Protein AF-0000000086137933 (afdb_homodimer)

Structure (mmCIF, N/CA/C/O backbone):
data_AF-0000000086137933-model_v1
#
loop_
_entity.id
_entity.type
_entity.pdbx_description
1 polymer 'Zn(2)-C6 fungal-type domain-containing protein'
#
loop_
_atom_site.group_PDB
_atom_site.id
_atom_site.type_symbol
_atom_site.label_atom_id
_atom_site.label_alt_id
_atom_site.label_comp_id
_atom_site.label_asym_id
_atom_site.label_entity_id
_atom_site.label_seq_id
_atom_site.pdbx_PDB_ins_code
_atom_site.Cartn_x
_atom_site.Cartn_y
_atom_site.Cartn_z
_atom_site.occupancy
_atom_site.B_iso_or_equiv
_atom_site.auth_seq_id
_atom_site.auth_comp_id
_atom_site.auth_asym_id
_atom_site.auth_atom_id
_atom_site.pdbx_PDB_model_num
ATOM 1 N N . MET A 1 1 ? -16.141 -21.406 51.156 1 29.33 1 MET A N 1
ATOM 2 C CA . MET A 1 1 ? -17.031 -21.109 50.062 1 29.33 1 MET A CA 1
ATOM 3 C C . MET A 1 1 ? -17.25 -19.609 49.906 1 29.33 1 MET A C 1
ATOM 5 O O . MET A 1 1 ? -18.031 -19.016 50.656 1 29.33 1 MET A O 1
ATOM 9 N N . GLU A 1 2 ? -16.203 -18.781 49.625 1 38.06 2 GLU A N 1
ATOM 10 C CA . GLU A 1 2 ? -16.25 -17.328 49.688 1 38.06 2 GLU A CA 1
ATOM 11 C C . GLU A 1 2 ? -17.422 -16.781 48.875 1 38.06 2 GLU A C 1
ATOM 13 O O . GLU A 1 2 ? -17.625 -17.188 47.719 1 38.06 2 GLU A O 1
ATOM 18 N N . LYS A 1 3 ? -18.484 -16.312 49.531 1 38.53 3 LYS A N 1
ATOM 19 C CA . LYS A 1 3 ? -19.766 -15.836 49.031 1 38.53 3 LYS A CA 1
ATOM 20 C C . LYS A 1 3 ? -19.594 -14.867 47.875 1 38.53 3 LYS A C 1
ATOM 22 O O . LYS A 1 3 ? -18.781 -13.945 47.938 1 38.53 3 LYS A O 1
ATOM 27 N N . ARG A 1 4 ? -19.969 -15.305 46.656 1 49.56 4 ARG A N 1
ATOM 28 C CA . ARG A 1 4 ? -20.094 -14.492 45.469 1 49.56 4 ARG A CA 1
ATOM 29 C C . ARG A 1 4 ? -20.859 -13.203 45.75 1 49.56 4 ARG A C 1
ATOM 31 O O . ARG A 1 4 ? -21.938 -13.242 46.312 1 49.56 4 ARG A O 1
ATOM 38 N N . ALA A 1 5 ? -20.156 -12.086 45.812 1 53.81 5 ALA A N 1
ATOM 39 C CA . ALA A 1 5 ? -20.875 -10.836 46.031 1 53.81 5 ALA A CA 1
ATOM 40 C C . ALA A 1 5 ? -22.078 -10.703 45.094 1 53.81 5 ALA A C 1
ATOM 42 O O . ALA A 1 5 ? -22 -11.102 43.938 1 53.81 5 ALA A O 1
ATOM 43 N N . SER A 1 6 ? -23.344 -10.555 45.438 1 64.81 6 SER A N 1
ATOM 44 C CA . SER A 1 6 ? -24.594 -10.477 44.719 1 64.81 6 SER A CA 1
ATOM 45 C C . SER A 1 6 ? -24.547 -9.398 43.625 1 64.81 6 SER A C 1
ATOM 47 O O . SER A 1 6 ? -25.25 -9.477 42.625 1 64.81 6 SER A O 1
ATOM 49 N N . ARG A 1 7 ? -23.703 -8.266 43.812 1 65.31 7 ARG A N 1
ATOM 50 C CA . ARG A 1 7 ? -23.594 -7.16 42.844 1 65.31 7 ARG A CA 1
ATOM 51 C C . ARG A 1 7 ? -22.141 -6.742 42.656 1 65.31 7 ARG A C 1
ATOM 53 O O . ARG A 1 7 ? -21.406 -6.527 43.625 1 65.31 7 ARG A O 1
ATOM 60 N N . ALA A 1 8 ? -21.641 -6.824 41.438 1 72.31 8 ALA A N 1
ATOM 61 C CA . ALA A 1 8 ? -20.266 -6.414 41.156 1 72.31 8 ALA A CA 1
ATOM 62 C C . ALA A 1 8 ? -20.141 -4.895 41.094 1 72.31 8 ALA A C 1
ATOM 64 O O . ALA A 1 8 ? -21.109 -4.199 40.781 1 72.31 8 ALA A O 1
ATOM 65 N N . CYS A 1 9 ? -19.062 -4.277 41.594 1 71.12 9 CYS A N 1
ATOM 66 C CA . CYS A 1 9 ? -18.828 -2.84 41.531 1 71.12 9 CYS A CA 1
ATOM 67 C C . CYS A 1 9 ? -18.75 -2.385 40.062 1 71.12 9 CYS A C 1
ATOM 69 O O . CYS A 1 9 ? -18.547 -3.203 39.156 1 71.12 9 CYS A O 1
ATOM 71 N N . THR A 1 10 ? -18.984 -1.227 39.75 1 69.12 10 THR A N 1
ATOM 72 C CA . THR A 1 10 ? -19.016 -0.668 38.406 1 69.12 10 THR A CA 1
ATOM 73 C C . THR A 1 10 ? -17.719 -0.991 37.656 1 69.12 10 THR A C 1
ATOM 75 O O . THR A 1 10 ? -17.75 -1.358 36.469 1 69.12 10 THR A O 1
ATOM 78 N N . ALA A 1 11 ? -16.562 -0.985 38.281 1 66.69 11 ALA A N 1
ATOM 79 C CA . ALA A 1 11 ? -15.266 -1.251 37.656 1 66.69 11 ALA A CA 1
ATOM 80 C C . ALA A 1 11 ? -15.117 -2.729 37.312 1 66.69 11 ALA A C 1
ATOM 82 O O . ALA A 1 11 ? -14.641 -3.074 36.25 1 66.69 11 ALA A O 1
ATOM 83 N N . CYS A 1 12 ? -15.438 -3.551 38.188 1 70.38 12 CYS A N 1
ATOM 84 C CA . CYS A 1 12 ? -15.359 -4.988 37.969 1 70.38 12 CYS A CA 1
ATOM 85 C C . CYS A 1 12 ? -16.359 -5.434 36.906 1 70.38 12 CYS A C 1
ATOM 87 O O . CYS A 1 12 ? -16.062 -6.297 36.062 1 70.38 12 CYS A O 1
ATOM 89 N N . ARG A 1 13 ? -17.484 -4.785 36.812 1 68.94 13 ARG A N 1
ATOM 90 C CA . ARG A 1 13 ? -18.516 -5.055 35.812 1 68.94 13 ARG A CA 1
ATOM 91 C C . ARG A 1 13 ? -18.047 -4.68 34.406 1 68.94 13 ARG A C 1
ATOM 93 O O . ARG A 1 13 ? -18.234 -5.434 33.469 1 68.94 13 ARG A O 1
ATOM 100 N N . LEU A 1 14 ? -17.453 -3.615 34.406 1 63.81 14 LEU A N 1
ATOM 101 C CA . LEU A 1 14 ? -16.969 -3.104 33.125 1 63.81 14 LEU A CA 1
ATOM 102 C C . LEU A 1 14 ? -15.812 -3.953 32.625 1 63.81 14 LEU A C 1
ATOM 104 O O . LEU A 1 14 ? -15.68 -4.164 31.406 1 63.81 14 LEU A O 1
ATOM 108 N N . ARG A 1 15 ? -15.086 -4.492 33.469 1 64.12 15 ARG A N 1
ATOM 109 C CA . ARG A 1 15 ? -13.914 -5.297 33.156 1 64.12 15 ARG A CA 1
ATOM 110 C C . ARG A 1 15 ? -14.266 -6.777 33.094 1 64.12 15 ARG A C 1
ATOM 112 O O . ARG A 1 15 ? -13.414 -7.617 32.781 1 64.12 15 ARG A O 1
ATOM 119 N N . LYS A 1 16 ? -15.523 -7.066 33.281 1 64.69 16 LYS A N 1
ATOM 120 C CA . LYS A 1 16 ? -16.094 -8.414 33.344 1 64.69 16 LYS A CA 1
ATOM 121 C C . LYS A 1 16 ? -15.219 -9.344 34.188 1 64.69 16 LYS A C 1
ATOM 123 O O . LYS A 1 16 ? -14.984 -10.492 33.812 1 64.69 16 LYS A O 1
ATOM 128 N N . VAL A 1 17 ? -14.75 -8.781 35.281 1 72.38 17 VAL A N 1
ATOM 129 C CA . VAL A 1 17 ? -14.016 -9.617 36.219 1 72.38 17 VAL A CA 1
ATOM 130 C C . VAL A 1 17 ? -14.875 -9.891 37.438 1 72.38 17 VAL A C 1
ATOM 132 O O . VAL A 1 17 ? -15.82 -9.156 37.719 1 72.38 17 VAL A O 1
ATOM 135 N N . LYS A 1 18 ? -14.492 -10.977 38.125 1 74.56 18 LYS A N 1
ATOM 136 C CA . LYS A 1 18 ? -15.234 -11.391 39.312 1 74.56 18 LYS A CA 1
ATOM 137 C C . LYS A 1 18 ? -14.992 -10.43 40.469 1 74.56 18 LYS A C 1
ATOM 139 O O . LYS A 1 18 ? -13.852 -10.219 40.875 1 74.56 18 LYS A O 1
ATOM 144 N N . CYS A 1 19 ? -15.984 -9.711 40.844 1 72.31 19 CYS A N 1
ATOM 145 C CA . CYS A 1 19 ? -15.961 -8.781 41.969 1 72.31 19 CYS A CA 1
ATOM 146 C C . CYS A 1 19 ? -16.312 -9.484 43.25 1 72.31 19 CYS A C 1
ATOM 148 O O . CYS A 1 19 ? -17.234 -10.305 43.312 1 72.31 19 CYS A O 1
ATOM 150 N N . ASN A 1 20 ? -15.586 -9.438 44.25 1 75.88 20 ASN A N 1
ATOM 151 C CA . ASN A 1 20 ? -15.883 -10.148 45.5 1 75.88 20 ASN A CA 1
ATOM 152 C C . ASN A 1 20 ? -16.859 -9.375 46.375 1 75.88 20 ASN A C 1
ATOM 154 O O . ASN A 1 20 ? -17.125 -9.758 47.5 1 75.88 20 ASN A O 1
ATOM 158 N N . GLY A 1 21 ? -17.375 -8.117 45.938 1 71.5 21 GLY A N 1
ATOM 159 C CA . GLY A 1 21 ? -18.453 -7.395 46.594 1 71.5 21 GLY A CA 1
ATOM 160 C C . GLY A 1 21 ? -17.984 -6.516 47.75 1 71.5 21 GLY A C 1
ATOM 161 O O . GLY A 1 21 ? -18.797 -5.809 48.344 1 71.5 21 GLY A O 1
ATOM 162 N N . GLN A 1 22 ? -16.703 -6.555 48.156 1 75.88 22 GLN A N 1
ATOM 163 C CA . GLN A 1 22 ? -16.172 -5.672 49.219 1 75.88 22 GLN A CA 1
ATOM 164 C C . GLN A 1 22 ? -15.898 -4.277 48.656 1 75.88 22 GLN A C 1
ATOM 166 O O . GLN A 1 22 ? -15.742 -4.105 47.438 1 75.88 22 GLN A O 1
ATOM 171 N N . GLN A 1 23 ? -16.156 -3.148 49.344 1 70.69 23 GLN A N 1
ATOM 172 C CA . GLN A 1 23 ? -15.812 -1.774 48.969 1 70.69 23 GLN A CA 1
ATOM 173 C C . GLN A 1 23 ? -14.648 -1.257 49.812 1 70.69 23 GLN A C 1
ATOM 175 O O . GLN A 1 23 ? -14.805 -0.985 51 1 70.69 23 GLN A O 1
ATOM 180 N N . PRO A 1 24 ? -13.344 -1.248 49.094 1 73.5 24 PRO A N 1
ATOM 181 C CA . PRO A 1 24 ? -13.125 -1.58 47.688 1 73.5 24 PRO A CA 1
ATOM 182 C C . PRO A 1 24 ? -13.016 -3.084 47.438 1 73.5 24 PRO A C 1
ATOM 184 O O . PRO A 1 24 ? -12.594 -3.828 48.344 1 73.5 24 PRO A O 1
ATOM 187 N N . CYS A 1 25 ? -13.508 -3.439 46.25 1 74.31 25 CYS A N 1
ATOM 188 C CA . CYS A 1 25 ? -13.414 -4.871 46 1 74.31 25 CYS A CA 1
ATOM 189 C C . CYS A 1 25 ? -11.969 -5.289 45.75 1 74.31 25 CYS A C 1
ATOM 191 O O . CYS A 1 25 ? -11.125 -4.453 45.438 1 74.31 25 CYS A O 1
ATOM 193 N N . ALA A 1 26 ? -11.648 -6.586 45.969 1 75.19 26 ALA A N 1
ATOM 194 C CA . ALA A 1 26 ? -10.281 -7.094 45.875 1 75.19 26 ALA A CA 1
ATOM 195 C C . ALA A 1 26 ? -9.664 -6.77 44.5 1 75.19 26 ALA A C 1
ATOM 197 O O . ALA A 1 26 ? -8.477 -6.465 44.406 1 75.19 26 ALA A O 1
ATOM 198 N N . GLN A 1 27 ? -10.422 -6.812 43.438 1 71.69 27 GLN A N 1
ATOM 199 C CA . GLN A 1 27 ? -9.969 -6.543 42.094 1 71.69 27 GLN A CA 1
ATOM 200 C C . GLN A 1 27 ? -9.648 -5.062 41.906 1 71.69 27 GLN A C 1
ATOM 202 O O . GLN A 1 27 ? -8.641 -4.715 41.281 1 71.69 27 GLN A O 1
ATOM 207 N N . CYS A 1 28 ? -10.5 -4.301 42.344 1 67.38 28 CYS A N 1
ATOM 208 C CA . CYS A 1 28 ? -10.312 -2.857 42.25 1 67.38 28 CYS A CA 1
ATOM 209 C C . CYS A 1 28 ? -9.188 -2.4 43.156 1 67.38 28 CYS A C 1
ATOM 211 O O . CYS A 1 28 ? -8.398 -1.526 42.812 1 67.38 28 CYS A O 1
ATOM 213 N N . ASP A 1 29 ? -9.055 -2.943 44.25 1 73.56 29 ASP A N 1
ATOM 214 C CA . ASP A 1 29 ? -7.988 -2.639 45.219 1 73.56 29 ASP A CA 1
ATOM 215 C C . ASP A 1 29 ? -6.621 -3.012 44.625 1 73.56 29 ASP A C 1
ATOM 217 O O . ASP A 1 29 ? -5.664 -2.244 44.75 1 73.56 29 ASP A O 1
ATOM 221 N N . HIS A 1 30 ? -6.594 -4.133 44.094 1 69.5 30 HIS A N 1
ATOM 222 C CA . HIS A 1 30 ? -5.344 -4.605 43.5 1 69.5 30 HIS A CA 1
ATOM 223 C C . HIS A 1 30 ? -4.922 -3.736 42.312 1 69.5 30 HIS A C 1
ATOM 225 O O . HIS A 1 30 ? -3.73 -3.498 42.125 1 69.5 30 HIS A O 1
ATOM 231 N N . LEU A 1 31 ? -5.914 -3.275 41.656 1 65.31 31 LEU A N 1
ATOM 232 C CA . LEU A 1 31 ? -5.641 -2.498 40.469 1 65.31 31 LEU A CA 1
ATOM 233 C C . LEU A 1 31 ? -5.734 -1.003 40.75 1 65.31 31 LEU A C 1
ATOM 235 O O . LEU A 1 31 ? -5.559 -0.18 39.844 1 65.31 31 LEU A O 1
ATOM 239 N N . ASN A 1 32 ? -5.879 -0.631 42 1 59.56 32 ASN A N 1
ATOM 240 C CA . ASN A 1 32 ? -6.012 0.722 42.531 1 59.56 32 ASN A CA 1
ATOM 241 C C . ASN A 1 32 ? -6.992 1.551 41.688 1 59.56 32 ASN A C 1
ATOM 243 O O . ASN A 1 32 ? -6.691 2.686 41.312 1 59.56 32 ASN A O 1
ATOM 247 N N . VAL A 1 33 ? -8.078 0.841 41.375 1 63.97 33 VAL A N 1
ATOM 248 C CA . VAL A 1 33 ? -9.172 1.533 40.719 1 63.97 33 VAL A CA 1
ATOM 249 C C . VAL A 1 33 ? -10.32 1.768 41.719 1 63.97 33 VAL A C 1
ATOM 251 O O . VAL A 1 33 ? -10.461 1.031 42.688 1 63.97 33 VAL A O 1
ATOM 254 N N . ALA A 1 34 ? -11.023 2.867 41.5 1 64.75 34 ALA A N 1
ATOM 255 C CA . ALA A 1 34 ? -12.156 3.193 42.375 1 64.75 34 ALA A CA 1
ATOM 256 C C . ALA A 1 34 ? -13.227 2.115 42.281 1 64.75 34 ALA A C 1
ATOM 258 O O . ALA A 1 34 ? -13.625 1.694 41.219 1 64.75 34 ALA A O 1
ATOM 259 N N . CYS A 1 35 ? -13.531 1.583 43.438 1 66 35 CYS A N 1
ATOM 260 C CA . CYS A 1 35 ? -14.578 0.582 43.625 1 66 35 CYS A CA 1
ATOM 261 C C . CYS A 1 35 ? -15.914 1.239 43.969 1 66 35 CYS A C 1
ATOM 263 O O . CYS A 1 35 ? -16.109 1.704 45.094 1 66 35 CYS A O 1
ATOM 265 N N . ALA A 1 36 ? -16.703 1.79 43.031 1 68.19 36 ALA A N 1
ATOM 266 C CA . ALA A 1 36 ? -17.969 2.471 43.25 1 68.19 36 ALA A CA 1
ATOM 267 C C . ALA A 1 36 ? -19.156 1.561 42.938 1 68.19 36 ALA A C 1
ATOM 269 O O . ALA A 1 36 ? -19.062 0.695 42.062 1 68.19 36 ALA A O 1
ATOM 270 N N . TYR A 1 37 ? -20.141 1.524 43.906 1 60.25 37 TYR A N 1
ATOM 271 C CA . TYR A 1 37 ? -21.391 0.808 43.688 1 60.25 37 TYR A CA 1
ATOM 272 C C . TYR A 1 37 ? -22.516 1.771 43.344 1 60.25 37 TYR A C 1
ATOM 274 O O . TYR A 1 37 ? -22.734 2.752 44.062 1 60.25 37 TYR A O 1
ATOM 282 N N . SER A 1 38 ? -22.922 2.004 42.125 1 49.28 38 SER A N 1
ATOM 283 C CA . SER A 1 38 ? -24.031 2.875 41.75 1 49.28 38 SER A CA 1
ATOM 284 C C . SER A 1 38 ? -25.328 2.414 42.406 1 49.28 38 SER A C 1
ATOM 286 O O . SER A 1 38 ? -25.562 1.213 42.562 1 49.28 38 SER A O 1
ATOM 288 N N . THR A 1 39 ? -26.047 3.297 43.156 1 46.22 39 THR A N 1
ATOM 289 C CA . THR A 1 39 ? -27.406 3.09 43.656 1 46.22 39 THR A CA 1
ATOM 290 C C . THR A 1 39 ? -28.328 2.652 42.5 1 46.22 39 THR A C 1
ATOM 292 O O . THR A 1 39 ? -28.094 3.012 41.344 1 46.22 39 THR A O 1
ATOM 295 N N . PRO A 1 40 ? -29.25 1.713 42.812 1 38.97 40 PRO A N 1
ATOM 296 C CA . PRO A 1 40 ? -30.25 1.262 41.844 1 38.97 40 PRO A CA 1
ATOM 297 C C . PRO A 1 40 ? -31.078 2.412 41.281 1 38.97 40 PRO A C 1
ATOM 299 O O . PRO A 1 40 ? -31.891 3.016 42 1 38.97 40 PRO A O 1
ATOM 302 N N . THR A 1 41 ? -30.656 3.57 40.906 1 33.97 41 THR A N 1
ATOM 303 C CA . THR A 1 41 ? -31.719 4.457 40.438 1 33.97 41 THR A CA 1
ATOM 304 C C . THR A 1 41 ? -32.562 3.766 39.375 1 33.97 41 THR A C 1
ATOM 306 O O . THR A 1 41 ? -32.094 2.83 38.688 1 33.97 41 THR A O 1
ATOM 309 N N . GLU A 1 42 ? -34 4.117 39.312 1 31.12 42 GLU A N 1
ATOM 310 C CA . GLU A 1 42 ? -34.969 3.699 38.312 1 31.12 42 GLU A CA 1
ATOM 311 C C . GLU A 1 42 ? -34.312 3.592 36.906 1 31.12 42 GLU A C 1
ATOM 313 O O . GLU A 1 42 ? -33.312 4.238 36.656 1 31.12 42 GLU A O 1
ATOM 318 N N . ARG A 1 43 ? -35 2.732 36.031 1 30.89 43 ARG A N 1
ATOM 319 C CA . ARG A 1 43 ? -34.594 2.268 34.719 1 30.89 43 ARG A CA 1
ATOM 320 C C . ARG A 1 43 ? -34.156 3.436 33.844 1 30.89 43 ARG A C 1
ATOM 322 O O . ARG A 1 43 ? -35 3.994 33.094 1 30.89 43 ARG A O 1
ATOM 329 N N . HIS A 1 44 ? -33.625 4.531 34.406 1 24.25 44 HIS A N 1
ATOM 330 C CA . HIS A 1 44 ? -33.438 5.57 33.375 1 24.25 44 HIS A CA 1
ATOM 331 C C . HIS A 1 44 ? -32.562 5.078 32.25 1 24.25 44 HIS A C 1
ATOM 333 O O . HIS A 1 44 ? -31.672 4.25 32.469 1 24.25 44 HIS A O 1
ATOM 339 N N . GLY A 1 45 ? -33.062 5.285 30.969 1 25.75 45 GLY A N 1
ATOM 340 C CA . GLY A 1 45 ? -32.469 4.875 29.688 1 25.75 45 GLY A CA 1
ATOM 341 C C . GLY A 1 45 ? -30.969 5.039 29.625 1 25.75 45 GLY A C 1
ATOM 342 O O . GLY A 1 45 ? -30.422 5.938 30.266 1 25.75 45 GLY A O 1
ATOM 343 N N . ARG A 1 46 ? -30.328 3.963 29.469 1 27.52 46 ARG A N 1
ATOM 344 C CA . ARG A 1 46 ? -28.906 3.689 29.312 1 27.52 46 ARG A CA 1
ATOM 345 C C . ARG A 1 46 ? -28.203 4.812 28.562 1 27.52 46 ARG A C 1
ATOM 347 O O . ARG A 1 46 ? -28.422 4.98 27.359 1 27.52 46 ARG A O 1
ATOM 354 N N . ARG A 1 47 ? -28.016 5.949 29.266 1 26.33 47 ARG A N 1
ATOM 355 C CA . ARG A 1 47 ? -27.219 7.016 28.672 1 26.33 47 ARG A CA 1
ATOM 356 C C . ARG A 1 47 ? -25.859 6.492 28.234 1 26.33 47 ARG A C 1
ATOM 358 O O . ARG A 1 47 ? -25.062 6.039 29.047 1 26.33 47 ARG A O 1
ATOM 365 N N . VAL A 1 48 ? -25.891 5.777 27.141 1 25.61 48 VAL A N 1
ATOM 366 C CA . VAL A 1 48 ? -24.703 5.211 26.5 1 25.61 48 VAL A CA 1
ATOM 367 C C . VAL A 1 48 ? -23.609 6.27 26.438 1 25.61 48 VAL A C 1
ATOM 369 O O . VAL A 1 48 ? -23.781 7.312 25.797 1 25.61 48 VAL A O 1
ATOM 372 N N . ARG A 1 49 ? -22.828 6.449 27.406 1 25.98 49 ARG A N 1
ATOM 373 C CA . ARG A 1 49 ? -21.594 7.211 27.547 1 25.98 49 ARG A CA 1
ATOM 374 C C . ARG A 1 49 ? -20.766 7.16 26.266 1 25.98 49 ARG A C 1
ATOM 376 O O . ARG A 1 49 ? -19.75 7.848 26.156 1 25.98 49 ARG A O 1
ATOM 383 N N . GLY A 1 50 ? -20.891 6.121 25.438 1 28.94 50 GLY A N 1
ATOM 384 C CA . GLY A 1 50 ? -20.266 6.012 24.141 1 28.94 50 GLY A CA 1
ATOM 385 C C . GLY A 1 50 ? -20.656 7.141 23.188 1 28.94 50 GLY A C 1
ATOM 386 O O . GLY A 1 50 ? -20.281 7.121 22.016 1 28.94 50 GLY A O 1
ATOM 387 N N . ARG A 1 51 ? -21.469 8.109 23.656 1 28.92 51 ARG A N 1
ATOM 388 C CA . ARG A 1 51 ? -22.078 9.156 22.828 1 28.92 51 ARG A CA 1
ATOM 389 C C . ARG A 1 51 ? -21.078 10.242 22.5 1 28.92 51 ARG A C 1
ATOM 391 O O . ARG A 1 51 ? -21.125 10.844 21.422 1 28.92 51 ARG A O 1
ATOM 398 N N . LEU A 1 52 ? -20.203 10.578 23.484 1 28.06 52 LEU A N 1
ATOM 399 C CA . LEU A 1 52 ? -19.359 11.719 23.172 1 28.06 52 LEU A CA 1
ATOM 400 C C . LEU A 1 52 ? -18.375 11.375 22.047 1 28.06 52 LEU A C 1
ATOM 402 O O . LEU A 1 52 ? -18.172 12.164 21.125 1 28.06 52 LEU A O 1
ATOM 406 N N . ILE A 1 53 ? -17.609 10.305 22.203 1 28.19 53 ILE A N 1
ATOM 407 C CA . ILE A 1 53 ? -16.688 9.961 21.141 1 28.19 53 ILE A CA 1
ATOM 408 C C . ILE A 1 53 ? -17.469 9.594 19.875 1 28.19 53 ILE A C 1
ATOM 410 O O . ILE A 1 53 ? -17.078 9.969 18.766 1 28.19 53 ILE A O 1
ATOM 414 N N . SER A 1 54 ? -18.609 8.93 19.969 1 32.25 54 SER A N 1
ATOM 415 C CA . SER A 1 54 ? -19.516 8.656 18.859 1 32.25 54 SER A CA 1
ATOM 416 C C . SER A 1 54 ? -20.109 9.938 18.297 1 32.25 54 SER A C 1
ATOM 418 O O . SER A 1 54 ? -20.297 10.062 17.078 1 32.25 54 SER A O 1
ATOM 420 N N . GLN A 1 55 ? -20.484 10.914 19.141 1 30.91 55 GLN A N 1
ATOM 421 C CA . GLN A 1 55 ? -20.969 12.211 18.672 1 30.91 55 GLN A CA 1
ATOM 422 C C . GLN A 1 55 ? -19.875 12.961 17.922 1 30.91 55 GLN A C 1
ATOM 424 O O . GLN A 1 55 ? -20.156 13.711 16.984 1 30.91 55 GLN A O 1
ATOM 429 N N . LEU A 1 56 ? -18.672 12.945 18.375 1 30.77 56 LEU A N 1
ATOM 430 C CA . LEU A 1 56 ? -17.594 13.617 17.656 1 30.77 56 LEU A CA 1
ATOM 431 C C . LEU A 1 56 ? -17.328 12.93 16.328 1 30.77 56 LEU A C 1
ATOM 433 O O . LEU A 1 56 ? -17 13.594 15.336 1 30.77 56 LEU A O 1
ATOM 437 N N . ARG A 1 57 ? -17.219 11.641 16.297 1 31.8 57 ARG A N 1
ATOM 438 C CA . ARG A 1 57 ? -17.109 10.938 15.023 1 31.8 57 ARG A CA 1
ATOM 439 C C . ARG A 1 57 ? -18.422 10.953 14.266 1 31.8 57 ARG A C 1
ATOM 441 O O . ARG A 1 57 ? -18.453 10.82 13.039 1 31.8 57 ARG A O 1
ATOM 448 N N . VAL A 1 58 ? -19.594 10.789 14.922 1 31.27 58 VAL A N 1
ATOM 449 C CA . VAL A 1 58 ? -20.891 10.828 14.242 1 31.27 58 VAL A CA 1
ATOM 450 C C . VAL A 1 58 ? -21.078 12.188 13.57 1 31.27 58 VAL A C 1
ATOM 452 O O . VAL A 1 58 ? -21.875 12.32 12.633 1 31.27 58 VAL A O 1
ATOM 455 N N . GLY A 1 59 ? -20.688 13.266 14.25 1 29.89 59 GLY A N 1
ATOM 456 C CA . GLY A 1 59 ? -20.938 14.539 13.594 1 29.89 59 GLY A CA 1
ATOM 457 C C . GLY A 1 59 ? -20.234 14.664 12.25 1 29.89 59 GLY A C 1
ATOM 458 O O . GLY A 1 59 ? -20.328 15.703 11.594 1 29.89 59 GLY A O 1
ATOM 459 N N . VAL A 1 60 ? -19.109 14.062 12.195 1 30.69 60 VAL A N 1
ATOM 460 C CA . VAL A 1 60 ? -18.625 14.148 10.812 1 30.69 60 VAL A CA 1
ATOM 461 C C . VAL A 1 60 ? -19.547 13.344 9.898 1 30.69 60 VAL A C 1
ATOM 463 O O . VAL A 1 60 ? -19.328 12.156 9.672 1 30.69 60 VAL A O 1
ATOM 466 N N . SER A 1 61 ? -20.797 13.109 10.375 1 27.98 61 SER A N 1
ATOM 467 C CA . SER A 1 61 ? -21.75 12.555 9.422 1 27.98 61 SER A CA 1
ATOM 468 C C . SER A 1 61 ? -21.484 13.086 8.008 1 27.98 61 SER A C 1
ATOM 470 O O . SER A 1 61 ? -20.875 14.141 7.84 1 27.98 61 SER A O 1
ATOM 472 N N . ALA A 1 62 ? -22.078 12.336 7.133 1 30.05 62 ALA A N 1
ATOM 473 C CA . ALA A 1 62 ? -22.156 12.531 5.688 1 30.05 62 ALA A CA 1
ATOM 474 C C . ALA A 1 62 ? -22.688 13.922 5.352 1 30.05 62 ALA A C 1
ATOM 476 O O . ALA A 1 62 ? -23.844 14.242 5.648 1 30.05 62 ALA A O 1
ATOM 477 N N . THR A 1 63 ? -21.984 14.938 5.496 1 27.83 63 THR A N 1
ATOM 478 C CA . THR A 1 63 ? -22.5 16.031 4.691 1 27.83 63 THR A CA 1
ATOM 479 C C . THR A 1 63 ? -23.25 15.508 3.465 1 27.83 63 THR A C 1
ATOM 481 O O . THR A 1 63 ? -22.766 14.594 2.795 1 27.83 63 THR A O 1
ATOM 484 N N . PRO A 1 64 ? -24.547 15.617 3.412 1 29.42 64 PRO A N 1
ATOM 485 C CA . PRO A 1 64 ? -25.219 15.266 2.158 1 29.42 64 PRO A CA 1
ATOM 486 C C . PRO A 1 64 ? -24.344 15.492 0.934 1 29.42 64 PRO A C 1
ATOM 488 O O . PRO A 1 64 ? -23.422 16.312 0.969 1 29.42 64 PRO A O 1
ATOM 491 N N . PRO A 1 65 ? -24.281 14.469 0.116 1 28.56 65 PRO A N 1
ATOM 492 C CA . PRO A 1 65 ? -23.594 14.797 -1.136 1 28.56 65 PRO A CA 1
ATOM 493 C C . PRO A 1 65 ? -23.859 16.234 -1.597 1 28.56 65 PRO A C 1
ATOM 495 O O . PRO A 1 65 ? -25.016 16.656 -1.646 1 28.56 65 PRO A O 1
ATOM 498 N N . ALA A 1 66 ? -23.078 17.188 -1.224 1 29.11 66 ALA A N 1
ATOM 499 C CA . ALA A 1 66 ? -23.312 18.453 -1.903 1 29.11 66 ALA A CA 1
ATOM 500 C C . ALA A 1 66 ? -23.969 18.25 -3.26 1 29.11 66 ALA A C 1
ATOM 502 O O . ALA A 1 66 ? -23.656 17.281 -3.971 1 29.11 66 ALA A O 1
ATOM 503 N N . ALA A 1 67 ? -25.234 18.594 -3.496 1 28.94 67 ALA A N 1
ATOM 504 C CA . ALA A 1 67 ? -25.891 18.734 -4.793 1 28.94 67 ALA A CA 1
ATOM 505 C C . ALA A 1 67 ? -24.875 18.953 -5.906 1 28.94 67 ALA A C 1
ATOM 507 O O . ALA A 1 67 ? -23.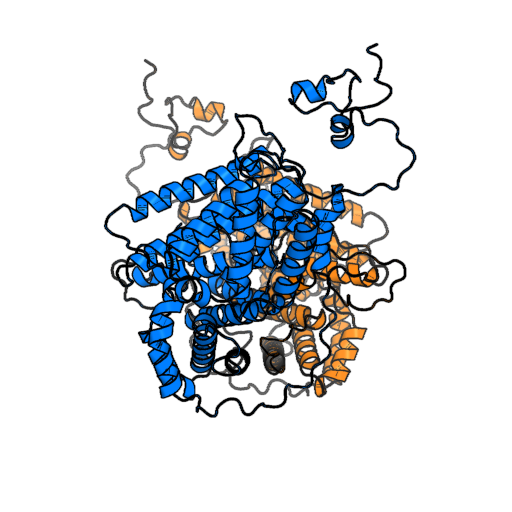797 19.516 -5.668 1 28.94 67 ALA A O 1
ATOM 508 N N . SER A 1 68 ? -24.969 18.25 -6.969 1 29.17 68 SER A N 1
ATOM 509 C CA . SER A 1 68 ? -24.281 18.453 -8.234 1 29.17 68 SER A CA 1
ATOM 510 C C . SER A 1 68 ? -24.078 19.938 -8.523 1 29.17 68 SER A C 1
ATOM 512 O O . SER A 1 68 ? -25 20.609 -9 1 29.17 68 SER A O 1
ATOM 514 N N . ALA A 1 69 ? -23.578 20.688 -7.559 1 29.56 69 ALA A N 1
ATOM 515 C CA . ALA A 1 69 ? -23.438 22.031 -8.078 1 29.56 69 ALA A CA 1
ATOM 516 C C . ALA A 1 69 ? -23.016 22.031 -9.539 1 29.56 69 ALA A C 1
ATOM 518 O O . ALA A 1 69 ? -22.297 21.125 -9.977 1 29.56 69 ALA A O 1
ATOM 519 N N . ALA A 1 70 ? -23.797 22.609 -10.398 1 31.03 70 ALA A N 1
ATOM 520 C CA . ALA A 1 70 ? -23.531 22.922 -11.797 1 31.03 70 ALA A CA 1
ATOM 521 C C . ALA A 1 70 ? -22.031 23.141 -12.031 1 31.03 70 ALA A C 1
ATOM 523 O O . ALA A 1 70 ? -21.312 23.531 -11.117 1 31.03 70 ALA A O 1
ATOM 524 N N . PRO A 1 71 ? -21.5 22.484 -13.047 1 32.56 71 PRO A N 1
ATOM 525 C CA . PRO A 1 71 ? -20.141 22.844 -13.406 1 32.56 71 PRO A CA 1
ATOM 526 C C . PRO A 1 71 ? -19.812 24.312 -13.07 1 32.56 71 PRO A C 1
ATOM 528 O O . PRO A 1 71 ? -20.594 25.203 -13.406 1 32.56 71 PRO A O 1
ATOM 531 N N . PRO A 1 72 ? -19.453 24.594 -11.781 1 30.5 72 PRO A N 1
ATOM 532 C CA . PRO A 1 72 ? -19.266 26.047 -11.703 1 30.5 72 PRO A CA 1
ATOM 533 C C . PRO A 1 72 ? -18.984 26.672 -13.062 1 30.5 72 PRO A C 1
ATOM 535 O O . PRO A 1 72 ? -18.391 26.047 -13.938 1 30.5 72 PRO A O 1
ATOM 538 N N . LEU A 1 73 ? -19.875 27.469 -13.562 1 30.09 73 LEU A N 1
ATOM 539 C CA . LEU A 1 73 ? -19.609 28.422 -14.641 1 30.09 73 LEU A CA 1
ATOM 540 C C . LEU A 1 73 ? -18.172 28.891 -14.617 1 30.09 73 LEU A C 1
ATOM 542 O O . LEU A 1 73 ? -17.562 29.016 -13.547 1 30.09 73 LEU A O 1
ATOM 546 N N . ALA A 1 74 ? -17.344 28.562 -15.609 1 34.22 74 ALA A N 1
ATOM 547 C CA . ALA A 1 74 ? -16.078 29.234 -15.922 1 34.22 74 ALA A CA 1
ATOM 548 C C . ALA A 1 74 ? -16.031 30.625 -15.281 1 34.22 74 ALA A C 1
ATOM 550 O O . ALA A 1 74 ? -16.656 31.562 -15.758 1 34.22 74 ALA A O 1
ATOM 551 N N . LEU A 1 75 ? -16.328 30.719 -14.008 1 34.16 75 LEU A N 1
ATOM 552 C CA . LEU A 1 75 ? -16.078 32.094 -13.625 1 34.16 75 LEU A CA 1
ATOM 553 C C . LEU A 1 75 ? -14.844 32.625 -14.336 1 34.16 75 LEU A C 1
ATOM 555 O O . LEU A 1 75 ? -13.891 31.891 -14.594 1 34.16 75 LEU A O 1
ATOM 559 N N . PRO A 1 76 ? -14.906 33.656 -15.016 1 36.44 76 PRO A N 1
ATOM 560 C CA . PRO A 1 76 ? -13.773 34.344 -15.656 1 36.44 76 PRO A CA 1
ATOM 561 C C . PRO A 1 76 ? -12.57 34.469 -14.727 1 36.44 76 PRO A C 1
ATOM 563 O O . PRO A 1 76 ? -12.539 35.375 -13.875 1 36.44 76 PRO A O 1
ATOM 566 N N . PHE A 1 77 ? -12.188 33.5 -13.922 1 38.53 77 PHE A N 1
ATOM 567 C CA . PHE A 1 77 ? -11 33.719 -13.109 1 38.53 77 PHE A CA 1
ATOM 568 C C . PHE A 1 77 ? -10.055 34.719 -13.773 1 38.53 77 PHE A C 1
ATOM 570 O O . PHE A 1 77 ? -10.055 34.844 -15 1 38.53 77 PHE A O 1
ATOM 577 N N . SER A 1 78 ? -9.445 35.594 -13.039 1 42.31 78 SER A N 1
ATOM 578 C CA . SER A 1 78 ? -8.453 36.562 -13.461 1 42.31 78 SER A CA 1
ATOM 579 C C . SER A 1 78 ? -7.48 35.969 -14.477 1 42.31 78 SER A C 1
ATOM 581 O O . SER A 1 78 ? -7.07 34.812 -14.344 1 42.31 78 SER A O 1
ATOM 583 N N . SER A 1 79 ? -7.488 36.344 -15.711 1 50.53 79 SER A N 1
ATOM 584 C CA . SER A 1 79 ? -6.945 36.375 -17.062 1 50.53 79 SER A CA 1
ATOM 585 C C . SER A 1 79 ? -5.43 36.188 -17.047 1 50.53 79 SER A C 1
ATOM 587 O O . SER A 1 79 ? -4.746 36.625 -17.984 1 50.53 79 SER A O 1
ATOM 589 N N . LEU A 1 80 ? -4.828 36 -15.844 1 58.03 80 LEU A N 1
ATOM 590 C CA . LEU A 1 80 ? -3.402 36 -16.156 1 58.03 80 LEU A CA 1
ATOM 591 C C . LEU A 1 80 ? -3.031 34.781 -16.984 1 58.03 80 LEU A C 1
ATOM 593 O O . LEU A 1 80 ? -3.426 33.656 -16.656 1 58.03 80 LEU A O 1
ATOM 597 N N . PRO A 1 81 ? -2.518 35.031 -17.938 1 76.38 81 PRO A N 1
ATOM 598 C CA . PRO A 1 81 ? -2.062 33.969 -18.812 1 76.38 81 PRO A CA 1
ATOM 599 C C . PRO A 1 81 ? -1.097 33 -18.125 1 76.38 81 PRO A C 1
ATOM 601 O O . PRO A 1 81 ? -0.212 33.438 -17.391 1 76.38 81 PRO A O 1
ATOM 604 N N . LEU A 1 82 ? -1.421 31.703 -17.922 1 86.19 82 LEU A N 1
ATOM 605 C CA . LEU A 1 82 ? -0.542 30.672 -17.406 1 86.19 82 LEU A CA 1
ATOM 606 C C . LEU A 1 82 ? 0.652 30.453 -18.328 1 86.19 82 LEU A C 1
ATOM 608 O O . LEU A 1 82 ? 0.795 29.375 -18.922 1 86.19 82 LEU A O 1
ATOM 612 N N . ASP A 1 83 ? 1.461 31.578 -18.312 1 89 83 ASP A N 1
ATOM 613 C CA . ASP A 1 83 ? 2.648 31.5 -19.172 1 89 83 ASP A CA 1
ATOM 614 C C . ASP A 1 83 ? 3.908 31.297 -18.328 1 89 83 ASP A C 1
ATOM 616 O O . ASP A 1 83 ? 3.828 31.125 -17.109 1 89 83 ASP A O 1
ATOM 620 N N . GLU A 1 84 ? 4.98 31.312 -18.922 1 92.56 84 GLU A N 1
ATOM 621 C CA . GLU A 1 84 ? 6.246 31.031 -18.25 1 92.56 84 GLU A CA 1
ATOM 622 C C . GLU A 1 84 ? 6.543 32.062 -17.172 1 92.56 84 GLU A C 1
ATOM 624 O O . GLU A 1 84 ? 7.129 31.75 -16.141 1 92.56 84 GLU A O 1
ATOM 629 N N . VAL A 1 85 ? 6.172 33.281 -17.438 1 92.88 85 VAL A N 1
ATOM 630 C CA . VAL A 1 85 ? 6.418 34.344 -16.484 1 92.88 85 VAL A CA 1
ATOM 631 C C . VAL A 1 85 ? 5.625 34.125 -15.211 1 92.88 85 VAL A C 1
ATOM 633 O O . VAL A 1 85 ? 6.137 34.312 -14.109 1 92.88 85 VAL A O 1
ATOM 636 N N . TYR A 1 86 ? 4.395 33.656 -15.438 1 94.12 86 TYR A N 1
ATOM 637 C CA . TYR A 1 86 ? 3.557 33.344 -14.281 1 94.12 86 TYR A CA 1
ATOM 638 C C . TYR A 1 86 ? 4.199 32.281 -13.414 1 94.12 86 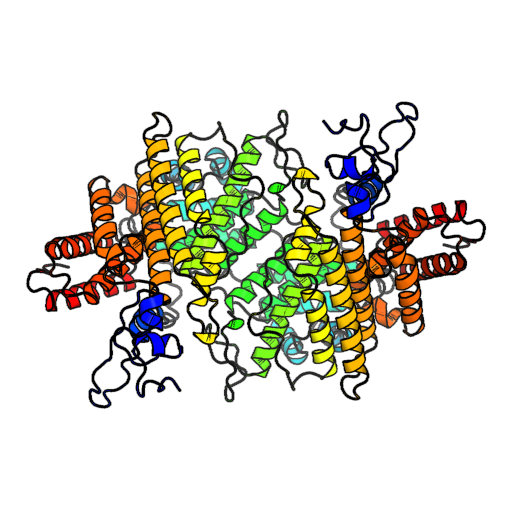TYR A C 1
ATOM 640 O O . TYR A 1 86 ? 4.328 32.469 -12.195 1 94.12 86 TYR A O 1
ATOM 648 N N . PHE A 1 87 ? 4.59 31.234 -13.992 1 97.44 87 PHE A N 1
ATOM 649 C CA . PHE A 1 87 ? 5.129 30.094 -13.25 1 97.44 87 PHE A CA 1
ATOM 650 C C . PHE A 1 87 ? 6.465 30.453 -12.609 1 97.44 87 PHE A C 1
ATOM 652 O O . PHE A 1 87 ? 6.723 30.094 -11.461 1 97.44 87 PHE A O 1
ATOM 659 N N . THR A 1 88 ? 7.297 31.141 -13.359 1 96.88 88 THR A N 1
ATOM 660 C CA . THR A 1 88 ? 8.586 31.562 -12.812 1 96.88 88 THR A CA 1
ATOM 661 C C . THR A 1 88 ? 8.391 32.5 -11.617 1 96.88 88 THR A C 1
ATOM 663 O O . THR A 1 88 ? 9.172 32.469 -10.664 1 96.88 88 THR A O 1
ATOM 666 N N . GLY A 1 89 ? 7.344 33.219 -11.656 1 95 89 GLY A N 1
ATOM 667 C CA . GLY A 1 89 ? 7.047 34.188 -10.586 1 95 89 GLY A CA 1
ATOM 668 C C . GLY A 1 89 ? 6.66 33.5 -9.281 1 95 89 GLY A C 1
ATOM 669 O O . GLY A 1 89 ? 6.707 34.125 -8.219 1 95 89 GLY A O 1
ATOM 670 N N . LEU A 1 90 ? 6.324 32.188 -9.328 1 95.31 90 LEU A N 1
ATOM 671 C CA . LEU A 1 90 ? 5.895 31.453 -8.141 1 95.31 90 LEU A CA 1
ATOM 672 C C . LEU A 1 90 ? 7.086 30.844 -7.422 1 95.31 90 LEU A C 1
ATOM 674 O O . LEU A 1 90 ? 6.965 30.406 -6.273 1 95.31 90 LEU A O 1
ATOM 678 N N . ILE A 1 91 ? 8.281 30.828 -8.031 1 96.94 91 ILE A N 1
ATOM 679 C CA . ILE A 1 91 ? 9.422 30.062 -7.543 1 96.94 91 ILE A CA 1
ATOM 680 C C . ILE A 1 91 ? 9.891 30.641 -6.207 1 96.94 91 ILE A C 1
ATOM 682 O O . ILE A 1 91 ? 10.156 29.891 -5.266 1 96.94 91 ILE A O 1
ATOM 686 N N . PRO A 1 92 ? 9.953 31.953 -6.035 1 95 92 PRO A N 1
ATOM 687 C CA . PRO A 1 92 ? 10.383 32.469 -4.734 1 95 92 PRO A CA 1
ATOM 688 C C . PRO A 1 92 ? 9.461 32.062 -3.596 1 95 92 PRO A C 1
ATOM 690 O O . PRO A 1 92 ? 9.93 31.703 -2.512 1 95 92 PRO A O 1
ATOM 693 N N . SER A 1 93 ? 8.188 32.125 -3.887 1 91.88 93 SER A N 1
ATOM 694 C CA . SER A 1 93 ? 7.23 31.688 -2.875 1 91.88 93 SER A CA 1
ATOM 695 C C . SER A 1 93 ? 7.367 30.203 -2.574 1 91.88 93 SER A C 1
ATOM 697 O O . SER A 1 93 ? 7.25 29.781 -1.421 1 91.88 93 SER A O 1
ATOM 699 N N . TYR A 1 94 ? 7.535 29.453 -3.572 1 94.88 94 TYR A N 1
ATOM 700 C CA . TYR A 1 94 ? 7.766 28.016 -3.396 1 94.88 94 TYR A CA 1
ATOM 701 C C . TYR A 1 94 ? 8.977 27.766 -2.508 1 94.88 94 TYR A C 1
ATOM 703 O O . TYR A 1 94 ? 8.914 26.969 -1.573 1 94.88 94 TYR A O 1
ATOM 711 N N . GLU A 1 95 ? 10.07 28.406 -2.748 1 94.06 95 GLU A N 1
ATOM 712 C CA . GLU A 1 95 ? 11.32 28.219 -2.021 1 94.06 95 GLU A CA 1
ATOM 713 C C . GLU A 1 95 ? 11.164 28.578 -0.547 1 94.06 95 GLU A C 1
ATOM 715 O O . GLU A 1 95 ? 11.773 27.938 0.319 1 94.06 95 GLU A O 1
ATOM 720 N N . ARG A 1 96 ? 10.344 29.484 -0.367 1 88.88 96 ARG A N 1
ATOM 721 C CA . ARG A 1 96 ? 10.227 30.016 0.992 1 88.88 96 ARG A CA 1
ATOM 722 C C . ARG A 1 96 ? 9.234 29.188 1.809 1 88.88 96 ARG A C 1
ATOM 724 O O . ARG A 1 96 ? 9.445 28.953 2.998 1 88.88 96 ARG A O 1
ATOM 731 N N . PHE A 1 97 ? 8.164 28.719 1.114 1 88 97 PHE A N 1
ATOM 732 C CA . PHE A 1 97 ? 7.055 28.219 1.921 1 88 97 PHE A CA 1
ATOM 733 C C . PHE A 1 97 ? 6.797 26.75 1.646 1 88 97 PHE A C 1
ATOM 735 O O . PHE A 1 97 ? 6.266 26.031 2.5 1 88 97 PHE A O 1
ATOM 742 N N . ALA A 1 98 ? 7.176 26.281 0.515 1 92.06 98 ALA A N 1
ATOM 743 C CA . ALA A 1 98 ? 6.875 24.906 0.156 1 92.06 98 ALA A CA 1
ATOM 744 C C . ALA A 1 98 ? 8.109 24.016 0.305 1 92.06 98 ALA A C 1
ATOM 746 O O . ALA A 1 98 ? 8.031 22.938 0.895 1 92.06 98 ALA A O 1
ATOM 747 N N . TYR A 1 99 ? 9.227 24.5 -0.123 1 95.12 99 TYR A N 1
ATOM 748 C CA . TYR A 1 99 ? 10.438 23.688 -0.208 1 95.12 99 TYR A CA 1
ATOM 749 C C . TYR A 1 99 ? 10.898 23.25 1.176 1 95.12 99 TYR A C 1
ATOM 751 O O . TYR A 1 99 ? 11.32 22.109 1.36 1 95.12 99 TYR A O 1
ATOM 759 N N . PRO A 1 100 ? 10.797 24.062 2.184 1 91.62 100 PRO A N 1
ATOM 760 C CA . PRO A 1 100 ? 11.32 23.641 3.488 1 91.62 100 PRO A CA 1
ATOM 761 C C . PRO A 1 100 ? 10.578 22.438 4.062 1 91.62 100 PRO A C 1
ATOM 763 O O . PRO A 1 100 ? 11.148 21.672 4.848 1 91.62 100 PRO A O 1
ATOM 766 N N . VAL A 1 101 ? 9.344 22.25 3.604 1 90.56 101 VAL A N 1
ATOM 767 C CA . VAL A 1 101 ? 8.562 21.141 4.16 1 90.56 101 VAL A CA 1
ATOM 768 C C . VAL A 1 101 ? 8.398 20.047 3.109 1 90.56 101 VAL A C 1
ATOM 770 O O . VAL A 1 101 ? 7.875 18.969 3.404 1 90.56 101 VAL A O 1
ATOM 773 N N . ASN A 1 102 ? 8.766 20.297 1.908 1 94.38 102 ASN A N 1
ATOM 774 C CA . ASN A 1 102 ? 8.828 19.344 0.8 1 94.38 102 ASN A CA 1
ATOM 775 C C . ASN A 1 102 ? 10.148 19.453 0.047 1 94.38 102 ASN A C 1
ATOM 777 O O . ASN A 1 102 ? 10.172 19.781 -1.141 1 94.38 102 ASN A O 1
ATOM 781 N N . PRO A 1 103 ? 11.227 19.109 0.697 1 97.5 103 PRO A N 1
ATOM 782 C CA . PRO A 1 103 ? 12.539 19.453 0.142 1 97.5 103 PRO A CA 1
ATOM 783 C C . PRO A 1 103 ? 13.031 18.438 -0.881 1 97.5 103 PRO A C 1
ATOM 785 O O . PRO A 1 103 ? 14.086 17.828 -0.695 1 97.5 103 PRO A O 1
ATOM 788 N N . ILE A 1 104 ? 12.32 18.344 -2.037 1 98.31 104 ILE A N 1
ATOM 789 C CA . ILE A 1 104 ? 12.672 17.344 -3.037 1 98.31 104 ILE A CA 1
ATOM 790 C C . ILE A 1 104 ? 13.023 18.031 -4.355 1 98.31 104 ILE A C 1
ATOM 792 O O . ILE A 1 104 ? 14.125 17.859 -4.883 1 98.31 104 ILE A O 1
ATOM 796 N N . MET A 1 105 ? 12.102 18.891 -4.875 1 97.94 105 MET A N 1
ATOM 797 C CA . MET A 1 105 ? 12.328 19.531 -6.172 1 97.94 105 MET A CA 1
ATOM 798 C C . MET A 1 105 ? 12.984 20.891 -6.004 1 97.94 105 MET A C 1
ATOM 800 O O . MET A 1 105 ? 12.414 21.781 -5.363 1 97.94 105 MET A O 1
ATOM 804 N N . THR A 1 106 ? 14.086 21.016 -6.559 1 96.25 106 THR A N 1
ATOM 805 C CA . THR A 1 106 ? 14.812 22.281 -6.445 1 96.25 106 THR A CA 1
ATOM 806 C C . THR A 1 106 ? 14.25 23.312 -7.41 1 96.25 106 THR A C 1
ATOM 808 O O . THR A 1 106 ? 13.562 22.969 -8.367 1 96.25 106 THR A O 1
ATOM 811 N N . SER A 1 107 ? 14.602 24.594 -7.141 1 96.25 107 SER A N 1
ATOM 812 C CA . SER A 1 107 ? 14.18 25.672 -8.023 1 96.25 107 SER A CA 1
ATOM 813 C C . SER A 1 107 ? 14.734 25.484 -9.43 1 96.25 107 SER A C 1
ATOM 815 O O . SER A 1 107 ? 14.078 25.828 -10.414 1 96.25 107 SER A O 1
ATOM 817 N N . ALA A 1 108 ? 15.93 24.938 -9.508 1 95.44 108 ALA A N 1
ATOM 818 C CA . ALA A 1 108 ? 16.547 24.703 -10.805 1 95.44 108 ALA A CA 1
ATOM 819 C C . ALA A 1 108 ? 15.758 23.688 -11.617 1 95.44 108 ALA A C 1
ATOM 821 O O . ALA A 1 108 ? 15.562 23.859 -12.82 1 95.44 108 ALA A O 1
ATOM 822 N N . GLU A 1 109 ? 15.305 22.672 -10.977 1 95.94 109 GLU A N 1
ATOM 823 C CA . GLU A 1 109 ? 14.523 21.625 -11.641 1 95.94 109 GLU A CA 1
ATOM 824 C C . GLU A 1 109 ? 13.156 22.156 -12.055 1 95.94 109 GLU A C 1
ATOM 826 O O . GLU A 1 109 ? 12.633 21.781 -13.109 1 95.94 109 GLU A O 1
ATOM 831 N N . ILE A 1 110 ? 12.617 23 -11.219 1 98.12 110 ILE A N 1
ATOM 832 C CA . ILE A 1 110 ? 11.328 23.609 -11.539 1 98.12 110 ILE A CA 1
ATOM 833 C C . ILE A 1 110 ? 11.477 24.5 -12.773 1 98.12 110 ILE A C 1
ATOM 835 O O . ILE A 1 110 ? 10.648 24.438 -13.695 1 98.12 110 ILE A O 1
ATOM 839 N N . LEU A 1 111 ? 12.523 25.266 -12.797 1 97.62 111 LEU A N 1
ATOM 840 C CA . LEU A 1 111 ? 12.781 26.141 -13.93 1 97.62 111 LEU A CA 1
ATOM 841 C C . LEU A 1 111 ? 12.969 25.328 -15.211 1 97.62 111 LEU A C 1
ATOM 843 O O . LEU A 1 111 ? 12.469 25.719 -16.266 1 97.62 111 LEU A O 1
ATOM 847 N N . GLU A 1 112 ? 13.656 24.266 -15.109 1 97.19 112 GLU A N 1
ATOM 848 C CA . GLU A 1 112 ? 13.836 23.375 -16.25 1 97.19 112 GLU A CA 1
ATOM 849 C C . GLU A 1 112 ? 12.492 22.859 -16.766 1 97.19 112 GLU A C 1
ATOM 851 O O . GLU A 1 112 ? 12.25 22.859 -17.984 1 97.19 112 GLU A O 1
ATOM 856 N N . SER A 1 113 ? 11.641 22.453 -15.859 1 97.88 113 SER A N 1
ATOM 857 C CA . SER A 1 113 ? 10.336 21.922 -16.25 1 97.88 113 SER A CA 1
ATOM 858 C C . SER A 1 113 ? 9.469 23.016 -16.891 1 97.88 113 SER A C 1
ATOM 860 O O . SER A 1 113 ? 8.688 22.734 -17.797 1 97.88 113 SER A O 1
ATOM 862 N N . ILE A 1 114 ? 9.602 24.219 -16.359 1 98.06 114 ILE A N 1
ATOM 863 C CA . ILE A 1 114 ? 8.852 25.328 -16.938 1 98.06 114 ILE A CA 1
ATOM 864 C C . ILE A 1 114 ? 9.273 25.547 -18.391 1 98.06 114 ILE A C 1
ATOM 866 O O . ILE A 1 114 ? 8.43 25.781 -19.266 1 98.06 114 ILE A O 1
ATOM 870 N N . HIS A 1 115 ? 10.531 25.375 -18.656 1 97.12 115 HIS A N 1
ATOM 871 C CA . HIS A 1 115 ? 11.047 25.578 -20 1 97.12 115 HIS A CA 1
ATOM 872 C C . HIS A 1 115 ? 10.586 24.469 -20.938 1 97.12 115 HIS A C 1
ATOM 874 O O . HIS A 1 115 ? 10.398 24.703 -22.141 1 97.12 115 HIS A O 1
ATOM 880 N N . LEU A 1 116 ? 10.336 23.328 -20.406 1 96.62 116 LEU A N 1
ATOM 881 C CA . LEU A 1 116 ? 10.07 22.156 -21.25 1 96.62 116 LEU A CA 1
ATOM 882 C C . LEU A 1 116 ? 8.578 21.844 -21.281 1 96.62 116 LEU A C 1
ATOM 884 O O . LEU A 1 116 ? 8.148 20.938 -22 1 96.62 116 LEU A O 1
ATOM 888 N N . MET A 1 117 ? 7.711 22.547 -20.547 1 95.5 117 MET A N 1
ATOM 889 C CA . MET A 1 117 ? 6.328 22.141 -20.312 1 95.5 117 MET A CA 1
ATOM 890 C C . MET A 1 117 ? 5.508 22.203 -21.594 1 95.5 117 MET A C 1
ATOM 892 O O . MET A 1 117 ? 4.496 21.516 -21.734 1 95.5 117 MET A O 1
ATOM 896 N N . ARG A 1 118 ? 5.938 22.984 -22.609 1 93.06 118 ARG A N 1
ATOM 897 C CA . ARG A 1 118 ? 5.191 23.109 -23.844 1 93.06 118 ARG A CA 1
ATOM 898 C C . ARG A 1 118 ? 5.418 21.891 -24.75 1 93.06 118 ARG A C 1
ATOM 900 O O . ARG A 1 118 ? 4.523 21.5 -25.5 1 93.06 118 ARG A O 1
ATOM 907 N N . GLU A 1 119 ? 6.555 21.25 -24.578 1 92.31 119 GLU A N 1
ATOM 908 C CA . GLU A 1 119 ? 6.938 20.156 -25.469 1 92.31 119 GLU A CA 1
ATOM 909 C C . GLU A 1 119 ? 6.676 18.797 -24.812 1 92.31 119 GLU A C 1
ATOM 911 O O . GLU A 1 119 ? 6.523 17.781 -25.5 1 92.31 119 GLU A O 1
ATOM 916 N N . ASP A 1 120 ? 6.633 18.844 -23.578 1 92.31 120 ASP A N 1
ATOM 917 C CA . ASP A 1 120 ? 6.551 17.594 -22.844 1 92.31 120 ASP A CA 1
ATOM 918 C C . ASP A 1 120 ? 5.449 17.641 -21.781 1 92.31 120 ASP A C 1
ATOM 920 O O . ASP A 1 120 ? 5.516 18.453 -20.859 1 92.31 120 ASP A O 1
ATOM 924 N N . ARG A 1 121 ? 4.555 16.703 -21.875 1 90.81 121 ARG A N 1
ATOM 925 C CA . ARG A 1 121 ? 3.375 16.703 -21.016 1 90.81 121 ARG A CA 1
ATOM 926 C C . ARG A 1 121 ? 3.744 16.344 -19.578 1 90.81 121 ARG A C 1
ATOM 928 O O . ARG A 1 121 ? 3.076 16.766 -18.625 1 90.81 121 ARG A O 1
ATOM 935 N N . THR A 1 122 ? 4.773 15.586 -19.422 1 91.25 122 THR A N 1
ATOM 936 C CA . THR A 1 122 ? 5.227 15.25 -18.078 1 91.25 122 THR A CA 1
ATOM 937 C C . THR A 1 122 ? 5.707 16.5 -17.344 1 91.25 122 THR A C 1
ATOM 939 O O . THR A 1 122 ? 5.414 16.672 -16.156 1 91.25 122 THR A O 1
ATOM 942 N N . HIS A 1 123 ? 6.395 17.344 -18.078 1 95.75 123 HIS A N 1
ATOM 943 C CA . HIS A 1 123 ? 6.844 18.609 -17.516 1 95.75 123 HIS A CA 1
ATOM 944 C C . HIS A 1 123 ? 5.668 19.547 -17.25 1 95.75 123 HIS A C 1
ATOM 946 O O . HIS A 1 123 ? 5.637 20.234 -16.234 1 95.75 123 HIS A O 1
ATOM 952 N N . ALA A 1 124 ? 4.754 19.484 -18.156 1 96.38 124 ALA A N 1
ATOM 953 C CA . ALA A 1 124 ? 3.566 20.328 -17.969 1 96.38 124 ALA A CA 1
ATOM 954 C C . ALA A 1 124 ? 2.793 19.922 -16.719 1 96.38 124 ALA A C 1
ATOM 956 O O . ALA A 1 124 ? 2.381 20.766 -15.93 1 96.38 124 ALA A O 1
ATOM 957 N N . ALA A 1 125 ? 2.572 18.594 -16.578 1 95.25 125 ALA A N 1
ATOM 958 C CA . ALA A 1 125 ? 1.863 18.094 -15.414 1 95.25 125 ALA A CA 1
ATOM 959 C C . ALA A 1 125 ? 2.545 18.531 -14.117 1 95.25 125 ALA A C 1
ATOM 961 O O . ALA A 1 125 ? 1.878 18.969 -13.18 1 95.25 125 ALA A O 1
ATOM 962 N N . PHE A 1 126 ? 3.805 18.5 -14.141 1 97.69 126 PHE A N 1
ATOM 963 C CA . PHE A 1 126 ? 4.559 18.859 -12.945 1 97.69 126 PHE A CA 1
ATOM 964 C C . PHE A 1 126 ? 4.445 20.359 -12.672 1 97.69 126 PHE A C 1
ATOM 966 O O . PHE A 1 126 ? 4.234 20.766 -11.523 1 97.69 126 PHE A O 1
ATOM 973 N N . VAL A 1 127 ? 4.598 21.125 -13.68 1 98.56 127 VAL A N 1
ATOM 974 C CA . VAL A 1 127 ? 4.574 22.578 -13.516 1 98.56 127 VAL A CA 1
ATOM 975 C C . VAL A 1 127 ? 3.209 23.016 -12.992 1 98.56 127 VAL A C 1
ATOM 977 O O . VAL A 1 127 ? 3.121 23.859 -12.094 1 98.56 127 VAL A O 1
ATOM 980 N N . TYR A 1 128 ? 2.148 22.469 -13.508 1 97.25 128 TYR A N 1
ATOM 981 C CA . TYR A 1 128 ? 0.814 22.797 -13.016 1 97.25 128 TYR A CA 1
ATOM 982 C C . TYR A 1 128 ? 0.651 22.375 -11.562 1 97.25 128 TYR A C 1
ATOM 984 O O . TYR A 1 128 ? 0.052 23.094 -10.766 1 97.25 128 TYR A O 1
ATOM 992 N N . ALA A 1 129 ? 1.162 21.219 -11.219 1 97.62 129 ALA A N 1
ATOM 993 C CA . ALA A 1 129 ? 1.079 20.734 -9.844 1 97.62 129 ALA A CA 1
ATOM 994 C C . ALA A 1 129 ? 1.886 21.641 -8.906 1 97.62 129 ALA A C 1
ATOM 996 O O . ALA A 1 129 ? 1.43 21.969 -7.809 1 97.62 129 ALA A O 1
ATOM 997 N N . PHE A 1 130 ? 3.088 22 -9.383 1 97.94 130 PHE A N 1
ATOM 998 C CA . PHE A 1 130 ? 3.943 22.922 -8.648 1 97.94 130 PHE A CA 1
ATOM 999 C C . PHE A 1 130 ? 3.221 24.234 -8.391 1 97.94 130 PHE A C 1
ATOM 1001 O O . PHE A 1 130 ? 3.223 24.734 -7.262 1 97.94 130 PHE A O 1
ATOM 1008 N N . ALA A 1 131 ? 2.672 24.688 -9.391 1 97.19 131 ALA A N 1
ATOM 1009 C CA . ALA A 1 131 ? 1.963 25.953 -9.258 1 97.19 131 ALA A CA 1
ATOM 1010 C C . ALA A 1 131 ? 0.764 25.828 -8.328 1 97.19 131 ALA A C 1
ATOM 1012 O O . ALA A 1 131 ? 0.528 26.703 -7.484 1 97.19 131 ALA A O 1
ATOM 1013 N N . ALA A 1 132 ? 0.018 24.75 -8.461 1 94.62 132 ALA A N 1
ATOM 1014 C CA . ALA A 1 132 ? -1.168 24.531 -7.641 1 94.62 132 ALA A CA 1
ATOM 1015 C C . ALA A 1 132 ? -0.803 24.469 -6.16 1 94.62 132 ALA A C 1
ATOM 1017 O O . ALA A 1 132 ? -1.45 25.094 -5.324 1 94.62 132 ALA A O 1
ATOM 1018 N N . VAL A 1 133 ? 0.249 23.766 -5.828 1 94.75 133 VAL A N 1
ATOM 1019 C CA . VAL A 1 133 ? 0.604 23.578 -4.426 1 94.75 133 VAL A CA 1
ATOM 1020 C C . VAL A 1 133 ? 1.163 24.875 -3.857 1 94.75 133 VAL A C 1
ATOM 1022 O O . VAL A 1 133 ? 0.959 25.188 -2.682 1 94.75 133 VAL A O 1
ATOM 1025 N N . THR A 1 134 ? 1.895 25.578 -4.688 1 94.06 134 THR A N 1
ATOM 1026 C CA . THR A 1 134 ? 2.451 26.859 -4.238 1 94.06 134 THR A CA 1
ATOM 1027 C C . THR A 1 134 ? 1.338 27.859 -3.934 1 94.06 134 THR A C 1
ATOM 1029 O O . THR A 1 134 ? 1.368 28.531 -2.902 1 94.06 134 THR A O 1
ATOM 1032 N N . VAL A 1 135 ? 0.395 27.859 -4.812 1 90 135 VAL A N 1
ATOM 1033 C CA . VAL A 1 135 ? -0.757 28.734 -4.582 1 90 135 VAL A CA 1
ATOM 1034 C C . VAL A 1 135 ? -1.489 28.297 -3.316 1 90 135 VAL A C 1
ATOM 1036 O O . VAL A 1 135 ? -1.883 29.141 -2.502 1 90 135 VAL A O 1
ATOM 1039 N N . ASN A 1 136 ? -1.66 27.078 -3.121 1 87.38 136 ASN A N 1
ATOM 1040 C CA . ASN A 1 136 ? -2.344 26.516 -1.96 1 87.38 136 ASN A CA 1
ATOM 1041 C C . ASN A 1 136 ? -1.65 26.906 -0.658 1 87.38 136 ASN A C 1
ATOM 1043 O O . ASN A 1 136 ? -2.312 27.266 0.319 1 87.38 136 ASN A O 1
ATOM 1047 N N . LEU A 1 137 ? -0.342 26.906 -0.641 1 86.06 137 LEU A N 1
ATOM 1048 C CA . LEU A 1 137 ? 0.402 27.078 0.603 1 86.06 137 LEU A CA 1
ATOM 1049 C C . LEU A 1 137 ? 0.66 28.547 0.889 1 86.06 137 LEU A C 1
ATOM 1051 O O . LEU A 1 137 ? 0.927 28.922 2.031 1 86.06 137 LEU A O 1
ATOM 1055 N N . THR A 1 138 ? 0.648 29.375 -0.11 1 81.88 138 THR A N 1
ATOM 1056 C CA . THR A 1 138 ? 1.095 30.75 0.097 1 81.88 138 THR A CA 1
ATOM 1057 C C . THR A 1 138 ? -0.096 31.703 0.164 1 81.88 138 THR A C 1
ATOM 1059 O O . THR A 1 138 ? 0.014 32.812 0.704 1 81.88 138 THR A O 1
ATOM 1062 N N . GLU A 1 139 ? -1.148 31.281 -0.326 1 72.75 139 GLU A N 1
ATOM 1063 C CA . GLU A 1 139 ? -2.27 32.219 -0.298 1 72.75 139 GLU A CA 1
ATOM 1064 C C . GLU A 1 139 ? -3.123 32 0.951 1 72.75 139 GLU A C 1
ATOM 1066 O O . GLU A 1 139 ? -3.594 30.906 1.216 1 72.75 139 GLU A O 1
ATOM 1071 N N . VAL A 1 140 ? -3.092 33 1.786 1 60.5 140 VAL A N 1
ATOM 1072 C CA . VAL A 1 140 ? -3.66 32.938 3.129 1 60.5 140 VAL A CA 1
ATOM 1073 C C . VAL A 1 140 ? -5.176 33.094 3.055 1 60.5 140 VAL A C 1
ATOM 1075 O O . VAL A 1 140 ? -5.895 32.75 3.99 1 60.5 140 VAL A O 1
ATOM 1078 N N . SER A 1 141 ? -5.672 33.656 2.004 1 59.06 141 SER A N 1
ATOM 1079 C CA . SER A 1 141 ? -7.117 33.844 1.908 1 59.06 141 SER A CA 1
ATOM 1080 C C . SER A 1 141 ? -7.676 33.188 0.646 1 59.06 141 SER A C 1
ATOM 1082 O O . SER A 1 141 ? -7.051 33.25 -0.416 1 59.06 141 SER A O 1
ATOM 1084 N N . TRP A 1 142 ? -8.695 32.438 0.827 1 53 142 TRP A N 1
ATOM 1085 C CA . TRP A 1 142 ? -9.359 31.891 -0.353 1 53 142 TRP A CA 1
ATOM 1086 C C . TRP A 1 142 ? -10.031 33 -1.161 1 53 142 TRP A C 1
ATOM 1088 O O . TRP A 1 142 ? -10.211 32.875 -2.375 1 53 142 TRP A O 1
ATOM 1098 N N . THR A 1 143 ? -10.414 34.031 -0.461 1 49.22 143 THR A N 1
ATOM 1099 C CA . THR A 1 143 ? -11.266 35.031 -1.091 1 49.22 143 THR A CA 1
ATOM 1100 C C . THR A 1 143 ? -10.469 36.281 -1.438 1 49.22 143 THR A C 1
ATOM 1102 O O . THR A 1 143 ? -10.906 37.094 -2.248 1 49.22 143 THR A O 1
ATOM 1105 N N . LEU A 1 144 ? -9.523 36.688 -0.611 1 44.03 144 LEU A N 1
ATOM 1106 C CA . LEU A 1 144 ? -8.961 38.031 -0.746 1 44.03 144 LEU A CA 1
ATOM 1107 C C . LEU A 1 144 ? -8.453 38.281 -2.164 1 44.03 144 LEU A C 1
ATOM 1109 O O . LEU A 1 144 ? -8.648 39.344 -2.725 1 44.03 144 LEU A O 1
ATOM 1113 N N . HIS A 1 145 ? -7.492 37.5 -2.525 1 44.12 145 HIS A N 1
ATOM 1114 C CA . HIS A 1 145 ? -6.926 37.781 -3.836 1 44.12 145 HIS A CA 1
ATOM 1115 C C . HIS A 1 145 ? -7.637 37 -4.938 1 44.12 145 HIS A C 1
ATOM 1117 O O . HIS A 1 145 ? -7.008 36.594 -5.914 1 44.12 145 HIS A O 1
ATOM 1123 N N . GLY A 1 146 ? -9.031 36.906 -4.785 1 52.91 146 GLY A N 1
ATOM 1124 C CA . GLY A 1 146 ? -9.766 36.156 -5.785 1 52.91 146 GLY A CA 1
ATOM 1125 C C . GLY A 1 146 ? -9.844 34.656 -5.465 1 52.91 146 GLY A C 1
ATOM 1126 O O . GLY A 1 146 ? -9.562 34.25 -4.336 1 52.91 146 GLY A O 1
ATOM 1127 N N . ASP A 1 147 ? -10.422 33.812 -6.41 1 67 147 ASP A N 1
ATOM 1128 C CA . ASP A 1 147 ? -10.844 32.438 -6.188 1 67 147 ASP A CA 1
ATOM 1129 C C . ASP A 1 147 ? -9.641 31.484 -6.145 1 67 147 ASP A C 1
ATOM 1131 O O . ASP A 1 147 ? -9.367 30.781 -7.117 1 67 147 ASP A O 1
ATOM 1135 N N . VAL A 1 148 ? -8.609 31.828 -5.148 1 73.75 148 VAL A N 1
ATOM 1136 C CA . VAL A 1 148 ? -7.441 30.984 -4.93 1 73.75 148 VAL A CA 1
ATOM 1137 C C . VAL A 1 148 ? -7.836 29.516 -5.023 1 73.75 148 VAL A C 1
ATOM 1139 O O . VAL A 1 148 ? -7.125 28.719 -5.625 1 73.75 148 VAL A O 1
ATOM 1142 N N . SER A 1 149 ? -8.852 29.281 -4.434 1 77.88 149 SER A N 1
ATOM 1143 C CA . SER A 1 149 ? -9.336 27.906 -4.488 1 77.88 149 SER A CA 1
ATOM 1144 C C . SER A 1 149 ? -9.648 27.5 -5.922 1 77.88 149 SER A C 1
ATOM 1146 O O . SER A 1 149 ? -9.312 26.391 -6.34 1 77.88 149 SER A O 1
ATOM 1148 N N . ALA A 1 150 ? -10.18 28.438 -6.57 1 82.69 150 ALA A N 1
ATOM 1149 C CA . ALA A 1 150 ? -10.516 28.156 -7.965 1 82.69 150 ALA A CA 1
ATOM 1150 C C . ALA A 1 150 ? -9.258 28 -8.812 1 82.69 150 ALA A C 1
ATOM 1152 O O . ALA A 1 150 ? -9.203 27.141 -9.695 1 82.69 150 ALA A O 1
ATOM 1153 N N . ARG A 1 151 ? -8.273 28.875 -8.523 1 85.75 151 ARG A N 1
ATOM 1154 C CA . ARG A 1 151 ? -7.012 28.797 -9.258 1 85.75 151 ARG A CA 1
ATOM 1155 C C . ARG A 1 151 ? -6.293 27.484 -8.977 1 85.75 151 ARG A C 1
ATOM 1157 O O . ARG A 1 151 ? -5.781 26.828 -9.898 1 85.75 151 ARG A O 1
ATOM 1164 N N . MET A 1 152 ? -6.199 27.109 -7.75 1 88.81 152 MET A N 1
ATOM 1165 C CA . MET A 1 152 ? -5.57 25.844 -7.363 1 88.81 152 MET A CA 1
ATOM 1166 C C . MET A 1 152 ? -6.27 24.672 -8.031 1 88.81 152 MET A C 1
ATOM 1168 O O . MET A 1 152 ? -5.609 23.766 -8.539 1 88.81 152 MET A O 1
ATOM 1172 N N . GLN A 1 153 ? -7.57 24.719 -8.055 1 87.5 153 GLN A N 1
ATOM 1173 C CA . GLN A 1 153 ? -8.352 23.641 -8.648 1 87.5 153 GLN A CA 1
ATOM 1174 C C . GLN A 1 153 ? -8.141 23.578 -10.156 1 87.5 153 GLN A C 1
ATOM 1176 O O . GLN A 1 153 ? -8.039 22.484 -10.727 1 87.5 153 GLN A O 1
ATOM 1181 N N . ASP A 1 154 ? -8.086 24.75 -10.711 1 89.69 154 ASP A N 1
ATOM 1182 C CA . ASP A 1 154 ? -7.832 24.797 -12.148 1 89.69 154 ASP A CA 1
ATOM 1183 C C . ASP A 1 154 ? -6.465 24.219 -12.492 1 89.69 154 ASP A C 1
ATOM 1185 O O . ASP A 1 154 ? -6.344 23.406 -13.406 1 89.69 154 ASP A O 1
ATOM 1189 N N . LEU A 1 155 ? -5.484 24.672 -11.789 1 93.44 155 LEU A N 1
ATOM 1190 C CA . LEU A 1 155 ? -4.129 24.172 -12 1 93.44 155 LEU A CA 1
ATOM 1191 C C . LEU A 1 155 ? -4.055 22.672 -11.75 1 93.44 155 LEU A C 1
ATOM 1193 O O . LEU A 1 155 ? -3.414 21.938 -12.516 1 93.44 155 LEU A O 1
ATOM 1197 N N . GLY A 1 156 ? -4.711 22.266 -10.664 1 92.44 156 GLY A N 1
ATOM 1198 C CA . GLY A 1 156 ? -4.762 20.844 -10.383 1 92.44 156 GLY A CA 1
ATOM 1199 C C . GLY A 1 156 ? -5.406 20.031 -11.492 1 92.44 156 GLY A C 1
ATOM 1200 O O . GLY A 1 156 ? -4.914 18.969 -11.852 1 92.44 156 GLY A O 1
ATOM 1201 N N . ALA A 1 157 ? -6.461 20.547 -12 1 90.06 157 ALA A N 1
ATOM 1202 C CA . ALA A 1 157 ? -7.168 19.875 -13.086 1 90.06 157 ALA A CA 1
ATOM 1203 C C . ALA A 1 157 ? -6.297 19.781 -14.336 1 90.06 157 ALA A C 1
ATOM 1205 O O . ALA A 1 157 ? -6.297 18.766 -15.023 1 90.06 157 ALA A O 1
ATOM 1206 N N . ARG A 1 158 ? -5.582 20.828 -14.625 1 91.62 158 ARG A N 1
ATOM 1207 C CA . ARG A 1 158 ? -4.684 20.844 -15.773 1 91.62 158 ARG A CA 1
ATOM 1208 C C . ARG A 1 158 ? -3.545 19.844 -15.586 1 91.62 158 ARG A C 1
ATOM 1210 O O . ARG A 1 158 ? -3.119 19.203 -16.547 1 91.62 158 ARG A O 1
ATOM 1217 N N . SER A 1 159 ? -3.078 19.797 -14.375 1 94.31 159 SER A N 1
ATOM 1218 C CA . SER A 1 159 ? -2.029 18.828 -14.086 1 94.31 159 SER A CA 1
ATOM 1219 C C . SER A 1 159 ? -2.51 17.406 -14.32 1 94.31 159 SER A C 1
ATOM 1221 O O . SER A 1 159 ? -1.823 16.609 -14.969 1 94.31 159 SER A O 1
ATOM 1223 N N . LEU A 1 160 ? -3.672 17.094 -13.844 1 90 160 LEU A N 1
ATOM 1224 C CA . LEU A 1 160 ? -4.246 15.766 -14.008 1 90 160 LEU A CA 1
ATOM 1225 C C . LEU A 1 160 ? -4.473 15.445 -15.484 1 90 160 LEU A C 1
ATOM 1227 O O . LEU A 1 160 ? -4.215 14.328 -15.93 1 90 160 LEU A O 1
ATOM 1231 N N . ALA A 1 161 ? -4.957 16.438 -16.156 1 87.81 161 ALA A N 1
ATOM 1232 C CA . ALA A 1 161 ? -5.176 16.266 -17.594 1 87.81 161 ALA A CA 1
ATOM 1233 C C . ALA A 1 161 ? -3.863 15.977 -18.312 1 87.81 161 ALA A C 1
ATOM 1235 O O . ALA A 1 161 ? -3.811 15.125 -19.203 1 87.81 161 ALA A O 1
ATOM 1236 N N . ALA A 1 162 ? -2.85 16.688 -17.938 1 89.44 162 ALA A N 1
ATOM 1237 C CA . ALA A 1 162 ? -1.54 16.484 -18.562 1 89.44 162 ALA A CA 1
ATOM 1238 C C . ALA A 1 162 ? -0.981 15.109 -18.234 1 89.44 162 ALA A C 1
ATOM 1240 O O . ALA A 1 162 ? -0.346 14.469 -19.078 1 89.44 162 ALA A O 1
ATOM 1241 N N . MET A 1 163 ? -1.177 14.625 -17.078 1 86.31 163 MET A N 1
ATOM 1242 C CA . MET A 1 163 ? -0.718 13.305 -16.656 1 86.31 163 MET A CA 1
ATOM 1243 C C . MET A 1 163 ? -1.398 12.211 -17.484 1 86.31 163 MET A C 1
ATOM 1245 O O . MET A 1 163 ? -0.79 11.188 -17.781 1 86.31 163 MET A O 1
ATOM 1249 N N . HIS A 1 164 ? -2.611 12.43 -17.797 1 77.12 164 HIS A N 1
ATOM 1250 C CA . HIS A 1 164 ? -3.4 11.445 -18.531 1 77.12 164 HIS A CA 1
ATOM 1251 C C . HIS A 1 164 ? -3.02 11.422 -20.016 1 77.12 164 HIS A C 1
ATOM 1253 O O . HIS A 1 164 ? -3.285 10.445 -20.703 1 77.12 164 HIS A O 1
ATOM 1259 N N . GLU A 1 165 ? -2.521 12.469 -20.516 1 73.12 165 GLU A N 1
ATOM 1260 C CA . GLU A 1 165 ? -2.176 12.57 -21.922 1 73.12 165 GLU A CA 1
ATOM 1261 C C . GLU A 1 165 ? -0.812 11.953 -22.203 1 73.12 165 GLU A C 1
ATOM 1263 O O . GLU A 1 165 ? -0.42 11.797 -23.359 1 73.12 165 GLU A O 1
ATOM 1268 N N . GLU A 1 166 ? -0.196 11.547 -21.188 1 66.44 166 GLU A N 1
ATOM 1269 C CA . GLU A 1 166 ? 1.061 10.844 -21.422 1 66.44 166 GLU A CA 1
ATOM 1270 C C . GLU A 1 166 ? 0.834 9.555 -22.203 1 66.44 166 GLU A C 1
ATOM 1272 O O . GLU A 1 166 ? -0.082 8.789 -21.906 1 66.44 166 GLU A O 1
ATOM 1277 N N . PRO A 1 167 ? 1.505 9.453 -23.266 1 59.19 167 PRO A N 1
ATOM 1278 C CA . PRO A 1 167 ? 1.278 8.242 -24.047 1 59.19 167 PRO A CA 1
ATOM 1279 C C . PRO A 1 167 ? 1.423 6.965 -23.219 1 59.19 167 PRO A C 1
ATOM 1281 O O . PRO A 1 167 ? 2.332 6.863 -22.391 1 59.19 167 PRO A O 1
ATOM 1284 N N . PRO A 1 168 ? 0.315 6.266 -23.422 1 58.47 168 PRO A N 1
ATOM 1285 C CA . PRO A 1 168 ? 0.364 5.023 -22.656 1 58.47 168 PRO A CA 1
ATOM 1286 C C . PRO A 1 168 ? 1.537 4.129 -23.047 1 58.47 168 PRO A C 1
ATOM 1288 O O . PRO A 1 168 ? 1.862 4.02 -24.234 1 58.47 168 PRO A O 1
ATOM 1291 N N . ILE A 1 169 ? 2.328 3.887 -22.062 1 62.47 169 ILE A N 1
ATOM 1292 C CA . ILE A 1 169 ? 3.371 2.896 -22.312 1 62.47 169 ILE A CA 1
ATOM 1293 C C . ILE A 1 169 ? 2.75 1.504 -22.406 1 62.47 169 ILE A C 1
ATOM 1295 O O . ILE A 1 169 ? 1.776 1.207 -21.703 1 62.47 169 ILE A O 1
ATOM 1299 N N . GLY A 1 170 ? 2.947 0.868 -23.484 1 66.94 170 GLY A N 1
ATOM 1300 C CA . GLY A 1 170 ? 2.459 -0.485 -23.703 1 66.94 170 GLY A CA 1
ATOM 1301 C C . GLY A 1 170 ? 2.611 -1.378 -22.5 1 66.94 170 GLY A C 1
ATOM 1302 O O . GLY A 1 170 ? 3.377 -1.067 -21.578 1 66.94 170 GLY A O 1
ATOM 1303 N N . ILE A 1 171 ? 1.754 -2.316 -22.375 1 72.81 171 ILE A N 1
ATOM 1304 C CA . ILE A 1 171 ? 1.747 -3.258 -21.25 1 72.81 171 ILE A CA 1
ATOM 1305 C C . ILE A 1 171 ? 3.102 -3.957 -21.156 1 72.81 171 ILE A C 1
ATOM 1307 O O . ILE A 1 171 ? 3.518 -4.379 -20.078 1 72.81 171 ILE A O 1
ATOM 1311 N N . SER A 1 172 ? 3.77 -3.914 -22.281 1 70.5 172 SER A N 1
ATOM 1312 C CA . SER A 1 172 ? 5.035 -4.637 -22.344 1 70.5 172 SER A CA 1
ATOM 1313 C C . SER A 1 172 ? 6.215 -3.713 -22.062 1 70.5 172 SER A C 1
ATOM 1315 O O . SER A 1 172 ? 7.371 -4.125 -22.156 1 70.5 172 SER A O 1
ATOM 1317 N N . SER A 1 173 ? 5.863 -2.477 -21.703 1 70.06 173 SER A N 1
ATOM 1318 C CA . SER A 1 173 ? 6.949 -1.534 -21.469 1 70.06 173 SER A CA 1
ATOM 1319 C C . SER A 1 173 ? 7.012 -1.137 -19.984 1 70.06 173 SER A C 1
ATOM 1321 O O . SER A 1 173 ? 5.973 -0.992 -19.344 1 70.06 173 SER A O 1
ATOM 1323 N N . ALA A 1 174 ? 8.258 -1.053 -19.594 1 68.94 174 ALA A N 1
ATOM 1324 C CA . ALA A 1 174 ? 8.453 -0.634 -18.219 1 68.94 174 ALA A CA 1
ATOM 1325 C C . ALA A 1 174 ? 7.988 0.805 -18 1 68.94 174 ALA A C 1
ATOM 1327 O O . ALA A 1 174 ? 8.211 1.665 -18.859 1 68.94 174 ALA A O 1
ATOM 1328 N N . PRO A 1 175 ? 7.305 0.93 -16.906 1 71.44 175 PRO A N 1
ATOM 1329 C CA . PRO A 1 175 ? 6.887 2.307 -16.641 1 71.44 175 PRO A CA 1
ATOM 1330 C C . PRO A 1 175 ? 8.055 3.225 -16.297 1 71.44 175 PRO A C 1
ATOM 1332 O O . PRO A 1 175 ? 9.078 2.766 -15.773 1 71.44 175 PRO A O 1
ATOM 1335 N N . THR A 1 176 ? 7.902 4.336 -16.781 1 68.75 176 THR A N 1
ATOM 1336 C CA . THR A 1 176 ? 8.922 5.324 -16.453 1 68.75 176 THR A CA 1
ATOM 1337 C C . THR A 1 176 ? 8.617 5.996 -15.125 1 68.75 176 THR A C 1
ATOM 1339 O O . THR A 1 176 ? 7.578 6.645 -14.969 1 68.75 176 THR A O 1
ATOM 1342 N N . THR A 1 177 ? 9.352 5.57 -14.086 1 83.62 177 THR A N 1
ATOM 1343 C CA . THR A 1 177 ? 9.227 6.234 -12.789 1 83.62 177 THR A CA 1
ATOM 1344 C C . THR A 1 177 ? 10.305 7.297 -12.625 1 83.62 177 THR A C 1
ATOM 1346 O O . THR A 1 177 ? 11.469 7.07 -12.977 1 83.62 177 THR A O 1
ATOM 1349 N N . SER A 1 178 ? 9.883 8.531 -12.32 1 89.75 178 SER A N 1
ATOM 1350 C CA . SER A 1 178 ? 10.812 9.625 -12.07 1 89.75 178 SER A CA 1
ATOM 1351 C C . SER A 1 178 ? 10.438 10.398 -10.812 1 89.75 178 SER A C 1
ATOM 1353 O O . SER A 1 178 ? 9.289 10.352 -10.367 1 89.75 178 SER A O 1
ATOM 1355 N N . VAL A 1 179 ? 11.445 11.055 -10.289 1 95.5 179 VAL A N 1
ATOM 1356 C CA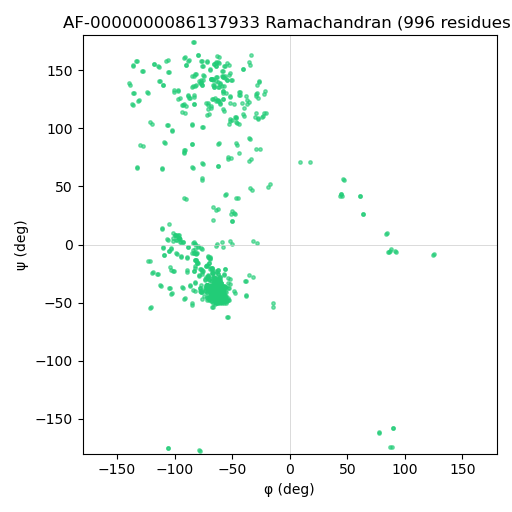 . VAL A 1 179 ? 11.211 11.906 -9.133 1 95.5 179 VAL A CA 1
ATOM 1357 C C . VAL A 1 179 ? 10.148 12.961 -9.461 1 95.5 179 VAL A C 1
ATOM 1359 O O . VAL A 1 179 ? 9.281 13.258 -8.633 1 95.5 179 VAL A O 1
ATOM 1362 N N . ARG A 1 180 ? 10.188 13.438 -10.641 1 95.56 180 ARG A N 1
ATOM 1363 C CA . ARG A 1 180 ? 9.25 14.461 -11.102 1 95.56 180 ARG A CA 1
ATOM 1364 C C . ARG A 1 180 ? 7.82 13.938 -11.086 1 95.56 180 ARG A C 1
ATOM 1366 O O . ARG A 1 180 ? 6.906 14.625 -10.617 1 95.56 180 ARG A O 1
ATOM 1373 N N . ARG A 1 181 ? 7.617 12.781 -11.562 1 93.5 181 ARG A N 1
ATOM 1374 C CA . ARG A 1 181 ? 6.285 12.18 -11.578 1 93.5 181 ARG A CA 1
ATOM 1375 C C . ARG A 1 181 ? 5.777 11.938 -10.164 1 93.5 181 ARG A C 1
ATOM 1377 O O . ARG A 1 181 ? 4.613 12.203 -9.859 1 93.5 181 ARG A O 1
ATOM 1384 N N . ILE A 1 182 ? 6.602 11.414 -9.359 1 97.44 182 ILE A N 1
ATOM 1385 C CA . ILE A 1 182 ? 6.25 11.133 -7.973 1 97.44 182 ILE A CA 1
ATOM 1386 C C . ILE A 1 182 ? 5.828 12.422 -7.273 1 97.44 182 ILE A C 1
ATOM 1388 O O . ILE A 1 182 ? 4.793 12.469 -6.609 1 97.44 182 ILE A O 1
ATOM 1392 N N . MET A 1 183 ? 6.566 13.461 -7.484 1 98.19 183 MET A N 1
ATOM 1393 C CA . MET A 1 183 ? 6.281 14.719 -6.805 1 98.19 183 MET A CA 1
ATOM 1394 C C . MET A 1 183 ? 5.047 15.391 -7.398 1 98.19 183 MET A C 1
ATOM 1396 O O . MET A 1 183 ? 4.328 16.109 -6.695 1 98.19 183 MET A O 1
ATOM 1400 N N . THR A 1 184 ? 4.801 15.172 -8.68 1 97.44 184 THR A N 1
ATOM 1401 C CA . THR A 1 184 ? 3.529 15.617 -9.234 1 97.44 184 THR A CA 1
ATOM 1402 C C . THR A 1 184 ? 2.355 15.031 -8.461 1 97.44 184 THR A C 1
ATOM 1404 O O . THR A 1 184 ? 1.436 15.758 -8.07 1 97.44 184 THR A O 1
ATOM 1407 N N . CYS A 1 185 ? 2.439 13.742 -8.188 1 96.88 185 CYS A N 1
ATOM 1408 C CA . CYS A 1 185 ? 1.389 13.07 -7.438 1 96.88 185 CYS A CA 1
ATOM 1409 C C . CYS A 1 185 ? 1.3 13.609 -6.016 1 96.88 185 CYS A C 1
ATOM 1411 O O . CYS A 1 185 ? 0.204 13.852 -5.504 1 96.88 185 CYS A O 1
ATOM 1413 N N . VAL A 1 186 ? 2.393 13.867 -5.391 1 98.25 186 VAL A N 1
ATOM 1414 C CA . VAL A 1 186 ? 2.428 14.328 -4.012 1 98.25 186 VAL A CA 1
ATOM 1415 C C . VAL A 1 186 ? 1.84 15.734 -3.924 1 98.25 186 VAL A C 1
ATOM 1417 O O . VAL A 1 186 ? 1.046 16.031 -3.027 1 98.25 186 VAL A O 1
ATOM 1420 N N . PHE A 1 187 ? 2.264 16.594 -4.879 1 97.81 187 PHE A N 1
ATOM 1421 C CA . PHE A 1 187 ? 1.742 17.969 -4.887 1 97.81 187 PHE A CA 1
ATOM 1422 C C . PHE A 1 187 ? 0.236 17.969 -5.117 1 97.81 187 PHE A C 1
ATOM 1424 O O . PHE A 1 187 ? -0.497 18.719 -4.469 1 97.81 187 PHE A O 1
ATOM 1431 N N . LEU A 1 188 ? -0.195 17.141 -6.008 1 96.12 188 LEU A N 1
ATOM 1432 C CA . LEU A 1 188 ? -1.629 17.047 -6.262 1 96.12 188 LEU A CA 1
ATOM 1433 C C . LEU A 1 188 ? -2.361 16.484 -5.051 1 96.12 188 LEU A C 1
ATOM 1435 O O . LEU A 1 188 ? -3.49 16.875 -4.758 1 96.12 188 LEU A O 1
ATOM 1439 N N . GLU A 1 189 ? -1.771 15.516 -4.438 1 96.56 189 GLU A N 1
ATOM 1440 C CA . GLU A 1 189 ? -2.332 14.984 -3.201 1 96.56 189 GLU A CA 1
ATOM 1441 C C . GLU A 1 189 ? -2.525 16.078 -2.162 1 96.56 189 GLU A C 1
ATOM 1443 O O . GLU A 1 189 ? -3.562 16.141 -1.499 1 96.56 189 GLU A O 1
ATOM 1448 N N . MET A 1 190 ? -1.562 16.938 -2.004 1 94.69 190 MET A N 1
ATOM 1449 C CA . MET A 1 190 ? -1.654 18.047 -1.062 1 94.69 190 MET A CA 1
ATOM 1450 C C . MET A 1 190 ? -2.82 18.969 -1.416 1 94.69 190 MET A C 1
ATOM 1452 O O . MET A 1 190 ? -3.541 19.422 -0.531 1 94.69 190 MET A O 1
ATOM 1456 N N . CYS A 1 191 ? -2.957 19.188 -2.68 1 92.75 191 CYS A N 1
ATOM 1457 C CA . CYS A 1 191 ? -4.062 20.031 -3.127 1 92.75 191 CYS A CA 1
ATOM 1458 C C . CYS A 1 191 ? -5.402 19.344 -2.863 1 92.75 191 CYS A C 1
ATOM 1460 O O . CYS A 1 191 ? -6.363 20 -2.455 1 92.75 191 CYS A O 1
ATOM 1462 N N . ALA A 1 192 ? -5.461 18.062 -3.133 1 92.5 192 ALA A N 1
ATOM 1463 C CA . ALA A 1 192 ? -6.688 17.312 -2.85 1 92.5 192 ALA A CA 1
ATOM 1464 C C . ALA A 1 192 ? -7.027 17.359 -1.362 1 92.5 192 ALA A C 1
ATOM 1466 O O . ALA A 1 192 ? -8.195 17.484 -0.989 1 92.5 192 ALA A O 1
ATOM 1467 N N . MET A 1 193 ? -6.059 17.281 -0.51 1 91 193 MET A N 1
ATOM 1468 C CA . MET A 1 193 ? -6.258 17.375 0.933 1 91 193 MET A CA 1
ATOM 1469 C C . MET A 1 193 ? -6.832 18.734 1.316 1 91 193 MET A C 1
ATOM 1471 O O . MET A 1 193 ? -7.691 18.828 2.193 1 91 193 MET A O 1
ATOM 1475 N N . ALA A 1 194 ? -6.281 19.734 0.66 1 86.56 194 ALA A N 1
ATOM 1476 C CA . ALA A 1 194 ? -6.766 21.094 0.933 1 86.56 194 ALA A CA 1
ATOM 1477 C C . ALA A 1 194 ? -8.25 21.219 0.594 1 86.56 194 ALA A C 1
ATOM 1479 O O . ALA A 1 194 ? -8.969 22 1.22 1 86.56 194 ALA A O 1
ATOM 1480 N N . CYS A 1 195 ? -8.711 20.422 -0.351 1 84.56 195 CYS A N 1
ATOM 1481 C CA . CYS A 1 195 ? -10.109 20.422 -0.767 1 84.56 195 CYS A CA 1
ATOM 1482 C C . CYS A 1 195 ? -10.914 19.391 0.006 1 84.56 195 CYS A C 1
ATOM 1484 O O . CYS A 1 195 ? -12.086 19.156 -0.298 1 84.56 195 CYS A O 1
ATOM 1486 N N . LYS A 1 196 ? -10.312 18.719 0.901 1 85.31 196 LYS A N 1
ATOM 1487 C CA . LYS A 1 196 ? -10.93 17.688 1.738 1 85.31 196 LYS A CA 1
ATOM 1488 C C . LYS A 1 196 ? -11.406 16.516 0.897 1 85.31 196 LYS A C 1
ATOM 1490 O O . LYS A 1 196 ? -12.438 15.898 1.198 1 85.31 196 LYS A O 1
ATOM 1495 N N . GLN A 1 197 ? -10.75 16.391 -0.199 1 90.38 197 GLN A N 1
ATOM 1496 C CA . GLN A 1 197 ? -10.992 15.211 -1.025 1 90.38 197 GLN A CA 1
ATOM 1497 C C . GLN A 1 197 ? -10.023 14.086 -0.667 1 90.38 197 GLN A C 1
ATOM 1499 O O . GLN A 1 197 ? -9.07 13.828 -1.397 1 90.38 197 GLN A O 1
ATOM 1504 N N . HIS A 1 198 ? -10.359 13.406 0.361 1 91.56 198 HIS A N 1
ATOM 1505 C CA . HIS A 1 198 ? -9.445 12.445 0.96 1 91.56 198 HIS A CA 1
ATOM 1506 C C . HIS A 1 198 ? -9.289 11.211 0.078 1 91.56 198 HIS A C 1
ATOM 1508 O O . HIS A 1 198 ? -8.219 10.602 0.044 1 91.56 198 HIS A O 1
ATOM 1514 N N . GLU A 1 199 ? -10.336 10.805 -0.604 1 92.06 199 GLU A N 1
ATOM 1515 C CA . GLU A 1 199 ? -10.234 9.664 -1.512 1 92.06 199 GLU A CA 1
ATOM 1516 C C . GLU A 1 199 ? -9.242 9.945 -2.635 1 92.06 199 GLU A C 1
ATOM 1518 O O . GLU A 1 199 ? -8.367 9.125 -2.92 1 92.06 199 GLU A O 1
ATOM 1523 N N . ARG A 1 200 ? -9.422 11.102 -3.24 1 92.25 200 ARG A N 1
ATOM 1524 C CA . ARG A 1 200 ? -8.508 11.5 -4.305 1 92.25 200 ARG A CA 1
ATOM 1525 C C . ARG A 1 200 ? -7.078 11.633 -3.783 1 92.25 200 ARG A C 1
ATOM 1527 O O . ARG A 1 200 ? -6.129 11.211 -4.441 1 92.25 200 ARG A O 1
ATOM 1534 N N . ALA A 1 201 ? -6.977 12.25 -2.664 1 94.56 201 ALA A N 1
ATOM 1535 C CA . ALA A 1 201 ? -5.66 12.391 -2.043 1 94.56 201 ALA A CA 1
ATOM 1536 C C . ALA A 1 201 ? -5.016 11.031 -1.818 1 94.56 201 ALA A C 1
ATOM 1538 O O . ALA A 1 201 ? -3.83 10.844 -2.111 1 94.56 201 ALA A O 1
ATOM 1539 N N . SER A 1 202 ? -5.805 10.078 -1.348 1 95.5 202 SER A N 1
ATOM 1540 C CA . SER A 1 202 ? -5.301 8.734 -1.073 1 95.5 202 SER A CA 1
ATOM 1541 C C . SER A 1 202 ? -4.82 8.055 -2.352 1 95.5 202 SER A C 1
ATOM 1543 O O . SER A 1 202 ? -3.746 7.445 -2.371 1 95.5 202 SER A O 1
ATOM 1545 N N . LEU A 1 203 ? -5.59 8.125 -3.414 1 94.25 203 LEU A N 1
ATOM 1546 C CA . LEU A 1 203 ? -5.223 7.492 -4.676 1 94.25 203 LEU A CA 1
ATOM 1547 C C . LEU A 1 203 ? -3.945 8.102 -5.238 1 94.25 203 LEU A C 1
ATOM 1549 O O . LEU A 1 203 ? -3.062 7.379 -5.711 1 94.25 203 LEU A O 1
ATOM 1553 N N . LEU A 1 204 ? -3.826 9.422 -5.199 1 94.94 204 LEU A N 1
ATOM 1554 C CA . LEU A 1 204 ? -2.645 10.109 -5.711 1 94.94 204 LEU A CA 1
ATOM 1555 C C . LEU A 1 204 ? -1.409 9.742 -4.895 1 94.94 204 LEU A C 1
ATOM 1557 O O . LEU A 1 204 ? -0.342 9.492 -5.457 1 94.94 204 LEU A O 1
ATOM 1561 N N . LEU A 1 205 ? -1.597 9.742 -3.635 1 97.62 205 LEU A N 1
ATOM 1562 C CA . LEU A 1 205 ? -0.473 9.414 -2.766 1 97.62 205 LEU A CA 1
ATOM 1563 C C . LEU A 1 205 ? -0.039 7.961 -2.963 1 97.62 205 LEU A C 1
ATOM 1565 O O . LEU A 1 205 ? 1.157 7.664 -2.967 1 97.62 205 LEU A O 1
ATOM 1569 N N . GLN A 1 206 ? -0.973 7.078 -3.088 1 96.62 206 GLN A N 1
ATOM 1570 C CA . GLN A 1 206 ? -0.64 5.672 -3.295 1 96.62 206 GLN A CA 1
ATOM 1571 C C . GLN A 1 206 ? 0.067 5.465 -4.633 1 96.62 206 GLN A C 1
ATOM 1573 O O . GLN A 1 206 ? 0.937 4.602 -4.754 1 96.62 206 GLN A O 1
ATOM 1578 N N . GLU A 1 207 ? -0.343 6.195 -5.59 1 94.19 207 GLU A N 1
ATOM 1579 C CA . GLU A 1 207 ? 0.398 6.148 -6.848 1 94.19 207 GLU A CA 1
ATOM 1580 C C . GLU A 1 207 ? 1.85 6.57 -6.648 1 94.19 207 GLU A C 1
ATOM 1582 O O . GLU A 1 207 ? 2.766 5.93 -7.168 1 94.19 207 GLU A O 1
ATOM 1587 N N . ALA A 1 208 ? 2.027 7.641 -5.957 1 97.38 208 ALA A N 1
ATOM 1588 C CA . ALA A 1 208 ? 3.383 8.094 -5.652 1 97.38 208 ALA A CA 1
ATOM 1589 C C . ALA A 1 208 ? 4.16 7.016 -4.895 1 97.38 208 ALA A C 1
ATOM 1591 O O . ALA A 1 208 ? 5.305 6.715 -5.234 1 97.38 208 ALA A O 1
ATOM 1592 N N . ILE A 1 209 ? 3.549 6.461 -3.914 1 97.56 209 ILE A N 1
ATOM 1593 C CA . ILE A 1 209 ? 4.184 5.461 -3.062 1 97.56 209 ILE A CA 1
ATOM 1594 C C . ILE A 1 209 ? 4.555 4.234 -3.893 1 97.56 209 ILE A C 1
ATOM 1596 O O . ILE A 1 209 ? 5.645 3.678 -3.736 1 97.56 209 ILE A O 1
ATOM 1600 N N . SER A 1 210 ? 3.639 3.812 -4.773 1 95.25 210 SER A N 1
ATOM 1601 C CA . SER A 1 210 ? 3.932 2.682 -5.645 1 95.25 210 SER A CA 1
ATOM 1602 C C . SER A 1 210 ? 5.168 2.949 -6.5 1 95.25 210 SER A C 1
ATOM 1604 O O . SER A 1 210 ? 6.004 2.062 -6.684 1 95.25 210 SER A O 1
ATOM 1606 N N . CYS A 1 211 ? 5.285 4.129 -7.004 1 94.81 211 CYS A N 1
ATOM 1607 C CA . CYS A 1 211 ? 6.449 4.512 -7.797 1 94.81 211 CYS A CA 1
ATOM 1608 C C . CYS A 1 211 ? 7.711 4.52 -6.941 1 94.81 211 CYS A C 1
ATOM 1610 O O . CYS A 1 211 ? 8.781 4.117 -7.402 1 94.81 211 CYS A O 1
ATOM 1612 N N . ILE A 1 212 ? 7.574 4.965 -5.738 1 96.56 212 ILE A N 1
ATOM 1613 C CA . ILE A 1 212 ? 8.719 5.012 -4.836 1 96.56 212 ILE A CA 1
ATOM 1614 C C . ILE A 1 212 ? 9.234 3.596 -4.59 1 96.56 212 ILE A C 1
ATOM 1616 O O . ILE A 1 212 ? 10.445 3.365 -4.582 1 96.56 212 ILE A O 1
ATOM 1620 N N . HIS A 1 213 ? 8.367 2.637 -4.449 1 93.62 213 HIS A N 1
ATOM 1621 C CA . HIS A 1 213 ? 8.766 1.257 -4.188 1 93.62 213 HIS A CA 1
ATOM 1622 C C . HIS A 1 213 ? 9.539 0.676 -5.367 1 93.62 213 HIS A C 1
ATOM 1624 O O . HIS A 1 213 ? 10.43 -0.154 -5.18 1 93.62 213 HIS A O 1
ATOM 1630 N N . LEU A 1 214 ? 9.25 1.138 -6.543 1 91.38 214 LEU A N 1
ATOM 1631 C CA . LEU A 1 214 ? 9.953 0.654 -7.723 1 91.38 214 LEU A CA 1
ATOM 1632 C C . LEU A 1 214 ? 11.414 1.081 -7.699 1 91.38 214 LEU A C 1
ATOM 1634 O O . LEU A 1 214 ? 12.266 0.42 -8.289 1 91.38 214 LEU A O 1
ATOM 1638 N N . LEU A 1 215 ? 11.719 2.145 -6.996 1 91.38 215 LEU A N 1
ATOM 1639 C CA . LEU A 1 215 ? 13.078 2.686 -6.977 1 91.38 215 LEU A CA 1
ATOM 1640 C C . LEU A 1 215 ? 13.961 1.898 -6.012 1 91.38 215 LEU A C 1
ATOM 1642 O O . LEU A 1 215 ? 15.188 2.021 -6.047 1 91.38 215 LEU A O 1
ATOM 1646 N N . ARG A 1 216 ? 13.391 1.123 -5.133 1 90.38 216 ARG A N 1
ATOM 1647 C CA . ARG A 1 216 ? 14.125 0.314 -4.164 1 90.38 216 ARG A CA 1
ATOM 1648 C C . ARG A 1 216 ? 15.211 1.132 -3.482 1 90.38 216 ARG A C 1
ATOM 1650 O O . ARG A 1 216 ? 16.375 0.728 -3.463 1 90.38 216 ARG A O 1
ATOM 1657 N N . ILE A 1 217 ? 14.734 2.219 -2.91 1 92.56 217 ILE A N 1
ATOM 1658 C CA . ILE A 1 217 ? 15.633 3.215 -2.34 1 92.56 217 ILE A CA 1
ATOM 1659 C C . ILE A 1 217 ? 16.484 2.572 -1.246 1 92.56 217 ILE A C 1
ATOM 1661 O O . ILE A 1 217 ? 17.656 2.939 -1.062 1 92.56 217 ILE A O 1
ATOM 1665 N N . ASP A 1 218 ? 16.016 1.633 -0.523 1 88.88 218 ASP A N 1
ATOM 1666 C CA . ASP A 1 218 ? 16.703 0.994 0.591 1 88.88 218 ASP A CA 1
ATOM 1667 C C . ASP A 1 218 ? 17.875 0.142 0.095 1 88.88 218 ASP A C 1
ATOM 1669 O O . ASP A 1 218 ? 18.734 -0.262 0.882 1 88.88 218 ASP A O 1
ATOM 1673 N N . ARG A 1 219 ? 17.922 -0.082 -1.215 1 86.88 219 ARG A N 1
ATOM 1674 C CA . ARG A 1 219 ? 18.969 -0.927 -1.771 1 86.88 219 ARG A CA 1
ATOM 1675 C C . ARG A 1 219 ? 20.031 -0.088 -2.469 1 86.88 219 ARG A C 1
ATOM 1677 O O . ARG A 1 219 ? 21.047 -0.621 -2.941 1 86.88 219 ARG A O 1
ATOM 1684 N N . LEU A 1 220 ? 19.781 1.178 -2.543 1 86.5 220 LEU A N 1
ATOM 1685 C CA . LEU A 1 220 ? 20.734 2.061 -3.201 1 86.5 220 LEU A CA 1
ATOM 1686 C C . LEU A 1 220 ? 21.938 2.324 -2.303 1 86.5 220 LEU A C 1
ATOM 1688 O O . LEU A 1 220 ? 21.797 2.465 -1.087 1 86.5 220 LEU A O 1
ATOM 1692 N N . LYS A 1 221 ? 23.109 2.273 -2.977 1 82.19 221 LYS A N 1
ATOM 1693 C CA . LYS A 1 221 ? 24.344 2.535 -2.252 1 82.19 221 LYS A CA 1
ATOM 1694 C C . LYS A 1 221 ? 24.953 3.869 -2.674 1 82.19 221 LYS A C 1
ATOM 1696 O O . LYS A 1 221 ? 24.906 4.238 -3.85 1 82.19 221 LYS A O 1
ATOM 1701 N N . PRO A 1 222 ? 25.391 4.531 -1.58 1 80.5 222 PRO A N 1
ATOM 1702 C CA . PRO A 1 222 ? 26.047 5.797 -1.933 1 80.5 222 PRO A CA 1
ATOM 1703 C C . PRO A 1 222 ? 27.359 5.594 -2.662 1 80.5 222 PRO A C 1
ATOM 1705 O O . PRO A 1 222 ? 28.125 4.68 -2.328 1 80.5 222 PRO A O 1
ATOM 1708 N N . GLU A 1 223 ? 27.391 6.082 -3.824 1 74.25 223 GLU A N 1
ATOM 1709 C CA . GLU A 1 223 ? 28.672 6.043 -4.539 1 74.25 223 GLU A CA 1
ATOM 1710 C C . GLU A 1 223 ? 29.469 7.316 -4.309 1 74.25 223 GLU A C 1
ATOM 1712 O O . GLU A 1 223 ? 28.953 8.422 -4.473 1 74.25 223 GLU A O 1
ATOM 1717 N N . LEU A 1 224 ? 30.625 7.156 -3.771 1 59.72 224 LEU A N 1
ATOM 1718 C CA . LEU A 1 224 ? 31.469 8.305 -3.486 1 59.72 224 LEU A CA 1
ATOM 1719 C C . LEU A 1 224 ? 31.797 9.078 -4.762 1 59.72 224 LEU A C 1
ATOM 1721 O O . LEU A 1 224 ? 31.875 10.305 -4.746 1 59.72 224 LEU A O 1
ATOM 1725 N N . ASN A 1 225 ? 32.031 8.367 -5.879 1 58.56 225 ASN A N 1
ATOM 1726 C CA . ASN A 1 225 ? 32.5 9.078 -7.059 1 58.56 225 ASN A CA 1
ATOM 1727 C C . ASN A 1 225 ? 31.453 9.117 -8.164 1 58.56 225 ASN A C 1
ATOM 1729 O O . ASN A 1 225 ? 31.766 9.398 -9.32 1 58.56 225 ASN A O 1
ATOM 1733 N N . ALA A 1 226 ? 30.359 8.812 -7.785 1 56.53 226 ALA A N 1
ATOM 1734 C CA . ALA A 1 226 ? 29.391 8.633 -8.867 1 56.53 226 ALA A CA 1
ATOM 1735 C C . ALA A 1 226 ? 28.781 9.969 -9.281 1 56.53 226 ALA A C 1
ATOM 1737 O O . ALA A 1 226 ? 28.641 10.875 -8.461 1 56.53 226 ALA A O 1
ATOM 1738 N N . ALA A 1 227 ? 28.688 10.125 -10.578 1 51.38 227 ALA A N 1
ATOM 1739 C CA . ALA A 1 227 ? 27.984 11.281 -11.117 1 51.38 227 ALA A CA 1
ATOM 1740 C C . ALA A 1 227 ? 26.531 11.305 -10.641 1 51.38 227 ALA A C 1
ATOM 1742 O O . ALA A 1 227 ? 25.922 10.25 -10.422 1 51.38 227 ALA A O 1
ATOM 1743 N N . PRO A 1 228 ? 25.922 12.516 -10.195 1 48.5 228 PRO A N 1
ATOM 1744 C CA . PRO A 1 228 ? 24.562 12.703 -9.664 1 48.5 228 PRO A CA 1
ATOM 1745 C C . PRO A 1 228 ? 23.5 12.078 -10.562 1 48.5 228 PRO A C 1
ATOM 1747 O O . PRO A 1 228 ? 22.359 12.539 -10.578 1 48.5 228 PRO A O 1
ATOM 1750 N N . THR A 1 229 ? 23.844 11.164 -11.391 1 48.88 229 THR A N 1
ATOM 1751 C CA . THR A 1 229 ? 22.828 10.734 -12.344 1 48.88 229 THR A CA 1
ATOM 1752 C C . THR A 1 229 ? 21.828 9.797 -11.672 1 48.88 229 THR A C 1
ATOM 1754 O O . THR A 1 229 ? 22.141 9.156 -10.664 1 48.88 229 THR A O 1
ATOM 1757 N N . SER A 1 230 ? 20.562 9.961 -11.977 1 52.03 230 SER A N 1
ATOM 1758 C CA . SER A 1 230 ? 19.438 9.133 -11.539 1 52.03 230 SER A CA 1
ATOM 1759 C C . SER A 1 230 ? 19.797 7.648 -11.625 1 52.03 230 SER A C 1
ATOM 1761 O O . SER A 1 230 ? 20.531 7.234 -12.516 1 52.03 230 SER A O 1
ATOM 1763 N N . PRO A 1 231 ? 19.531 6.926 -10.562 1 49.44 231 PRO A N 1
ATOM 1764 C CA . PRO A 1 231 ? 19.922 5.512 -10.594 1 49.44 231 PRO A CA 1
ATOM 1765 C C . PRO A 1 231 ? 19.406 4.793 -11.836 1 49.44 231 PRO A C 1
ATOM 1767 O O . PRO A 1 231 ? 18.234 4.922 -12.188 1 49.44 231 PRO A O 1
ATOM 1770 N N . SER A 1 232 ? 20.188 4.426 -12.805 1 47.19 232 SER A N 1
ATOM 1771 C CA . SER A 1 232 ? 19.812 3.721 -14.023 1 47.19 232 SER A CA 1
ATOM 1772 C C . SER A 1 232 ? 19.203 2.357 -13.711 1 47.19 232 SER A C 1
ATOM 1774 O O . SER A 1 232 ? 18.422 1.825 -14.5 1 47.19 232 SER A O 1
ATOM 1776 N N . SER A 1 233 ? 19.672 1.724 -12.531 1 51.53 233 SER A N 1
ATOM 1777 C CA . SER A 1 233 ? 19.156 0.388 -12.25 1 51.53 233 SER A CA 1
ATOM 1778 C C . SER A 1 233 ? 18.859 0.218 -10.766 1 51.53 233 SER A C 1
ATOM 1780 O O . SER A 1 233 ? 19.5 0.846 -9.922 1 51.53 233 SER A O 1
ATOM 1782 N N . PRO A 1 234 ? 17.781 -0.404 -10.492 1 53.41 234 PRO A N 1
ATOM 1783 C CA . PRO A 1 234 ? 17.578 -0.778 -9.094 1 53.41 234 PRO A CA 1
ATOM 1784 C C . PRO A 1 234 ? 18.828 -1.363 -8.445 1 53.41 234 PRO A C 1
ATOM 1786 O O . PRO A 1 234 ? 19.5 -2.197 -9.055 1 53.41 234 PRO A O 1
ATOM 1789 N N . GLY A 1 235 ? 19.203 -0.811 -7.266 1 57.81 235 GLY A N 1
ATOM 1790 C CA . GLY A 1 235 ? 20.359 -1.288 -6.539 1 57.81 235 GLY A CA 1
ATOM 1791 C C . GLY A 1 235 ? 21.672 -0.68 -7.023 1 57.81 235 GLY A C 1
ATOM 1792 O O . GLY A 1 235 ? 22.75 -1.089 -6.598 1 57.81 235 GLY A O 1
ATOM 1793 N N . GLY A 1 236 ? 21.469 0.302 -7.883 1 65.94 236 GLY A N 1
ATOM 1794 C CA . GLY A 1 236 ? 22.672 0.886 -8.461 1 65.94 236 GLY A CA 1
ATOM 1795 C C . GLY A 1 236 ? 23.312 1.948 -7.582 1 65.94 236 GLY A C 1
ATOM 1796 O O . GLY A 1 236 ? 22.844 2.191 -6.465 1 65.94 236 GLY A O 1
ATOM 1797 N N . GLU A 1 237 ? 24.438 2.422 -7.969 1 74.25 237 GLU A N 1
ATOM 1798 C CA . GLU A 1 237 ? 25.172 3.471 -7.277 1 74.25 237 GLU A CA 1
ATOM 1799 C C . GLU A 1 237 ? 24.656 4.855 -7.66 1 74.25 237 GLU A C 1
ATOM 1801 O O . GLU A 1 237 ? 24.328 5.102 -8.82 1 74.25 237 GLU A O 1
ATOM 1806 N N . VAL A 1 238 ? 24.391 5.574 -6.602 1 82.5 238 VAL A N 1
ATOM 1807 C CA . VAL A 1 238 ? 23.875 6.93 -6.805 1 82.5 238 VAL A CA 1
ATOM 1808 C C . VAL A 1 238 ? 24.719 7.918 -5.988 1 82.5 238 VAL A C 1
ATOM 1810 O O . VAL A 1 238 ? 25.25 7.566 -4.934 1 82.5 238 VAL A O 1
ATOM 1813 N N . ALA A 1 239 ? 24.828 9.102 -6.5 1 86.06 239 ALA A N 1
ATOM 1814 C CA . ALA A 1 239 ? 25.516 10.156 -5.75 1 86.06 239 ALA A CA 1
ATOM 1815 C C . ALA A 1 239 ? 24.844 10.391 -4.402 1 86.06 239 ALA A C 1
ATOM 1817 O O . ALA A 1 239 ? 23.625 10.312 -4.285 1 86.06 239 ALA A O 1
ATOM 1818 N N . ARG A 1 240 ? 25.625 10.789 -3.451 1 87.88 240 ARG A N 1
ATOM 1819 C CA . ARG A 1 240 ? 25.156 10.906 -2.072 1 87.88 240 ARG A CA 1
ATOM 1820 C C . ARG A 1 240 ? 24.047 11.938 -1.961 1 87.88 240 ARG A C 1
ATOM 1822 O O . ARG A 1 240 ? 23.031 11.695 -1.312 1 87.88 240 ARG A O 1
ATOM 1829 N N . PRO A 1 241 ? 24.219 13.094 -2.578 1 90.31 241 PRO A N 1
ATOM 1830 C CA . PRO A 1 241 ? 23.125 14.07 -2.482 1 90.31 241 PRO A CA 1
ATOM 1831 C C . PRO A 1 241 ? 21.828 13.562 -3.109 1 90.31 241 PRO A C 1
ATOM 1833 O O . PRO A 1 241 ? 20.734 13.844 -2.598 1 90.31 241 PRO A O 1
ATOM 1836 N N . GLU A 1 242 ? 21.984 12.852 -4.176 1 92.38 242 GLU A N 1
ATOM 1837 C CA . GLU A 1 242 ? 20.797 12.297 -4.82 1 92.38 242 GLU A CA 1
ATOM 1838 C C . GLU A 1 242 ? 20.156 11.211 -3.953 1 92.38 242 GLU A C 1
ATOM 1840 O O . GLU A 1 242 ? 18.922 11.125 -3.873 1 92.38 242 GLU A O 1
ATOM 1845 N N . LEU A 1 243 ? 20.953 10.391 -3.377 1 93.94 243 LEU A N 1
ATOM 1846 C CA . LEU A 1 243 ? 20.406 9.391 -2.463 1 93.94 243 LEU A CA 1
ATOM 1847 C C . LEU A 1 243 ? 19.672 10.055 -1.301 1 93.94 243 LEU A C 1
ATOM 1849 O O . LEU A 1 243 ? 18.594 9.609 -0.908 1 93.94 243 LEU A O 1
ATOM 1853 N N . ALA A 1 244 ? 20.281 11.094 -0.732 1 95.44 244 ALA A N 1
ATOM 1854 C CA . ALA A 1 244 ? 19.641 11.836 0.348 1 95.44 244 ALA A CA 1
ATOM 1855 C C . ALA A 1 244 ? 18.297 12.391 -0.094 1 95.44 244 ALA A C 1
ATOM 1857 O O . ALA A 1 244 ? 17.312 12.352 0.664 1 95.44 244 ALA A O 1
ATOM 1858 N N . ARG A 1 245 ? 18.219 12.898 -1.258 1 96.25 245 ARG A N 1
ATOM 1859 C CA . ARG A 1 245 ? 16.984 13.438 -1.808 1 96.25 245 ARG A CA 1
ATOM 1860 C C . ARG A 1 245 ? 15.93 12.344 -1.942 1 96.25 245 ARG A C 1
ATOM 1862 O O . ARG A 1 245 ? 14.766 12.555 -1.597 1 96.25 245 ARG A O 1
ATOM 1869 N N . LEU A 1 246 ? 16.344 11.195 -2.488 1 96.44 246 LEU A N 1
ATOM 1870 C CA . LEU A 1 246 ? 15.414 10.07 -2.641 1 96.44 246 LEU A CA 1
ATOM 1871 C C . LEU A 1 246 ? 14.906 9.602 -1.282 1 96.44 246 LEU A C 1
ATOM 1873 O O . LEU A 1 246 ? 13.734 9.266 -1.137 1 96.44 246 LEU A O 1
ATOM 1877 N N . GLN A 1 247 ? 15.781 9.602 -0.349 1 97.69 247 GLN A N 1
ATOM 1878 C CA . GLN A 1 247 ? 15.367 9.242 1.005 1 97.69 247 GLN A CA 1
ATOM 1879 C C . GLN A 1 247 ? 14.352 10.234 1.556 1 97.69 247 GLN A C 1
ATOM 1881 O O . GLN A 1 247 ? 13.367 9.844 2.18 1 97.69 247 GLN A O 1
ATOM 1886 N N . ARG A 1 248 ? 14.594 11.523 1.362 1 98.38 248 ARG A N 1
ATOM 1887 C CA . ARG A 1 248 ? 13.633 12.531 1.795 1 98.38 248 ARG A CA 1
ATOM 1888 C C . ARG A 1 248 ? 12.281 12.32 1.125 1 98.38 248 ARG A C 1
ATOM 1890 O O . ARG A 1 248 ? 11.234 12.469 1.762 1 98.38 248 ARG A O 1
ATOM 1897 N N . MET A 1 249 ? 12.32 12 -0.145 1 98.38 249 MET A N 1
ATOM 1898 C CA . MET A 1 249 ? 11.086 11.742 -0.887 1 98.38 249 MET A CA 1
ATOM 1899 C C . MET A 1 249 ? 10.32 10.578 -0.275 1 98.38 249 MET A C 1
ATOM 1901 O O . MET A 1 249 ? 9.094 10.648 -0.13 1 98.38 249 MET A O 1
ATOM 1905 N N . TYR A 1 250 ? 11.016 9.508 0.085 1 98.31 250 TYR A N 1
ATOM 1906 C CA . TYR A 1 250 ? 10.391 8.375 0.761 1 98.31 250 TYR A CA 1
ATOM 1907 C C . TYR A 1 250 ? 9.719 8.812 2.055 1 98.31 250 TYR A C 1
ATOM 1909 O O . TYR A 1 250 ? 8.547 8.516 2.281 1 98.31 250 TYR A O 1
ATOM 1917 N N . TRP A 1 251 ? 10.406 9.547 2.799 1 98.69 251 TRP A N 1
ATOM 1918 C CA . TRP A 1 251 ? 9.914 9.945 4.117 1 98.69 251 TRP A CA 1
ATOM 1919 C C . TRP A 1 251 ? 8.781 10.953 3.996 1 98.69 251 TRP A C 1
ATOM 1921 O O . TRP A 1 251 ? 7.863 10.969 4.82 1 98.69 251 TRP A O 1
ATOM 1931 N N . GLU A 1 252 ? 8.852 11.82 3.012 1 98.56 252 GLU A N 1
ATOM 1932 C CA . GLU A 1 252 ? 7.738 12.734 2.779 1 98.56 252 GLU A CA 1
ATOM 1933 C C . GLU A 1 252 ? 6.438 11.977 2.535 1 98.56 252 GLU A C 1
ATOM 1935 O O . GLU A 1 252 ? 5.402 12.305 3.111 1 98.56 252 GLU A O 1
ATOM 1940 N N . ALA A 1 253 ? 6.52 11.008 1.658 1 98.5 253 ALA A N 1
ATOM 1941 C CA . ALA A 1 253 ? 5.34 10.188 1.398 1 98.5 253 ALA A CA 1
ATOM 1942 C C . ALA A 1 253 ? 4.891 9.461 2.662 1 98.5 253 ALA A C 1
ATOM 1944 O O . ALA A 1 253 ? 3.689 9.328 2.918 1 98.5 253 ALA A O 1
ATOM 1945 N N . PHE A 1 254 ? 5.867 8.945 3.451 1 98.31 254 PHE A N 1
ATOM 1946 C CA . PHE A 1 254 ? 5.605 8.281 4.727 1 98.31 254 PHE A CA 1
ATOM 1947 C C . PHE A 1 254 ? 4.812 9.195 5.652 1 98.31 254 PHE A C 1
ATOM 1949 O O . PHE A 1 254 ? 3.807 8.773 6.23 1 98.31 254 PHE A O 1
ATOM 1956 N N . VAL A 1 255 ? 5.184 10.391 5.75 1 98 255 VAL A N 1
ATOM 1957 C CA . VAL A 1 255 ? 4.555 11.375 6.625 1 98 255 VAL A CA 1
ATOM 1958 C C . VAL A 1 255 ? 3.146 11.688 6.121 1 98 255 VAL A C 1
ATOM 1960 O O . VAL A 1 255 ? 2.188 11.688 6.898 1 98 255 VAL A O 1
ATOM 1963 N N . HIS A 1 256 ? 3.012 11.961 4.867 1 97.62 256 HIS A N 1
ATOM 1964 C CA . HIS A 1 256 ? 1.715 12.281 4.281 1 97.62 256 HIS A CA 1
ATOM 1965 C C . HIS A 1 256 ? 0.727 11.133 4.473 1 97.62 256 HIS A C 1
ATOM 1967 O O . HIS A 1 256 ? -0.452 11.359 4.75 1 97.62 256 HIS A O 1
ATOM 1973 N N . GLU A 1 257 ? 1.231 9.945 4.258 1 97.81 257 GLU A N 1
ATOM 1974 C CA . GLU A 1 257 ? 0.341 8.797 4.363 1 97.81 257 GLU A CA 1
ATOM 1975 C C . GLU A 1 257 ? -0.199 8.641 5.781 1 97.81 257 GLU A C 1
ATOM 1977 O O . GLU A 1 257 ? -1.389 8.375 5.973 1 97.81 257 GLU A O 1
ATOM 1982 N N . ARG A 1 258 ? 0.642 8.781 6.742 1 97.06 258 ARG A N 1
ATOM 1983 C CA . ARG A 1 258 ? 0.223 8.641 8.133 1 97.06 258 ARG A CA 1
ATOM 1984 C C . ARG A 1 258 ? -0.776 9.727 8.516 1 97.06 258 ARG A C 1
ATOM 1986 O O . ARG A 1 258 ? -1.759 9.453 9.211 1 97.06 258 ARG A O 1
ATOM 1993 N N . PHE A 1 259 ? -0.458 10.945 8.094 1 96.06 259 PHE A N 1
ATOM 1994 C CA . PHE A 1 259 ? -1.413 12.023 8.336 1 96.06 259 PHE A CA 1
ATOM 1995 C C . PHE A 1 259 ? -2.762 11.703 7.707 1 96.06 259 PHE A C 1
ATOM 1997 O O . PHE A 1 259 ? -3.805 11.859 8.344 1 96.06 259 PHE A O 1
ATOM 2004 N N . LEU A 1 260 ? -2.727 11.266 6.484 1 96.12 260 LEU A N 1
ATOM 2005 C CA . LEU A 1 260 ? -3.949 10.93 5.762 1 96.12 260 LEU A CA 1
ATOM 2006 C C . LEU A 1 260 ? -4.699 9.797 6.461 1 96.12 260 LEU A C 1
ATOM 2008 O O . LEU A 1 260 ? -5.934 9.82 6.527 1 96.12 260 LEU A O 1
ATOM 2012 N N . THR A 1 261 ? -3.998 8.805 6.93 1 96.62 261 THR A N 1
ATOM 2013 C CA . THR A 1 261 ? -4.621 7.699 7.648 1 96.62 261 THR A CA 1
ATOM 2014 C C . THR A 1 261 ? -5.34 8.203 8.898 1 96.62 261 THR A C 1
ATOM 2016 O O . THR A 1 261 ? -6.461 7.777 9.188 1 96.62 261 THR A O 1
ATOM 2019 N N . VAL A 1 262 ? -4.777 9.109 9.578 1 95.31 262 VAL A N 1
ATOM 2020 C CA . VAL A 1 262 ? -5.367 9.648 10.797 1 95.31 262 VAL A CA 1
ATOM 2021 C C . VAL A 1 262 ? -6.652 10.398 10.461 1 95.31 262 VAL A C 1
ATOM 2023 O O . VAL A 1 262 ? -7.652 10.281 11.18 1 95.31 262 VAL A O 1
ATOM 2026 N N . VAL A 1 263 ? -6.594 11.125 9.367 1 91.56 263 VAL A N 1
ATOM 2027 C CA . VAL A 1 263 ? -7.695 12.023 9.039 1 91.56 263 VAL A CA 1
ATOM 2028 C C . VAL A 1 263 ? -8.812 11.242 8.352 1 91.56 263 VAL A C 1
ATOM 2030 O O . VAL A 1 263 ? -10 11.523 8.57 1 91.56 263 VAL A O 1
ATOM 2033 N N . SER A 1 264 ? -8.484 10.234 7.586 1 91.25 264 SER A N 1
ATOM 2034 C CA . SER A 1 264 ? -9.492 9.617 6.727 1 91.25 264 SER A CA 1
ATOM 2035 C C . SER A 1 264 ? -9.773 8.172 7.148 1 91.25 264 SER A C 1
ATOM 2037 O O . SER A 1 264 ? -10.805 7.605 6.781 1 91.25 264 SER A O 1
ATOM 2039 N N . GLY A 1 265 ? -8.789 7.57 7.793 1 91.94 265 GLY A N 1
ATOM 2040 C CA . GLY A 1 265 ? -8.953 6.184 8.195 1 91.94 265 GLY A CA 1
ATOM 2041 C C . GLY A 1 265 ? -8.453 5.199 7.152 1 91.94 265 GLY A C 1
ATOM 2042 O O . GLY A 1 265 ? -8.438 3.99 7.391 1 91.94 265 GLY A O 1
ATOM 2043 N N . TYR A 1 266 ? -8.039 5.703 5.961 1 92.5 266 TYR A N 1
ATOM 2044 C CA . TYR A 1 266 ? -7.469 4.801 4.969 1 92.5 266 TYR A CA 1
ATOM 2045 C C . TYR A 1 266 ? -6.148 4.215 5.457 1 92.5 266 TYR A C 1
ATOM 2047 O O . TYR A 1 266 ? -5.422 4.859 6.215 1 92.5 266 TYR A O 1
ATOM 2055 N N . PRO A 1 267 ? -5.762 3.094 4.965 1 91.06 267 PRO A N 1
ATOM 2056 C CA . PRO A 1 267 ? -4.609 2.398 5.543 1 91.06 267 PRO A CA 1
ATOM 2057 C C . PRO A 1 267 ? -3.281 3.047 5.164 1 91.06 267 PRO A C 1
ATOM 2059 O O . PRO A 1 267 ? -3.15 3.605 4.07 1 91.06 267 PRO A O 1
ATOM 2062 N N . SER A 1 268 ? -2.441 2.963 6.102 1 93.56 268 SER A N 1
ATOM 2063 C CA . SER A 1 268 ? -1.039 3.291 5.867 1 93.56 268 SER A CA 1
ATOM 2064 C C . SER A 1 268 ? -0.214 2.035 5.605 1 93.56 268 SER A C 1
ATOM 2066 O O . SER A 1 268 ? -0.285 1.069 6.367 1 93.56 268 SER A O 1
ATOM 2068 N N . THR A 1 269 ? 0.61 2.084 4.562 1 90.75 269 THR A N 1
ATOM 2069 C CA . THR A 1 269 ? 1.257 0.85 4.133 1 90.75 269 THR A CA 1
ATOM 2070 C C . THR A 1 269 ? 2.775 1.001 4.145 1 90.75 269 THR A C 1
ATOM 2072 O O . THR A 1 269 ? 3.504 0.008 4.094 1 90.75 269 THR A O 1
ATOM 2075 N N . MET A 1 270 ? 3.283 2.191 4.238 1 94.81 270 MET A N 1
ATOM 2076 C CA . MET A 1 270 ? 4.723 2.404 4.098 1 94.81 270 MET A CA 1
ATOM 2077 C C . MET A 1 270 ? 5.441 2.139 5.414 1 94.81 270 MET A C 1
ATOM 2079 O O . MET A 1 270 ? 5.133 2.76 6.434 1 94.81 270 MET A O 1
ATOM 2083 N N . PRO A 1 271 ? 6.367 1.213 5.422 1 93.12 271 PRO A N 1
ATOM 2084 C CA . PRO A 1 271 ? 7.215 1.093 6.609 1 93.12 271 PRO A CA 1
ATOM 2085 C C . PRO A 1 271 ? 8.289 2.176 6.676 1 93.12 271 PRO A C 1
ATOM 2087 O O . PRO A 1 271 ? 8.578 2.832 5.672 1 93.12 271 PRO A O 1
ATOM 2090 N N . PRO A 1 272 ? 8.781 2.404 7.949 1 95.75 272 PRO A N 1
ATOM 2091 C CA . PRO A 1 272 ? 9.961 3.266 7.973 1 95.75 272 PRO A CA 1
ATOM 2092 C C . PRO A 1 272 ? 11.086 2.752 7.074 1 95.75 272 PRO A C 1
ATOM 2094 O O . PRO A 1 272 ? 11.273 1.539 6.941 1 95.75 272 PRO A O 1
ATOM 2097 N N . LEU A 1 273 ? 11.766 3.686 6.414 1 96.12 273 LEU A N 1
ATOM 2098 C CA . LEU A 1 273 ? 12.875 3.297 5.543 1 96.12 273 LEU A CA 1
ATOM 2099 C C . LEU A 1 273 ? 13.938 2.533 6.324 1 96.12 273 LEU A C 1
ATOM 2101 O O . LEU A 1 273 ? 14.383 2.982 7.383 1 96.12 273 LEU A O 1
ATOM 2105 N N . ARG A 1 274 ? 14.406 1.438 5.852 1 90.56 274 ARG A N 1
ATOM 2106 C CA . ARG A 1 274 ? 15.312 0.54 6.555 1 90.56 274 ARG A CA 1
ATOM 2107 C C . ARG A 1 274 ? 16.656 1.217 6.824 1 90.56 274 ARG A C 1
ATOM 2109 O O . ARG A 1 274 ? 17.281 0.964 7.848 1 90.56 274 ARG A O 1
ATOM 2116 N N . THR A 1 275 ? 17.047 2.068 5.938 1 91.56 275 THR A N 1
ATOM 2117 C CA . THR A 1 275 ? 18.344 2.721 6.047 1 91.56 275 THR A CA 1
ATOM 2118 C C . THR A 1 275 ? 18.281 3.869 7.051 1 91.56 275 THR A C 1
ATOM 2120 O O . THR A 1 275 ? 19.297 4.535 7.297 1 91.56 275 THR A O 1
ATOM 2123 N N . GLY A 1 276 ? 17.109 4.113 7.605 1 94.56 276 GLY A N 1
ATOM 2124 C CA . GLY A 1 276 ? 16.984 5.148 8.617 1 94.56 276 GLY A CA 1
ATOM 2125 C C . GLY A 1 276 ? 16.672 6.516 8.039 1 94.56 276 GLY A C 1
ATOM 2126 O O . GLY A 1 276 ? 16.078 6.617 6.965 1 94.56 276 GLY A O 1
ATOM 2127 N N . LEU A 1 277 ? 16.984 7.574 8.805 1 96.69 277 LEU A N 1
ATOM 2128 C CA . LEU A 1 277 ? 16.734 8.961 8.414 1 96.69 277 LEU A CA 1
ATOM 2129 C C . LEU A 1 277 ? 17.547 9.336 7.188 1 96.69 277 LEU A C 1
ATOM 2131 O O . LEU A 1 277 ? 18.562 8.695 6.887 1 96.69 277 LEU A O 1
ATOM 2135 N N . PRO A 1 278 ? 17.078 10.359 6.438 1 96.75 278 PRO A N 1
ATOM 2136 C CA . PRO A 1 278 ? 17.859 10.797 5.277 1 96.75 278 PRO A CA 1
ATOM 2137 C C . PRO A 1 278 ? 19.281 11.219 5.648 1 96.75 278 PRO A C 1
ATOM 2139 O O . PRO A 1 278 ? 19.5 11.844 6.691 1 96.75 278 PRO A O 1
ATOM 2142 N N . TYR A 1 279 ? 20.172 10.914 4.738 1 94 279 TYR A N 1
ATOM 2143 C CA . TYR A 1 279 ? 21.547 11.383 4.914 1 94 279 TYR A CA 1
ATOM 2144 C C . TYR A 1 279 ? 21.609 12.906 4.871 1 94 279 TYR A C 1
ATOM 2146 O O . TYR A 1 279 ? 20.781 13.555 4.242 1 94 279 TYR A O 1
ATOM 2154 N N . ALA A 1 280 ? 22.625 13.352 5.543 1 91.94 280 ALA A N 1
ATOM 2155 C CA . ALA A 1 280 ? 22.875 14.789 5.434 1 91.94 280 ALA A CA 1
ATOM 2156 C C . ALA A 1 280 ? 23.172 15.188 3.99 1 91.94 280 ALA A C 1
ATOM 2158 O O . ALA A 1 280 ? 23.891 14.469 3.279 1 91.94 280 ALA A O 1
ATOM 2159 N N . ASP A 1 281 ? 22.594 16.234 3.58 1 91.5 281 ASP A N 1
ATOM 2160 C CA . ASP A 1 281 ? 22.766 16.75 2.229 1 91.5 281 ASP A CA 1
ATOM 2161 C C . ASP A 1 281 ? 23.312 18.172 2.256 1 91.5 281 ASP A C 1
ATOM 2163 O O . ASP A 1 281 ? 22.578 19.125 2.551 1 91.5 281 ASP A O 1
ATOM 2167 N N . PRO A 1 282 ? 24.547 18.328 1.941 1 90.25 282 PRO A N 1
ATOM 2168 C CA . PRO A 1 282 ? 25.156 19.656 2.01 1 90.25 282 PRO A CA 1
ATOM 2169 C C . PRO A 1 282 ? 24.609 20.609 0.944 1 90.25 282 PRO A C 1
ATOM 2171 O O . PRO A 1 282 ? 24.844 21.828 1.018 1 90.25 282 PRO A O 1
ATOM 2174 N N . THR A 1 283 ? 23.906 20.078 0.019 1 91.31 283 THR A N 1
ATOM 2175 C CA . THR A 1 283 ? 23.422 20.906 -1.072 1 91.31 283 THR A CA 1
ATOM 2176 C C . THR A 1 283 ? 22.156 21.656 -0.657 1 91.31 283 THR A C 1
ATOM 2178 O O . THR A 1 283 ? 21.688 22.547 -1.377 1 91.31 283 THR A O 1
ATOM 2181 N N . ILE A 1 284 ? 21.594 21.344 0.517 1 93.69 284 ILE A N 1
ATOM 2182 C CA . ILE A 1 284 ? 20.406 22.062 0.981 1 93.69 284 ILE A CA 1
ATOM 2183 C C . ILE A 1 284 ? 20.734 22.781 2.291 1 93.69 284 ILE A C 1
ATOM 2185 O O . ILE A 1 284 ? 21.641 22.375 3.023 1 93.69 284 ILE A O 1
ATOM 2189 N N . PRO A 1 285 ? 19.969 23.875 2.584 1 91.06 285 PRO A N 1
ATOM 2190 C CA . PRO A 1 285 ? 20.219 24.562 3.854 1 91.06 285 PRO A CA 1
ATOM 2191 C C . PRO A 1 285 ? 20.047 23.641 5.062 1 91.06 285 PRO A C 1
ATOM 2193 O O . PRO A 1 285 ? 19.156 22.797 5.078 1 91.06 285 PRO A O 1
ATOM 2196 N N . ALA A 1 286 ? 20.844 23.859 6.031 1 90 286 ALA A N 1
ATOM 2197 C CA . ALA A 1 286 ? 20.891 23 7.215 1 90 286 ALA A CA 1
ATOM 2198 C C . ALA A 1 286 ? 19.547 23 7.938 1 90 286 ALA A C 1
ATOM 2200 O O . ALA A 1 286 ? 19.109 21.969 8.461 1 90 286 ALA A O 1
ATOM 2201 N N . HIS A 1 287 ? 18.906 24.188 7.992 1 91.06 287 HIS A N 1
ATOM 2202 C CA . HIS A 1 287 ? 17.656 24.281 8.734 1 91.06 287 HIS A CA 1
ATOM 2203 C C . HIS A 1 287 ? 16.562 23.422 8.094 1 91.06 287 HIS A C 1
ATOM 2205 O O . HIS A 1 287 ? 15.672 22.938 8.789 1 91.06 287 HIS A O 1
ATOM 2211 N N . ILE A 1 288 ? 16.656 23.25 6.805 1 94.12 288 ILE A N 1
ATOM 2212 C CA . ILE A 1 288 ? 15.688 22.406 6.109 1 94.12 288 ILE A CA 1
ATOM 2213 C C . ILE A 1 288 ? 15.891 20.953 6.5 1 94.12 288 ILE A C 1
ATOM 2215 O O . ILE A 1 288 ? 14.922 20.234 6.805 1 94.12 288 ILE A O 1
ATOM 2219 N N . HIS A 1 289 ? 17.125 20.531 6.504 1 93.5 289 HIS A N 1
ATOM 2220 C CA . HIS A 1 289 ? 17.438 19.156 6.898 1 93.5 289 HIS A CA 1
ATOM 2221 C C . HIS A 1 289 ? 16.984 18.875 8.328 1 93.5 289 HIS A C 1
ATOM 2223 O O . HIS A 1 289 ? 16.344 17.859 8.586 1 93.5 289 HIS A O 1
ATOM 2229 N N . VAL A 1 290 ? 17.281 19.75 9.203 1 92.38 290 VAL A N 1
ATOM 2230 C CA . VAL A 1 290 ? 16.969 19.562 10.617 1 92.38 290 VAL A CA 1
ATOM 2231 C C . VAL A 1 290 ? 15.445 19.562 10.805 1 92.38 290 VAL A C 1
ATOM 2233 O O . VAL A 1 290 ? 14.898 18.688 11.469 1 92.38 290 VAL A O 1
ATOM 2236 N N . GLY A 1 291 ? 14.805 20.594 10.234 1 93.5 291 GLY A N 1
ATOM 2237 C CA . GLY A 1 291 ? 13.359 20.688 10.359 1 93.5 291 GLY A CA 1
ATOM 2238 C C . GLY A 1 291 ? 12.633 19.484 9.805 1 93.5 291 GLY A C 1
ATOM 2239 O O . GLY A 1 291 ? 11.719 18.953 10.438 1 93.5 291 GLY A O 1
ATOM 2240 N N . PHE A 1 292 ? 13.062 19.094 8.641 1 95.88 292 PHE A N 1
ATOM 2241 C CA . PHE A 1 292 ? 12.414 17.953 7.98 1 95.88 292 PHE A CA 1
ATOM 2242 C C . PHE A 1 292 ? 12.648 16.672 8.766 1 95.88 292 PHE A C 1
ATOM 2244 O O . PHE A 1 292 ? 11.734 15.852 8.906 1 95.88 292 PHE A O 1
ATOM 2251 N N . THR A 1 293 ? 13.797 16.469 9.273 1 95.5 293 THR A N 1
ATOM 2252 C CA . THR A 1 293 ? 14.133 15.281 10.062 1 95.5 293 THR A CA 1
ATOM 2253 C C . THR A 1 293 ? 13.281 15.227 11.328 1 95.5 293 THR A C 1
ATOM 2255 O O . THR A 1 293 ? 12.867 14.141 11.758 1 95.5 293 THR A O 1
ATOM 2258 N N . ARG A 1 294 ? 13.023 16.344 11.898 1 95 294 ARG A N 1
ATOM 2259 C CA . ARG A 1 294 ? 12.195 16.391 13.094 1 95 294 ARG A CA 1
ATOM 2260 C C . ARG A 1 294 ? 10.766 15.969 12.789 1 95 294 ARG A C 1
ATOM 2262 O O . ARG A 1 294 ? 10.125 15.289 13.602 1 95 294 ARG A O 1
ATOM 2269 N N . ILE A 1 295 ? 10.281 16.391 11.664 1 96.31 295 ILE A N 1
ATOM 2270 C CA . ILE A 1 295 ? 8.938 16 11.258 1 96.31 295 ILE A CA 1
ATOM 2271 C C . ILE A 1 295 ? 8.883 14.484 11.086 1 96.31 295 ILE A C 1
ATOM 2273 O O . ILE A 1 295 ? 7.906 13.844 11.484 1 96.31 295 ILE A O 1
ATOM 2277 N N . ILE A 1 296 ? 9.906 13.945 10.453 1 97.75 296 ILE A N 1
ATOM 2278 C CA . ILE A 1 296 ? 9.984 12.5 10.281 1 97.75 296 ILE A CA 1
ATOM 2279 C C . ILE A 1 296 ? 9.906 11.805 11.641 1 97.75 296 ILE A C 1
ATOM 2281 O O . ILE A 1 296 ? 9.125 10.867 11.82 1 97.75 296 ILE A O 1
ATOM 2285 N N . ARG A 1 297 ? 10.656 12.266 12.57 1 96.94 297 ARG A N 1
ATOM 2286 C CA . ARG A 1 297 ? 10.703 11.656 13.891 1 96.94 297 ARG A CA 1
ATOM 2287 C C . ARG A 1 297 ? 9.336 11.703 14.562 1 96.94 297 ARG A C 1
ATOM 2289 O O . ARG A 1 297 ? 8.906 10.719 15.18 1 96.94 297 ARG A O 1
ATOM 2296 N N . LEU A 1 298 ? 8.703 12.789 14.445 1 97.56 298 LEU A N 1
ATOM 2297 C CA . LEU A 1 298 ? 7.367 12.93 15.016 1 97.56 298 LEU A CA 1
ATOM 2298 C C . LEU A 1 298 ? 6.414 11.883 14.438 1 97.56 298 LEU A C 1
ATOM 2300 O O . LEU A 1 298 ? 5.699 11.211 15.188 1 97.56 298 LEU A O 1
ATOM 2304 N N . PHE A 1 299 ? 6.473 11.695 13.18 1 98 299 PHE A N 1
ATOM 2305 C CA . PHE A 1 299 ? 5.5 10.812 12.547 1 98 299 PHE A CA 1
ATOM 2306 C C . PHE A 1 299 ? 5.922 9.359 12.68 1 98 299 PHE A C 1
ATOM 2308 O O . PHE A 1 299 ? 5.141 8.445 12.398 1 98 299 PHE A O 1
ATOM 2315 N N . THR A 1 300 ? 7.141 9.094 13.07 1 97.75 300 THR A N 1
ATOM 2316 C CA . THR A 1 300 ? 7.547 7.73 13.398 1 97.75 300 THR A CA 1
ATOM 2317 C C . THR A 1 300 ? 7.004 7.32 14.766 1 97.75 300 THR A C 1
ATOM 2319 O O . THR A 1 300 ? 6.895 6.129 15.07 1 97.75 300 THR A O 1
ATOM 2322 N N . ILE A 1 301 ? 6.691 8.312 15.602 1 97.69 301 ILE A N 1
ATOM 2323 C CA . ILE A 1 301 ? 6.078 8.023 16.891 1 97.69 301 ILE A CA 1
ATOM 2324 C C . ILE A 1 301 ? 4.684 7.438 16.672 1 97.69 301 ILE A C 1
ATOM 2326 O O . ILE A 1 301 ? 4.27 6.523 17.391 1 97.69 301 ILE A O 1
ATOM 2330 N N . LEU A 1 302 ? 3.965 8.008 15.672 1 96.75 302 LEU A N 1
ATOM 2331 C CA . LEU A 1 302 ? 2.703 7.406 15.258 1 96.75 302 LEU A CA 1
ATOM 2332 C C . LEU A 1 302 ? 2.947 6.16 14.414 1 96.75 302 LEU A C 1
ATOM 2334 O O . LEU A 1 302 ? 2.615 6.133 13.227 1 96.75 302 LEU A O 1
ATOM 2338 N N . ASP A 1 303 ? 3.412 5.152 15.016 1 95.56 303 ASP A N 1
ATOM 2339 C CA . ASP A 1 303 ? 3.861 3.959 14.305 1 95.56 303 ASP A CA 1
ATOM 2340 C C . ASP A 1 303 ? 2.678 3.096 13.883 1 95.56 303 ASP A C 1
ATOM 2342 O O . ASP A 1 303 ? 1.521 3.494 14.039 1 95.56 303 ASP A O 1
ATOM 2346 N N . ASP A 1 304 ? 2.979 1.992 13.297 1 93.19 304 ASP A N 1
ATOM 2347 C CA . ASP A 1 304 ? 1.949 1.121 12.734 1 93.19 304 ASP A CA 1
ATOM 2348 C C . ASP A 1 304 ? 0.998 0.627 13.82 1 93.19 304 ASP A C 1
ATOM 2350 O O . ASP A 1 304 ? -0.199 0.462 13.578 1 93.19 304 ASP A O 1
ATOM 2354 N N . GLU A 1 305 ? 1.538 0.345 14.93 1 94.69 305 GLU A N 1
ATOM 2355 C CA . GLU A 1 305 ? 0.709 -0.102 16.047 1 94.69 305 GLU A CA 1
ATOM 2356 C C . GLU A 1 305 ? -0.295 0.973 16.453 1 94.69 305 GLU A C 1
ATOM 2358 O O . GLU A 1 305 ? -1.472 0.678 16.672 1 94.69 305 GLU A O 1
ATOM 2363 N N . PHE A 1 306 ? 0.165 2.172 16.594 1 97.25 306 PHE A N 1
ATOM 2364 C CA . PHE A 1 306 ? -0.732 3.275 16.906 1 97.25 306 PHE A CA 1
ATOM 2365 C C . PHE A 1 306 ? -1.847 3.387 15.883 1 97.25 306 PHE A C 1
ATOM 2367 O O . PHE A 1 306 ? -3.021 3.51 16.234 1 97.25 306 PHE A O 1
ATOM 2374 N N . LEU A 1 307 ? -1.493 3.402 14.625 1 96.06 307 LEU A N 1
ATOM 2375 C CA . LEU A 1 307 ? -2.471 3.568 13.555 1 96.06 307 LEU A CA 1
ATOM 2376 C C . LEU A 1 3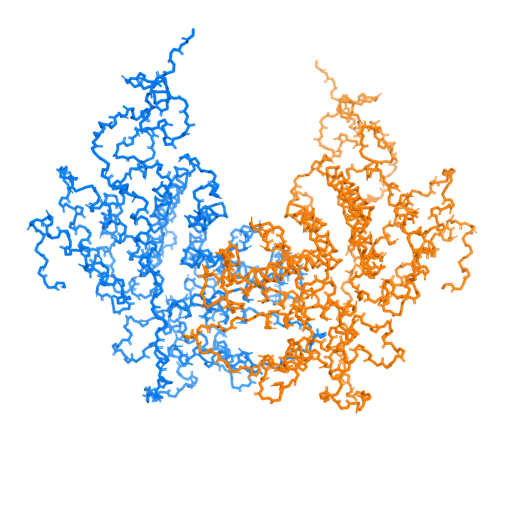07 ? -3.482 2.426 13.562 1 96.06 307 LEU A C 1
ATOM 2378 O O . LEU A 1 307 ? -4.652 2.627 13.227 1 96.06 307 LEU A O 1
ATOM 2382 N N . SER A 1 308 ? -2.973 1.239 13.891 1 93.44 308 SER A N 1
ATOM 2383 C CA . SER A 1 308 ? -3.889 0.11 14 1 93.44 308 SER A CA 1
ATOM 2384 C C . SER A 1 308 ? -4.93 0.348 15.086 1 93.44 308 SER A C 1
ATOM 2386 O O . SER A 1 308 ? -6.117 0.093 14.883 1 93.44 308 SER A O 1
ATOM 2388 N N . TYR A 1 309 ? -4.52 0.857 16.203 1 95.44 309 TYR A N 1
ATOM 2389 C CA . TYR A 1 309 ? -5.445 1.212 17.281 1 95.44 309 TYR A CA 1
ATOM 2390 C C . TYR A 1 309 ? -6.387 2.326 16.828 1 95.44 309 TYR A C 1
ATOM 2392 O O . TYR A 1 309 ? -7.594 2.256 17.062 1 95.44 309 TYR A O 1
ATOM 2400 N N . TRP A 1 310 ? -5.797 3.273 16.203 1 95.88 310 TRP A N 1
ATOM 2401 C CA . TRP A 1 310 ? -6.543 4.469 15.805 1 95.88 310 TRP A CA 1
ATOM 2402 C C . TRP A 1 310 ? -7.648 4.121 14.82 1 95.88 310 TRP A C 1
ATOM 2404 O O . TRP A 1 310 ? -8.781 4.578 14.961 1 95.88 310 TRP A O 1
ATOM 2414 N N . THR A 1 311 ? -7.387 3.314 13.844 1 92.44 311 THR A N 1
ATOM 2415 C CA . THR A 1 311 ? -8.344 3.006 12.789 1 92.44 311 THR A CA 1
ATOM 2416 C C . THR A 1 311 ? -9.344 1.95 13.258 1 92.44 311 THR A C 1
ATOM 2418 O O . THR A 1 311 ? -10.328 1.67 12.562 1 92.44 311 THR A O 1
ATOM 2421 N N . SER A 1 312 ? -9.156 1.371 14.422 1 90.94 312 SER A N 1
ATOM 2422 C CA . SER A 1 312 ? -10.062 0.346 14.93 1 90.94 312 SER A CA 1
ATOM 2423 C C . SER A 1 312 ? -11.062 0.936 15.922 1 90.94 312 SER A C 1
ATOM 2425 O O . SER A 1 312 ? -11.875 0.21 16.5 1 90.94 312 SER A O 1
ATOM 2427 N N . GLN A 1 313 ? -11.016 2.156 16.094 1 89 313 GLN A N 1
ATOM 2428 C CA . GLN A 1 313 ? -11.844 2.793 17.125 1 89 313 GLN A CA 1
ATOM 2429 C C . GLN A 1 313 ? -13.32 2.668 16.781 1 89 313 GLN A C 1
ATOM 2431 O O . GLN A 1 313 ? -14.172 2.635 17.672 1 89 313 GLN A O 1
ATOM 2436 N N . ASP A 1 314 ? -13.609 2.59 15.508 1 81.38 314 ASP A N 1
ATOM 2437 C CA . ASP A 1 314 ? -15.008 2.566 15.102 1 81.38 314 ASP A CA 1
ATOM 2438 C C . ASP A 1 314 ? -15.547 1.137 15.07 1 81.38 314 ASP A C 1
ATOM 2440 O O . ASP A 1 314 ? -16.734 0.921 14.812 1 81.38 314 ASP A O 1
ATOM 2444 N N . LEU A 1 315 ? -14.688 0.262 15.352 1 84.88 315 LEU A N 1
ATOM 2445 C CA . LEU A 1 315 ? -15.133 -1.125 15.406 1 84.88 315 LEU A CA 1
ATOM 2446 C C . LEU A 1 315 ? -15.922 -1.392 16.688 1 84.88 315 LEU A C 1
ATOM 2448 O O . LEU A 1 315 ? -15.75 -0.69 17.688 1 84.88 315 LEU A O 1
ATOM 2452 N N . PRO A 1 316 ? -16.812 -2.426 16.516 1 81.94 316 PRO A N 1
ATOM 2453 C CA . PRO A 1 316 ? -17.5 -2.83 17.75 1 81.94 316 PRO A CA 1
ATOM 2454 C C . PRO A 1 316 ? -16.531 -3.213 18.875 1 81.94 316 PRO A C 1
ATOM 2456 O O . PRO A 1 316 ? -15.438 -3.73 18.594 1 81.94 316 PRO A O 1
ATOM 2459 N N . GLU A 1 317 ? -16.859 -2.896 20.094 1 81.12 317 GLU A N 1
ATOM 2460 C CA . GLU A 1 317 ? -16 -3.055 21.266 1 81.12 317 GLU A CA 1
ATOM 2461 C C . GLU A 1 317 ? -15.367 -4.441 21.297 1 81.12 317 GLU A C 1
ATOM 2463 O O . GLU A 1 317 ? -14.188 -4.582 21.625 1 81.12 317 GLU A O 1
ATOM 2468 N N . GLY A 1 318 ? -16.078 -5.43 20.984 1 80.38 318 GLY A N 1
ATOM 2469 C CA . GLY A 1 318 ? -15.57 -6.793 21.031 1 80.38 318 GLY A CA 1
ATOM 2470 C C . GLY A 1 318 ? -14.547 -7.09 19.938 1 80.38 318 GLY A C 1
ATOM 2471 O O . GLY A 1 318 ? -13.781 -8.055 20.047 1 80.38 318 GLY A O 1
ATOM 2472 N N . GLU A 1 319 ? -14.383 -6.238 19 1 83.81 319 GLU A N 1
ATOM 2473 C CA . GLU A 1 319 ? -13.508 -6.477 17.859 1 83.81 319 GLU A CA 1
ATOM 2474 C C . GLU A 1 319 ? -12.266 -5.594 17.922 1 83.81 319 GLU A C 1
ATOM 2476 O O . GLU A 1 319 ? -11.328 -5.766 17.141 1 83.81 319 GLU A O 1
ATOM 2481 N N . ARG A 1 320 ? -12.219 -4.75 18.906 1 88.62 320 ARG A N 1
ATOM 2482 C CA . ARG A 1 320 ? -11.07 -3.859 19.047 1 88.62 320 ARG A CA 1
ATOM 2483 C C . ARG A 1 320 ? -9.906 -4.57 19.719 1 88.62 320 ARG A C 1
ATOM 2485 O O . ARG A 1 320 ? -10.102 -5.34 20.656 1 88.62 320 ARG A O 1
ATOM 2492 N N . PRO A 1 321 ? -8.766 -4.348 19.203 1 89.31 321 PRO A N 1
ATOM 2493 C CA . PRO A 1 321 ? -7.605 -4.957 19.844 1 89.31 321 PRO A CA 1
ATOM 2494 C C . PRO A 1 321 ? -7.379 -4.43 21.266 1 89.31 321 PRO A C 1
ATOM 2496 O O . PRO A 1 321 ? -7.582 -3.24 21.531 1 89.31 321 PRO A O 1
ATOM 2499 N N . PRO A 1 322 ? -6.945 -5.32 22.094 1 91.62 322 PRO A N 1
ATOM 2500 C CA . PRO A 1 322 ? -6.68 -4.863 23.469 1 91.62 322 PRO A CA 1
ATOM 2501 C C . PRO A 1 322 ? -5.516 -3.875 23.547 1 91.62 322 PRO A C 1
ATOM 2503 O O . PRO A 1 322 ? -4.535 -4.008 22.797 1 91.62 322 PRO A O 1
ATOM 2506 N N . MET A 1 323 ? -5.66 -2.881 24.406 1 93.56 323 MET A N 1
ATOM 2507 C CA . MET A 1 323 ? -4.637 -1.855 24.594 1 93.56 323 MET A CA 1
ATOM 2508 C C . MET A 1 323 ? -4.414 -1.572 26.078 1 93.56 323 MET A C 1
ATOM 2510 O O . MET A 1 323 ? -5.371 -1.319 26.812 1 93.56 323 MET A O 1
ATOM 2514 N N . ALA A 1 324 ? -3.188 -1.584 26.469 1 93.31 324 ALA A N 1
ATOM 2515 C CA . ALA A 1 324 ? -2.854 -1.304 27.859 1 93.31 324 ALA A CA 1
ATOM 2516 C C . ALA A 1 324 ? -2.621 0.189 28.078 1 93.31 324 ALA A C 1
ATOM 2518 O O . ALA A 1 324 ? -2.193 0.897 27.172 1 93.31 324 ALA A O 1
ATOM 2519 N N . ALA A 1 325 ? -2.826 0.683 29.328 1 92.94 325 ALA A N 1
ATOM 2520 C CA . ALA A 1 325 ? -2.588 2.078 29.688 1 92.94 325 ALA A CA 1
ATOM 2521 C C . ALA A 1 325 ? -1.122 2.453 29.484 1 92.94 325 ALA A C 1
ATOM 2523 O O . ALA A 1 325 ? -0.809 3.59 29.125 1 92.94 325 ALA A O 1
ATOM 2524 N N . GLN A 1 326 ? -0.352 1.441 29.672 1 95 326 GLN A N 1
ATOM 2525 C CA . GLN A 1 326 ? 1.085 1.667 29.562 1 95 326 GLN A CA 1
ATOM 2526 C C . GLN A 1 326 ? 1.465 2.074 28.141 1 95 326 GLN A C 1
ATOM 2528 O O . GLN A 1 326 ? 2.432 2.814 27.938 1 95 326 GLN A O 1
ATOM 2533 N N . TYR A 1 327 ? 0.728 1.555 27.234 1 96.81 327 TYR A N 1
ATOM 2534 C CA . TYR A 1 327 ? 0.985 1.922 25.859 1 96.81 327 TYR A CA 1
ATOM 2535 C C . TYR A 1 327 ? 0.783 3.416 25.641 1 96.81 327 TYR A C 1
ATOM 2537 O O . TYR A 1 327 ? 1.61 4.078 25 1 96.81 327 TYR A O 1
ATOM 2545 N N . ILE A 1 328 ? -0.29 3.986 26.141 1 97 328 ILE A N 1
ATOM 2546 C CA . ILE A 1 328 ? -0.61 5.402 26.031 1 97 328 ILE A CA 1
ATOM 2547 C C . ILE A 1 328 ? 0.46 6.234 26.734 1 97 328 ILE A C 1
ATOM 2549 O O . ILE A 1 328 ? 0.924 7.242 26.188 1 97 328 ILE A O 1
ATOM 2553 N N . GLU A 1 329 ? 0.849 5.777 27.844 1 97.06 329 GLU A N 1
ATOM 2554 C CA . GLU A 1 329 ? 1.87 6.484 28.609 1 97.06 329 GLU A CA 1
ATOM 2555 C C . GLU A 1 329 ? 3.199 6.512 27.859 1 97.06 329 GLU A C 1
ATOM 2557 O O . GLU A 1 329 ? 3.898 7.527 27.859 1 97.06 329 GLU A O 1
ATOM 2562 N N . ARG A 1 330 ? 3.484 5.418 27.312 1 97.31 330 ARG A N 1
ATOM 2563 C CA . ARG A 1 330 ? 4.73 5.324 26.547 1 97.31 330 ARG A CA 1
ATOM 2564 C C . ARG A 1 330 ? 4.73 6.289 25.375 1 97.31 330 ARG A C 1
ATOM 2566 O O . ARG A 1 330 ? 5.754 6.898 25.062 1 97.31 330 ARG A O 1
ATOM 2573 N N . LYS A 1 331 ? 3.646 6.371 24.688 1 98.12 331 LYS A N 1
ATOM 2574 C CA . LYS A 1 331 ? 3.553 7.289 23.547 1 98.12 331 LYS A CA 1
ATOM 2575 C C . LYS A 1 331 ? 3.74 8.734 24 1 98.12 331 LYS A C 1
ATOM 2577 O O . LYS A 1 331 ? 4.406 9.516 23.328 1 98.12 331 LYS A O 1
ATOM 2582 N N . HIS A 1 332 ? 3.156 9.117 25.141 1 96.94 332 HIS A N 1
ATOM 2583 C CA . HIS A 1 332 ? 3.342 10.461 25.656 1 96.94 332 HIS A CA 1
ATOM 2584 C C . HIS A 1 332 ? 4.793 10.703 26.078 1 96.94 332 HIS A C 1
ATOM 2586 O O . HIS A 1 332 ? 5.324 11.797 25.875 1 96.94 332 HIS A O 1
ATOM 2592 N N . THR A 1 333 ? 5.332 9.695 26.594 1 97.88 333 THR A N 1
ATOM 2593 C CA . THR A 1 333 ? 6.734 9.812 26.969 1 97.88 333 THR A CA 1
ATOM 2594 C C . THR A 1 333 ? 7.613 10.023 25.734 1 97.88 333 THR A C 1
ATOM 2596 O O . THR A 1 333 ? 8.562 10.805 25.781 1 97.88 333 THR A O 1
ATOM 2599 N N . GLN A 1 334 ? 7.332 9.305 24.703 1 97.88 334 GLN A N 1
ATOM 2600 C CA . GLN A 1 334 ? 8.07 9.477 23.453 1 97.88 334 GLN A CA 1
ATOM 2601 C C . GLN A 1 334 ? 7.953 10.914 22.953 1 97.88 334 GLN A C 1
ATOM 2603 O O . GLN A 1 334 ? 8.914 11.477 22.422 1 97.88 334 GLN A O 1
ATOM 2608 N N . LEU A 1 335 ? 6.809 11.477 23.062 1 97.44 335 LEU A N 1
ATOM 2609 C CA . LEU A 1 335 ? 6.59 12.852 22.625 1 97.44 335 LEU A CA 1
ATOM 2610 C C . LEU A 1 335 ? 7.34 13.828 23.516 1 97.44 335 LEU A C 1
ATOM 2612 O O . LEU A 1 335 ? 7.848 14.844 23.047 1 97.44 335 LEU A O 1
ATOM 2616 N N . ASP A 1 336 ? 7.418 13.523 24.797 1 96.38 336 ASP A N 1
ATOM 2617 C CA . ASP A 1 336 ? 8.227 14.328 25.703 1 96.38 336 ASP A CA 1
ATOM 2618 C C . ASP A 1 336 ? 9.703 14.289 25.312 1 96.38 336 ASP A C 1
ATOM 2620 O O . ASP A 1 336 ? 10.375 15.32 25.312 1 96.38 336 ASP A O 1
ATOM 2624 N N . ASP A 1 337 ? 10.109 13.109 25.078 1 96.19 337 ASP A N 1
ATOM 2625 C CA . ASP A 1 337 ? 11.5 12.945 24.672 1 96.19 337 ASP A CA 1
ATOM 2626 C C . ASP A 1 337 ? 11.805 13.711 23.391 1 96.19 337 ASP A C 1
ATOM 2628 O O . ASP A 1 337 ? 12.867 14.328 23.266 1 96.19 337 ASP A O 1
ATOM 2632 N N . ASP A 1 338 ? 10.93 13.625 22.484 1 94.62 338 ASP A N 1
ATOM 2633 C CA . ASP A 1 338 ? 11.102 14.359 21.234 1 94.62 338 ASP A CA 1
ATOM 2634 C C . ASP A 1 338 ? 11.172 15.867 21.5 1 94.62 338 ASP A C 1
ATOM 2636 O O . ASP A 1 338 ? 11.961 16.578 20.859 1 94.62 338 ASP A O 1
ATOM 2640 N N . GLU A 1 339 ? 10.336 16.359 22.344 1 92.38 339 GLU A N 1
ATOM 2641 C CA . GLU A 1 339 ? 10.328 17.781 22.703 1 92.38 339 GLU A CA 1
ATOM 2642 C C . GLU A 1 339 ? 11.656 18.203 23.312 1 92.38 339 GLU A C 1
ATOM 2644 O O . GLU A 1 339 ? 12.195 19.266 22.969 1 92.38 339 GLU A O 1
ATOM 2649 N N . THR A 1 340 ? 12.141 17.406 24.125 1 92.81 340 THR A N 1
ATOM 2650 C CA . THR A 1 340 ? 13.414 17.672 24.781 1 92.81 340 THR A CA 1
ATOM 2651 C C . THR A 1 340 ? 14.555 17.656 23.766 1 92.81 340 THR A C 1
ATOM 2653 O O . THR A 1 340 ? 15.422 18.531 23.781 1 92.81 340 THR A O 1
ATOM 2656 N N . ASP A 1 341 ? 14.5 16.672 22.938 1 88.94 341 ASP A N 1
ATOM 2657 C CA . ASP A 1 341 ? 15.523 16.562 21.891 1 88.94 341 ASP A CA 1
ATOM 2658 C C . ASP A 1 341 ? 15.484 17.766 20.953 1 88.94 341 ASP A C 1
ATOM 2660 O O . ASP A 1 341 ? 16.531 18.266 20.531 1 88.94 341 ASP A O 1
ATOM 2664 N N . ALA A 1 342 ? 14.289 18.156 20.625 1 86.06 342 ALA A N 1
ATOM 2665 C CA . ALA A 1 342 ? 14.133 19.312 19.734 1 86.06 342 ALA A CA 1
ATOM 2666 C C . ALA A 1 342 ? 14.695 20.578 20.359 1 86.06 342 ALA A C 1
ATOM 2668 O O . ALA A 1 342 ? 15.281 21.406 19.672 1 86.06 342 ALA A O 1
ATOM 2669 N N . ALA A 1 343 ? 14.5 20.734 21.609 1 82.5 343 ALA A N 1
ATOM 2670 C CA . ALA A 1 343 ? 15.016 21.906 22.328 1 82.5 343 ALA A CA 1
ATOM 2671 C C . ALA A 1 343 ? 16.547 21.906 22.344 1 82.5 343 ALA A C 1
ATOM 2673 O O . ALA A 1 343 ? 17.172 22.953 22.25 1 82.5 343 ALA A O 1
ATOM 2674 N N . THR A 1 344 ? 17.078 20.781 22.422 1 78.31 344 THR A N 1
ATOM 2675 C CA . THR A 1 344 ? 18.531 20.641 22.453 1 78.31 344 THR A CA 1
ATOM 2676 C C . THR A 1 344 ? 19.125 20.953 21.078 1 78.31 344 THR A C 1
ATOM 2678 O O . THR A 1 344 ? 20.188 21.578 20.984 1 78.31 344 THR A O 1
ATOM 2681 N N . ASP A 1 345 ? 18.469 20.469 20.078 1 73.06 345 ASP A N 1
ATOM 2682 C CA . ASP A 1 345 ? 18.906 20.75 18.719 1 73.06 345 ASP A CA 1
ATOM 2683 C C . ASP A 1 345 ? 18.875 22.25 18.422 1 73.06 345 ASP A C 1
ATOM 2685 O O . ASP A 1 345 ? 19.75 22.781 17.734 1 73.06 345 ASP A O 1
ATOM 2689 N N . HIS A 1 346 ? 17.828 22.938 18.922 1 65.88 346 HIS A N 1
ATOM 2690 C CA . HIS A 1 346 ? 17.656 24.375 18.719 1 65.88 346 HIS A CA 1
ATOM 2691 C C . HIS A 1 346 ? 18.703 25.156 19.5 1 65.88 346 HIS A C 1
ATOM 2693 O O . HIS A 1 346 ? 19.188 26.203 19.031 1 65.88 346 HIS A O 1
ATOM 2699 N N . ALA A 1 347 ? 18.891 24.812 20.781 1 56.56 347 ALA A N 1
ATOM 2700 C CA . ALA A 1 347 ? 19.875 25.5 21.609 1 56.56 347 ALA A CA 1
ATOM 2701 C C . ALA A 1 347 ? 21.266 25.422 20.984 1 56.56 347 ALA A C 1
ATOM 2703 O O . ALA A 1 347 ? 22.094 26.312 21.188 1 56.56 347 ALA A O 1
ATOM 2704 N N . GLY A 1 348 ? 21.453 24.406 20.438 1 47.78 348 GLY A N 1
ATOM 2705 C CA . GLY A 1 348 ? 22.734 24.375 19.75 1 47.78 348 GLY A CA 1
ATOM 2706 C C . GLY A 1 348 ? 22.781 25.266 18.516 1 47.78 348 GLY A C 1
ATOM 2707 O O . GLY A 1 348 ? 21.734 25.578 17.938 1 47.78 348 GLY A O 1
ATOM 2708 N N . GLU A 1 349 ? 23.688 26.312 18.547 1 46.34 349 GLU A N 1
ATOM 2709 C CA . GLU A 1 349 ? 23.953 27.406 17.609 1 46.34 349 GLU A CA 1
ATOM 2710 C C . GLU A 1 349 ? 23.297 27.141 16.25 1 46.34 349 GLU A C 1
ATOM 2712 O O . GLU A 1 349 ? 22.906 28.078 15.555 1 46.34 349 GLU A O 1
ATOM 2717 N N . ALA A 1 350 ? 23.484 25.938 15.594 1 45.59 350 ALA A N 1
ATOM 2718 C CA . ALA A 1 350 ? 23.484 25.703 14.148 1 45.59 350 ALA A CA 1
ATOM 2719 C C . ALA A 1 350 ? 22.062 25.75 13.586 1 45.59 350 ALA A C 1
ATOM 2721 O O . ALA A 1 350 ? 21.875 26 12.391 1 45.59 350 ALA A O 1
ATOM 2722 N N . CYS A 1 351 ? 21.031 25.203 14.102 1 53.75 351 CYS A N 1
ATOM 2723 C CA . CYS A 1 351 ? 20.156 24.812 13 1 53.75 351 CYS A CA 1
ATOM 2724 C C . CYS A 1 351 ? 18.969 25.75 12.898 1 53.75 351 CYS A C 1
ATOM 2726 O O . CYS A 1 351 ? 18.328 25.844 11.844 1 53.75 351 CYS A O 1
ATOM 2728 N N . GLY A 1 352 ? 18.984 26.969 13.5 1 76.75 352 GLY A N 1
ATOM 2729 C CA . GLY A 1 352 ? 18.094 28.109 13.328 1 76.75 352 GLY A CA 1
ATOM 2730 C C . GLY A 1 352 ? 16.875 27.797 12.492 1 76.75 352 GLY A C 1
ATOM 2731 O O . GLY A 1 352 ? 16.766 28.234 11.344 1 76.75 352 GLY A O 1
ATOM 2732 N N . LEU A 1 353 ? 15.898 27.031 12.922 1 87 353 LEU A N 1
ATOM 2733 C CA . LEU A 1 353 ? 14.648 26.781 12.211 1 87 353 LEU A CA 1
ATOM 2734 C C . LEU A 1 353 ? 13.891 28.094 12 1 87 353 LEU A C 1
ATOM 2736 O O . LEU A 1 353 ? 13.953 29 12.836 1 87 353 LEU A O 1
ATOM 2740 N N . THR A 1 354 ? 13.312 28.234 10.812 1 86.06 354 THR A N 1
ATOM 2741 C CA . THR A 1 354 ? 12.445 29.391 10.578 1 86.06 354 THR A CA 1
ATOM 2742 C C . THR A 1 354 ? 11.227 29.344 11.5 1 86.06 354 THR A C 1
ATOM 2744 O O . THR A 1 354 ? 10.93 28.312 12.094 1 86.06 354 THR A O 1
ATOM 2747 N N . GLU A 1 355 ? 10.602 30.438 11.641 1 83.94 355 GLU A N 1
ATOM 2748 C CA . GLU A 1 355 ? 9.391 30.5 12.453 1 83.94 355 GLU A CA 1
ATOM 2749 C C . GLU A 1 355 ? 8.328 29.531 11.93 1 83.94 355 GLU A C 1
ATOM 2751 O O . GLU A 1 355 ? 7.594 28.922 12.711 1 83.94 355 GLU A O 1
ATOM 2756 N N . LEU A 1 356 ? 8.25 29.469 10.633 1 84.19 356 LEU A N 1
ATOM 2757 C CA . LEU A 1 356 ? 7.293 28.562 10.008 1 84.19 356 LEU A CA 1
ATOM 2758 C C . LEU A 1 356 ? 7.582 27.109 10.406 1 84.19 356 LEU A C 1
ATOM 2760 O O . LEU A 1 356 ? 6.66 26.375 10.742 1 84.19 356 LEU A O 1
ATOM 2764 N N . GLN A 1 357 ? 8.781 26.734 10.398 1 89.12 357 GLN A N 1
ATOM 2765 C CA . GLN A 1 357 ? 9.172 25.375 10.75 1 89.12 357 GLN A CA 1
ATOM 2766 C C . GLN A 1 357 ? 8.922 25.109 12.227 1 89.12 357 GLN A C 1
ATOM 2768 O O . GLN A 1 357 ? 8.453 24.031 12.594 1 89.12 357 GLN A O 1
ATOM 2773 N N . ARG A 1 358 ? 9.203 26.047 13.047 1 87.12 358 ARG A N 1
ATOM 2774 C CA . ARG A 1 358 ? 8.992 25.891 14.484 1 87.12 358 ARG A CA 1
ATOM 2775 C C . ARG A 1 358 ? 7.512 25.734 14.812 1 87.12 358 ARG A C 1
ATOM 2777 O O . ARG A 1 358 ? 7.137 24.906 15.633 1 87.12 358 ARG A O 1
ATOM 2784 N N . ALA A 1 359 ? 6.766 26.594 14.18 1 87.25 359 ALA A N 1
ATOM 2785 C CA . ALA A 1 359 ? 5.324 26.531 14.391 1 87.25 359 ALA A CA 1
ATOM 2786 C C . ALA A 1 359 ? 4.77 25.172 13.961 1 87.25 359 ALA A C 1
ATOM 2788 O O . ALA A 1 359 ? 3.936 24.578 14.656 1 87.25 359 ALA A O 1
ATOM 2789 N N . ASP A 1 360 ? 5.18 24.734 12.844 1 90.19 360 ASP A N 1
ATOM 2790 C CA . ASP A 1 360 ? 4.707 23.453 12.32 1 90.19 360 ASP A CA 1
ATOM 2791 C C . ASP A 1 360 ? 5.074 22.312 13.25 1 90.19 360 ASP A C 1
ATOM 2793 O O . ASP A 1 360 ? 4.25 21.438 13.531 1 90.19 360 ASP A O 1
ATOM 2797 N N . LEU A 1 361 ? 6.297 22.297 13.703 1 91.62 361 LEU A N 1
ATOM 2798 C CA . LEU A 1 361 ? 6.766 21.25 14.602 1 91.62 361 LEU A CA 1
ATOM 2799 C C . LEU A 1 361 ? 5.996 21.266 15.922 1 91.62 361 LEU A C 1
ATOM 2801 O O . LEU A 1 361 ? 5.602 20.219 16.438 1 91.62 361 LEU A O 1
ATOM 2805 N N . PHE A 1 362 ? 5.836 22.438 16.406 1 91.38 362 PHE A N 1
ATOM 2806 C CA . PHE A 1 362 ? 5.16 22.609 17.688 1 91.38 362 PHE A CA 1
ATOM 2807 C C . PHE A 1 362 ? 3.703 22.172 17.594 1 91.38 362 PHE A C 1
ATOM 2809 O O . PHE A 1 362 ? 3.229 21.391 18.422 1 91.38 362 PHE A O 1
ATOM 2816 N N . VAL A 1 363 ? 3.02 22.656 16.578 1 91.88 363 VAL A N 1
ATOM 2817 C CA . VAL A 1 363 ? 1.604 22.344 16.406 1 91.88 363 VAL A CA 1
ATOM 2818 C C . VAL A 1 363 ? 1.433 20.844 16.141 1 91.88 363 VAL A C 1
ATOM 2820 O O . VAL A 1 363 ? 0.509 20.219 16.656 1 91.88 363 VAL A O 1
ATOM 2823 N N . THR A 1 364 ? 2.285 20.297 15.32 1 94.75 364 THR A N 1
ATOM 2824 C CA . THR A 1 364 ? 2.211 18.875 14.992 1 94.75 364 THR A CA 1
ATOM 2825 C C . THR A 1 364 ? 2.408 18.031 16.25 1 94.75 364 THR A C 1
ATOM 2827 O O . THR A 1 364 ? 1.688 17.047 16.453 1 94.75 364 THR A O 1
ATOM 2830 N N . ARG A 1 365 ? 3.371 18.359 17.062 1 95.5 365 ARG A N 1
ATOM 2831 C CA . ARG A 1 365 ? 3.602 17.625 18.297 1 95.5 365 ARG A CA 1
ATOM 2832 C C . ARG A 1 365 ? 2.389 17.703 19.219 1 95.5 365 ARG A C 1
ATOM 2834 O O . ARG A 1 365 ? 1.978 16.703 19.797 1 95.5 365 ARG A O 1
ATOM 2841 N N . MET A 1 366 ? 1.818 18.875 19.344 1 94.69 366 MET A N 1
ATOM 2842 C CA . MET A 1 366 ? 0.634 19.062 20.188 1 94.69 366 MET A CA 1
ATOM 2843 C C . MET A 1 366 ? -0.539 18.25 19.656 1 94.69 366 MET A C 1
ATOM 2845 O O . MET A 1 366 ? -1.284 17.641 20.422 1 94.69 366 MET A O 1
ATOM 2849 N N . TRP A 1 367 ? -0.647 18.344 18.359 1 96.38 367 TRP A N 1
ATOM 2850 C CA . TRP A 1 367 ? -1.693 17.562 17.703 1 96.38 367 TRP A CA 1
ATOM 2851 C C . TRP A 1 367 ? -1.538 16.078 18 1 96.38 367 TRP A C 1
ATOM 2853 O O . TRP A 1 367 ? -2.52 15.391 18.297 1 96.38 367 TRP A O 1
ATOM 2863 N N . GLN A 1 368 ? -0.357 15.586 17.938 1 97.62 368 GLN A N 1
ATOM 2864 C CA . GLN A 1 368 ? -0.104 14.172 18.203 1 97.62 368 GLN A CA 1
ATOM 2865 C C . GLN A 1 368 ? -0.4 13.828 19.672 1 97.62 368 GLN A C 1
ATOM 2867 O O . GLN A 1 368 ? -0.868 12.727 19.969 1 97.62 368 GLN A O 1
ATOM 2872 N N . ARG A 1 369 ? -0.132 14.742 20.578 1 96.75 369 ARG A N 1
ATOM 2873 C CA . ARG A 1 369 ? -0.494 14.539 21.984 1 96.75 369 ARG A CA 1
ATOM 2874 C C . ARG A 1 369 ? -2.004 14.383 22.141 1 96.75 369 ARG A C 1
ATOM 2876 O O . ARG A 1 369 ? -2.469 13.562 22.922 1 96.75 369 ARG A O 1
ATOM 2883 N N . VAL A 1 370 ? -2.668 15.203 21.406 1 96.44 370 VAL A N 1
ATOM 2884 C CA . VAL A 1 370 ? -4.125 15.141 21.438 1 96.44 370 VAL A CA 1
ATOM 2885 C C . VAL A 1 370 ? -4.598 13.789 20.906 1 96.44 370 VAL A C 1
ATOM 2887 O O . VAL A 1 370 ? -5.504 13.172 21.453 1 96.44 370 VAL A O 1
ATOM 2890 N N . LEU A 1 371 ? -4.035 13.375 19.812 1 97 371 LEU A N 1
ATOM 2891 C CA . LEU A 1 371 ? -4.406 12.094 19.219 1 97 371 LEU A CA 1
ATOM 2892 C C . LEU A 1 371 ? -4.207 10.953 20.219 1 97 371 LEU A C 1
ATOM 2894 O O . LEU A 1 371 ? -5.09 10.109 20.391 1 97 371 LEU A O 1
ATOM 2898 N N . VAL A 1 372 ? -3.029 10.938 20.844 1 97.69 372 VAL A N 1
ATOM 2899 C CA . VAL A 1 372 ? -2.711 9.891 21.812 1 97.69 372 VAL A CA 1
ATOM 2900 C C . VAL A 1 372 ? -3.689 9.961 22.969 1 97.69 372 VAL A C 1
ATOM 2902 O O . VAL A 1 372 ? -4.176 8.93 23.438 1 97.69 372 VAL A O 1
ATOM 2905 N N . TRP A 1 373 ? -3.938 11.117 23.422 1 96.38 373 TRP A N 1
ATOM 2906 C CA . TRP A 1 373 ? -4.879 11.328 24.516 1 96.38 373 TRP A CA 1
ATOM 2907 C C . TRP A 1 373 ? -6.273 10.836 24.141 1 96.38 373 TRP A C 1
ATOM 2909 O O . TRP A 1 373 ? -6.934 10.156 24.922 1 96.38 373 TRP A O 1
ATOM 2919 N N . GLN A 1 374 ? -6.719 11.211 22.984 1 94.69 374 GLN A N 1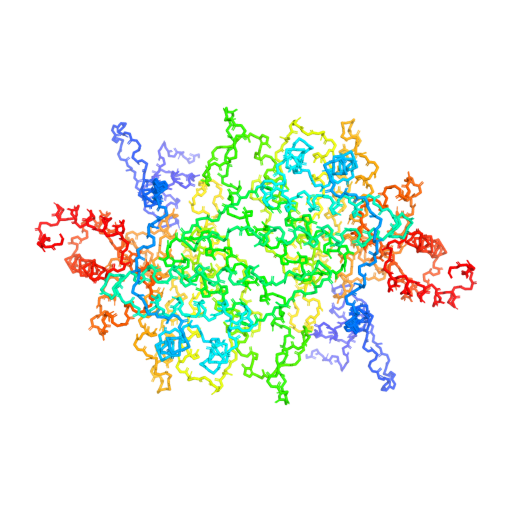
ATOM 2920 C CA . GLN A 1 374 ? -8.031 10.789 22.5 1 94.69 374 GLN A CA 1
ATOM 2921 C C . GLN A 1 374 ? -8.125 9.273 22.422 1 94.69 374 GLN A C 1
ATOM 2923 O O . GLN A 1 374 ? -9.18 8.695 22.703 1 94.69 374 GLN A O 1
ATOM 2928 N N . LEU A 1 375 ? -7.07 8.703 21.953 1 95.31 375 LEU A N 1
ATOM 2929 C CA . LEU A 1 375 ? -7.047 7.246 21.906 1 95.31 375 LEU A CA 1
ATOM 2930 C C . LEU A 1 375 ? -7.207 6.652 23.297 1 95.31 375 LEU A C 1
ATOM 2932 O O . LEU A 1 375 ? -7.965 5.699 23.5 1 95.31 375 LEU A O 1
ATOM 2936 N N . GLY A 1 376 ? -6.488 7.184 24.281 1 94.31 376 GLY A N 1
ATOM 2937 C CA . GLY A 1 376 ? -6.656 6.75 25.656 1 94.31 376 GLY A CA 1
ATOM 2938 C C . GLY A 1 376 ? -8.062 6.957 26.188 1 94.31 376 GLY A C 1
ATOM 2939 O O . GLY A 1 376 ? -8.602 6.102 26.891 1 94.31 376 GLY A O 1
ATOM 2940 N N . MET A 1 377 ? -8.664 8.016 25.844 1 91.38 377 MET A N 1
ATOM 2941 C CA . MET A 1 377 ? -10.023 8.352 26.25 1 91.38 377 MET A CA 1
ATOM 2942 C C . MET A 1 377 ? -11.023 7.363 25.656 1 91.38 377 MET A C 1
ATOM 2944 O O . MET A 1 377 ? -11.945 6.914 26.344 1 91.38 377 MET A O 1
ATOM 2948 N N . SER A 1 378 ? -10.859 7.055 24.375 1 88.75 378 SER A N 1
ATOM 2949 C CA . SER A 1 378 ? -11.781 6.168 23.672 1 88.75 378 SER A CA 1
ATOM 2950 C C . SER A 1 378 ? -11.781 4.773 24.297 1 88.75 378 SER A C 1
ATOM 2952 O O . SER A 1 378 ? -12.758 4.027 24.156 1 88.75 378 SER A O 1
ATOM 2954 N N . ARG A 1 379 ? -10.695 4.461 25 1 90.56 379 ARG A N 1
ATOM 2955 C CA . ARG A 1 379 ? -10.562 3.146 25.625 1 90.56 379 ARG A CA 1
ATOM 2956 C C . ARG A 1 379 ? -10.773 3.229 27.141 1 90.56 379 ARG A C 1
ATOM 2958 O O . ARG A 1 379 ? -10.508 2.264 27.859 1 90.56 379 ARG A O 1
ATOM 2965 N N . CYS A 1 380 ? -11.117 4.41 27.625 1 88.81 380 CYS A N 1
ATOM 2966 C CA . CYS A 1 380 ? -11.422 4.656 29.031 1 88.81 380 CYS A CA 1
ATOM 2967 C C . CYS A 1 380 ? -10.211 4.348 29.906 1 88.81 380 CYS A C 1
ATOM 2969 O O . CYS A 1 380 ? -10.352 3.711 30.953 1 88.81 380 CYS A O 1
ATOM 2971 N N . LEU A 1 381 ? -9.156 4.762 29.391 1 90.62 381 LEU A N 1
ATOM 2972 C CA . LEU A 1 381 ? -7.922 4.469 30.125 1 90.62 381 LEU A CA 1
ATOM 2973 C C . LEU A 1 381 ? -7.48 5.668 30.953 1 90.62 381 LEU A C 1
ATOM 2975 O O . LEU A 1 381 ? -6.52 5.582 31.719 1 90.62 381 LEU A O 1
ATOM 2979 N N . LEU A 1 382 ? -8.109 6.801 30.812 1 90.38 382 LEU A N 1
ATOM 2980 C CA . LEU A 1 382 ? -7.73 8.039 31.484 1 90.38 382 LEU A CA 1
ATOM 2981 C C . LEU A 1 382 ? -8.469 8.18 32.812 1 90.38 382 LEU A C 1
ATOM 2983 O O . LEU A 1 382 ? -9.445 7.469 33.062 1 90.38 382 LEU A O 1
ATOM 2987 N N . SER A 1 383 ? -7.852 9.062 33.656 1 87 383 SER A N 1
ATOM 2988 C CA . SER A 1 383 ? -8.484 9.305 34.938 1 87 383 SER A CA 1
ATOM 2989 C C . SER A 1 383 ? -8.492 10.789 35.281 1 87 383 SER A C 1
ATOM 2991 O O . SER A 1 383 ? -7.68 11.555 34.75 1 87 383 SER A O 1
ATOM 2993 N N . SER A 1 384 ? -9.453 11.25 36.125 1 80.62 384 SER A N 1
ATOM 2994 C CA . SER A 1 384 ? -9.516 12.641 36.562 1 80.62 384 SER A CA 1
ATOM 2995 C C . SER A 1 384 ? -8.336 12.977 37.469 1 80.62 384 SER A C 1
ATOM 2997 O O . SER A 1 384 ? -7.801 14.086 37.438 1 80.62 384 SER A O 1
ATOM 2999 N N . VAL A 1 385 ? -8.023 12.023 38.281 1 82.06 385 VAL A N 1
ATOM 3000 C CA . VAL A 1 385 ? -6.891 12.188 39.188 1 82.06 385 VAL A CA 1
ATOM 3001 C C . VAL A 1 385 ? -5.941 11 39.031 1 82.06 385 VAL A C 1
ATOM 3003 O O . VAL A 1 385 ? -5.973 10.07 39.844 1 82.06 385 VAL A O 1
ATOM 3006 N N . PRO A 1 386 ? -5.09 11.125 38.062 1 81.44 386 PRO A N 1
ATOM 3007 C CA . PRO A 1 386 ? -4.18 9.992 37.875 1 81.44 386 PRO A CA 1
ATOM 3008 C C . PRO A 1 386 ? -3.166 9.844 39 1 81.44 386 PRO A C 1
ATOM 3010 O O . PRO A 1 386 ? -2.807 10.836 39.625 1 81.44 386 PRO A O 1
ATOM 3013 N N . PRO A 1 387 ? -2.756 8.625 39.219 1 83.56 387 PRO A N 1
ATOM 3014 C CA . PRO A 1 387 ? -1.705 8.422 40.219 1 83.56 387 PRO A CA 1
ATOM 3015 C C . PRO A 1 387 ? -0.438 9.219 39.906 1 83.56 387 PRO A C 1
ATOM 3017 O O . PRO A 1 387 ? -0.164 9.516 38.75 1 83.56 387 PRO A O 1
ATOM 3020 N N . ALA A 1 388 ? 0.262 9.508 40.875 1 83.94 388 ALA A N 1
ATOM 3021 C CA . ALA A 1 388 ? 1.472 10.312 40.75 1 83.94 388 ALA A CA 1
ATOM 3022 C C . ALA A 1 388 ? 2.498 9.617 39.875 1 83.94 388 ALA A C 1
ATOM 3024 O O . ALA A 1 388 ? 3.322 10.281 39.219 1 83.94 388 ALA A O 1
ATOM 3025 N N . SER A 1 389 ? 2.416 8.375 39.812 1 86.5 389 SER A N 1
ATOM 3026 C CA . SER A 1 389 ? 3.391 7.598 39.031 1 86.5 389 SER A CA 1
ATOM 3027 C C . SER A 1 389 ? 3.059 7.594 37.562 1 86.5 389 SER A C 1
ATOM 3029 O O . SER A 1 389 ? 3.916 7.289 36.719 1 86.5 389 SER A O 1
ATOM 3031 N N . SER A 1 390 ? 1.904 8.008 37.281 1 88.12 390 SER A N 1
ATOM 3032 C CA . SER A 1 390 ? 1.47 7.969 35.875 1 88.12 390 SER A CA 1
ATOM 3033 C C . SER A 1 390 ? 1.858 9.25 35.156 1 88.12 390 SER A C 1
ATOM 3035 O O . SER A 1 390 ? 2.127 10.273 35.781 1 88.12 390 SER A O 1
ATOM 3037 N N . HIS A 1 391 ? 1.934 9.188 33.906 1 93.19 391 HIS A N 1
ATOM 3038 C CA . HIS A 1 391 ? 2.189 10.352 33.062 1 93.19 391 HIS A CA 1
ATOM 3039 C C . HIS A 1 391 ? 1.067 11.383 33.188 1 93.19 391 HIS A C 1
ATOM 3041 O O . HIS A 1 391 ? -0.109 11.016 33.25 1 93.19 391 HIS A O 1
ATOM 3047 N N . GLU A 1 392 ? 1.425 12.578 33.219 1 92.06 392 GLU A N 1
ATOM 3048 C CA . GLU A 1 392 ? 0.458 13.656 33.406 1 92.06 392 GLU A CA 1
ATOM 3049 C C . GLU A 1 392 ? -0.629 13.617 32.312 1 92.06 392 GLU A C 1
ATOM 3051 O O . GLU A 1 392 ? -1.771 14 32.594 1 92.06 392 GLU A O 1
ATOM 3056 N N . ALA A 1 393 ? -0.3 13.086 31.219 1 93.19 393 ALA A N 1
ATOM 3057 C CA . ALA A 1 393 ? -1.207 13.094 30.078 1 93.19 393 ALA A CA 1
ATOM 3058 C C . ALA A 1 393 ? -2.314 12.055 30.25 1 93.19 393 ALA A C 1
ATOM 3060 O O . ALA A 1 393 ? -3.26 12.016 29.453 1 93.19 393 ALA A O 1
ATOM 3061 N N . MET A 1 394 ? -2.225 11.305 31.312 1 94 394 MET A N 1
ATOM 3062 C CA . MET A 1 394 ? -3.273 10.32 31.594 1 94 394 MET A CA 1
ATOM 3063 C C . MET A 1 394 ? -4.461 10.977 32.281 1 94 394 MET A C 1
ATOM 3065 O O . MET A 1 394 ? -5.477 10.328 32.531 1 94 394 MET A O 1
ATOM 3069 N N . SER A 1 395 ? -4.328 12.227 32.469 1 90.94 395 SER A N 1
ATOM 3070 C CA . SER A 1 395 ? -5.398 12.992 33.094 1 90.94 395 SER A CA 1
ATOM 3071 C C . SER A 1 395 ? -6.457 13.398 32.062 1 90.94 395 SER A C 1
ATOM 3073 O O . SER A 1 395 ? -6.133 13.766 30.938 1 90.94 395 SER A O 1
ATOM 3075 N N . LEU A 1 396 ? -7.684 13.422 32.5 1 88.62 396 LEU A N 1
ATOM 3076 C CA . LEU A 1 396 ? -8.797 13.836 31.672 1 88.62 396 LEU A CA 1
ATOM 3077 C C . LEU A 1 396 ? -8.703 15.312 31.312 1 88.62 396 LEU A C 1
ATOM 3079 O O . LEU A 1 396 ? -9.203 15.742 30.266 1 88.62 396 LEU A O 1
ATOM 3083 N N . VAL A 1 397 ? -8.031 16.094 32.094 1 88.56 397 VAL A N 1
ATOM 3084 C CA . VAL A 1 397 ? -8.023 17.531 31.922 1 88.56 397 VAL A CA 1
ATOM 3085 C C . VAL A 1 397 ? -6.73 17.969 31.234 1 88.56 397 VAL A C 1
ATOM 3087 O O . VAL A 1 397 ? -6.543 19.141 30.922 1 88.56 397 VAL A O 1
ATOM 3090 N N . PHE A 1 398 ? -5.934 17.062 30.875 1 91.44 398 PHE A N 1
ATOM 3091 C CA . PHE A 1 398 ? -4.59 17.297 30.344 1 91.44 398 PHE A CA 1
ATOM 3092 C C . PHE A 1 398 ? -4.633 18.25 29.156 1 91.44 398 PHE A C 1
ATOM 3094 O O . PHE A 1 398 ? -3.883 19.219 29.109 1 91.44 398 PHE A O 1
ATOM 3101 N N . PRO A 1 399 ? -5.492 18.047 28.172 1 91.44 399 PRO A N 1
ATOM 3102 C CA . PRO A 1 399 ? -5.477 18.953 27.016 1 91.44 399 PRO A CA 1
ATOM 3103 C C . PRO A 1 399 ? -5.82 20.391 27.375 1 91.44 399 PRO A C 1
ATOM 3105 O O . PRO A 1 399 ? -5.199 21.328 26.859 1 91.44 399 PRO A O 1
ATOM 3108 N N . ALA A 1 400 ? -6.73 20.531 28.234 1 88.12 400 ALA A N 1
ATOM 3109 C CA . ALA A 1 400 ? -7.172 21.875 28.609 1 88.12 400 ALA A CA 1
ATOM 3110 C C . ALA A 1 400 ? -6.121 22.578 29.469 1 88.12 400 ALA A C 1
ATOM 3112 O O . ALA A 1 400 ? -5.918 23.797 29.328 1 88.12 400 ALA A O 1
ATOM 3113 N N . ARG A 1 401 ? -5.477 21.891 30.25 1 85.25 401 ARG A N 1
ATOM 3114 C CA . ARG A 1 401 ? -4.543 22.5 31.188 1 85.25 401 ARG A CA 1
ATOM 3115 C C . ARG A 1 401 ? -3.186 22.734 30.531 1 85.25 401 ARG A C 1
ATOM 3117 O O . ARG A 1 401 ? -2.666 23.844 30.547 1 85.25 401 ARG A O 1
ATOM 3124 N N . ARG A 1 402 ? -2.676 21.766 29.969 1 87 402 ARG A N 1
ATOM 3125 C CA . ARG A 1 402 ? -1.313 21.875 29.453 1 87 402 ARG A CA 1
ATOM 3126 C C . ARG A 1 402 ? -1.306 22.344 28.016 1 87 402 ARG A C 1
ATOM 3128 O O . ARG A 1 402 ? -0.555 23.266 27.656 1 87 402 ARG A O 1
ATOM 3135 N N . LEU A 1 403 ? -2.107 21.828 27.156 1 89.75 403 LEU A N 1
ATOM 3136 C CA . LEU A 1 403 ? -1.983 22.094 25.719 1 89.75 403 LEU A CA 1
ATOM 3137 C C . LEU A 1 403 ? -2.541 23.469 25.375 1 89.75 403 LEU A C 1
ATOM 3139 O O . LEU A 1 403 ? -1.979 24.172 24.531 1 89.75 403 LEU A O 1
ATOM 3143 N N . GLY A 1 404 ? -3.605 23.828 26.047 1 87.5 404 GLY A N 1
ATOM 3144 C CA . GLY A 1 404 ? -4.16 25.156 25.797 1 87.5 404 GLY A CA 1
ATOM 3145 C C . GLY A 1 404 ? -3.193 26.281 26.141 1 87.5 404 GLY A C 1
ATOM 3146 O O . GLY A 1 404 ? -2.998 27.188 25.344 1 87.5 404 GLY A O 1
ATOM 3147 N N . ALA A 1 405 ? -2.611 26.125 27.219 1 88.06 405 ALA A N 1
ATOM 3148 C CA . ALA A 1 405 ? -1.664 27.141 27.672 1 88.06 405 ALA A CA 1
ATOM 3149 C C . ALA A 1 405 ? -0.429 27.172 26.781 1 88.06 405 ALA A C 1
ATOM 3151 O O . ALA A 1 405 ? 0.068 28.25 26.438 1 88.06 405 ALA A O 1
ATOM 3152 N N . GLN A 1 406 ? 0.033 26.078 26.438 1 89.62 406 GLN A N 1
ATOM 3153 C CA . GLN A 1 406 ? 1.228 25.984 25.594 1 89.62 406 GLN A CA 1
ATOM 3154 C C . GLN A 1 406 ? 0.978 26.562 24.219 1 89.62 406 GLN A C 1
ATOM 3156 O O . GLN A 1 406 ? 1.837 27.266 23.656 1 89.62 406 GLN A O 1
ATOM 3161 N N . LEU A 1 407 ? -0.097 26.281 23.688 1 88.81 407 LEU A N 1
ATOM 3162 C CA . LEU A 1 407 ? -0.41 26.766 22.344 1 88.81 407 LEU A CA 1
ATOM 3163 C C . LEU A 1 407 ? -0.574 28.281 22.344 1 88.81 407 LEU A C 1
ATOM 3165 O O . LEU A 1 407 ? -0.142 28.953 21.406 1 88.81 407 LEU A O 1
ATOM 3169 N N . ARG A 1 408 ? -1.215 28.781 23.344 1 86.81 408 ARG A N 1
ATOM 3170 C CA . ARG A 1 408 ? -1.336 30.234 23.484 1 86.81 408 ARG A CA 1
ATOM 3171 C C . ARG A 1 408 ? 0.037 30.891 23.562 1 86.81 408 ARG A C 1
ATOM 3173 O O . ARG A 1 408 ? 0.282 31.922 22.922 1 86.81 408 ARG A O 1
ATOM 3180 N N . SER A 1 409 ? 0.816 30.297 24.359 1 86.88 409 SER A N 1
ATOM 3181 C CA . SER A 1 409 ? 2.166 30.828 24.531 1 86.88 409 SER A CA 1
ATOM 3182 C C . SER A 1 409 ? 2.912 30.844 23.188 1 86.88 409 SER A C 1
ATOM 3184 O O . SER A 1 409 ? 3.617 31.797 22.891 1 86.88 409 SER A O 1
ATOM 3186 N N . LEU A 1 410 ? 2.807 29.844 22.422 1 83.12 410 LEU A N 1
ATOM 3187 C CA . LEU A 1 410 ? 3.461 29.766 21.125 1 83.12 410 LEU A CA 1
ATOM 3188 C C . LEU A 1 410 ? 2.924 30.844 20.172 1 83.12 410 LEU A C 1
ATOM 3190 O O . LEU A 1 410 ? 3.699 31.531 19.516 1 83.12 410 LEU A O 1
ATOM 3194 N N . VAL A 1 411 ? 1.689 30.922 20.094 1 82.25 411 VAL A N 1
ATOM 3195 C CA . VAL A 1 411 ? 1.035 31.828 19.156 1 82.25 411 VAL A CA 1
ATOM 3196 C C . VAL A 1 411 ? 1.431 33.25 19.469 1 82.25 411 VAL A C 1
ATOM 3198 O O . VAL A 1 411 ? 1.592 34.094 18.562 1 82.25 411 VAL A O 1
ATOM 3201 N N . THR A 1 412 ? 1.561 33.5 20.703 1 82.88 412 THR A N 1
ATOM 3202 C CA . THR A 1 412 ? 1.887 34.844 21.125 1 82.88 412 THR A CA 1
ATOM 3203 C C . THR A 1 412 ? 3.328 35.188 20.75 1 82.88 412 THR A C 1
ATOM 3205 O O . THR A 1 412 ? 3.68 36.375 20.641 1 82.88 412 THR A O 1
ATOM 3208 N N . GLN A 1 413 ? 4.09 34.219 20.5 1 80.69 413 GLN A N 1
ATOM 3209 C CA . GLN A 1 413 ? 5.496 34.438 20.172 1 80.69 413 GLN A CA 1
ATOM 3210 C C . GLN A 1 413 ? 5.703 34.5 18.672 1 80.69 413 GLN A C 1
ATOM 3212 O O . GLN A 1 413 ? 6.766 34.906 18.203 1 80.69 413 GLN A O 1
ATOM 3217 N N . LEU A 1 414 ? 4.699 34.156 17.938 1 79.75 414 LEU A N 1
ATOM 3218 C CA . LEU A 1 414 ? 4.828 34.062 16.484 1 79.75 414 LEU A CA 1
ATOM 3219 C C . LEU A 1 414 ? 3.957 35.125 15.805 1 79.75 414 LEU A C 1
ATOM 3221 O O . LEU A 1 414 ? 3.086 35.719 16.438 1 79.75 414 LEU A O 1
ATOM 3225 N N . ASP A 1 415 ? 4.473 35.438 14.586 1 76.62 415 ASP A N 1
ATOM 3226 C CA . ASP A 1 415 ? 3.506 36.062 13.703 1 76.62 415 ASP A CA 1
ATOM 3227 C C . ASP A 1 415 ? 2.531 35.062 13.117 1 76.62 415 ASP A C 1
ATOM 3229 O O . ASP A 1 415 ? 2.84 34.375 12.125 1 76.62 415 ASP A O 1
ATOM 3233 N N . PRO A 1 416 ? 1.427 35.031 13.656 1 67.31 416 PRO A N 1
ATOM 3234 C CA . PRO A 1 416 ? 0.547 33.875 13.391 1 67.31 416 PRO A CA 1
ATOM 3235 C C . PRO A 1 416 ? 0.088 33.812 11.938 1 67.31 416 PRO A C 1
ATOM 3237 O O . PRO A 1 416 ? -0.075 32.719 11.391 1 67.31 416 PRO A O 1
ATOM 3240 N N . ILE A 1 417 ? -0.144 34.938 11.375 1 66.62 417 ILE A N 1
ATOM 3241 C CA . ILE A 1 417 ? -0.674 34.906 10.016 1 66.62 417 ILE A CA 1
ATOM 3242 C C . ILE A 1 417 ? 0.355 34.312 9.062 1 66.62 417 ILE A C 1
ATOM 3244 O O . ILE A 1 417 ? 0.011 33.5 8.203 1 66.62 417 ILE A O 1
ATOM 3248 N N . THR A 1 418 ? 1.499 34.656 9.305 1 68.69 418 THR A N 1
ATOM 3249 C CA . THR A 1 418 ? 2.531 34.188 8.391 1 68.69 418 THR A CA 1
ATOM 3250 C C . THR A 1 418 ? 2.975 32.781 8.773 1 68.69 418 THR A C 1
ATOM 3252 O O . THR A 1 418 ? 3.088 31.906 7.914 1 68.69 418 THR A O 1
ATOM 3255 N N . SER A 1 419 ? 3.064 32.594 10.047 1 74.31 419 SER A N 1
ATOM 3256 C CA . SER A 1 419 ? 3.695 31.359 10.516 1 74.31 419 SER A CA 1
ATOM 3257 C C . SER A 1 419 ? 2.705 30.203 10.523 1 74.31 419 SER A C 1
ATOM 3259 O O . SER A 1 419 ? 3.098 29.047 10.391 1 74.31 419 SER A O 1
ATOM 3261 N N . ILE A 1 420 ? 1.441 30.516 10.586 1 75.81 420 ILE A N 1
ATOM 3262 C CA . ILE A 1 420 ? 0.443 29.453 10.664 1 75.81 420 ILE A CA 1
ATOM 3263 C C . ILE A 1 420 ? -0.392 29.438 9.383 1 75.81 420 ILE A C 1
ATOM 3265 O O . ILE A 1 420 ? -0.673 28.375 8.828 1 75.81 420 ILE A O 1
ATOM 3269 N N . GLY A 1 421 ? -0.607 30.562 8.891 1 70.44 421 GLY A N 1
ATOM 3270 C CA . GLY A 1 421 ? -1.495 30.688 7.746 1 70.44 421 GLY A CA 1
ATOM 3271 C C . GLY A 1 421 ? -0.881 30.172 6.457 1 70.44 421 GLY A C 1
ATOM 3272 O O . GLY A 1 421 ? -1.599 29.781 5.531 1 70.44 421 GLY A O 1
ATOM 3273 N N . MET A 1 422 ? 0.405 30.047 6.465 1 70.12 422 MET A N 1
ATOM 3274 C CA . MET A 1 422 ? 1.09 29.688 5.227 1 70.12 422 MET A CA 1
ATOM 3275 C C . MET A 1 422 ? 1.396 28.188 5.188 1 70.12 422 MET A C 1
ATOM 3277 O O . MET A 1 422 ? 2.152 27.719 4.332 1 70.12 422 MET A O 1
ATOM 3281 N N . HIS A 1 423 ? 0.942 27.375 6.059 1 68.25 423 HIS A N 1
ATOM 3282 C CA . HIS A 1 423 ? 1.155 25.922 6.07 1 68.25 423 HIS A CA 1
ATOM 3283 C C . HIS A 1 423 ? -0.027 25.188 5.449 1 68.25 423 HIS A C 1
ATOM 3285 O O . HIS A 1 423 ? -0.034 23.953 5.391 1 68.25 423 HIS A O 1
ATOM 3291 N N . GLY A 1 424 ? -0.853 25.906 4.91 1 70.5 424 GLY A N 1
ATOM 3292 C CA . GLY A 1 424 ? -1.983 25.266 4.254 1 70.5 424 GLY A CA 1
ATOM 3293 C C . GLY A 1 424 ? -3.041 24.797 5.23 1 70.5 424 GLY A C 1
ATOM 3294 O O . GLY A 1 424 ? -3.059 25.203 6.391 1 70.5 424 GLY A O 1
ATOM 3295 N N . THR A 1 425 ? -3.828 23.938 4.766 1 73.81 425 THR A N 1
ATOM 3296 C CA . THR A 1 425 ? -5.008 23.5 5.512 1 73.81 425 THR A CA 1
ATOM 3297 C C . THR A 1 425 ? -4.637 22.438 6.535 1 73.81 425 THR A C 1
ATOM 3299 O O . THR A 1 425 ? -5.363 22.234 7.508 1 73.81 425 THR A O 1
ATOM 3302 N N . GLY A 1 426 ? -3.545 21.828 6.34 1 81.12 426 GLY A N 1
ATOM 3303 C CA . GLY A 1 426 ? -3.145 20.797 7.27 1 81.12 426 GLY A CA 1
ATOM 3304 C C . GLY A 1 426 ? -2.938 21.297 8.68 1 81.12 426 GLY A C 1
ATOM 3305 O O . GLY A 1 426 ? -3.393 20.672 9.641 1 81.12 426 GLY A O 1
ATOM 3306 N N . ILE A 1 427 ? -2.283 22.406 8.859 1 84.44 427 ILE A N 1
ATOM 3307 C CA . ILE A 1 427 ? -2.01 22.953 10.18 1 84.44 427 ILE A CA 1
ATOM 3308 C C . ILE A 1 427 ? -3.309 23.438 10.812 1 84.44 427 ILE A C 1
ATOM 3310 O O . ILE A 1 427 ? -3.486 23.344 12.031 1 84.44 427 ILE A O 1
ATOM 3314 N N . LEU A 1 428 ? -4.156 23.953 9.992 1 84.75 428 LEU A N 1
ATOM 3315 C CA . LEU A 1 428 ? -5.441 24.422 10.5 1 84.75 428 LEU A CA 1
ATOM 3316 C C . LEU A 1 428 ? -6.285 23.266 11 1 84.75 428 LEU A C 1
ATOM 3318 O O . LEU A 1 428 ? -6.98 23.375 12.016 1 84.75 428 LEU A O 1
ATOM 3322 N N . GLN A 1 429 ? -6.16 22.219 10.258 1 87.38 429 GLN A N 1
ATOM 3323 C CA . GLN A 1 429 ? -6.859 21.016 10.695 1 87.38 429 GLN A CA 1
ATOM 3324 C C . GLN A 1 429 ? -6.34 20.531 12.055 1 87.38 429 GLN A C 1
ATOM 3326 O O . GLN A 1 429 ? -7.125 20.156 12.922 1 87.38 429 GLN A O 1
ATOM 3331 N N . LYS A 1 430 ? -5.117 20.547 12.234 1 90.44 430 LYS A N 1
ATOM 3332 C CA . LYS A 1 430 ? -4.512 20.172 13.508 1 90.44 430 LYS A CA 1
ATOM 3333 C C . LYS A 1 430 ? -4.945 21.109 14.633 1 90.44 430 LYS A C 1
ATOM 3335 O O . LYS A 1 430 ? -5.324 20.656 15.711 1 90.44 430 LYS A O 1
ATOM 3340 N N . LEU A 1 431 ? -4.906 22.391 14.336 1 89.81 431 LEU A N 1
ATOM 3341 C CA . LEU A 1 431 ? -5.289 23.391 15.32 1 89.81 431 LEU A CA 1
ATOM 3342 C C . LEU A 1 431 ? -6.758 23.234 15.703 1 89.81 431 LEU A C 1
ATOM 3344 O O . LEU A 1 431 ? -7.117 23.391 16.875 1 89.81 431 LEU A O 1
ATOM 3348 N N . PHE A 1 432 ? -7.516 23 14.781 1 91.5 432 PHE A N 1
ATOM 3349 C CA . PHE A 1 432 ? -8.93 22.781 15.062 1 91.5 432 PHE A CA 1
ATOM 3350 C C . PHE A 1 432 ? -9.117 21.594 16 1 91.5 432 PHE A C 1
ATOM 3352 O O . PHE A 1 432 ? -9.875 21.672 16.969 1 91.5 432 PHE A O 1
ATOM 3359 N N . GLU A 1 433 ? -8.469 20.5 15.656 1 91.69 433 GLU A N 1
ATOM 3360 C CA . GLU A 1 433 ? -8.609 19.281 16.469 1 91.69 433 GLU A CA 1
ATOM 3361 C C . GLU A 1 433 ? -8.156 19.531 17.906 1 91.69 433 GLU A C 1
ATOM 3363 O O . GLU A 1 433 ? -8.789 19.047 18.844 1 91.69 433 GLU A O 1
ATOM 3368 N N . ILE A 1 434 ? -7.129 20.219 18.062 1 93.75 434 ILE A N 1
ATOM 3369 C CA . ILE A 1 434 ? -6.625 20.547 19.391 1 93.75 434 ILE A CA 1
ATOM 3370 C C . ILE A 1 434 ? -7.656 21.391 20.141 1 93.75 434 ILE A C 1
ATOM 3372 O O . ILE A 1 434 ? -8.039 21.078 21.25 1 93.75 434 ILE A O 1
ATOM 3376 N N . THR A 1 435 ? -8.094 22.422 19.469 1 93.31 435 THR A N 1
ATOM 3377 C CA . THR A 1 435 ? -9.031 23.359 20.078 1 93.31 435 THR A CA 1
ATOM 3378 C C . THR A 1 435 ? -10.352 22.656 20.391 1 93.31 435 THR A C 1
ATOM 3380 O O . THR A 1 435 ? -10.938 22.891 21.453 1 93.31 435 THR A O 1
ATOM 3383 N N . ASN A 1 436 ? -10.758 21.922 19.453 1 92.44 436 ASN A N 1
ATOM 3384 C CA . ASN A 1 436 ? -11.992 21.172 19.641 1 92.44 436 ASN A CA 1
ATOM 3385 C C . ASN A 1 436 ? -11.891 20.219 20.828 1 92.44 436 ASN A C 1
ATOM 3387 O O . ASN A 1 436 ? -12.852 20.062 21.578 1 92.44 436 ASN A O 1
ATOM 3391 N N . THR A 1 437 ? -10.82 19.578 20.953 1 92.5 437 THR A N 1
ATOM 3392 C CA . THR A 1 437 ? -10.602 18.656 22.062 1 92.5 437 THR A CA 1
ATOM 3393 C C . THR A 1 437 ? -10.594 19.406 23.391 1 92.5 437 THR A C 1
ATOM 3395 O O . THR A 1 437 ? -11.164 18.922 24.375 1 92.5 437 THR A O 1
ATOM 3398 N N . ILE A 1 438 ? -9.961 20.5 23.453 1 91.38 438 ILE A N 1
ATOM 3399 C CA . ILE A 1 438 ? -9.945 21.312 24.656 1 91.38 438 ILE A CA 1
ATOM 3400 C C . ILE A 1 438 ? -11.375 21.688 25.031 1 91.38 438 ILE A C 1
ATOM 3402 O O . ILE A 1 438 ? -11.75 21.609 26.203 1 91.38 438 ILE A O 1
ATOM 3406 N N . ALA A 1 439 ? -12.156 22.047 24.047 1 90.62 439 ALA A N 1
ATOM 3407 C CA . ALA A 1 439 ? -13.555 22.375 24.281 1 90.62 439 ALA A CA 1
ATOM 3408 C C . ALA A 1 439 ? -14.305 21.203 24.906 1 90.62 439 ALA A C 1
ATOM 3410 O O . ALA A 1 439 ? -15.094 21.391 25.828 1 90.62 439 ALA A O 1
ATOM 3411 N N . ASP A 1 440 ? -14.055 20.078 24.422 1 87.19 440 ASP A N 1
ATOM 3412 C CA . ASP A 1 440 ? -14.719 18.875 24.922 1 87.19 440 ASP A CA 1
ATOM 3413 C C . ASP A 1 440 ? -14.344 18.609 26.375 1 87.19 440 ASP A C 1
ATOM 3415 O O . ASP A 1 440 ? -15.188 18.188 27.188 1 87.19 440 ASP A O 1
ATOM 3419 N N . VAL A 1 441 ? -13.141 18.797 26.672 1 87.81 441 VAL A N 1
ATOM 3420 C CA . VAL A 1 441 ? -12.656 18.562 28.031 1 87.81 441 VAL A CA 1
ATOM 3421 C C . VAL A 1 441 ? -13.305 19.578 28.984 1 87.81 441 VAL A C 1
ATOM 3423 O O . VAL A 1 441 ? -13.742 19.219 30.078 1 87.81 441 VAL A O 1
ATOM 3426 N N . LEU A 1 442 ? -13.406 20.766 28.547 1 85.75 442 LEU A N 1
ATOM 3427 C CA . LEU A 1 442 ? -13.984 21.812 29.375 1 85.75 442 LEU A CA 1
ATOM 3428 C C . LEU A 1 442 ? -15.477 21.578 29.609 1 85.75 442 LEU A C 1
ATOM 3430 O O . LEU A 1 442 ? -16.016 21.922 30.656 1 85.75 442 LEU A O 1
ATOM 3434 N N . ALA A 1 443 ? -16.094 20.984 28.656 1 81.62 443 ALA A N 1
ATOM 3435 C CA . ALA A 1 443 ? -17.516 20.672 28.781 1 81.62 443 ALA A CA 1
ATOM 3436 C C . ALA A 1 443 ? -17.75 19.516 29.75 1 81.62 443 ALA A C 1
ATOM 3438 O O . ALA A 1 443 ? -18.766 19.453 30.438 1 81.62 443 ALA A O 1
ATOM 3439 N N . LEU A 1 444 ? -16.953 18.578 29.734 1 75.5 444 LEU A N 1
ATOM 3440 C CA . LEU A 1 444 ? -17.109 17.359 30.516 1 75.5 444 LEU A CA 1
ATOM 3441 C C . LEU A 1 444 ? -16.734 17.609 31.969 1 75.5 444 LEU A C 1
ATOM 3443 O O . LEU A 1 444 ? -17.297 16.984 32.875 1 75.5 444 LEU A O 1
ATOM 3447 N N . VAL A 1 445 ? -15.727 18.328 32.281 1 71.5 445 VAL A N 1
ATOM 3448 C CA . VAL A 1 445 ? -15.273 18.562 33.656 1 71.5 445 VAL A CA 1
ATOM 3449 C C . VAL A 1 445 ? -15.516 20.016 34.062 1 71.5 445 VAL A C 1
ATOM 3451 O O . VAL A 1 445 ? -14.578 20.797 34.125 1 71.5 445 VAL A O 1
ATOM 3454 N N . PRO A 1 446 ? -16.922 20.359 34.125 1 58.62 446 PRO A N 1
ATOM 3455 C CA . PRO A 1 446 ? -17.234 21.766 34.344 1 58.62 446 PRO A CA 1
ATOM 3456 C C . PRO A 1 446 ? -16.531 22.328 35.594 1 58.62 446 PRO A C 1
ATOM 3458 O O . PRO A 1 446 ? -16.219 23.531 35.625 1 58.62 446 PRO A O 1
ATOM 3461 N N . ASP A 1 447 ? -16.688 21.5 36.688 1 53.28 447 ASP A N 1
ATOM 3462 C CA . ASP A 1 447 ? -16.203 22.062 37.938 1 53.28 447 ASP A CA 1
ATOM 3463 C C . ASP A 1 447 ? -14.703 22.312 37.906 1 53.28 447 ASP A C 1
ATOM 3465 O O . ASP A 1 447 ? -14.055 22.406 38.938 1 53.28 447 ASP A O 1
ATOM 3469 N N . ALA A 1 448 ? -14.18 22 36.812 1 49.47 448 ALA A N 1
ATOM 3470 C CA . ALA A 1 448 ? -12.781 22.375 37 1 49.47 448 ALA A CA 1
ATOM 3471 C C . ALA A 1 448 ? -12.672 23.797 37.562 1 49.47 448 ALA A C 1
ATOM 3473 O O . ALA A 1 448 ? -12.227 24.703 36.875 1 49.47 448 ALA A O 1
ATOM 3474 N N . THR A 1 449 ? -13.633 24.156 38.219 1 47.78 449 THR A N 1
ATOM 3475 C CA . THR A 1 449 ? -13.641 25.359 39.062 1 47.78 449 THR A CA 1
ATOM 3476 C C . THR A 1 449 ? -12.438 25.391 39.969 1 47.78 449 THR A C 1
ATOM 3478 O O . THR A 1 449 ? -12.539 25.859 41.125 1 47.78 449 THR A O 1
ATOM 3481 N N . HIS A 1 450 ? -11.625 24.359 39.812 1 49.06 450 HIS A N 1
ATOM 3482 C CA . HIS A 1 450 ? -10.43 24.578 40.594 1 49.06 450 HIS A CA 1
ATOM 3483 C C . HIS A 1 450 ? -9.789 25.922 40.281 1 49.06 450 HIS A C 1
ATOM 3485 O O . HIS A 1 450 ? -10.031 26.5 39.219 1 49.06 450 HIS A O 1
ATOM 3491 N N . PRO A 1 451 ? -9.094 26.406 41.188 1 46.97 451 PRO A N 1
ATOM 3492 C CA . PRO A 1 451 ? -8.242 27.562 40.969 1 46.97 451 PRO A CA 1
ATOM 3493 C C . PRO A 1 451 ? -7.461 27.469 39.656 1 46.97 451 PRO A C 1
ATOM 3495 O O . PRO A 1 451 ? -6.797 26.469 39.406 1 46.97 451 PRO A O 1
ATOM 3498 N N . GLY A 1 452 ? -7.871 28.25 38.5 1 57.81 452 GLY A N 1
ATOM 3499 C CA . GLY A 1 452 ? -7.18 28.281 37.219 1 57.81 452 GLY A CA 1
ATOM 3500 C C . GLY A 1 452 ? -8.07 27.938 36.062 1 57.81 452 GLY A C 1
ATOM 3501 O O . GLY A 1 452 ? -7.645 27.984 34.906 1 57.81 452 GLY A O 1
ATOM 3502 N N . SER A 1 453 ? -9.328 27.484 36.312 1 64.38 453 SER A N 1
ATOM 3503 C CA . SER A 1 453 ? -10.32 27.156 35.312 1 64.38 453 SER A CA 1
ATOM 3504 C C . SER A 1 453 ? -10.594 28.344 34.375 1 64.38 453 SER A C 1
ATOM 3506 O O . SER A 1 453 ? -10.75 28.172 33.156 1 64.38 453 SER A O 1
ATOM 3508 N N . GLY A 1 454 ? -10.547 29.453 35.031 1 73.69 454 GLY A N 1
ATOM 3509 C CA . GLY A 1 454 ? -10.773 30.641 34.219 1 73.69 454 GLY A CA 1
ATOM 3510 C C . GLY A 1 454 ? -9.742 30.812 33.125 1 73.69 454 GLY A C 1
ATOM 3511 O O . GLY A 1 454 ? -10.086 31.141 31.984 1 73.69 454 GLY A O 1
ATOM 3512 N N . GLN A 1 455 ? -8.562 30.469 33.531 1 82.69 455 GLN A N 1
ATOM 3513 C CA . GLN A 1 455 ? -7.477 30.594 32.562 1 82.69 455 GLN A CA 1
ATOM 3514 C C . GLN A 1 455 ? -7.621 29.594 31.422 1 82.69 455 GLN A C 1
ATOM 3516 O O . GLN A 1 455 ? -7.328 29.922 30.266 1 82.69 455 GLN A O 1
ATOM 3521 N N . THR A 1 456 ? -8.109 28.438 31.719 1 85.25 456 THR A N 1
ATOM 3522 C CA . THR A 1 456 ? -8.266 27.391 30.703 1 85.25 456 THR A CA 1
ATOM 3523 C C . THR A 1 456 ? -9.352 27.781 29.703 1 85.25 456 THR A C 1
ATOM 3525 O O . THR A 1 456 ? -9.211 27.531 28.5 1 85.25 456 THR A O 1
ATOM 3528 N N . VAL A 1 457 ? -10.344 28.359 30.188 1 84.88 457 VAL A N 1
ATOM 3529 C CA . VAL A 1 457 ? -11.43 28.797 29.312 1 84.88 457 VAL A CA 1
ATOM 3530 C C . VAL A 1 457 ? -10.945 29.953 28.438 1 84.88 457 VAL A C 1
ATOM 3532 O O . VAL A 1 457 ? -11.266 30 27.25 1 84.88 457 VAL A O 1
ATOM 3535 N N . ASP A 1 458 ? -10.156 30.844 29.078 1 87.19 458 ASP A N 1
ATOM 3536 C CA . ASP A 1 458 ? -9.609 31.969 28.328 1 87.19 458 ASP A CA 1
ATOM 3537 C C . ASP A 1 458 ? -8.695 31.484 27.203 1 87.19 458 ASP A C 1
ATOM 3539 O O . ASP A 1 458 ? -8.688 32.062 26.109 1 87.19 458 ASP A O 1
ATOM 3543 N N . ASP A 1 459 ? -7.949 30.516 27.562 1 89.38 459 ASP A N 1
ATOM 3544 C CA . ASP A 1 459 ? -7.066 29.938 26.547 1 89.38 459 ASP A CA 1
ATOM 3545 C C . ASP A 1 459 ? -7.867 29.344 25.391 1 89.38 459 ASP A C 1
ATOM 3547 O O . ASP A 1 459 ? -7.516 29.516 24.234 1 89.38 459 ASP A O 1
ATOM 3551 N N . PHE A 1 460 ? -8.883 28.609 25.688 1 90.81 460 PHE A N 1
ATOM 3552 C CA . PHE A 1 460 ? -9.75 28.016 24.672 1 90.81 460 PHE A CA 1
ATOM 3553 C C . PHE A 1 460 ? -10.344 29.094 23.766 1 90.81 460 PHE A C 1
ATOM 3555 O O . PHE A 1 460 ? -10.297 28.969 22.547 1 90.81 460 PHE A O 1
ATOM 3562 N N . ILE A 1 461 ? -10.844 30.125 24.375 1 88.62 461 ILE A N 1
ATOM 3563 C CA . ILE A 1 461 ? -11.477 31.203 23.625 1 88.62 461 ILE A CA 1
ATOM 3564 C C . ILE A 1 461 ? -10.445 31.875 22.719 1 88.62 461 ILE A C 1
ATOM 3566 O O . ILE A 1 461 ? -10.734 32.219 21.562 1 88.62 461 ILE A O 1
ATOM 3570 N N . PHE A 1 462 ? -9.344 32.125 23.297 1 89.44 462 PHE A N 1
ATOM 3571 C CA . PHE A 1 462 ? -8.258 32.688 22.531 1 89.44 462 PHE A CA 1
ATOM 3572 C C . PHE A 1 462 ? -7.961 31.859 21.297 1 89.44 462 PHE A C 1
ATOM 3574 O O . PHE A 1 462 ? -7.836 32.406 20.188 1 89.44 462 PHE A O 1
ATOM 3581 N N . LEU A 1 463 ? -7.848 30.594 21.438 1 90.38 463 LEU A N 1
ATOM 3582 C CA . LEU A 1 463 ? -7.52 29.688 20.344 1 90.38 463 LEU A CA 1
ATOM 3583 C C . LEU A 1 463 ? -8.648 29.641 19.312 1 90.38 463 LEU A C 1
ATOM 3585 O O . LEU A 1 463 ? -8.391 29.594 18.109 1 90.38 463 LEU A O 1
ATOM 3589 N N . ALA A 1 464 ? -9.828 29.609 19.781 1 91.12 464 ALA A N 1
ATOM 3590 C CA . ALA A 1 464 ? -10.984 29.641 18.875 1 91.12 464 ALA A CA 1
ATOM 3591 C C . ALA A 1 464 ? -10.984 30.906 18.031 1 91.12 464 ALA A C 1
ATOM 3593 O O . ALA A 1 464 ? -11.219 30.844 16.812 1 91.12 464 ALA A O 1
ATOM 3594 N N . ARG A 1 465 ? -10.688 32 18.625 1 88.31 465 ARG A N 1
ATOM 3595 C CA . ARG A 1 465 ? -10.633 33.25 17.906 1 88.31 465 ARG A CA 1
ATOM 3596 C C . ARG A 1 465 ? -9.516 33.25 16.875 1 88.31 465 ARG A C 1
ATOM 3598 O O . ARG A 1 465 ? -9.656 33.812 15.781 1 88.31 465 ARG A O 1
ATOM 3605 N N . LEU A 1 466 ? -8.461 32.719 17.312 1 87.5 466 LEU A N 1
ATOM 3606 C CA . LEU A 1 466 ? -7.355 32.594 16.375 1 87.5 466 LEU A CA 1
ATOM 3607 C C . LEU A 1 466 ? -7.789 31.797 15.133 1 87.5 466 LEU A C 1
ATOM 3609 O O . LEU A 1 466 ? -7.535 32.219 14.008 1 87.5 466 LEU A O 1
ATOM 3613 N N . LEU A 1 467 ? -8.422 30.703 15.297 1 88.12 467 LEU A N 1
ATOM 3614 C CA . LEU A 1 467 ? -8.867 29.859 14.195 1 88.12 467 LEU A CA 1
ATOM 3615 C C . LEU A 1 467 ? -9.852 30.609 13.305 1 88.12 467 LEU A C 1
ATOM 3617 O O . LEU A 1 467 ? -9.805 30.484 12.078 1 88.12 467 LEU A O 1
ATOM 3621 N N . PHE A 1 468 ? -10.688 31.391 13.953 1 87.38 468 PHE A N 1
ATOM 3622 C CA . PHE A 1 468 ? -11.695 32.156 13.219 1 87.38 468 PHE A CA 1
ATOM 3623 C C . PHE A 1 468 ? -11.055 33.219 12.359 1 87.38 468 PHE A C 1
ATOM 3625 O O . PHE A 1 468 ? -11.648 33.688 11.391 1 87.38 468 PHE A O 1
ATOM 3632 N N . SER A 1 469 ? -9.875 33.531 12.719 1 82.69 469 SER A N 1
ATOM 3633 C CA . SER A 1 469 ? -9.195 34.625 12 1 82.69 469 SER A CA 1
ATOM 3634 C C . SER A 1 469 ? -8.617 34.125 10.68 1 82.69 469 SER A C 1
ATOM 3636 O O . SER A 1 469 ? -8.266 34.906 9.812 1 82.69 469 SER A O 1
ATOM 3638 N N . PHE A 1 470 ? -8.555 32.875 10.586 1 81.56 470 PHE A N 1
ATOM 3639 C CA . PHE A 1 470 ? -8.062 32.344 9.328 1 81.56 470 PHE A CA 1
ATOM 3640 C C . PHE A 1 470 ? -9.195 32.156 8.328 1 81.56 470 PHE A C 1
ATOM 3642 O O . PHE A 1 470 ? -10.172 31.469 8.609 1 81.56 470 PHE A O 1
ATOM 3649 N N . ASP A 1 471 ? -9.039 32.688 7.164 1 75.19 471 ASP A N 1
ATOM 3650 C CA . ASP A 1 471 ? -10.078 32.625 6.141 1 75.19 471 ASP A CA 1
ATOM 3651 C C . ASP A 1 471 ? -10.289 31.203 5.633 1 75.19 471 ASP A C 1
ATOM 3653 O O . ASP A 1 471 ? -11.375 30.859 5.16 1 75.19 471 ASP A O 1
ATOM 3657 N N . ARG A 1 472 ? -9.367 30.406 5.793 1 75.5 472 ARG A N 1
ATOM 3658 C CA . ARG A 1 472 ? -9.398 29.094 5.152 1 75.5 472 ARG A CA 1
ATOM 3659 C C . ARG A 1 472 ? -9.953 28.047 6.102 1 75.5 472 ARG A C 1
ATOM 3661 O O . ARG A 1 472 ? -9.977 26.859 5.77 1 75.5 472 ARG A O 1
ATOM 3668 N N . ILE A 1 473 ? -10.391 28.422 7.23 1 79.88 473 ILE A N 1
ATOM 3669 C CA . ILE A 1 473 ? -10.984 27.438 8.133 1 79.88 473 ILE A CA 1
ATOM 3670 C C . ILE A 1 473 ? -12.305 26.938 7.562 1 79.88 473 ILE A C 1
ATOM 3672 O O . ILE A 1 473 ? -13.047 27.703 6.945 1 79.88 473 ILE A O 1
ATOM 3676 N N . ASP A 1 474 ? -12.555 25.766 7.715 1 79.25 474 ASP A N 1
ATOM 3677 C CA . ASP A 1 474 ? -13.773 25.109 7.238 1 79.25 474 ASP A CA 1
ATOM 3678 C C . ASP A 1 474 ? -15 25.641 7.973 1 79.25 474 ASP A C 1
ATOM 3680 O O . ASP A 1 474 ? -14.977 25.828 9.188 1 79.25 474 ASP A O 1
ATOM 3684 N N . LYS A 1 475 ? -16.016 25.859 7.207 1 82.56 475 LYS A N 1
ATOM 3685 C CA . LYS A 1 475 ? -17.234 26.438 7.785 1 82.56 475 LYS A CA 1
ATOM 3686 C C . LYS A 1 475 ? -17.828 25.5 8.836 1 82.56 475 LYS A C 1
ATOM 3688 O O . LYS A 1 475 ? -18.328 25.953 9.875 1 82.56 475 LYS A O 1
ATOM 3693 N N . VAL A 1 476 ? -17.797 24.266 8.539 1 84.94 476 VAL A N 1
ATOM 3694 C CA . VAL A 1 476 ? -18.344 23.297 9.469 1 84.94 476 VAL A CA 1
ATOM 3695 C C . VAL A 1 476 ? -17.562 23.312 10.773 1 84.94 476 VAL A C 1
ATOM 3697 O O . VAL A 1 476 ? -18.141 23.25 11.859 1 84.94 476 VAL A O 1
ATOM 3700 N N . GLN A 1 477 ? -16.312 23.469 10.672 1 86.81 477 GLN A N 1
ATOM 3701 C CA . GLN A 1 477 ? -15.438 23.516 11.844 1 86.81 477 GLN A CA 1
ATOM 3702 C C . GLN A 1 477 ? -15.695 24.781 12.664 1 86.81 477 GLN A C 1
ATOM 3704 O O . GLN A 1 477 ? -15.727 24.719 13.898 1 86.81 477 GLN A O 1
ATOM 3709 N N . LYS A 1 478 ? -15.844 25.797 11.977 1 88.12 478 LYS A N 1
ATOM 3710 C CA . LYS A 1 478 ? -16.156 27.062 12.641 1 88.12 478 LYS A CA 1
ATOM 3711 C C . LYS A 1 478 ? -17.469 26.969 13.406 1 88.12 478 LYS A C 1
ATOM 3713 O O . LYS A 1 478 ? -17.562 27.422 14.547 1 88.12 478 LYS A O 1
ATOM 3718 N N . ASP A 1 479 ? -18.422 26.391 12.773 1 89.75 479 ASP A N 1
ATOM 3719 C CA . ASP A 1 479 ? -19.75 26.266 13.383 1 89.75 479 ASP A CA 1
ATOM 3720 C C . ASP A 1 479 ? -19.703 25.359 14.617 1 89.75 479 ASP A C 1
ATOM 3722 O O . ASP A 1 479 ? -20.375 25.641 15.617 1 89.75 479 ASP A O 1
ATOM 3726 N N . ILE A 1 480 ? -18.938 24.375 14.508 1 90.12 480 ILE A N 1
ATOM 3727 C CA . ILE A 1 480 ? -18.797 23.453 15.633 1 90.12 480 ILE A CA 1
ATOM 3728 C C . ILE A 1 480 ? -18.219 24.203 16.828 1 90.12 480 ILE A C 1
ATOM 3730 O O . ILE A 1 480 ? -18.719 24.094 17.953 1 90.12 480 ILE A O 1
ATOM 3734 N N . LEU A 1 481 ? -17.219 24.969 16.672 1 91.38 481 LEU A N 1
ATOM 3735 C CA . LEU A 1 481 ? -16.562 25.703 17.75 1 91.38 481 LEU A CA 1
ATOM 3736 C C . LEU A 1 481 ? -17.469 26.797 18.297 1 91.38 481 LEU A C 1
ATOM 3738 O O . LEU A 1 481 ? -17.484 27.031 19.516 1 91.38 481 LEU A O 1
ATOM 3742 N N . ARG A 1 482 ? -18.203 27.359 17.391 1 90.62 482 ARG A N 1
ATOM 3743 C CA . ARG A 1 482 ? -19.156 28.375 17.828 1 90.62 482 ARG A CA 1
ATOM 3744 C C . ARG A 1 482 ? -20.219 27.781 18.734 1 90.62 482 ARG A C 1
ATOM 3746 O O . ARG A 1 482 ? -20.594 28.375 19.75 1 90.62 482 ARG A O 1
ATOM 3753 N N . MET A 1 483 ? -20.656 26.656 18.328 1 89.88 483 MET A N 1
ATOM 3754 C CA . MET A 1 483 ? -21.656 25.969 19.125 1 89.88 483 MET A CA 1
ATOM 3755 C C . MET A 1 483 ? -21.109 25.609 20.5 1 89.88 483 MET A C 1
ATOM 3757 O O . MET A 1 483 ? -21.812 25.719 21.516 1 89.88 483 MET A O 1
ATOM 3761 N N . LYS A 1 484 ? -19.922 25.266 20.531 1 88.25 484 LYS A N 1
ATOM 3762 C CA . LYS A 1 484 ? -19.312 24.891 21.797 1 88.25 484 LYS A CA 1
ATOM 3763 C C . LYS A 1 484 ? -19.094 26.109 22.688 1 88.25 484 LYS A C 1
ATOM 3765 O O . LYS A 1 484 ? -19.25 26.016 23.906 1 88.25 484 LYS A O 1
ATOM 3770 N N . ILE A 1 485 ? -18.734 27.188 22.109 1 87.81 485 ILE A N 1
ATOM 3771 C CA . ILE A 1 485 ? -18.547 28.422 22.859 1 87.81 485 ILE A CA 1
ATOM 3772 C C . ILE A 1 485 ? -19.891 28.875 23.438 1 87.81 485 ILE A C 1
ATOM 3774 O O . ILE A 1 485 ? -19.969 29.297 24.594 1 87.81 485 ILE A O 1
ATOM 3778 N N . GLN A 1 486 ? -20.875 28.719 22.609 1 85.12 486 GLN A N 1
ATOM 3779 C CA . GLN A 1 486 ? -22.203 29.109 23.047 1 85.12 486 GLN A CA 1
ATOM 3780 C C . GLN A 1 486 ? -22.672 28.234 24.219 1 85.12 486 GLN A C 1
ATOM 3782 O O . GLN A 1 486 ? -23.25 28.75 25.188 1 85.12 486 GLN A O 1
ATOM 3787 N N . SER A 1 487 ? -22.406 27.016 24.062 1 82.56 487 SER A N 1
ATOM 3788 C CA . SER A 1 487 ? -22.812 26.094 25.109 1 82.56 487 SER A CA 1
ATOM 3789 C C . SER A 1 487 ? -22.062 26.359 26.422 1 82.56 487 SER A C 1
ATOM 3791 O O . SER A 1 487 ? -22.625 26.219 27.5 1 82.56 487 SER A O 1
ATOM 3793 N N . MET A 1 488 ? -20.859 26.797 26.375 1 78.56 488 MET A N 1
ATOM 3794 C CA . MET A 1 488 ? -20.031 27.109 27.547 1 78.56 488 MET A CA 1
ATOM 3795 C C . MET A 1 488 ? -20.453 28.438 28.172 1 78.56 488 MET A C 1
ATOM 3797 O O . MET A 1 488 ? -20.344 28.609 29.391 1 78.56 488 MET A O 1
ATOM 3801 N N . GLY A 1 489 ? -20.75 29.438 27.297 1 72.69 489 GLY A N 1
ATOM 3802 C CA . GLY A 1 489 ? -21.25 30.703 27.797 1 72.69 489 GLY A CA 1
ATOM 3803 C C . GLY A 1 489 ? -22.469 30.547 28.688 1 72.69 489 GLY A C 1
ATOM 3804 O O . GLY A 1 489 ? -22.625 31.266 29.672 1 72.69 489 GLY A O 1
ATOM 3805 N N . ASP A 1 490 ? -23.188 29.625 28.359 1 66.56 490 ASP A N 1
ATOM 3806 C CA . ASP A 1 490 ? -24.359 29.344 29.188 1 66.56 490 ASP A CA 1
ATOM 3807 C C . ASP A 1 490 ? -23.938 28.75 30.531 1 66.56 490 ASP A C 1
ATOM 3809 O O . ASP A 1 490 ? -24.641 28.953 31.547 1 66.56 490 ASP A O 1
ATOM 3813 N N . THR A 1 491 ? -22.797 28.125 30.453 1 61.81 491 THR A N 1
ATOM 3814 C CA . THR A 1 491 ? -22.344 27.453 31.656 1 61.81 491 THR A CA 1
ATOM 3815 C C . THR A 1 491 ? -21.438 28.359 32.5 1 61.81 491 THR A C 1
ATOM 3817 O O . THR A 1 491 ? -21.453 28.312 33.719 1 61.81 491 THR A O 1
ATOM 3820 N N . PHE A 1 492 ? -20.609 29.141 31.672 1 58.38 492 PHE A N 1
ATOM 3821 C CA . PHE A 1 492 ? -19.656 29.984 32.375 1 58.38 492 PHE A CA 1
ATOM 3822 C C . PHE A 1 492 ? -20.047 31.453 32.281 1 58.38 492 PHE A C 1
ATOM 3824 O O . PHE A 1 492 ? -20.109 32 31.172 1 58.38 492 PHE A O 1
ATOM 3831 N N . SER A 1 493 ? -20.859 32.031 33.125 1 54.53 493 SER A N 1
ATOM 3832 C CA . SER A 1 493 ? -21.422 33.406 33.156 1 54.53 493 SER A CA 1
ATOM 3833 C C . SER A 1 493 ? -20.406 34.438 32.719 1 54.53 493 SER A C 1
ATOM 3835 O O . SER A 1 493 ? -20.766 35.469 32.188 1 54.53 493 SER A O 1
ATOM 3837 N N . SER A 1 494 ? -19.172 34.219 32.969 1 49.22 494 SER A N 1
ATOM 3838 C CA . SER A 1 494 ? -18.141 35.219 32.781 1 49.22 494 SER A CA 1
ATOM 3839 C C . SER A 1 494 ? -17.656 35.281 31.344 1 49.22 494 SER A C 1
ATOM 3841 O O . SER A 1 494 ? -16.812 36.125 30.984 1 49.22 494 SER A O 1
ATOM 3843 N N . ILE A 1 495 ? -18.109 34.375 30.562 1 52.59 495 ILE A N 1
ATOM 3844 C CA . ILE A 1 495 ? -17.594 34.375 29.203 1 52.59 495 ILE A CA 1
ATOM 3845 C C . ILE A 1 495 ? -18.375 35.344 28.328 1 52.59 495 ILE A C 1
ATOM 3847 O O . ILE A 1 495 ? -19.578 35.188 28.125 1 52.59 495 ILE A O 1
ATOM 3851 N N . HIS A 1 496 ? -18.016 36.625 28.281 1 47.91 496 HIS A N 1
ATOM 3852 C CA . HIS A 1 496 ? -18.594 37.562 27.328 1 47.91 496 HIS A CA 1
ATOM 3853 C C . HIS A 1 496 ? -18.297 37.156 25.891 1 47.91 496 HIS A C 1
ATOM 3855 O O . HIS A 1 496 ? -17.125 37.125 25.484 1 47.91 496 HIS A O 1
ATOM 3861 N N . ILE A 1 497 ? -19.094 36.344 25.359 1 49.41 497 ILE A N 1
ATOM 3862 C CA . ILE A 1 497 ? -19.062 35.969 23.953 1 49.41 497 ILE A CA 1
ATOM 3863 C C . ILE A 1 497 ? -19.328 37.188 23.062 1 49.41 497 ILE A C 1
ATOM 3865 O O . ILE A 1 497 ? -20.422 37.344 22.531 1 49.41 497 ILE A O 1
ATOM 3869 N N . GLU A 1 498 ? -19.031 38.344 23.344 1 41 498 GLU A N 1
ATOM 3870 C CA . GLU A 1 498 ? -19.281 39.469 22.422 1 41 498 GLU A CA 1
ATOM 3871 C C . GLU A 1 498 ? -18.438 39.312 21.156 1 41 498 GLU A C 1
ATOM 3873 O O . GLU A 1 498 ? -17.234 39.094 21.234 1 41 498 GLU A O 1
ATOM 3878 N N . GLY A 1 499 ? -19.109 39.344 19.906 1 46.34 499 GLY A N 1
ATOM 3879 C CA . GLY A 1 499 ? -18.609 39.5 18.547 1 46.34 499 GLY A CA 1
ATOM 3880 C C . GLY A 1 499 ? -18.203 38.188 17.906 1 46.34 499 GLY A C 1
ATOM 3881 O O . GLY A 1 499 ? -17.469 38.188 16.906 1 46.34 499 GLY A O 1
ATOM 3882 N N . MET A 1 500 ? -18.203 37.125 18.516 1 44.84 500 MET A N 1
ATOM 3883 C CA . MET A 1 500 ? -17.797 35.938 17.75 1 44.84 500 MET A CA 1
ATOM 3884 C C . MET A 1 500 ? -18.922 35.5 16.812 1 44.84 500 MET A C 1
ATOM 3886 O O . MET A 1 500 ? -20.094 35.5 17.188 1 44.84 500 MET A O 1
ATOM 3890 N N . MET B 1 1 ? 40.812 -23.266 35.156 1 29.52 1 MET B N 1
ATOM 3891 C CA . MET B 1 1 ? 41.062 -22.406 34 1 29.52 1 MET B CA 1
ATOM 3892 C C . MET B 1 1 ? 40.844 -23.156 32.688 1 29.52 1 MET B C 1
ATOM 3894 O O . MET B 1 1 ? 41.688 -23.953 32.281 1 29.52 1 MET B O 1
ATOM 3898 N N . GLU B 1 2 ? 39.594 -23.578 32.375 1 37.78 2 GLU B N 1
ATOM 3899 C CA . GLU B 1 2 ? 39.281 -24.484 31.281 1 37.78 2 GLU B CA 1
ATOM 3900 C C . GLU B 1 2 ? 39.875 -23.969 29.969 1 37.78 2 GLU B C 1
ATOM 3902 O O . GLU B 1 2 ? 39.688 -22.812 29.609 1 37.78 2 GLU B O 1
ATOM 3907 N N . LYS B 1 3 ? 40.969 -24.547 29.5 1 38.66 3 LYS B N 1
ATOM 3908 C CA . LYS B 1 3 ? 41.844 -24.234 28.359 1 38.66 3 LYS B CA 1
ATOM 3909 C C . LYS B 1 3 ? 41 -23.953 27.109 1 38.66 3 LYS B C 1
ATOM 3911 O O . LYS B 1 3 ? 40.094 -24.734 26.781 1 38.66 3 LYS B O 1
ATOM 3916 N N . ARG B 1 4 ? 40.969 -22.703 26.703 1 50.88 4 ARG B N 1
ATOM 3917 C CA . ARG B 1 4 ? 40.406 -22.25 25.422 1 50.88 4 ARG B CA 1
ATOM 3918 C C . ARG B 1 4 ? 40.906 -23.141 24.281 1 50.88 4 ARG B C 1
ATOM 3920 O O . ARG B 1 4 ? 42.094 -23.375 24.156 1 50.88 4 ARG B O 1
ATOM 3927 N N . ALA B 1 5 ? 40 -23.969 23.703 1 54.25 5 ALA B N 1
ATOM 3928 C CA . ALA B 1 5 ? 40.438 -24.797 22.578 1 54.25 5 ALA B CA 1
ATOM 3929 C C . ALA B 1 5 ? 41.125 -23.953 21.516 1 54.25 5 ALA B C 1
ATOM 3931 O O . ALA B 1 5 ? 40.719 -22.812 21.25 1 54.25 5 ALA B O 1
ATOM 3932 N N . SER B 1 6 ? 42.375 -24.109 21.062 1 66.06 6 SER B N 1
ATOM 3933 C CA . SER B 1 6 ? 43.188 -23.391 20.109 1 66.06 6 SER B CA 1
ATOM 3934 C C . SER B 1 6 ? 42.469 -23.219 18.781 1 66.06 6 SER B C 1
ATOM 3936 O O . SER B 1 6 ? 42.75 -22.266 18.031 1 66.06 6 SER B O 1
ATOM 3938 N N . ARG B 1 7 ? 41.531 -24.156 18.344 1 65.69 7 ARG B N 1
ATOM 3939 C CA . ARG B 1 7 ? 40.812 -24.109 17.078 1 65.69 7 ARG B CA 1
ATOM 3940 C C . ARG B 1 7 ? 39.344 -24.453 17.297 1 65.69 7 ARG B C 1
ATOM 3942 O O . ARG B 1 7 ? 39 -25.453 17.938 1 65.69 7 ARG B O 1
ATOM 3949 N N . ALA B 1 8 ? 38.469 -23.547 16.969 1 72.5 8 ALA B N 1
ATOM 3950 C CA . ALA B 1 8 ? 37.031 -23.781 17.094 1 72.5 8 ALA B CA 1
ATOM 3951 C C . ALA B 1 8 ? 36.531 -24.703 15.977 1 72.5 8 ALA B C 1
ATOM 3953 O O . ALA B 1 8 ? 37.094 -24.719 14.883 1 72.5 8 ALA B O 1
ATOM 3954 N N . CYS B 1 9 ? 35.594 -25.641 16.234 1 71.31 9 CYS B N 1
ATOM 3955 C CA . CYS B 1 9 ? 35 -26.5 15.227 1 71.31 9 CYS B CA 1
ATOM 3956 C C . CYS B 1 9 ? 34.25 -25.672 14.188 1 71.31 9 CYS B C 1
ATOM 3958 O O . CYS B 1 9 ? 33.938 -24.5 14.422 1 71.31 9 CYS B O 1
ATOM 3960 N N . THR B 1 10 ? 34.031 -26.094 13.055 1 69.06 10 THR B N 1
ATOM 3961 C CA . THR B 1 10 ? 33.406 -25.391 11.945 1 69.06 10 THR B CA 1
ATOM 3962 C C . THR B 1 10 ? 32.062 -24.828 12.367 1 69.06 10 THR B C 1
ATOM 3964 O O . THR B 1 10 ? 31.719 -23.688 12.031 1 69.06 10 THR B O 1
ATOM 3967 N N . ALA B 1 11 ? 31.281 -25.484 13.164 1 66.81 11 ALA B N 1
ATOM 3968 C CA . ALA B 1 11 ? 29.953 -25.062 13.609 1 66.81 11 ALA B CA 1
ATOM 3969 C C . ALA B 1 11 ? 30.062 -23.906 14.602 1 66.81 11 ALA B C 1
ATOM 3971 O O . ALA B 1 11 ? 29.297 -22.938 14.516 1 66.81 11 ALA B O 1
ATOM 3972 N N . CYS B 1 12 ? 30.875 -24.031 15.508 1 70.44 12 CYS B N 1
ATOM 3973 C CA . CYS B 1 12 ? 31.078 -22.984 16.5 1 70.44 12 CYS B CA 1
ATOM 3974 C C . CYS B 1 12 ? 31.672 -21.734 15.867 1 70.44 12 CYS B C 1
ATOM 3976 O O . CYS B 1 12 ? 31.312 -20.609 16.234 1 70.44 12 CYS B O 1
ATOM 3978 N N . ARG B 1 13 ? 32.469 -21.875 14.859 1 69.38 13 ARG B N 1
ATOM 3979 C CA . ARG B 1 13 ? 33.062 -20.766 14.117 1 69.38 13 ARG B CA 1
ATOM 3980 C C . ARG B 1 13 ? 32.031 -20 13.336 1 69.38 13 ARG B C 1
ATOM 3982 O O . ARG B 1 13 ? 32.031 -18.766 13.344 1 69.38 13 ARG B O 1
ATOM 3989 N N . LEU B 1 14 ? 31.219 -20.734 12.789 1 63.62 14 LEU B N 1
ATOM 3990 C CA . LEU B 1 14 ? 30.172 -20.141 11.969 1 63.62 14 LEU B CA 1
ATOM 3991 C C . LEU B 1 14 ? 29.156 -19.406 12.844 1 63.62 14 LEU B C 1
ATOM 3993 O O . LEU B 1 14 ? 28.641 -18.359 12.445 1 63.62 14 LEU B O 1
ATOM 3997 N N . ARG B 1 15 ? 28.984 -19.844 13.992 1 64.31 15 ARG B N 1
ATOM 3998 C CA . ARG B 1 15 ? 28.016 -19.266 14.93 1 64.31 15 ARG B CA 1
ATOM 3999 C C . ARG B 1 15 ? 28.688 -18.266 15.852 1 64.31 15 ARG B C 1
ATOM 4001 O O . ARG B 1 15 ? 28.016 -17.656 16.703 1 64.31 15 ARG B O 1
ATOM 4008 N N . LYS B 1 16 ? 29.953 -18.047 15.641 1 64.56 16 LYS B N 1
ATOM 4009 C CA . LYS B 1 16 ? 30.812 -17.172 16.422 1 64.56 16 LYS B CA 1
ATOM 4010 C C . LYS B 1 16 ? 30.594 -17.391 17.922 1 64.56 16 LYS B C 1
ATOM 4012 O O . LYS B 1 16 ? 30.531 -16.422 18.688 1 64.56 16 LYS B O 1
ATOM 4017 N N . VAL B 1 17 ? 30.469 -18.656 18.25 1 72.44 17 VAL B N 1
ATOM 4018 C CA . VAL B 1 17 ? 30.375 -18.984 19.672 1 72.44 17 VAL B CA 1
ATOM 4019 C C . VAL B 1 17 ? 31.672 -19.641 20.141 1 72.44 17 VAL B C 1
ATOM 4021 O O . VAL B 1 17 ? 32.438 -20.141 19.328 1 72.44 17 VAL B O 1
ATOM 4024 N N . LYS B 1 18 ? 31.859 -19.547 21.469 1 74.75 18 LYS B N 1
ATOM 4025 C CA . LYS B 1 18 ? 33.062 -20.094 22.062 1 74.75 18 LYS B CA 1
ATOM 4026 C C . LYS B 1 18 ? 33.062 -21.609 22.031 1 74.75 18 LYS B C 1
ATOM 4028 O O . LYS B 1 18 ? 32.156 -22.25 22.578 1 74.75 18 LYS B O 1
ATOM 4033 N N . CYS B 1 19 ? 33.938 -22.203 21.25 1 72.12 19 CYS B N 1
ATOM 4034 C CA . CYS B 1 19 ? 34.125 -23.641 21.125 1 72.12 19 CYS B CA 1
ATOM 4035 C C . CYS B 1 19 ? 35.094 -24.141 22.172 1 72.12 19 CYS B C 1
ATOM 4037 O O . CYS B 1 19 ? 36.125 -23.531 22.406 1 72.12 19 CYS B O 1
ATOM 4039 N N . ASN B 1 20 ? 34.812 -25.062 22.938 1 75.62 20 ASN B N 1
ATOM 4040 C CA . ASN B 1 20 ? 35.75 -25.531 23.984 1 75.62 20 ASN B CA 1
ATOM 4041 C C . ASN B 1 20 ? 36.75 -26.531 23.422 1 75.62 20 ASN B C 1
ATOM 4043 O O . ASN B 1 20 ? 37.531 -27.125 24.188 1 75.62 20 ASN B O 1
ATOM 4047 N N . GLY B 1 21 ? 36.75 -26.906 22.047 1 71.56 21 GLY B N 1
ATOM 4048 C CA . GLY B 1 21 ? 37.781 -27.672 21.375 1 71.56 21 GLY B CA 1
ATOM 4049 C C . GLY B 1 21 ? 37.594 -29.172 21.5 1 71.56 21 GLY B C 1
ATOM 4050 O O . GLY B 1 21 ? 38.344 -29.953 20.938 1 71.56 21 GLY B O 1
ATOM 4051 N N . GLN B 1 22 ? 36.625 -29.688 22.297 1 76 22 GLN B N 1
ATOM 4052 C CA . GLN B 1 22 ? 36.312 -31.125 22.391 1 76 22 GLN B CA 1
ATOM 4053 C C . GLN B 1 22 ? 35.5 -31.594 21.188 1 76 22 GLN B C 1
ATOM 4055 O O . GLN B 1 22 ? 34.875 -30.781 20.5 1 76 22 GLN B O 1
ATOM 4060 N N . GLN B 1 23 ? 35.688 -32.781 20.562 1 70.94 23 GLN B N 1
ATOM 4061 C CA . GLN B 1 23 ? 34.906 -33.375 19.5 1 70.94 23 GLN B CA 1
ATOM 4062 C C . GLN B 1 23 ? 34.062 -34.531 20.031 1 70.94 23 GLN B C 1
ATOM 4064 O O . GLN B 1 23 ? 34.594 -35.594 20.359 1 70.94 23 GLN B O 1
ATOM 4069 N N . PRO B 1 24 ? 32.656 -34.188 20.219 1 73.5 24 PRO B N 1
ATOM 4070 C CA . PRO B 1 24 ? 31.984 -32.938 19.859 1 73.5 24 PRO B CA 1
ATOM 4071 C C . PRO B 1 24 ? 32.188 -31.844 20.906 1 73.5 24 PRO B C 1
ATOM 4073 O O . PRO B 1 24 ? 32.344 -32.156 22.094 1 73.5 24 PRO B O 1
ATOM 4076 N N . CYS B 1 25 ? 32.25 -30.625 20.344 1 74.38 25 CYS B N 1
ATOM 4077 C CA . CYS B 1 25 ? 32.438 -29.562 21.328 1 74.38 25 CYS B CA 1
ATOM 4078 C C . CYS B 1 25 ? 31.156 -29.344 22.141 1 74.38 25 CYS B C 1
ATOM 4080 O O . CYS B 1 25 ? 30.062 -29.75 21.719 1 74.38 25 CYS B O 1
ATOM 4082 N N . ALA B 1 26 ? 31.25 -28.75 23.359 1 75.31 26 ALA B N 1
ATOM 4083 C CA . ALA B 1 26 ? 30.141 -28.578 24.281 1 75.31 26 ALA B CA 1
ATOM 4084 C C . ALA B 1 26 ? 28.984 -27.812 23.609 1 75.31 26 ALA B C 1
ATOM 4086 O O . ALA B 1 26 ? 27.812 -28.109 23.859 1 75.31 26 ALA B O 1
ATOM 4087 N N . GLN B 1 27 ? 29.281 -26.859 22.781 1 71.88 27 GLN B N 1
ATOM 4088 C CA . GLN B 1 27 ? 28.281 -26.047 22.094 1 71.88 27 GLN B CA 1
ATOM 4089 C C . GLN B 1 27 ? 27.562 -26.859 21.016 1 71.88 27 GLN B C 1
ATOM 4091 O O . GLN B 1 27 ? 26.344 -26.75 20.875 1 71.88 27 GLN B O 1
ATOM 4096 N N . CYS B 1 28 ? 28.297 -27.531 20.312 1 67.25 28 CYS B N 1
ATOM 4097 C CA . CYS B 1 28 ? 27.719 -28.391 19.266 1 67.25 28 CYS B CA 1
ATOM 4098 C C . CYS B 1 28 ? 26.953 -29.547 19.875 1 67.25 28 CYS B C 1
ATOM 4100 O O . CYS B 1 28 ? 25.906 -29.938 19.375 1 67.25 28 CYS B O 1
ATOM 4102 N N . ASP B 1 29 ? 27.391 -30.078 20.891 1 73.69 29 ASP B N 1
ATOM 4103 C CA . ASP B 1 29 ? 26.734 -31.172 21.594 1 73.69 29 ASP B CA 1
ATOM 4104 C C . ASP B 1 29 ? 25.391 -30.703 22.172 1 73.69 29 ASP B C 1
ATOM 4106 O O . ASP B 1 29 ? 24.391 -31.422 22.078 1 73.69 29 ASP B O 1
ATOM 4110 N N . HIS B 1 30 ? 25.438 -29.594 22.766 1 70.06 30 HIS B N 1
ATOM 4111 C CA . HIS B 1 30 ? 24.234 -29.047 23.359 1 70.06 30 HIS B CA 1
ATOM 4112 C C . HIS B 1 30 ? 23.188 -28.734 22.297 1 70.06 30 HIS B C 1
ATOM 4114 O O . HIS B 1 30 ? 21.984 -28.906 22.531 1 70.06 30 HIS B O 1
ATOM 4120 N N . LEU B 1 31 ? 23.688 -28.344 21.172 1 65.44 31 LEU B N 1
ATOM 4121 C CA . LEU B 1 31 ? 22.781 -27.938 20.094 1 65.44 31 LEU B CA 1
ATOM 4122 C C . LEU B 1 31 ? 22.609 -29.078 19.094 1 65.44 31 LEU B C 1
ATOM 4124 O O . LEU B 1 31 ? 21.906 -28.906 18.094 1 65.44 31 LEU B O 1
ATOM 4128 N N . ASN B 1 32 ? 23.109 -30.234 19.375 1 59.53 32 ASN B N 1
ATOM 4129 C CA . ASN B 1 32 ? 23.094 -31.453 18.578 1 59.53 32 ASN B CA 1
ATOM 4130 C C . ASN B 1 32 ? 23.438 -31.172 17.125 1 59.53 32 ASN B C 1
ATOM 4132 O O . ASN B 1 32 ? 22.734 -31.625 16.219 1 59.53 32 ASN B O 1
ATOM 4136 N N . VAL B 1 33 ? 24.469 -30.328 17.016 1 64.19 33 VAL B N 1
ATOM 4137 C CA . VAL B 1 33 ? 25.016 -30.062 15.68 1 64.19 33 VAL B CA 1
ATOM 4138 C C . VAL B 1 33 ? 26.359 -30.797 15.516 1 64.19 33 VAL B C 1
ATOM 4140 O O . VAL B 1 33 ? 27.047 -31.078 16.5 1 64.19 33 VAL B O 1
ATOM 4143 N N . ALA B 1 34 ? 26.609 -31.188 14.266 1 64.88 34 ALA B N 1
ATOM 4144 C CA . ALA B 1 34 ? 27.859 -31.891 13.977 1 64.88 34 ALA B CA 1
ATOM 4145 C C . ALA B 1 34 ? 29.062 -31 14.289 1 64.88 34 ALA B C 1
ATOM 4147 O O . ALA B 1 34 ? 29.109 -29.844 13.891 1 64.88 34 ALA B O 1
ATOM 4148 N N . CYS B 1 35 ? 29.906 -31.531 15.148 1 65.69 35 CYS B N 1
ATOM 4149 C CA . CYS B 1 35 ? 31.156 -30.891 15.555 1 65.69 35 CYS B CA 1
ATOM 4150 C C . CYS B 1 35 ? 32.312 -31.344 14.672 1 65.69 35 CYS B C 1
ATOM 4152 O O . CYS B 1 35 ? 32.812 -32.469 14.82 1 65.69 35 CYS B O 1
ATOM 4154 N N . ALA B 1 36 ? 32.5 -30.812 13.422 1 68.12 36 ALA B N 1
ATOM 4155 C CA . ALA B 1 36 ? 33.562 -31.219 12.5 1 68.12 36 ALA B CA 1
ATOM 4156 C C . ALA B 1 36 ? 34.719 -30.219 12.516 1 68.12 36 ALA B C 1
ATOM 4158 O O . ALA B 1 36 ? 34.5 -29.031 12.766 1 68.12 36 ALA B O 1
ATOM 4159 N N . TYR B 1 37 ? 35.969 -30.797 12.609 1 60.34 37 TYR B N 1
ATOM 4160 C CA . TYR B 1 37 ? 37.156 -30 12.516 1 60.34 37 TYR B CA 1
ATOM 4161 C C . TYR B 1 37 ? 37.812 -30.125 11.133 1 60.34 37 TYR B C 1
ATOM 4163 O O . TYR B 1 37 ? 38.031 -31.25 10.664 1 60.34 37 TYR B O 1
ATOM 4171 N N . SER B 1 38 ? 37.625 -29.25 10.172 1 49.41 38 SER B N 1
ATOM 4172 C CA . SER B 1 38 ? 38.25 -29.312 8.859 1 49.41 38 SER B CA 1
ATOM 4173 C C . SER B 1 38 ? 39.781 -29.328 8.969 1 49.41 38 SER B C 1
ATOM 4175 O O . SER B 1 38 ? 40.344 -28.703 9.859 1 49.41 38 SER B O 1
ATOM 4177 N N . THR B 1 39 ? 40.469 -30.344 8.367 1 46.56 39 THR B N 1
ATOM 4178 C CA . THR B 1 39 ? 41.938 -30.391 8.18 1 46.56 39 THR B CA 1
ATOM 4179 C C . THR B 1 39 ? 42.406 -29.078 7.562 1 46.56 39 THR B C 1
ATOM 4181 O O . THR B 1 39 ? 41.688 -28.422 6.809 1 46.56 39 THR B O 1
ATOM 4184 N N . PRO B 1 40 ? 43.594 -28.609 8.031 1 39.09 40 PRO B N 1
ATOM 4185 C CA . PRO B 1 40 ? 44.219 -27.422 7.477 1 39.09 40 PRO B CA 1
ATOM 4186 C C . PRO B 1 40 ? 44.438 -27.516 5.969 1 39.09 40 PRO B C 1
ATOM 4188 O O . PRO B 1 40 ? 45.281 -28.297 5.504 1 39.09 40 PRO B O 1
ATOM 4191 N N . THR B 1 41 ? 43.625 -27.953 5.09 1 33.75 41 THR B N 1
ATOM 4192 C CA . THR B 1 41 ? 44.156 -27.938 3.721 1 33.75 41 THR B CA 1
ATOM 4193 C C . THR B 1 41 ? 44.688 -26.562 3.369 1 33.75 41 THR B C 1
ATOM 4195 O O . THR B 1 41 ? 44.312 -25.547 3.977 1 33.75 41 THR B O 1
ATOM 4198 N N . GLU B 1 42 ? 45.844 -26.5 2.486 1 31.06 42 GLU B N 1
ATOM 4199 C CA . GLU B 1 42 ? 46.438 -25.312 1.897 1 31.06 42 GLU B CA 1
ATOM 4200 C C . GLU B 1 42 ? 45.406 -24.266 1.562 1 31.06 42 GLU B C 1
ATOM 4202 O O . GLU B 1 42 ? 44.219 -24.594 1.36 1 31.06 42 GLU B O 1
ATOM 4207 N N . ARG B 1 43 ? 45.875 -22.953 1.52 1 30.66 43 ARG B N 1
ATOM 4208 C CA . ARG B 1 43 ? 45.125 -21.703 1.392 1 30.66 43 ARG B CA 1
ATOM 4209 C C . ARG B 1 43 ? 44.156 -21.766 0.218 1 30.66 43 ARG B C 1
ATOM 4211 O O . ARG B 1 43 ? 44.5 -21.359 -0.898 1 30.66 43 ARG B O 1
ATOM 4218 N N . HIS B 1 44 ? 43.688 -22.922 -0.183 1 24.58 44 HIS B N 1
ATOM 4219 C CA . HIS B 1 44 ? 42.906 -22.75 -1.4 1 24.58 44 HIS B CA 1
ATOM 4220 C C . HIS B 1 44 ? 41.781 -21.719 -1.195 1 24.58 44 HIS B C 1
ATOM 4222 O O . HIS B 1 44 ? 41.25 -21.578 -0.091 1 24.58 44 HIS B O 1
ATOM 4228 N N . GLY B 1 45 ? 41.688 -20.719 -2.174 1 25.73 45 GLY B N 1
ATOM 4229 C CA . GLY B 1 45 ? 40.812 -19.562 -2.207 1 25.73 45 GLY B CA 1
ATOM 4230 C C . GLY B 1 45 ? 39.406 -19.891 -1.742 1 25.73 45 GLY B C 1
ATOM 4231 O O . GLY B 1 45 ? 38.938 -21.031 -1.876 1 25.73 45 GLY B O 1
ATOM 4232 N N . ARG B 1 46 ? 39 -19.219 -0.755 1 26.84 46 ARG B N 1
ATOM 4233 C CA . ARG B 1 46 ? 37.719 -19.172 -0.014 1 26.84 46 ARG B CA 1
ATOM 4234 C C . ARG B 1 46 ? 36.531 -19.375 -0.942 1 26.84 46 ARG B C 1
ATOM 4236 O O . ARG B 1 46 ? 36.219 -18.516 -1.752 1 26.84 46 ARG B O 1
ATOM 4243 N N . ARG B 1 47 ? 36.406 -20.641 -1.388 1 26.62 47 ARG B N 1
ATOM 4244 C CA . ARG B 1 47 ? 35.188 -20.984 -2.145 1 26.62 47 ARG B CA 1
ATOM 4245 C C . ARG B 1 47 ? 33.938 -20.562 -1.386 1 26.62 47 ARG B C 1
ATOM 4247 O O . ARG B 1 47 ? 33.656 -21.078 -0.3 1 26.62 47 ARG B O 1
ATOM 4254 N N . VAL B 1 48 ? 33.688 -19.281 -1.392 1 25.47 48 VAL B N 1
ATOM 4255 C CA . VAL B 1 48 ? 32.562 -18.641 -0.754 1 25.47 48 VAL B CA 1
ATOM 4256 C C . VAL B 1 48 ? 31.281 -19.406 -1.094 1 25.47 48 VAL B C 1
ATOM 4258 O O . VAL B 1 48 ? 30.938 -19.562 -2.268 1 25.47 48 VAL B O 1
ATOM 4261 N N . ARG B 1 49 ? 30.922 -20.375 -0.386 1 26.22 49 ARG B N 1
ATOM 4262 C CA . ARG B 1 49 ? 29.672 -21.141 -0.316 1 26.22 49 ARG B CA 1
ATOM 4263 C C . ARG B 1 49 ? 28.484 -20.25 -0.637 1 26.22 49 ARG B C 1
ATOM 4265 O O . ARG B 1 49 ? 27.359 -20.75 -0.791 1 26.22 49 ARG B O 1
ATOM 4272 N N . GLY B 1 50 ? 28.531 -18.938 -0.388 1 28.92 50 GLY B N 1
ATOM 4273 C CA . GLY B 1 50 ? 27.516 -17.953 -0.724 1 28.92 50 GLY B CA 1
ATOM 4274 C C . GLY B 1 50 ? 27.203 -17.906 -2.209 1 28.92 50 GLY B C 1
ATOM 4275 O O . GLY B 1 50 ? 26.422 -17.062 -2.654 1 28.92 50 GLY B O 1
ATOM 4276 N N . ARG B 1 51 ? 27.906 -18.719 -3.033 1 28.8 51 ARG B N 1
ATOM 4277 C CA . ARG B 1 51 ? 27.844 -18.656 -4.488 1 28.8 51 ARG B CA 1
ATOM 4278 C C . ARG B 1 51 ? 26.562 -19.297 -5.012 1 28.8 51 ARG B C 1
ATOM 4280 O O . ARG B 1 51 ? 26 -18.844 -6.02 1 28.8 51 ARG B O 1
ATOM 4287 N N . LEU B 1 52 ? 26.156 -20.406 -4.395 1 27.92 52 LEU B N 1
ATOM 4288 C CA . LEU B 1 52 ? 25.016 -21.047 -5.023 1 27.92 52 LEU B CA 1
ATOM 4289 C C . LEU B 1 52 ? 23.766 -20.188 -4.906 1 27.92 52 LEU B C 1
ATOM 4291 O O . LEU B 1 52 ? 23.016 -20.047 -5.875 1 27.92 52 LEU B O 1
ATOM 4295 N N . ILE B 1 53 ? 23.422 -19.797 -3.707 1 27.94 53 ILE B N 1
ATOM 4296 C CA . ILE B 1 53 ? 22.219 -18.953 -3.58 1 27.94 53 ILE B CA 1
ATOM 4297 C C . ILE B 1 53 ? 22.438 -17.625 -4.301 1 27.94 53 ILE B C 1
ATOM 4299 O O . ILE B 1 53 ? 21.531 -17.125 -4.969 1 27.94 53 ILE B O 1
ATOM 4303 N N . SER B 1 54 ? 23.641 -17.031 -4.297 1 31.98 54 SER B N 1
ATOM 4304 C CA . SER B 1 54 ? 24 -15.844 -5.059 1 31.98 54 SER B CA 1
ATOM 4305 C C . SER B 1 54 ? 23.969 -16.125 -6.559 1 31.98 54 SER B C 1
ATOM 4307 O O . SER B 1 54 ? 23.594 -15.242 -7.344 1 31.98 54 SER B O 1
ATOM 4309 N N . GLN B 1 55 ? 24.438 -17.281 -7.023 1 30.58 55 GLN B N 1
ATOM 4310 C CA . GLN B 1 55 ? 24.344 -17.656 -8.43 1 30.58 55 GLN B CA 1
ATOM 4311 C C . GLN B 1 55 ? 22.891 -17.797 -8.867 1 30.58 55 GLN B C 1
ATOM 4313 O O . GLN B 1 55 ? 22.547 -17.516 -10.016 1 30.58 55 GLN B O 1
ATOM 4318 N N . LEU B 1 56 ? 22.047 -18.359 -8.078 1 30.91 56 LEU B N 1
ATOM 4319 C CA . LEU B 1 56 ? 20.641 -18.453 -8.453 1 30.91 56 LEU B CA 1
ATOM 4320 C C . LEU B 1 56 ? 20 -17.078 -8.531 1 30.91 56 LEU B C 1
ATOM 4322 O O . LEU B 1 56 ? 19.141 -16.828 -9.375 1 30.91 56 LEU B O 1
ATOM 4326 N N . ARG B 1 57 ? 20.219 -16.219 -7.594 1 31.95 57 ARG B N 1
ATOM 4327 C CA . ARG B 1 57 ? 19.734 -14.852 -7.699 1 31.95 57 ARG B CA 1
ATOM 4328 C C . ARG B 1 57 ? 20.562 -14.055 -8.703 1 31.95 57 ARG B C 1
ATOM 4330 O O . ARG B 1 57 ? 20.094 -13.062 -9.266 1 31.95 57 ARG B O 1
ATOM 4337 N N . VAL B 1 58 ? 21.906 -14.211 -8.773 1 31.22 58 VAL B N 1
ATOM 4338 C CA . VAL B 1 58 ? 22.734 -13.477 -9.719 1 31.22 58 VAL B CA 1
ATOM 4339 C C . VAL B 1 58 ? 22.328 -13.82 -11.148 1 31.22 58 VAL B C 1
ATOM 4341 O O . VAL B 1 58 ? 22.609 -13.07 -12.078 1 31.22 58 VAL B O 1
ATOM 4344 N N . GLY B 1 59 ? 22.016 -15.109 -11.383 1 29.61 59 GLY B N 1
ATOM 4345 C CA . GLY B 1 59 ? 21.703 -15.391 -12.773 1 29.61 59 GLY B CA 1
ATOM 4346 C C . GLY B 1 59 ? 20.5 -14.609 -13.281 1 29.61 59 GLY B C 1
ATOM 4347 O O . GLY B 1 59 ? 20.062 -14.805 -14.414 1 29.61 59 GLY B O 1
ATOM 4348 N N . VAL B 1 60 ? 19.641 -14.312 -12.383 1 30.33 60 VAL B N 1
ATOM 4349 C CA . VAL B 1 60 ? 18.672 -13.43 -13.016 1 30.33 60 VAL B CA 1
ATOM 4350 C C . VAL B 1 60 ? 19.344 -12.109 -13.391 1 30.33 60 VAL B C 1
ATOM 4352 O O . VAL B 1 60 ? 19.484 -11.219 -12.547 1 30.33 60 VAL B O 1
ATOM 4355 N N . SER B 1 61 ? 20.641 -12.203 -13.727 1 28.7 61 SER B N 1
ATOM 4356 C CA . SER B 1 61 ? 21.25 -11.047 -14.383 1 28.7 61 SER B CA 1
ATOM 4357 C C . SER B 1 61 ? 20.234 -10.25 -15.18 1 28.7 61 SER B C 1
ATOM 4359 O O . SER B 1 61 ? 19.266 -10.82 -15.711 1 28.7 61 SER B O 1
ATOM 4361 N N . ALA B 1 62 ? 20.406 -9.047 -15.008 1 32.28 62 ALA B N 1
ATOM 4362 C CA . ALA B 1 62 ? 19.734 -8.055 -15.836 1 32.28 62 ALA B CA 1
ATOM 4363 C C . ALA B 1 62 ? 19.781 -8.445 -17.312 1 32.28 62 ALA B C 1
ATOM 4365 O O . ALA B 1 62 ? 20.859 -8.555 -17.891 1 32.28 62 ALA B O 1
ATOM 4366 N N . THR B 1 63 ? 19.016 -9.32 -17.844 1 26.58 63 THR B N 1
ATOM 4367 C CA . THR B 1 63 ? 18.938 -9.305 -19.297 1 26.58 63 THR B CA 1
ATOM 4368 C C . THR B 1 63 ? 19.219 -7.906 -19.844 1 26.58 63 THR B C 1
ATOM 4370 O O . THR B 1 63 ? 18.703 -6.914 -19.328 1 26.58 63 THR B O 1
ATOM 4373 N N . PRO B 1 64 ? 20.375 -7.684 -20.469 1 29.11 64 PRO B N 1
ATOM 4374 C CA . PRO B 1 64 ? 20.531 -6.387 -21.125 1 29.11 64 PRO B CA 1
ATOM 4375 C C . PRO B 1 64 ? 19.203 -5.801 -21.594 1 29.11 64 PRO B C 1
ATOM 4377 O O . PRO B 1 64 ? 18.25 -6.543 -21.859 1 29.11 64 PRO B O 1
ATOM 4380 N N . PRO B 1 65 ? 18.984 -4.566 -21.188 1 28.45 65 PRO B N 1
ATOM 4381 C CA . PRO B 1 65 ? 17.797 -3.973 -21.797 1 28.45 65 PRO B CA 1
ATOM 4382 C C . PRO B 1 65 ? 17.594 -4.438 -23.25 1 28.45 65 PRO B C 1
ATOM 4384 O O . PRO B 1 65 ? 18.531 -4.426 -24.047 1 28.45 65 PRO B O 1
ATOM 4387 N N . ALA B 1 66 ? 16.875 -5.473 -23.5 1 28.67 66 ALA B N 1
ATOM 4388 C CA . ALA B 1 66 ? 16.562 -5.699 -24.906 1 28.67 66 ALA B CA 1
ATOM 4389 C C . ALA B 1 66 ? 16.656 -4.402 -25.703 1 28.67 66 ALA B C 1
ATOM 4391 O O . ALA B 1 66 ? 16.328 -3.328 -25.203 1 28.67 66 ALA B O 1
ATOM 4392 N N . ALA B 1 67 ? 17.641 -4.219 -26.609 1 27.78 67 ALA B N 1
ATOM 4393 C CA . ALA B 1 67 ? 17.672 -3.18 -27.625 1 27.78 67 ALA B CA 1
ATOM 4394 C C . ALA B 1 67 ? 16.266 -2.662 -27.938 1 27.78 67 ALA B C 1
ATOM 4396 O O . ALA B 1 67 ? 15.281 -3.385 -27.766 1 27.78 67 ALA B O 1
ATOM 4397 N N . SER B 1 68 ? 16.094 -1.379 -27.922 1 29.19 68 SER B N 1
ATOM 4398 C CA . SER B 1 68 ? 14.922 -0.675 -28.438 1 29.19 68 SER B CA 1
ATOM 4399 C C . SER B 1 68 ? 14.328 -1.396 -29.641 1 29.19 68 SER B C 1
ATOM 4401 O O . SER B 1 68 ? 14.828 -1.256 -30.766 1 29.19 68 SER B O 1
ATOM 4403 N N . ALA B 1 69 ? 14.148 -2.691 -29.547 1 29.14 69 ALA B N 1
ATOM 4404 C CA . ALA B 1 69 ? 13.531 -3.184 -30.781 1 29.14 69 ALA B CA 1
ATOM 4405 C C . ALA B 1 69 ? 12.547 -2.17 -31.344 1 29.14 69 ALA B C 1
ATOM 4407 O O . ALA B 1 69 ? 11.922 -1.413 -30.594 1 29.14 69 ALA B O 1
ATOM 4408 N N . ALA B 1 70 ? 12.734 -1.73 -32.562 1 29.67 70 ALA B N 1
ATOM 4409 C CA . ALA B 1 70 ? 11.828 -0.935 -33.406 1 29.67 70 ALA B CA 1
ATOM 4410 C C . ALA B 1 70 ? 10.367 -1.207 -33.031 1 29.67 70 ALA B C 1
ATOM 4412 O O . ALA B 1 70 ? 10.039 -2.285 -32.531 1 29.67 70 ALA B O 1
ATOM 4413 N N . PRO B 1 71 ? 9.648 -0.141 -32.75 1 32.62 71 PRO B N 1
ATOM 4414 C CA . PRO B 1 71 ? 8.219 -0.406 -32.625 1 32.62 71 PRO B CA 1
ATOM 4415 C C . PRO B 1 71 ? 7.766 -1.625 -33.406 1 32.62 71 PRO B C 1
ATOM 4417 O O . PRO B 1 71 ? 8.117 -1.76 -34.594 1 32.62 71 PRO B O 1
ATOM 4420 N N . PRO B 1 72 ? 7.938 -2.848 -32.844 1 30.38 72 PRO B N 1
ATOM 4421 C CA . PRO B 1 72 ? 7.492 -3.844 -33.812 1 30.38 72 PRO B CA 1
ATOM 4422 C C . PRO B 1 72 ? 6.539 -3.266 -34.875 1 30.38 72 PRO B C 1
ATOM 4424 O O . PRO B 1 72 ? 5.773 -2.346 -34.562 1 30.38 72 PRO B O 1
ATOM 4427 N N . LEU B 1 73 ? 6.93 -3.207 -36.062 1 29.94 73 LEU B N 1
ATOM 4428 C CA . LEU B 1 73 ? 6.043 -3.029 -37.219 1 29.94 73 LEU B CA 1
ATOM 4429 C C . LEU B 1 73 ? 4.676 -3.646 -36.969 1 29.94 73 LEU B C 1
ATOM 4431 O O . LEU B 1 73 ? 4.578 -4.691 -36.312 1 29.94 73 LEU B O 1
ATOM 4435 N N . ALA B 1 74 ? 3.643 -2.848 -36.812 1 35.22 74 ALA B N 1
ATOM 4436 C CA . ALA B 1 74 ? 2.254 -3.287 -36.938 1 35.22 74 ALA B CA 1
ATOM 4437 C C . ALA B 1 74 ? 2.16 -4.621 -37.656 1 35.22 74 ALA B C 1
ATOM 4439 O O . ALA B 1 74 ? 2.283 -4.668 -38.875 1 35.22 74 ALA B O 1
ATOM 4440 N N . LEU B 1 75 ? 2.902 -5.625 -37.219 1 34.03 75 LEU B N 1
ATOM 4441 C CA . LEU B 1 75 ? 2.52 -6.805 -38 1 34.03 75 LEU B CA 1
ATOM 4442 C C . LEU B 1 75 ? 1.018 -6.816 -38.25 1 34.03 75 LEU B C 1
ATOM 4444 O O . LEU B 1 75 ? 0.233 -6.344 -37.438 1 34.03 75 LEU B O 1
ATOM 4448 N N . PRO B 1 76 ? 0.588 -6.945 -39.406 1 36.28 76 PRO B N 1
ATOM 4449 C CA . PRO B 1 76 ? -0.823 -7.094 -39.781 1 36.28 76 PRO B CA 1
ATOM 4450 C C . PRO B 1 76 ? -1.554 -8.117 -38.906 1 36.28 76 PRO B C 1
ATOM 4452 O O . PRO B 1 76 ? -1.447 -9.32 -39.156 1 36.28 76 PRO B O 1
ATOM 4455 N N . PHE B 1 77 ? -1.338 -8.211 -37.594 1 38.5 77 PHE B N 1
ATOM 4456 C CA . PHE B 1 77 ? -2.105 -9.195 -36.844 1 38.5 77 PHE B CA 1
ATOM 4457 C C . PHE B 1 77 ? -3.436 -9.484 -37.531 1 38.5 77 PHE B C 1
ATOM 4459 O O . PHE B 1 77 ? -3.961 -8.641 -38.281 1 38.5 77 PHE B O 1
ATOM 4466 N N . SER B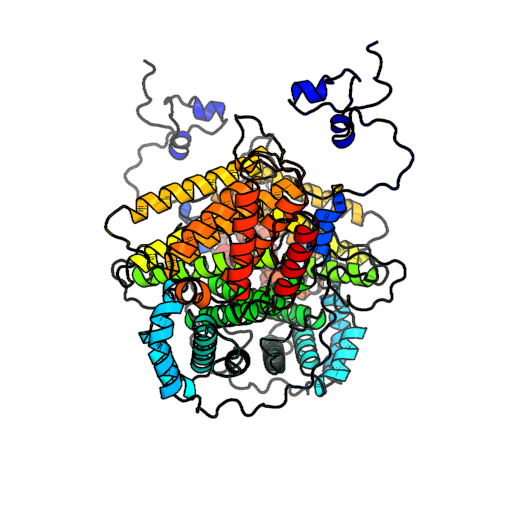 1 78 ? -3.867 -10.719 -37.562 1 42.38 78 SER B N 1
ATOM 4467 C CA . SER B 1 78 ? -5.121 -11.211 -38.125 1 42.38 78 SER B CA 1
ATOM 4468 C C . SER B 1 78 ? -6.277 -10.266 -37.812 1 42.38 78 SER B C 1
ATOM 4470 O O . SER B 1 78 ? -6.352 -9.719 -36.719 1 42.38 78 SER B O 1
ATOM 4472 N N . SER B 1 79 ? -6.855 -9.602 -38.719 1 50.56 79 SER B N 1
ATOM 4473 C CA . SER B 1 79 ? -7.902 -8.711 -39.219 1 50.56 79 SER B CA 1
ATOM 4474 C C . SER B 1 79 ? -9.211 -8.93 -38.469 1 50.56 79 SER B C 1
ATOM 4476 O O . SER B 1 79 ? -10.289 -8.617 -38.969 1 50.56 79 SER B O 1
ATOM 4478 N N . LEU B 1 80 ? -9.211 -9.844 -37.438 1 58.06 80 LEU B N 1
ATOM 4479 C CA . LEU B 1 80 ? -10.602 -9.898 -37 1 58.06 80 LEU B CA 1
ATOM 4480 C C . LEU B 1 80 ? -11.023 -8.586 -36.375 1 58.06 80 LEU B C 1
ATOM 4482 O O . LEU B 1 80 ? -10.305 -8.047 -35.531 1 58.06 80 LEU B O 1
ATOM 4486 N N . PRO B 1 81 ? -11.922 -8.141 -36.844 1 76.38 81 PRO B N 1
ATOM 4487 C CA . PRO B 1 81 ? -12.461 -6.895 -36.281 1 76.38 81 PRO B CA 1
ATOM 4488 C C . PRO B 1 81 ? -12.836 -7.016 -34.812 1 76.38 81 PRO B C 1
ATOM 4490 O O . PRO B 1 81 ? -13.406 -8.031 -34.406 1 76.38 81 PRO B O 1
ATOM 4493 N N . LEU B 1 82 ? -12.211 -6.293 -33.875 1 86.12 82 LEU B N 1
ATOM 4494 C CA . LEU B 1 82 ? -12.562 -6.215 -32.438 1 86.12 82 LEU B CA 1
ATOM 4495 C C . LEU B 1 82 ? -13.953 -5.625 -32.281 1 86.12 82 LEU B C 1
ATOM 4497 O O . LEU B 1 82 ? -14.109 -4.539 -31.703 1 86.12 82 LEU B O 1
ATOM 4501 N N . ASP B 1 83 ? -14.898 -6.492 -32.781 1 89.06 83 ASP B N 1
ATOM 4502 C CA . ASP B 1 83 ? -16.281 -6.055 -32.656 1 89.06 83 ASP B CA 1
ATOM 4503 C C . ASP B 1 83 ? -17.016 -6.809 -31.562 1 89.06 83 ASP B C 1
ATOM 4505 O O . ASP B 1 83 ? -16.406 -7.594 -30.828 1 89.06 83 ASP B O 1
ATOM 4509 N N . GLU B 1 84 ? -18.219 -6.586 -31.438 1 92.56 84 GLU B N 1
ATOM 4510 C CA . GLU B 1 84 ? -19.016 -7.172 -30.359 1 92.56 84 GLU B CA 1
ATOM 4511 C C . GLU B 1 84 ? -19.047 -8.695 -30.469 1 92.56 84 GLU B C 1
ATOM 4513 O O . GLU B 1 84 ? -19.078 -9.391 -29.453 1 92.56 84 GLU B O 1
ATOM 4518 N N . VAL B 1 85 ? -19.078 -9.164 -31.656 1 92.88 85 VAL B N 1
ATOM 4519 C CA . VAL B 1 85 ? -19.141 -10.602 -31.875 1 92.88 85 VAL B CA 1
ATOM 4520 C C . VAL B 1 85 ? -17.859 -11.258 -31.359 1 92.88 85 VAL B C 1
ATOM 4522 O O . VAL B 1 85 ? -17.891 -12.32 -30.75 1 92.88 85 VAL B O 1
ATOM 4525 N N . TYR B 1 86 ? -16.766 -10.562 -31.656 1 94.06 86 TYR B N 1
ATOM 4526 C CA . TYR B 1 86 ? -15.484 -11.07 -31.188 1 94.06 86 TYR B CA 1
ATOM 4527 C C . TYR B 1 86 ? -15.469 -11.188 -29.672 1 94.06 86 TYR B C 1
ATOM 4529 O O . TYR B 1 86 ? -15.125 -12.242 -29.125 1 94.06 86 TYR B O 1
ATOM 4537 N N . PHE B 1 87 ? -15.844 -10.172 -29 1 97.38 87 PHE B N 1
ATOM 4538 C CA . PHE B 1 87 ? -15.773 -10.125 -27.547 1 97.38 87 PHE B CA 1
ATOM 4539 C C . PHE B 1 87 ? -16.766 -11.102 -26.938 1 97.38 87 PHE B C 1
ATOM 4541 O O . PHE B 1 87 ? -16.453 -11.797 -25.969 1 97.38 87 PHE B O 1
ATOM 4548 N N . THR B 1 88 ? -17.953 -11.133 -27.5 1 96.88 88 THR B N 1
ATOM 4549 C CA . THR B 1 88 ? -18.953 -12.062 -26.984 1 96.88 88 THR B CA 1
ATOM 4550 C C . THR B 1 88 ? -18.484 -13.508 -27.172 1 96.88 88 THR B C 1
ATOM 4552 O O . THR B 1 88 ? -18.781 -14.367 -26.328 1 96.88 88 THR B O 1
ATOM 4555 N N . GLY B 1 89 ? -17.734 -13.734 -28.156 1 95 89 GLY B N 1
ATOM 4556 C CA . GLY B 1 89 ? -17.234 -15.07 -28.453 1 95 89 GLY B CA 1
ATOM 4557 C C . GLY B 1 89 ? -16.203 -15.555 -27.438 1 95 89 GLY B C 1
ATOM 4558 O O . GLY B 1 89 ? -15.938 -16.75 -27.344 1 95 89 GLY B O 1
ATOM 4559 N N . LEU B 1 90 ? -15.648 -14.633 -26.625 1 95.25 90 LEU B N 1
ATOM 4560 C CA . LEU B 1 90 ? -14.625 -14.977 -25.641 1 95.25 90 LEU B CA 1
ATOM 4561 C C . LEU B 1 90 ? -15.258 -15.375 -24.312 1 95.25 90 LEU B C 1
ATOM 4563 O O . LEU B 1 90 ? -14.586 -15.938 -23.438 1 95.25 90 LEU B O 1
ATOM 4567 N N . ILE B 1 91 ? -16.562 -15.156 -24.125 1 96.94 91 ILE B N 1
ATOM 4568 C CA . ILE B 1 91 ? -17.219 -15.281 -22.828 1 96.94 91 ILE B CA 1
ATOM 4569 C C . ILE B 1 91 ? -17.203 -16.734 -22.375 1 96.94 91 ILE B C 1
ATOM 4571 O O . ILE B 1 91 ? -16.891 -17.031 -21.219 1 96.94 91 ILE B O 1
ATOM 4575 N N . PRO B 1 92 ? -17.453 -17.703 -23.25 1 95 92 PRO B N 1
ATOM 4576 C CA . PRO B 1 92 ? -17.406 -19.094 -22.797 1 95 92 PRO B CA 1
ATOM 4577 C C . PRO B 1 92 ? -16.031 -19.5 -22.281 1 95 92 PRO B C 1
ATOM 4579 O O . PRO B 1 92 ? -15.922 -20.188 -21.266 1 95 92 PRO B O 1
ATOM 4582 N N . SER B 1 93 ? -15.047 -19.062 -22.984 1 91.81 93 SER B N 1
ATOM 4583 C CA . SER B 1 93 ? -13.688 -19.359 -22.547 1 91.81 93 SER B CA 1
ATOM 4584 C C . SER B 1 93 ? -13.375 -18.688 -21.219 1 91.81 93 SER B C 1
ATOM 4586 O O . SER B 1 93 ? -12.711 -19.266 -20.359 1 91.81 93 SER B O 1
ATOM 4588 N N . TYR B 1 94 ? -13.781 -17.5 -21.109 1 94.81 94 TYR B N 1
ATOM 4589 C CA . TYR B 1 94 ? -13.609 -16.781 -19.844 1 94.81 94 TYR B CA 1
ATOM 4590 C C . TYR B 1 94 ? -14.266 -17.531 -18.688 1 94.81 94 TYR B C 1
ATOM 4592 O O . TYR B 1 94 ? -13.656 -17.719 -17.641 1 94.81 94 TYR B O 1
ATOM 4600 N N . GLU B 1 95 ? -15.469 -17.969 -18.844 1 94.06 95 GLU B N 1
ATOM 4601 C CA . GLU B 1 95 ? -16.234 -18.656 -17.812 1 94.06 95 GLU B CA 1
ATOM 4602 C C . GLU B 1 95 ? -15.562 -19.953 -17.391 1 94.06 95 GLU B C 1
ATOM 4604 O O . GLU B 1 95 ? -15.609 -20.344 -16.219 1 94.06 95 GLU B O 1
ATOM 4609 N N . ARG B 1 96 ? -14.945 -20.5 -18.328 1 88.88 96 ARG B N 1
ATOM 4610 C CA . ARG B 1 96 ? -14.391 -21.828 -18.062 1 88.88 96 ARG B CA 1
ATOM 4611 C C . ARG B 1 96 ? -13 -21.719 -17.438 1 88.88 96 ARG B C 1
ATOM 4613 O O . ARG B 1 96 ? -12.648 -22.5 -16.547 1 88.88 96 ARG B O 1
ATOM 4620 N N . PHE B 1 97 ? -12.242 -20.672 -17.875 1 87.81 97 PHE B N 1
ATOM 4621 C CA . PHE B 1 97 ? -10.82 -20.75 -17.547 1 87.81 97 PHE B CA 1
ATOM 4622 C C . PHE B 1 97 ? -10.406 -19.562 -16.688 1 87.81 97 PHE B C 1
ATOM 4624 O O . PHE B 1 97 ? -9.438 -19.656 -15.922 1 87.81 97 PHE B O 1
ATOM 4631 N N . ALA B 1 98 ? -11.109 -18.5 -16.781 1 91.88 98 ALA B N 1
ATOM 4632 C CA . ALA B 1 98 ? -10.711 -17.312 -16.047 1 91.88 98 ALA B CA 1
ATOM 4633 C C . ALA B 1 98 ? -11.555 -17.109 -14.797 1 91.88 98 ALA B C 1
ATOM 4635 O O . ALA B 1 98 ? -11.023 -16.859 -13.711 1 91.88 98 ALA B O 1
ATOM 4636 N N . TYR B 1 99 ? -12.812 -17.328 -14.906 1 95.12 99 TYR B N 1
ATOM 4637 C CA . TYR B 1 99 ? -13.758 -17.016 -13.844 1 95.12 99 TYR B CA 1
ATOM 4638 C C . TYR B 1 99 ? -13.5 -17.875 -12.609 1 95.12 99 TYR B C 1
ATOM 4640 O O . TYR B 1 99 ? -13.562 -17.375 -11.484 1 95.12 99 TYR B O 1
ATOM 4648 N N . PRO B 1 100 ? -13.172 -19.109 -12.742 1 91.75 100 PRO B N 1
ATOM 4649 C CA . PRO B 1 100 ? -13.008 -19.938 -11.547 1 91.75 100 PRO B CA 1
ATOM 4650 C C . PRO B 1 100 ? -11.875 -19.469 -10.648 1 91.75 100 PRO B C 1
ATOM 4652 O O . PRO B 1 100 ? -11.898 -19.688 -9.43 1 91.75 100 PRO B O 1
ATOM 4655 N N . VAL B 1 101 ? -10.922 -18.75 -11.258 1 90.62 101 VAL B N 1
ATOM 4656 C CA . VAL B 1 101 ? -9.781 -18.312 -10.461 1 90.62 101 VAL B CA 1
ATOM 4657 C C . VAL B 1 101 ? -9.844 -16.812 -10.242 1 90.62 101 VAL B C 1
ATOM 4659 O O . VAL B 1 101 ? -9.031 -16.25 -9.508 1 90.62 101 VAL B O 1
ATOM 4662 N N . ASN B 1 102 ? -10.711 -16.125 -10.891 1 94.31 102 ASN B N 1
ATOM 4663 C CA . ASN B 1 102 ? -11.031 -14.719 -10.719 1 94.31 102 ASN B CA 1
ATOM 4664 C C . ASN B 1 102 ? -12.539 -14.492 -10.648 1 94.31 102 ASN B C 1
ATOM 4666 O O . ASN B 1 102 ? -13.109 -13.805 -11.5 1 94.31 102 ASN B O 1
ATOM 4670 N N . PRO B 1 103 ? -13.148 -14.984 -9.602 1 97.56 103 PRO B N 1
ATOM 4671 C CA . PRO B 1 103 ? -14.609 -15.055 -9.602 1 97.56 103 PRO B CA 1
ATOM 4672 C C . PRO B 1 103 ? -15.258 -13.742 -9.156 1 97.56 103 PRO B C 1
ATOM 4674 O O . PRO B 1 103 ? -16 -13.727 -8.172 1 97.56 103 PRO B O 1
ATOM 4677 N N . ILE B 1 104 ? -15.094 -12.688 -9.984 1 98.31 104 ILE B N 1
ATOM 4678 C CA . ILE B 1 104 ? -15.609 -11.375 -9.594 1 98.31 104 ILE B CA 1
ATOM 4679 C C . ILE B 1 104 ? -16.609 -10.883 -10.648 1 98.31 104 ILE B C 1
ATOM 4681 O O . ILE B 1 104 ? -17.766 -10.602 -10.328 1 98.31 104 ILE B O 1
ATOM 4685 N N . MET B 1 105 ? -16.188 -10.828 -11.938 1 97.94 105 MET B N 1
ATOM 4686 C CA . MET B 1 105 ? -17.047 -10.297 -12.984 1 97.94 105 MET B CA 1
ATOM 4687 C C . MET B 1 105 ? -17.844 -11.414 -13.656 1 97.94 105 MET B C 1
ATOM 4689 O O . MET B 1 105 ? -17.25 -12.336 -14.227 1 97.94 105 MET B O 1
ATOM 4693 N N . THR B 1 106 ? -19.078 -11.312 -13.578 1 96.25 106 THR B N 1
ATOM 4694 C CA . THR B 1 106 ? -19.922 -12.336 -14.172 1 96.25 106 THR B CA 1
ATOM 4695 C C . THR B 1 106 ? -20.047 -12.141 -15.68 1 96.25 106 THR B C 1
ATOM 4697 O O . THR B 1 106 ? -19.75 -11.055 -16.203 1 96.25 106 THR B O 1
ATOM 4700 N N . SER B 1 107 ? -20.5 -13.219 -16.359 1 96.31 107 SER B N 1
ATOM 4701 C CA . SER B 1 107 ? -20.719 -13.148 -17.797 1 96.31 107 SER B CA 1
ATOM 4702 C C . SER B 1 107 ? -21.766 -12.086 -18.141 1 96.31 107 SER B C 1
ATOM 4704 O O . SER B 1 107 ? -21.656 -11.422 -19.172 1 96.31 107 SER B O 1
ATOM 4706 N N . ALA B 1 108 ? -22.734 -11.938 -17.281 1 95.44 108 ALA B N 1
ATOM 4707 C CA . ALA B 1 108 ? -23.766 -10.938 -17.516 1 95.44 108 ALA B CA 1
ATOM 4708 C C . ALA B 1 108 ? -23.188 -9.531 -17.484 1 95.44 108 ALA B C 1
ATOM 4710 O O . ALA B 1 108 ? -23.547 -8.688 -18.312 1 95.44 108 ALA B O 1
ATOM 4711 N N . GLU B 1 109 ? -22.312 -9.273 -16.578 1 95.88 109 GLU B N 1
ATOM 4712 C CA . GLU B 1 109 ? -21.688 -7.957 -16.469 1 95.88 109 GLU B CA 1
ATOM 4713 C C . GLU B 1 109 ? -20.75 -7.695 -17.641 1 95.88 109 GLU B C 1
ATOM 4715 O O . GLU B 1 109 ? -20.641 -6.562 -18.109 1 95.88 109 GLU B O 1
ATOM 4720 N N . ILE B 1 110 ? -20.094 -8.758 -18.062 1 98.12 110 ILE B N 1
ATOM 4721 C CA . ILE B 1 110 ? -19.219 -8.625 -19.219 1 98.12 110 ILE B CA 1
ATOM 4722 C C . ILE B 1 110 ? -20.047 -8.281 -20.453 1 98.12 110 ILE B C 1
ATOM 4724 O O . ILE B 1 110 ? -19.688 -7.387 -21.219 1 98.12 110 ILE B O 1
ATOM 4728 N N . LEU B 1 111 ? -21.141 -8.953 -20.609 1 97.62 111 LEU B N 1
ATOM 4729 C CA . LEU B 1 111 ? -22.016 -8.703 -21.734 1 97.62 111 LEU B CA 1
ATOM 4730 C C . LEU B 1 111 ? -22.547 -7.273 -21.719 1 97.62 111 LEU B C 1
ATOM 4732 O O . LEU B 1 111 ? -22.625 -6.613 -22.75 1 97.62 111 LEU B O 1
ATOM 4736 N N . GLU B 1 112 ? -22.891 -6.832 -20.578 1 97.19 112 GLU B N 1
ATOM 4737 C CA . GLU B 1 112 ? -23.344 -5.453 -20.422 1 97.19 112 GLU B CA 1
ATOM 4738 C C . GLU B 1 112 ? -22.266 -4.469 -20.859 1 97.19 112 GLU B C 1
ATOM 4740 O O . GLU B 1 112 ? -22.547 -3.5 -21.562 1 97.19 112 GLU B O 1
ATOM 4745 N N . SER B 1 113 ? -21.047 -4.703 -20.438 1 97.81 113 SER B N 1
ATOM 4746 C CA . SER B 1 113 ? -19.938 -3.818 -20.781 1 97.81 113 SER B CA 1
ATOM 4747 C C . SER B 1 113 ? -19.656 -3.84 -22.281 1 97.81 113 SER B C 1
ATOM 4749 O O . SER B 1 113 ? -19.281 -2.82 -22.859 1 97.81 113 SER B O 1
ATOM 4751 N N . ILE B 1 114 ? -19.812 -5.023 -22.859 1 98.06 114 ILE B N 1
ATOM 4752 C CA . ILE B 1 114 ? -19.609 -5.133 -24.312 1 98.06 114 ILE B CA 1
ATOM 4753 C C . ILE B 1 114 ? -20.625 -4.266 -25.031 1 98.06 114 ILE B C 1
ATOM 4755 O O . ILE B 1 114 ? -20.281 -3.576 -26 1 98.06 114 ILE B O 1
ATOM 4759 N N . HIS B 1 115 ? -21.812 -4.215 -24.516 1 97.12 115 HIS B N 1
ATOM 4760 C CA . HIS B 1 115 ? -22.875 -3.43 -25.141 1 97.12 115 HIS B CA 1
ATOM 4761 C C . HIS B 1 115 ? -22.625 -1.935 -24.984 1 97.12 115 HIS B C 1
ATOM 4763 O O . HIS B 1 115 ? -23 -1.142 -25.859 1 97.12 115 HIS B O 1
ATOM 4769 N N . LEU B 1 116 ? -21.953 -1.568 -23.953 1 96.62 116 LEU B N 1
ATOM 4770 C CA . LEU B 1 116 ? -21.812 -0.154 -23.625 1 96.62 116 LEU B CA 1
ATOM 4771 C C . LEU B 1 116 ? -20.438 0.373 -24.016 1 96.62 116 LEU B C 1
ATOM 4773 O O . LEU B 1 116 ? -20.172 1.571 -23.891 1 96.62 116 LEU B O 1
ATOM 4777 N N . MET B 1 117 ? -19.516 -0.438 -24.531 1 95.5 117 MET B N 1
ATOM 4778 C CA . MET B 1 117 ? -18.109 -0.082 -24.672 1 95.5 117 MET B CA 1
ATOM 4779 C C . MET B 1 117 ? -17.938 1.005 -25.734 1 95.5 117 MET B C 1
ATOM 4781 O O . MET B 1 117 ? -16.953 1.747 -25.703 1 95.5 117 MET B O 1
ATOM 4785 N N . ARG B 1 118 ? -18.891 1.197 -26.641 1 93.06 118 ARG B N 1
ATOM 4786 C CA . ARG B 1 118 ? -18.766 2.207 -27.688 1 93.06 118 ARG B CA 1
ATOM 4787 C C . ARG B 1 118 ? -19.078 3.598 -27.141 1 93.06 118 ARG B C 1
ATOM 4789 O O . ARG B 1 118 ? -18.516 4.594 -27.609 1 93.06 118 ARG B O 1
ATOM 4796 N N . GLU B 1 119 ? -19.891 3.641 -26.109 1 92.38 119 GLU B N 1
ATOM 4797 C CA . GLU B 1 119 ? -20.359 4.918 -25.578 1 92.38 119 GLU B CA 1
ATOM 4798 C C . GLU B 1 119 ? -19.578 5.32 -24.328 1 92.38 119 GLU B C 1
ATOM 4800 O O . GLU B 1 119 ? -19.531 6.504 -23.984 1 92.38 119 GLU B O 1
ATOM 4805 N N . ASP B 1 120 ? -19.062 4.379 -23.75 1 92.38 120 ASP B N 1
ATOM 4806 C CA . ASP B 1 120 ? -18.422 4.625 -22.469 1 92.38 120 ASP B CA 1
ATOM 4807 C C . ASP B 1 120 ? -17.016 4.027 -22.422 1 92.38 120 ASP B C 1
ATOM 4809 O O . ASP B 1 120 ? -16.859 2.809 -22.531 1 92.38 120 ASP B O 1
ATOM 4813 N N . ARG B 1 121 ? -16.062 4.867 -22.125 1 90.81 121 ARG B N 1
ATOM 4814 C CA . ARG B 1 121 ? -14.664 4.461 -22.172 1 90.81 121 ARG B CA 1
ATOM 4815 C C . ARG B 1 121 ? -14.32 3.531 -21 1 90.81 121 ARG B C 1
ATOM 4817 O O . ARG B 1 121 ? -13.43 2.691 -21.125 1 90.81 121 ARG B O 1
ATOM 4824 N N . THR B 1 122 ? -15.008 3.676 -19.922 1 91.25 122 THR B N 1
ATOM 4825 C CA . THR B 1 122 ? -14.789 2.781 -18.797 1 91.25 122 THR B CA 1
ATOM 4826 C C . THR B 1 122 ? -15.172 1.349 -19.156 1 91.25 122 THR B C 1
ATOM 4828 O O . THR B 1 122 ? -14.453 0.404 -18.812 1 91.25 122 THR B O 1
ATOM 4831 N N . HIS B 1 123 ? -16.25 1.244 -19.891 1 95.75 123 HIS B N 1
ATOM 4832 C CA . HIS B 1 123 ? -16.672 -0.068 -20.359 1 95.75 123 HIS B CA 1
ATOM 4833 C C . HIS B 1 123 ? -15.719 -0.607 -21.422 1 95.75 123 HIS B C 1
ATOM 4835 O O . HIS B 1 123 ? -15.414 -1.802 -21.438 1 95.75 123 HIS B O 1
ATOM 4841 N N . ALA B 1 124 ? -15.273 0.281 -22.234 1 96.38 124 ALA B N 1
ATOM 4842 C CA . ALA B 1 124 ? -14.32 -0.135 -23.25 1 96.38 124 ALA B CA 1
ATOM 4843 C C . ALA B 1 124 ? -13.039 -0.665 -22.625 1 96.38 124 ALA B C 1
ATOM 4845 O O . ALA B 1 124 ? -12.523 -1.709 -23.031 1 96.38 124 ALA B O 1
ATOM 4846 N N . ALA B 1 125 ? -12.508 0.102 -21.656 1 95.25 125 ALA B N 1
ATOM 4847 C CA . ALA B 1 125 ? -11.289 -0.318 -20.969 1 95.25 125 ALA B CA 1
ATOM 4848 C C . ALA B 1 125 ? -11.453 -1.708 -20.359 1 95.25 125 ALA B C 1
ATOM 4850 O O . ALA B 1 125 ? -10.562 -2.555 -20.484 1 95.25 125 ALA B O 1
ATOM 4851 N N . PHE B 1 126 ? -12.57 -1.926 -19.812 1 97.69 126 PHE B N 1
ATOM 4852 C CA . PHE B 1 126 ? -12.82 -3.207 -19.172 1 97.69 126 PHE B CA 1
ATOM 4853 C C . PHE B 1 126 ? -12.914 -4.328 -20.188 1 97.69 126 PHE B C 1
ATOM 4855 O O . PHE B 1 126 ? -12.344 -5.402 -20 1 97.69 126 PHE B O 1
ATOM 4862 N N . VAL B 1 127 ? -13.633 -4.07 -21.234 1 98.56 127 VAL B N 1
ATOM 4863 C CA . VAL B 1 127 ? -13.844 -5.098 -22.25 1 98.56 127 VAL B CA 1
ATOM 4864 C C . VAL B 1 127 ? -12.508 -5.488 -22.875 1 98.56 127 VAL B C 1
ATOM 4866 O O . VAL B 1 127 ? -12.234 -6.672 -23.078 1 98.56 127 VAL B O 1
ATOM 4869 N N . TYR B 1 128 ? -11.664 -4.543 -23.156 1 97.19 128 TYR B N 1
ATOM 4870 C CA . TYR B 1 128 ? -10.344 -4.844 -23.703 1 97.19 128 TYR B CA 1
ATOM 4871 C C . TYR B 1 128 ? -9.516 -5.645 -22.719 1 97.19 128 TYR B C 1
ATOM 4873 O O . TYR B 1 128 ? -8.797 -6.574 -23.094 1 97.19 128 TYR B O 1
ATOM 4881 N N . ALA B 1 129 ? -9.586 -5.277 -21.453 1 97.62 129 ALA B N 1
ATOM 4882 C CA . ALA B 1 129 ? -8.844 -6.004 -20.438 1 97.62 129 ALA B CA 1
ATOM 4883 C C . ALA B 1 129 ? -9.359 -7.434 -20.297 1 97.62 129 ALA B C 1
ATOM 4885 O O . ALA B 1 129 ? -8.57 -8.375 -20.172 1 97.62 129 ALA B O 1
ATOM 4886 N N . PHE B 1 130 ? -10.695 -7.551 -20.297 1 97.88 130 PHE B N 1
ATOM 4887 C CA . PHE B 1 130 ? -11.344 -8.859 -20.266 1 97.88 130 PHE B CA 1
ATOM 4888 C C . PHE B 1 130 ? -10.867 -9.734 -21.422 1 97.88 130 PHE B C 1
ATOM 4890 O O . PHE B 1 130 ? -10.508 -10.891 -21.219 1 97.88 130 PHE B O 1
ATOM 4897 N N . ALA B 1 131 ? -10.883 -9.141 -22.5 1 97.19 131 ALA B N 1
ATOM 4898 C CA . ALA B 1 131 ? -10.461 -9.883 -23.688 1 97.19 131 ALA B CA 1
ATOM 4899 C C . ALA B 1 131 ? -8.984 -10.266 -23.609 1 97.19 131 ALA B C 1
ATOM 4901 O O . ALA B 1 131 ? -8.609 -11.398 -23.922 1 97.19 131 ALA B O 1
ATOM 4902 N N . ALA B 1 132 ? -8.156 -9.336 -23.188 1 94.56 132 ALA B N 1
ATOM 4903 C CA . ALA B 1 132 ? -6.723 -9.578 -23.078 1 94.56 132 ALA B CA 1
ATOM 4904 C C . ALA B 1 132 ? -6.422 -10.727 -22.125 1 94.56 132 ALA B C 1
ATOM 4906 O O . ALA B 1 132 ? -5.637 -11.617 -22.438 1 94.56 132 ALA B O 1
ATOM 4907 N N . VAL B 1 133 ? -7.078 -10.742 -20.984 1 94.69 133 VAL B N 1
ATOM 4908 C CA . VAL B 1 133 ? -6.777 -11.758 -19.984 1 94.69 133 VAL B CA 1
ATOM 4909 C C . VAL B 1 133 ? -7.309 -13.117 -20.438 1 94.69 133 VAL B C 1
ATOM 4911 O O . VAL B 1 133 ? -6.711 -14.156 -20.141 1 94.69 133 VAL B O 1
ATOM 4914 N N . THR B 1 134 ? -8.445 -13.078 -21.094 1 94 134 THR B N 1
ATOM 4915 C CA . THR B 1 134 ? -9.016 -14.328 -21.578 1 94 134 THR B CA 1
ATOM 4916 C C . THR B 1 134 ? -8.109 -14.953 -22.641 1 94 134 THR B C 1
ATOM 4918 O O . THR B 1 134 ? -7.848 -16.156 -22.594 1 94 134 THR B O 1
ATOM 4921 N N . VAL B 1 135 ? -7.633 -14.117 -23.484 1 89.88 135 VAL B N 1
ATOM 4922 C CA . VAL B 1 135 ? -6.695 -14.594 -24.5 1 89.88 135 VAL B CA 1
ATOM 4923 C C . VAL B 1 135 ? -5.434 -15.125 -23.812 1 89.88 135 VAL B C 1
ATOM 4925 O O . VAL B 1 135 ? -4.922 -16.188 -24.188 1 89.88 135 VAL B O 1
ATOM 4928 N N . ASN B 1 136 ? -4.945 -14.477 -22.859 1 87.19 136 ASN B N 1
ATOM 4929 C CA . ASN B 1 136 ? -3.746 -14.859 -22.125 1 87.19 136 ASN B CA 1
ATOM 4930 C C . ASN B 1 136 ? -3.908 -16.234 -21.469 1 87.19 136 ASN B C 1
ATOM 4932 O O . ASN B 1 136 ? -2.994 -17.062 -21.516 1 87.19 136 ASN B O 1
ATOM 4936 N N . LEU B 1 137 ? -5.062 -16.5 -20.922 1 86.12 137 LEU B N 1
ATOM 4937 C CA . LEU B 1 137 ? -5.246 -17.703 -20.094 1 86.12 137 LEU B CA 1
ATOM 4938 C C . LEU B 1 137 ? -5.672 -18.891 -20.938 1 86.12 137 LEU B C 1
ATOM 4940 O O . LEU B 1 137 ? -5.535 -20.031 -20.531 1 86.12 137 LEU B O 1
ATOM 4944 N N . THR B 1 138 ? -6.238 -18.656 -22.094 1 81.62 138 THR B N 1
ATOM 4945 C CA . THR B 1 138 ? -6.832 -19.75 -22.844 1 81.62 138 THR B CA 1
ATOM 4946 C C . THR B 1 138 ? -5.941 -20.172 -24 1 81.62 138 THR B C 1
ATOM 4948 O O . THR B 1 138 ? -6.039 -21.281 -24.5 1 81.62 138 THR B O 1
ATOM 4951 N N . GLU B 1 139 ? -5.129 -19.312 -24.391 1 72.25 139 GLU B N 1
ATOM 4952 C CA . GLU B 1 139 ? -4.309 -19.703 -25.531 1 72.25 139 GLU B CA 1
ATOM 4953 C C . GLU B 1 139 ? -3.004 -20.344 -25.094 1 72.25 139 GLU B C 1
ATOM 4955 O O . GLU B 1 139 ? -2.26 -19.781 -24.297 1 72.25 139 GLU B O 1
ATOM 4960 N N . VAL B 1 140 ? -2.891 -21.594 -25.391 1 60 140 VAL B N 1
ATOM 4961 C CA . VAL B 1 140 ? -1.824 -22.453 -24.906 1 60 140 VAL B CA 1
ATOM 4962 C C . VAL B 1 140 ? -0.541 -22.188 -25.688 1 60 140 VAL B C 1
ATOM 4964 O O . VAL B 1 140 ? 0.553 -22.531 -25.234 1 60 140 VAL B O 1
ATOM 4967 N N . SER B 1 141 ? -0.643 -21.625 -26.844 1 58.66 141 SER B N 1
ATOM 4968 C CA . SER B 1 141 ? 0.56 -21.359 -27.625 1 58.66 141 SER B CA 1
ATOM 4969 C C . SER B 1 141 ? 0.672 -19.891 -28 1 58.66 141 SER B C 1
ATOM 4971 O O . SER B 1 141 ? -0.333 -19.25 -28.297 1 58.66 141 SER B O 1
ATOM 4973 N N . TRP B 1 142 ? 1.828 -19.359 -27.766 1 52.28 142 TRP B N 1
ATOM 4974 C CA . TRP B 1 142 ? 2.047 -18 -28.219 1 52.28 142 TRP B CA 1
ATOM 4975 C C . TRP B 1 142 ? 2.051 -17.922 -29.75 1 52.28 142 TRP B C 1
ATOM 4977 O O . TRP B 1 142 ? 1.739 -16.891 -30.328 1 52.28 142 TRP B O 1
ATOM 4987 N N . THR B 1 143 ? 2.432 -19.031 -30.344 1 48.84 143 THR B N 1
ATOM 4988 C CA . THR B 1 143 ? 2.705 -19.016 -31.781 1 48.84 143 THR B CA 1
ATOM 4989 C C . THR B 1 143 ? 1.576 -19.688 -32.562 1 48.84 143 THR B C 1
ATOM 4991 O O . THR B 1 143 ? 1.462 -19.516 -33.75 1 48.84 143 THR B O 1
ATOM 4994 N N . LEU B 1 144 ? 0.988 -20.75 -32.031 1 44.16 144 LEU B N 1
ATOM 4995 C CA . LEU B 1 144 ? 0.144 -21.594 -32.875 1 44.16 144 LEU B CA 1
ATOM 4996 C C . LEU B 1 144 ? -0.927 -20.781 -33.562 1 44.16 144 LEU B C 1
ATOM 4998 O O . LEU B 1 144 ? -1.214 -21 -34.75 1 44.16 144 LEU B O 1
ATOM 5002 N N . HIS B 1 145 ? -1.771 -20.188 -32.781 1 44.06 145 HIS B N 1
ATOM 5003 C CA . HIS B 1 145 ? -2.863 -19.5 -33.469 1 44.06 145 HIS B CA 1
ATOM 5004 C C . HIS B 1 145 ? -2.504 -18.031 -33.75 1 44.06 145 HIS B C 1
ATOM 5006 O O . HIS B 1 145 ? -3.363 -17.156 -33.688 1 44.06 145 HIS B O 1
ATOM 5012 N N . GLY B 1 146 ? -1.197 -17.828 -34.156 1 52.53 146 GLY B N 1
ATOM 5013 C CA . GLY B 1 146 ? -0.772 -16.453 -34.406 1 52.53 146 GLY B CA 1
ATOM 5014 C C . GLY B 1 146 ? -0.24 -15.773 -33.156 1 52.53 146 GLY B C 1
ATOM 5015 O O . GLY B 1 146 ? 0.048 -16.422 -32.156 1 52.53 146 GLY B O 1
ATOM 5016 N N . ASP B 1 147 ? 0.09 -14.43 -33.219 1 66.94 147 ASP B N 1
ATOM 5017 C CA . ASP B 1 147 ? 0.853 -13.672 -32.25 1 66.94 147 ASP B CA 1
ATOM 5018 C C . ASP B 1 147 ? -0.001 -13.344 -31.016 1 66.94 147 ASP B C 1
ATOM 5020 O O . ASP B 1 147 ? -0.502 -12.227 -30.891 1 66.94 147 ASP B O 1
ATOM 5024 N N . VAL B 1 148 ? -0.578 -14.531 -30.328 1 73.75 148 VAL B N 1
ATOM 5025 C CA . VAL B 1 148 ? -1.355 -14.398 -29.094 1 73.75 148 VAL B CA 1
ATOM 5026 C C . VAL B 1 148 ? -0.739 -13.32 -28.203 1 73.75 148 VAL B C 1
ATOM 5028 O O . VAL B 1 148 ? -1.456 -12.508 -27.625 1 73.75 148 VAL B O 1
ATOM 5031 N N . SER B 1 149 ? 0.446 -13.406 -28.156 1 77.75 149 SER B N 1
ATOM 5032 C CA . SER B 1 149 ? 1.139 -12.398 -27.359 1 77.75 149 SER B CA 1
ATOM 5033 C C . SER B 1 149 ? 0.909 -11 -27.922 1 77.75 149 SER B C 1
ATOM 5035 O O . SER B 1 149 ? 0.662 -10.055 -27.156 1 77.75 149 SER B O 1
ATOM 5037 N N . ALA B 1 150 ? 0.919 -10.992 -29.172 1 82.5 150 ALA B N 1
ATOM 5038 C CA . ALA B 1 150 ? 0.699 -9.711 -29.828 1 82.5 150 ALA B CA 1
ATOM 5039 C C . ALA B 1 150 ? -0.733 -9.227 -29.625 1 82.5 150 ALA B C 1
ATOM 5041 O O . ALA B 1 150 ? -0.97 -8.031 -29.422 1 82.5 150 ALA B O 1
ATOM 5042 N N . ARG B 1 151 ? -1.669 -10.188 -29.719 1 85.62 151 ARG B N 1
ATOM 5043 C CA . ARG B 1 151 ? -3.072 -9.844 -29.516 1 85.62 151 ARG B CA 1
ATOM 5044 C C . ARG B 1 151 ? -3.324 -9.375 -28.094 1 85.62 151 ARG B C 1
ATOM 5046 O O . ARG B 1 151 ? -4.02 -8.383 -27.875 1 85.62 151 ARG B O 1
ATOM 5053 N N . MET B 1 152 ? -2.83 -10.094 -27.141 1 88.81 152 MET B N 1
ATOM 5054 C CA . MET B 1 152 ? -2.967 -9.719 -25.734 1 88.81 152 MET B CA 1
ATOM 5055 C C . MET B 1 152 ? -2.381 -8.336 -25.469 1 88.81 152 MET B C 1
ATOM 5057 O O . MET B 1 152 ? -2.99 -7.516 -24.781 1 88.81 152 MET B O 1
ATOM 5061 N N . GLN B 1 153 ? -1.255 -8.086 -26.078 1 87.31 153 GLN B N 1
ATOM 5062 C CA . GLN B 1 153 ? -0.581 -6.805 -25.891 1 87.31 153 GLN B CA 1
ATOM 5063 C C . GLN B 1 153 ? -1.376 -5.668 -26.531 1 87.31 153 GLN B C 1
ATOM 5065 O O . GLN B 1 153 ? -1.469 -4.574 -25.969 1 87.31 153 GLN B O 1
ATOM 5070 N N . ASP B 1 154 ? -1.89 -5.996 -27.672 1 89.56 154 ASP B N 1
ATOM 5071 C CA . ASP B 1 154 ? -2.717 -5 -28.344 1 89.56 154 ASP B CA 1
ATOM 5072 C C . ASP B 1 154 ? -3.953 -4.66 -27.516 1 89.56 154 ASP B C 1
ATOM 5074 O O . ASP B 1 154 ? -4.27 -3.484 -27.312 1 89.56 154 ASP B O 1
ATOM 5078 N N . LEU B 1 155 ? -4.621 -5.664 -27.094 1 93.38 155 LEU B N 1
ATOM 5079 C CA . LEU B 1 155 ? -5.812 -5.473 -26.266 1 93.38 155 LEU B CA 1
ATOM 5080 C C . LEU B 1 155 ? -5.465 -4.734 -24.984 1 93.38 155 LEU B C 1
ATOM 5082 O O . LEU B 1 155 ? -6.199 -3.838 -24.562 1 93.38 155 LEU B O 1
ATOM 5086 N N . GLY B 1 156 ? -4.359 -5.168 -24.391 1 92.38 156 GLY B N 1
ATOM 5087 C CA . GLY B 1 156 ? -3.902 -4.477 -23.188 1 92.38 156 GLY B CA 1
ATOM 5088 C C . GLY B 1 156 ? -3.623 -3.004 -23.422 1 92.38 156 GLY B C 1
ATOM 5089 O O . GLY B 1 156 ? -3.992 -2.16 -22.609 1 92.38 156 GLY B O 1
ATOM 5090 N N . ALA B 1 157 ? -2.998 -2.719 -24.516 1 90 157 ALA B N 1
ATOM 5091 C CA . ALA B 1 157 ? -2.68 -1.334 -24.859 1 90 157 ALA B CA 1
ATOM 5092 C C . ALA B 1 157 ? -3.951 -0.517 -25.062 1 90 157 ALA B C 1
ATOM 5094 O O . ALA B 1 157 ? -4.027 0.643 -24.656 1 90 157 ALA B O 1
ATOM 5095 N N . ARG B 1 158 ? -4.922 -1.103 -25.703 1 91.56 158 ARG B N 1
ATOM 5096 C CA . ARG B 1 158 ? -6.199 -0.432 -25.922 1 91.56 158 ARG B CA 1
ATOM 5097 C C . ARG B 1 158 ? -6.93 -0.178 -24.609 1 91.56 158 ARG B C 1
ATOM 5099 O O . ARG B 1 158 ? -7.57 0.861 -24.438 1 91.56 158 ARG B O 1
ATOM 5106 N N . SER B 1 159 ? -6.832 -1.159 -23.781 1 94.25 159 SER B N 1
ATOM 5107 C CA . SER B 1 159 ? -7.445 -0.988 -22.469 1 94.25 159 SER B CA 1
ATOM 5108 C C . SER B 1 159 ? -6.82 0.183 -21.719 1 94.25 159 SER B C 1
ATOM 5110 O O . SER B 1 159 ? -7.531 1.027 -21.172 1 94.25 159 SER B O 1
ATOM 5112 N N . LEU B 1 160 ? -5.523 0.253 -21.703 1 90 160 LEU B N 1
ATOM 5113 C CA . LEU B 1 160 ? -4.805 1.328 -21.031 1 90 160 LEU B CA 1
ATOM 5114 C C . LEU B 1 160 ? -5.148 2.682 -21.641 1 90 160 LEU B C 1
ATOM 5116 O O . LEU B 1 160 ? -5.332 3.664 -20.922 1 90 160 LEU B O 1
ATOM 5120 N N . ALA B 1 161 ? -5.203 2.67 -22.938 1 87.75 161 ALA B N 1
ATOM 5121 C CA . ALA B 1 161 ? -5.562 3.902 -23.625 1 87.75 161 ALA B CA 1
ATOM 5122 C C . ALA B 1 161 ? -6.969 4.359 -23.25 1 87.75 161 ALA B C 1
ATOM 5124 O O . ALA B 1 161 ? -7.207 5.551 -23.031 1 87.75 161 ALA B O 1
ATOM 5125 N N . ALA B 1 162 ? -7.863 3.428 -23.172 1 89.44 162 ALA B N 1
ATOM 5126 C CA . ALA B 1 162 ? -9.242 3.746 -22.797 1 89.44 162 ALA B CA 1
ATOM 5127 C C . ALA B 1 162 ? -9.32 4.25 -21.359 1 89.44 162 ALA B C 1
ATOM 5129 O O . ALA B 1 162 ? -10.102 5.148 -21.047 1 89.44 162 ALA B O 1
ATOM 5130 N N . MET B 1 163 ? -8.57 3.725 -20.484 1 86.38 163 MET B N 1
ATOM 5131 C CA . MET B 1 163 ? -8.539 4.152 -19.094 1 86.38 163 MET B CA 1
ATOM 5132 C C . MET B 1 163 ? -8.055 5.594 -18.969 1 86.38 163 MET B C 1
ATOM 5134 O O . MET B 1 163 ? -8.508 6.336 -18.094 1 86.38 163 MET B O 1
ATOM 5138 N N . HIS B 1 164 ? -7.148 5.953 -19.797 1 77.06 164 HIS B N 1
ATOM 5139 C CA . HIS B 1 164 ? -6.551 7.281 -19.766 1 77.06 164 HIS B CA 1
ATOM 5140 C C . HIS B 1 164 ? -7.484 8.328 -20.359 1 77.06 164 HIS B C 1
ATOM 5142 O O . HIS B 1 164 ? -7.328 9.523 -20.109 1 77.06 164 HIS B O 1
ATOM 5148 N N . GLU B 1 165 ? -8.359 7.934 -21.172 1 73.44 165 GLU B N 1
ATOM 5149 C CA . GLU B 1 165 ? -9.273 8.859 -21.844 1 73.44 165 GLU B CA 1
ATOM 5150 C C . GLU B 1 165 ? -10.477 9.18 -20.969 1 73.44 165 GLU B C 1
ATOM 5152 O O . GLU B 1 165 ? -11.266 10.07 -21.281 1 73.44 165 GLU B O 1
ATOM 5157 N N . GLU B 1 166 ? -10.516 8.531 -19.875 1 66.75 166 GLU B N 1
ATOM 5158 C CA . GLU B 1 166 ? -11.578 8.891 -18.938 1 66.75 166 GLU B CA 1
ATOM 5159 C C . GLU B 1 166 ? -11.438 10.336 -18.469 1 66.75 166 GLU B C 1
ATOM 5161 O O . GLU B 1 166 ? -10.336 10.773 -18.125 1 66.75 166 GLU B O 1
ATOM 5166 N N . PRO B 1 167 ? -12.445 11.07 -18.656 1 59.5 167 PRO B N 1
ATOM 5167 C CA . PRO B 1 167 ? -12.312 12.469 -18.234 1 59.5 167 PRO B CA 1
ATOM 5168 C C . PRO B 1 167 ? -11.828 12.609 -16.797 1 59.5 167 PRO B C 1
ATOM 5170 O O . PRO B 1 167 ? -12.281 11.867 -15.914 1 59.5 167 PRO B O 1
ATOM 5173 N N . PRO B 1 168 ? -10.789 13.406 -16.828 1 58.78 168 PRO B N 1
ATOM 5174 C CA . PRO B 1 168 ? -10.258 13.586 -15.469 1 58.78 168 PRO B CA 1
ATOM 5175 C C . PRO B 1 168 ? -11.273 14.211 -14.516 1 58.78 168 PRO B C 1
ATOM 5177 O O . PRO B 1 168 ? -12.016 15.109 -14.906 1 58.78 168 PRO B O 1
ATOM 5180 N N . ILE B 1 169 ? -11.508 13.469 -13.492 1 62.72 169 ILE B N 1
ATOM 5181 C CA . ILE B 1 169 ? -12.336 14.07 -12.445 1 62.72 169 ILE B CA 1
ATOM 5182 C C . ILE B 1 169 ? -11.531 15.133 -11.703 1 62.72 169 ILE B C 1
ATOM 5184 O O . ILE B 1 169 ? -10.32 14.984 -11.523 1 62.72 169 ILE B O 1
ATOM 5188 N N . GLY B 1 170 ? -12.023 16.312 -11.703 1 67.5 170 GLY B N 1
ATOM 5189 C CA . GLY B 1 170 ? -11.398 17.422 -11 1 67.5 170 GLY B CA 1
ATOM 5190 C C . GLY B 1 170 ? -10.859 17.031 -9.641 1 67.5 170 GLY B C 1
ATOM 5191 O O . GLY B 1 170 ? -11.219 15.992 -9.094 1 67.5 170 GLY B O 1
ATOM 5192 N N . ILE B 1 171 ? -9.859 17.703 -9.219 1 72.88 171 ILE B N 1
ATOM 5193 C CA . ILE B 1 171 ? -9.203 17.453 -7.938 1 72.88 171 ILE B CA 1
ATOM 5194 C C . ILE B 1 171 ? -10.227 17.547 -6.812 1 72.88 171 ILE B C 1
ATOM 5196 O O . ILE B 1 171 ? -10.062 16.922 -5.762 1 72.88 171 ILE B O 1
ATOM 5200 N N . SER B 1 172 ? -11.289 18.234 -7.141 1 71.19 172 SER B N 1
ATOM 5201 C CA . SER B 1 172 ? -12.297 18.484 -6.109 1 71.19 172 SER B CA 1
ATOM 5202 C C . SER B 1 172 ? -13.422 17.453 -6.184 1 71.19 172 SER B C 1
ATOM 5204 O O . SER B 1 172 ? -14.406 17.547 -5.449 1 71.19 172 SER B O 1
ATOM 5206 N N . SER B 1 173 ? -13.211 16.484 -7.082 1 70.56 173 SER B N 1
ATOM 5207 C CA . SER B 1 173 ? -14.266 15.477 -7.219 1 70.56 173 SER B CA 1
ATOM 5208 C C . SER B 1 173 ? -13.797 14.109 -6.738 1 70.56 173 SER B C 1
ATOM 5210 O O . SER B 1 173 ? -12.633 13.742 -6.934 1 70.56 173 SER B O 1
ATOM 5212 N N . ALA B 1 174 ? -14.766 13.508 -6.094 1 69.62 174 ALA B N 1
ATOM 5213 C CA . ALA B 1 174 ? -14.453 12.156 -5.621 1 69.62 174 ALA B CA 1
ATOM 5214 C C . ALA B 1 174 ? -14.242 11.203 -6.789 1 69.62 174 ALA B C 1
ATOM 5216 O O . ALA B 1 174 ? -14.969 11.258 -7.785 1 69.62 174 ALA B O 1
ATOM 5217 N N . PRO B 1 175 ? -13.203 10.445 -6.609 1 71.88 175 PRO B N 1
ATOM 5218 C CA . PRO B 1 175 ? -13 9.469 -7.676 1 71.88 175 PRO B CA 1
ATOM 5219 C C . PRO B 1 175 ? -14.086 8.398 -7.711 1 71.88 175 PRO B C 1
ATOM 5221 O O . PRO B 1 175 ? -14.68 8.078 -6.68 1 71.88 175 PRO B O 1
ATOM 5224 N N . THR B 1 176 ? -14.375 8.094 -8.859 1 69.44 176 THR B N 1
ATOM 5225 C CA . THR B 1 176 ? -15.344 7.02 -9.016 1 69.44 176 THR B CA 1
ATOM 5226 C C . THR B 1 176 ? -14.656 5.656 -8.953 1 69.44 176 THR B C 1
ATOM 5228 O O . THR B 1 176 ? -13.789 5.352 -9.773 1 69.44 176 THR B O 1
ATOM 5231 N N . THR B 1 177 ? -14.812 4.992 -7.805 1 83.81 177 THR B N 1
ATOM 5232 C CA . THR B 1 177 ? -14.305 3.631 -7.68 1 83.81 177 THR B CA 1
ATOM 5233 C C . THR B 1 177 ? -15.414 2.615 -7.938 1 83.81 177 THR B C 1
ATOM 5235 O O . THR B 1 177 ? -16.547 2.785 -7.465 1 83.81 177 THR B O 1
ATOM 5238 N N . SER B 1 178 ? -15.156 1.71 -8.883 1 89.81 178 SER B N 1
ATOM 5239 C CA . SER B 1 178 ? -16.109 0.647 -9.188 1 89.81 178 SER B CA 1
ATOM 5240 C C . SER B 1 178 ? -15.414 -0.707 -9.281 1 89.81 178 SER B C 1
ATOM 5242 O O . SER B 1 178 ? -14.203 -0.775 -9.492 1 89.81 178 SER B O 1
ATOM 5244 N N . VAL B 1 179 ? -16.234 -1.728 -9.094 1 95.56 179 VAL B N 1
ATOM 5245 C CA . VAL B 1 179 ? -15.719 -3.086 -9.234 1 95.56 179 VAL B CA 1
ATOM 5246 C C . VAL B 1 179 ? -15.133 -3.279 -10.633 1 95.56 179 VAL B C 1
ATOM 5248 O O . VAL B 1 179 ? -14.086 -3.906 -10.797 1 95.56 179 VAL B O 1
ATOM 5251 N N . ARG B 1 180 ? -15.75 -2.691 -11.586 1 95.62 180 ARG B N 1
ATOM 5252 C CA . ARG B 1 180 ? -15.32 -2.797 -12.977 1 95.62 180 ARG B CA 1
ATOM 5253 C C . ARG B 1 180 ? -13.938 -2.188 -13.164 1 95.62 180 ARG B C 1
ATOM 5255 O O . ARG B 1 180 ? -13.078 -2.781 -13.82 1 95.62 180 ARG B O 1
ATOM 5262 N N . ARG B 1 181 ? -13.719 -1.063 -12.633 1 93.5 181 ARG B N 1
ATOM 5263 C CA . ARG B 1 181 ? -12.422 -0.402 -12.734 1 93.5 181 ARG B CA 1
ATOM 5264 C C . ARG B 1 181 ? -11.336 -1.209 -12.031 1 93.5 181 ARG B C 1
ATOM 5266 O O . ARG B 1 181 ? -10.234 -1.363 -12.562 1 93.5 181 ARG B O 1
ATOM 5273 N N . ILE B 1 182 ? -11.625 -1.654 -10.891 1 97.44 182 ILE B N 1
ATOM 5274 C CA . ILE B 1 182 ? -10.68 -2.449 -10.109 1 97.44 182 ILE B CA 1
ATOM 5275 C C . ILE B 1 182 ? -10.289 -3.697 -10.898 1 97.44 182 ILE B C 1
ATOM 5277 O O . ILE B 1 182 ? -9.102 -4.012 -11.023 1 97.44 182 ILE B O 1
ATOM 5281 N N . MET B 1 183 ? -11.242 -4.34 -11.477 1 98.25 183 MET B N 1
ATOM 5282 C CA . MET B 1 183 ? -10.969 -5.582 -12.195 1 98.25 183 MET B CA 1
ATOM 5283 C C . MET B 1 183 ? -10.258 -5.305 -13.516 1 98.25 183 MET B C 1
ATOM 5285 O O . MET B 1 183 ? -9.477 -6.137 -13.992 1 98.25 183 MET B O 1
ATOM 5289 N N . THR B 1 184 ? -10.516 -4.156 -14.102 1 97.44 184 THR B N 1
ATOM 5290 C CA . THR B 1 184 ? -9.711 -3.758 -15.25 1 97.44 184 THR B CA 1
ATOM 5291 C C . THR B 1 184 ? -8.227 -3.732 -14.898 1 97.44 184 THR B C 1
ATOM 5293 O O . THR B 1 184 ? -7.398 -4.293 -15.617 1 97.44 184 THR B O 1
ATOM 5296 N N . CYS B 1 185 ? -7.926 -3.145 -13.758 1 96.88 185 CYS B N 1
ATOM 5297 C CA . CYS B 1 185 ? -6.543 -3.074 -13.297 1 96.88 185 CYS B CA 1
ATOM 5298 C C . CYS B 1 185 ? -5.992 -4.469 -13.008 1 96.88 185 CYS B C 1
ATOM 5300 O O . CYS B 1 185 ? -4.859 -4.777 -13.383 1 96.88 185 CYS B O 1
ATOM 5302 N N . VAL B 1 186 ? -6.758 -5.32 -12.43 1 98.25 186 VAL B N 1
ATOM 5303 C CA . VAL B 1 186 ? -6.316 -6.656 -12.055 1 98.25 186 VAL B CA 1
ATOM 5304 C C . VAL B 1 186 ? -6.047 -7.484 -13.312 1 98.25 186 VAL B C 1
ATOM 5306 O O . VAL B 1 186 ? -5.035 -8.18 -13.398 1 98.25 186 VAL B O 1
ATOM 5309 N N . PHE B 1 187 ? -6.988 -7.387 -14.273 1 97.81 187 PHE B N 1
ATOM 5310 C CA . PHE B 1 187 ? -6.809 -8.125 -15.516 1 97.81 187 PHE B CA 1
ATOM 5311 C C . PHE B 1 187 ? -5.566 -7.648 -16.266 1 97.81 187 PHE B C 1
ATOM 5313 O O . PHE B 1 187 ? -4.801 -8.461 -16.797 1 97.81 187 PHE B O 1
ATOM 5320 N N . LEU B 1 188 ? -5.387 -6.367 -16.281 1 96.06 188 LEU B N 1
ATOM 5321 C CA . LEU B 1 188 ? -4.203 -5.828 -16.938 1 96.06 188 LEU B CA 1
ATOM 5322 C C . LEU B 1 188 ? -2.936 -6.234 -16.188 1 96.06 188 LEU B C 1
ATOM 5324 O O . LEU B 1 188 ? -1.896 -6.473 -16.797 1 96.06 188 LEU B O 1
ATOM 5328 N N . GLU B 1 189 ? -3.006 -6.219 -14.906 1 96.5 189 GLU B N 1
ATOM 5329 C CA . GLU B 1 189 ? -1.888 -6.699 -14.102 1 96.5 189 GLU B CA 1
ATOM 5330 C C . GLU B 1 189 ? -1.515 -8.133 -14.477 1 96.5 189 GLU B C 1
ATOM 5332 O O . GLU B 1 189 ? -0.333 -8.453 -14.609 1 96.5 189 GLU B O 1
ATOM 5337 N N . MET B 1 190 ? -2.475 -8.977 -14.633 1 94.62 190 MET B N 1
ATOM 5338 C CA . MET B 1 190 ? -2.234 -10.367 -15.023 1 94.62 190 MET B CA 1
ATOM 5339 C C . MET B 1 190 ? -1.535 -10.438 -16.375 1 94.62 190 MET B C 1
ATOM 5341 O O . MET B 1 190 ? -0.627 -11.242 -16.562 1 94.62 190 MET B O 1
ATOM 5345 N N . CYS B 1 191 ? -1.978 -9.594 -17.25 1 92.69 191 CYS B N 1
ATOM 5346 C CA . CYS B 1 191 ? -1.353 -9.555 -18.562 1 92.69 191 CYS B CA 1
ATOM 5347 C C . CYS B 1 191 ? 0.085 -9.062 -18.469 1 92.69 191 CYS B C 1
ATOM 5349 O O . CYS B 1 191 ? 0.972 -9.586 -19.156 1 92.69 191 CYS B O 1
ATOM 5351 N N . ALA B 1 192 ? 0.286 -8.047 -17.672 1 92.31 192 ALA B N 1
ATOM 5352 C CA . ALA B 1 192 ? 1.643 -7.543 -17.469 1 92.31 192 ALA B CA 1
ATOM 5353 C C . ALA B 1 192 ? 2.547 -8.617 -16.875 1 92.31 192 ALA B C 1
ATOM 5355 O O . ALA B 1 192 ? 3.713 -8.734 -17.266 1 92.31 192 ALA B O 1
ATOM 5356 N N . MET B 1 193 ? 2.051 -9.406 -15.984 1 90.81 193 MET B N 1
ATOM 5357 C CA . MET B 1 193 ? 2.807 -10.508 -15.398 1 90.81 193 MET B CA 1
ATOM 5358 C C . MET B 1 193 ? 3.189 -11.531 -16.453 1 90.81 193 MET B C 1
ATOM 5360 O O . MET B 1 193 ? 4.297 -12.078 -16.438 1 90.81 193 MET B O 1
ATOM 5364 N N . ALA B 1 194 ? 2.221 -11.781 -17.312 1 86.56 194 ALA B N 1
ATOM 5365 C CA . ALA B 1 194 ? 2.484 -12.727 -18.391 1 86.56 194 ALA B CA 1
ATOM 5366 C C . ALA B 1 194 ? 3.635 -12.258 -19.281 1 86.56 194 ALA B C 1
ATOM 5368 O O . ALA B 1 194 ? 4.375 -13.07 -19.844 1 86.56 194 ALA B O 1
ATOM 5369 N N . CYS B 1 195 ? 3.82 -10.953 -19.359 1 84.5 195 CYS B N 1
ATOM 5370 C CA . CYS B 1 195 ? 4.887 -10.359 -20.156 1 84.5 195 CYS B CA 1
ATOM 5371 C C . CYS B 1 195 ? 6.133 -10.125 -19.312 1 84.5 195 CYS B C 1
ATOM 5373 O O . CYS B 1 195 ? 7.098 -9.516 -19.766 1 84.5 195 CYS B O 1
ATOM 5375 N N . LYS B 1 196 ? 6.117 -10.5 -18.094 1 85.12 196 LYS B N 1
ATOM 5376 C CA . LYS B 1 196 ? 7.215 -10.359 -17.141 1 85.12 196 LYS B CA 1
ATOM 5377 C C . LYS B 1 196 ? 7.535 -8.891 -16.891 1 85.12 196 LYS B C 1
ATOM 5379 O O . LYS B 1 196 ? 8.695 -8.523 -16.688 1 85.12 196 LYS B O 1
ATOM 5384 N N . GLN B 1 197 ? 6.531 -8.117 -17.094 1 90.19 197 GLN B N 1
ATOM 5385 C CA . GLN B 1 197 ? 6.648 -6.711 -16.734 1 90.19 197 GLN B CA 1
ATOM 5386 C C . GLN B 1 197 ? 6.172 -6.473 -15.297 1 90.19 197 GLN B C 1
ATOM 5388 O O . GLN B 1 197 ? 5.078 -5.953 -15.078 1 90.19 197 GLN B O 1
ATOM 5393 N N . HIS B 1 198 ? 7.035 -6.754 -14.406 1 91.5 198 HIS B N 1
ATOM 5394 C CA . HIS B 1 198 ? 6.668 -6.789 -12.992 1 91.5 198 HIS B CA 1
ATOM 5395 C C . HIS B 1 198 ? 6.418 -5.383 -12.453 1 91.5 198 HIS B C 1
ATOM 5397 O O . HIS B 1 198 ? 5.578 -5.191 -11.57 1 91.5 198 HIS B O 1
ATOM 5403 N N . GLU B 1 199 ? 7.148 -4.406 -12.93 1 92 199 GLU B N 1
ATOM 5404 C CA . GLU B 1 199 ? 6.914 -3.031 -12.5 1 92 199 GLU B CA 1
ATOM 5405 C C . GLU B 1 199 ? 5.512 -2.561 -12.875 1 92 199 GLU B C 1
ATOM 5407 O O . GLU B 1 199 ? 4.793 -2.006 -12.047 1 92 199 GLU B O 1
ATOM 5412 N N . ARG B 1 200 ? 5.176 -2.791 -14.125 1 92.25 200 ARG B N 1
ATOM 5413 C CA . ARG B 1 200 ? 3.846 -2.422 -14.594 1 92.25 200 ARG B CA 1
ATOM 5414 C C . ARG B 1 200 ? 2.768 -3.191 -13.836 1 92.25 200 ARG B C 1
ATOM 5416 O O . ARG B 1 200 ? 1.739 -2.623 -13.461 1 92.25 200 ARG B O 1
ATOM 5423 N N . ALA B 1 201 ? 3.02 -4.438 -13.688 1 94.56 201 ALA B N 1
ATOM 5424 C CA . ALA B 1 201 ? 2.082 -5.262 -12.93 1 94.56 201 ALA B CA 1
ATOM 5425 C C . ALA B 1 201 ? 1.882 -4.707 -11.523 1 94.56 201 ALA B C 1
ATOM 5427 O O . ALA B 1 201 ? 0.75 -4.613 -11.039 1 94.56 201 ALA B O 1
ATOM 5428 N N . SER B 1 202 ? 2.973 -4.309 -10.891 1 95.44 202 SER B N 1
ATOM 5429 C CA . SER B 1 202 ? 2.914 -3.779 -9.531 1 95.44 202 SER B CA 1
ATOM 5430 C C . SER B 1 202 ? 2.102 -2.49 -9.477 1 95.44 202 SER B C 1
ATOM 5432 O O . SER B 1 202 ? 1.266 -2.316 -8.586 1 95.44 202 SER B O 1
ATOM 5434 N N . LEU B 1 203 ? 2.332 -1.576 -10.398 1 94.25 203 LEU B N 1
ATOM 5435 C CA . LEU B 1 203 ? 1.617 -0.304 -10.422 1 94.25 203 LEU B CA 1
ATOM 5436 C C . LEU B 1 203 ? 0.124 -0.522 -10.633 1 94.25 203 LEU B C 1
ATOM 5438 O O . LEU B 1 203 ? -0.703 0.103 -9.969 1 94.25 203 LEU B O 1
ATOM 5442 N N . LEU B 1 204 ? -0.235 -1.404 -11.562 1 94.94 204 LEU B N 1
ATOM 5443 C CA . LEU B 1 204 ? -1.636 -1.693 -11.852 1 94.94 204 LEU B CA 1
ATOM 5444 C C . LEU B 1 204 ? -2.32 -2.33 -10.648 1 94.94 204 LEU B C 1
ATOM 5446 O O . LEU B 1 204 ? -3.445 -1.965 -10.305 1 94.94 204 LEU B O 1
ATOM 5450 N N . LEU B 1 205 ? -1.632 -3.238 -10.07 1 97.62 205 LEU B N 1
ATOM 5451 C CA . LEU B 1 205 ? -2.203 -3.916 -8.914 1 97.62 205 LEU B CA 1
ATOM 5452 C C . LEU B 1 205 ? -2.371 -2.949 -7.746 1 97.62 205 LEU B C 1
ATOM 5454 O O . LEU B 1 205 ? -3.373 -3.006 -7.027 1 97.62 205 LEU B O 1
ATOM 5458 N N . GLN B 1 206 ? -1.414 -2.111 -7.531 1 96.62 206 GLN B N 1
ATOM 5459 C CA . GLN B 1 206 ? -1.506 -1.145 -6.441 1 96.62 206 GLN B CA 1
ATOM 5460 C C . GLN B 1 206 ? -2.645 -0.156 -6.68 1 96.62 206 GLN B C 1
ATOM 5462 O O . GLN B 1 206 ? -3.287 0.298 -5.73 1 96.62 206 GLN B O 1
ATOM 5467 N N . GLU B 1 207 ? -2.824 0.197 -7.887 1 94.19 207 GLU B N 1
ATOM 5468 C CA . GLU B 1 207 ? -3.99 1.02 -8.188 1 94.19 207 GLU B CA 1
ATOM 5469 C C . GLU B 1 207 ? -5.285 0.306 -7.809 1 94.19 207 GLU B C 1
ATOM 5471 O O . GLU B 1 207 ? -6.184 0.909 -7.219 1 94.19 207 GLU B O 1
ATOM 5476 N N . ALA B 1 208 ? -5.379 -0.921 -8.188 1 97.38 208 ALA B N 1
ATOM 5477 C CA . ALA B 1 208 ? -6.547 -1.708 -7.809 1 97.38 208 ALA B CA 1
ATOM 5478 C C . ALA B 1 208 ? -6.703 -1.767 -6.293 1 97.38 208 ALA B C 1
ATOM 5480 O O . ALA B 1 208 ? -7.801 -1.56 -5.766 1 97.38 208 ALA B O 1
ATOM 5481 N N . ILE B 1 209 ? -5.645 -2.031 -5.625 1 97.62 209 ILE B N 1
ATOM 5482 C CA . ILE B 1 209 ? -5.648 -2.178 -4.172 1 97.62 209 ILE B CA 1
ATOM 5483 C C . ILE B 1 209 ? -6.07 -0.863 -3.521 1 97.62 209 ILE B C 1
ATOM 5485 O O . ILE B 1 209 ? -6.859 -0.858 -2.572 1 97.62 209 ILE B O 1
ATOM 5489 N N . SER B 1 210 ? -5.531 0.253 -4.031 1 95.25 210 SER B N 1
ATOM 5490 C CA . SER B 1 210 ? -5.922 1.557 -3.508 1 95.25 210 SER B CA 1
ATOM 5491 C C . SER B 1 210 ? -7.426 1.776 -3.639 1 95.25 210 SER B C 1
ATOM 5493 O O . SER B 1 210 ? -8.062 2.299 -2.723 1 95.25 210 SER B O 1
ATOM 5495 N N . CYS B 1 211 ? -7.984 1.395 -4.734 1 94.88 211 CYS B N 1
ATOM 5496 C CA . CYS B 1 211 ? -9.422 1.51 -4.953 1 94.88 211 CYS B CA 1
ATOM 5497 C C . CYS B 1 211 ? -10.188 0.604 -3.996 1 94.88 211 CYS B C 1
ATOM 5499 O O . CYS B 1 211 ? -11.242 0.985 -3.486 1 94.88 211 CYS B O 1
ATOM 5501 N N . ILE B 1 212 ? -9.664 -0.549 -3.779 1 96.62 212 ILE B N 1
ATOM 5502 C CA . ILE B 1 212 ? -10.32 -1.493 -2.879 1 96.62 212 ILE B CA 1
ATOM 5503 C C . ILE B 1 212 ? -10.383 -0.902 -1.473 1 96.62 212 ILE B C 1
ATOM 5505 O O . ILE B 1 212 ? -11.406 -1.015 -0.794 1 96.62 212 ILE B O 1
ATOM 5509 N N . HIS B 1 213 ? -9.359 -0.231 -1.034 1 93.69 213 HIS B N 1
ATOM 5510 C CA . HIS B 1 213 ? -9.32 0.357 0.299 1 93.69 213 HIS B CA 1
ATOM 5511 C C . HIS B 1 213 ? -10.375 1.446 0.453 1 93.69 213 HIS B C 1
ATOM 5513 O O . HIS B 1 213 ? -10.922 1.639 1.542 1 93.69 213 HIS B O 1
ATOM 5519 N N . LEU B 1 214 ? -10.688 2.105 -0.623 1 91.5 214 LEU B N 1
ATOM 5520 C CA . LEU B 1 214 ? -11.703 3.154 -0.575 1 91.5 214 LEU B CA 1
ATOM 5521 C C . LEU B 1 214 ? -13.078 2.568 -0.28 1 91.5 214 LEU B C 1
ATOM 5523 O O . LEU B 1 214 ? -13.945 3.254 0.265 1 91.5 214 LEU B O 1
ATOM 5527 N N . LEU B 1 215 ? -13.281 1.318 -0.597 1 91.5 215 LEU B N 1
ATOM 5528 C CA . LEU B 1 215 ? -14.586 0.686 -0.431 1 91.5 215 LEU B CA 1
ATOM 5529 C C . LEU B 1 215 ? -14.805 0.273 1.02 1 91.5 215 LEU B C 1
ATOM 5531 O O . LEU B 1 215 ? -15.938 -0.032 1.417 1 91.5 215 LEU B O 1
ATOM 5535 N N . ARG B 1 216 ? -13.781 0.215 1.827 1 90.5 216 ARG B N 1
ATOM 5536 C CA . ARG B 1 216 ? -13.859 -0.158 3.236 1 90.5 216 ARG B CA 1
ATOM 5537 C C . ARG B 1 216 ? -14.719 -1.407 3.422 1 90.5 216 ARG B C 1
ATOM 5539 O O . ARG B 1 216 ? -15.656 -1.408 4.219 1 90.5 216 ARG B O 1
ATOM 5546 N N . ILE B 1 21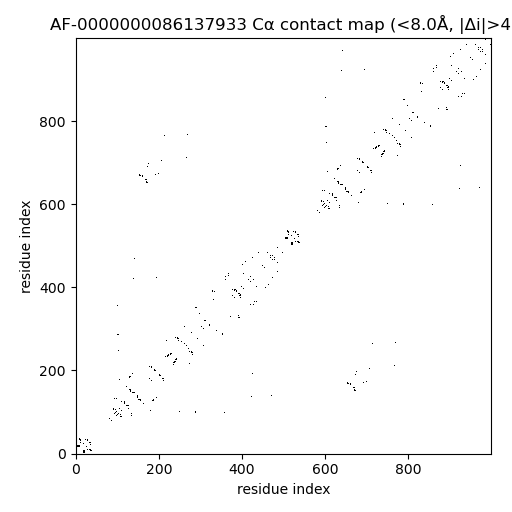7 ? -14.281 -2.422 2.699 1 92.62 217 ILE B N 1
ATOM 5547 C CA . ILE B 1 217 ? -15.047 -3.66 2.615 1 92.62 217 ILE B CA 1
ATOM 5548 C C . ILE B 1 217 ? -15.219 -4.254 4.012 1 92.62 217 ILE B C 1
ATOM 5550 O O . ILE B 1 217 ? -16.25 -4.863 4.312 1 92.62 217 ILE B O 1
ATOM 5554 N N . ASP B 1 218 ? -14.312 -4.113 4.891 1 88.94 218 ASP B N 1
ATOM 5555 C CA . ASP B 1 218 ? -14.336 -4.691 6.227 1 88.94 218 ASP B CA 1
ATOM 5556 C C . ASP B 1 218 ? -15.398 -4.023 7.098 1 88.94 218 ASP B C 1
ATOM 5558 O O . ASP B 1 218 ? -15.742 -4.539 8.164 1 88.94 218 ASP B O 1
ATOM 5562 N N . ARG B 1 219 ? -15.938 -2.9 6.609 1 86.94 219 ARG B N 1
ATOM 5563 C CA . ARG B 1 219 ? -16.922 -2.172 7.395 1 86.94 219 ARG B CA 1
ATOM 5564 C C . ARG B 1 219 ? -18.328 -2.398 6.844 1 86.94 219 ARG B C 1
ATOM 5566 O O . ARG B 1 219 ? -19.312 -1.924 7.422 1 86.94 219 ARG B O 1
ATOM 5573 N N . LEU B 1 220 ? -18.391 -3.088 5.742 1 86.56 220 LEU B N 1
ATOM 5574 C CA . LEU B 1 220 ? -19.688 -3.346 5.137 1 86.56 220 LEU B CA 1
ATOM 5575 C C . LEU B 1 220 ? -20.438 -4.438 5.898 1 86.56 220 LEU B C 1
ATOM 5577 O O . LEU B 1 220 ? -19.828 -5.406 6.355 1 86.56 220 LEU B O 1
ATOM 5581 N N . LYS B 1 221 ? -21.734 -4.137 6.059 1 82.19 221 LYS B N 1
ATOM 5582 C CA . LYS B 1 221 ? -22.594 -5.102 6.746 1 82.19 221 LYS B CA 1
ATOM 5583 C C . LYS B 1 221 ? -23.578 -5.742 5.777 1 82.19 221 LYS B C 1
ATOM 5585 O O . LYS B 1 221 ? -24.094 -5.078 4.879 1 82.19 221 LYS B O 1
ATOM 5590 N N . PRO B 1 222 ? -23.656 -7.074 6.027 1 80.38 222 PRO B N 1
ATOM 5591 C CA . PRO B 1 222 ? -24.641 -7.73 5.164 1 80.38 222 PRO B CA 1
ATOM 5592 C C . PRO B 1 222 ? -26.078 -7.324 5.492 1 80.38 222 PRO B C 1
ATOM 5594 O O . PRO B 1 222 ? -26.422 -7.16 6.664 1 80.38 222 PRO B O 1
ATOM 5597 N N . GLU B 1 223 ? -26.688 -6.723 4.543 1 74 223 GLU B N 1
ATOM 5598 C CA . GLU B 1 223 ? -28.094 -6.422 4.734 1 74 223 GLU B CA 1
ATOM 5599 C C . GLU B 1 223 ? -28.984 -7.566 4.238 1 74 223 GLU B C 1
ATOM 5601 O O . GLU B 1 223 ? -28.812 -8.039 3.109 1 74 223 GLU B O 1
ATOM 5606 N N . LEU B 1 224 ? -29.734 -8.125 5.121 1 59.12 224 LEU B N 1
ATOM 5607 C CA . LEU B 1 224 ? -30.609 -9.234 4.773 1 59.12 224 LEU B CA 1
ATOM 5608 C C . LEU B 1 224 ? -31.578 -8.828 3.668 1 59.12 224 LEU B C 1
ATOM 5610 O O . LEU B 1 224 ? -31.906 -9.641 2.791 1 59.12 224 LEU B O 1
ATOM 5614 N N . ASN B 1 225 ? -32.094 -7.594 3.721 1 57.69 225 ASN B N 1
ATOM 5615 C CA . ASN B 1 225 ? -33.156 -7.262 2.781 1 57.69 225 ASN B CA 1
ATOM 5616 C C . ASN B 1 225 ? -32.688 -6.246 1.74 1 57.69 225 ASN B C 1
ATOM 5618 O O . ASN B 1 225 ? -33.531 -5.621 1.065 1 57.69 225 ASN B O 1
ATOM 5622 N N . ALA B 1 226 ? -31.5 -6.113 1.73 1 56.59 226 ALA B N 1
ATOM 5623 C CA . ALA B 1 226 ? -31.078 -4.988 0.903 1 56.59 226 ALA B CA 1
ATOM 5624 C C . ALA B 1 226 ? -30.953 -5.398 -0.562 1 56.59 226 ALA B C 1
ATOM 5626 O O . ALA B 1 226 ? -30.656 -6.551 -0.866 1 56.59 226 ALA B O 1
ATOM 5627 N N . ALA B 1 227 ? -31.484 -4.531 -1.408 1 51.38 227 ALA B N 1
ATOM 5628 C CA . ALA B 1 227 ? -31.312 -4.699 -2.848 1 51.38 227 ALA B CA 1
ATOM 5629 C C . ALA B 1 227 ? -29.828 -4.758 -3.215 1 51.38 227 ALA B C 1
ATOM 5631 O O . ALA B 1 227 ? -29 -4.137 -2.551 1 51.38 227 ALA B O 1
ATOM 5632 N N . PRO B 1 228 ? -29.344 -5.715 -4.145 1 48.5 228 PRO B N 1
ATOM 5633 C CA . PRO B 1 228 ? -27.969 -5.938 -4.57 1 48.5 228 PRO B CA 1
ATOM 5634 C C . PRO B 1 228 ? -27.266 -4.648 -4.996 1 48.5 228 PRO B C 1
ATOM 5636 O O . PRO B 1 228 ? -26.344 -4.688 -5.816 1 48.5 228 PRO B O 1
ATOM 5639 N N . THR B 1 229 ? -27.734 -3.512 -4.59 1 48.47 229 THR B N 1
ATOM 5640 C CA . THR B 1 229 ? -27.141 -2.314 -5.172 1 48.47 229 THR B CA 1
ATOM 5641 C C . THR B 1 229 ? -25.781 -2.037 -4.547 1 48.47 229 THR B C 1
ATOM 5643 O O . THR B 1 229 ? -25.5 -2.463 -3.424 1 48.47 229 THR B O 1
ATOM 5646 N N . SER B 1 230 ? -24.828 -1.65 -5.371 1 51.75 230 SER B N 1
ATOM 5647 C CA . SER B 1 230 ? -23.484 -1.232 -4.98 1 51.75 230 SER B CA 1
ATOM 5648 C C . SER B 1 230 ? -23.516 -0.303 -3.771 1 51.75 230 SER B C 1
ATOM 5650 O O . SER B 1 230 ? -24.453 0.477 -3.613 1 51.75 230 SER B O 1
ATOM 5652 N N . PRO B 1 231 ? -22.703 -0.577 -2.768 1 48.84 231 PRO B N 1
ATOM 5653 C CA . PRO B 1 231 ? -22.75 0.256 -1.563 1 48.84 231 PRO B CA 1
ATOM 5654 C C . PRO B 1 231 ? -22.672 1.748 -1.875 1 48.84 231 PRO B C 1
ATOM 5656 O O . PRO B 1 231 ? -21.812 2.174 -2.646 1 48.84 231 PRO B O 1
ATOM 5659 N N . SER B 1 232 ? -23.703 2.551 -1.777 1 47.03 232 SER B N 1
ATOM 5660 C CA . SER B 1 232 ? -23.719 3.988 -2.035 1 47.03 232 SER B CA 1
ATOM 5661 C C . SER B 1 232 ? -22.766 4.73 -1.096 1 47.03 232 SER B C 1
ATOM 5663 O O . SER B 1 232 ? -22.297 5.816 -1.421 1 47.03 232 SER B O 1
ATOM 5665 N N . SER B 1 233 ? -22.578 4.148 0.189 1 51.25 233 SER B N 1
ATOM 5666 C CA . SER B 1 233 ? -21.734 4.875 1.131 1 51.25 233 SER B CA 1
ATOM 5667 C C . SER B 1 233 ? -20.812 3.926 1.895 1 51.25 233 SER B C 1
ATOM 5669 O O . SER B 1 233 ? -21.156 2.764 2.115 1 51.25 233 SER B O 1
ATOM 5671 N N . PRO B 1 234 ? -19.609 4.332 2.039 1 53.09 234 PRO B N 1
ATOM 5672 C CA . PRO B 1 234 ? -18.766 3.557 2.953 1 53.09 234 PRO B CA 1
ATOM 5673 C C . PRO B 1 234 ? -19.484 3.178 4.246 1 53.09 234 PRO B C 1
ATOM 5675 O O . PRO B 1 234 ? -20.172 4.016 4.844 1 53.09 234 PRO B O 1
ATOM 5678 N N . GLY B 1 235 ? -19.438 1.868 4.582 1 57.66 235 GLY B N 1
ATOM 5679 C CA . GLY B 1 235 ? -20.062 1.374 5.797 1 57.66 235 GLY B CA 1
ATOM 5680 C C . GLY B 1 235 ? -21.547 1.082 5.629 1 57.66 235 GLY B C 1
ATOM 5681 O O . GLY B 1 235 ? -22.25 0.794 6.602 1 57.66 235 GLY B O 1
ATOM 5682 N N . GLY B 1 236 ? -21.938 1.141 4.363 1 65.94 236 GLY B N 1
ATOM 5683 C CA . GLY B 1 236 ? -23.359 0.955 4.125 1 65.94 236 GLY B CA 1
ATOM 5684 C C . GLY B 1 236 ? -23.766 -0.505 4.039 1 65.94 236 GLY B C 1
ATOM 5685 O O . GLY B 1 236 ? -22.953 -1.396 4.262 1 65.94 236 GLY B O 1
ATOM 5686 N N . GLU B 1 237 ? -25.031 -0.751 3.951 1 74 237 GLU B N 1
ATOM 5687 C CA . GLU B 1 237 ? -25.625 -2.082 3.828 1 74 237 GLU B CA 1
ATOM 5688 C C . GLU B 1 237 ? -25.609 -2.557 2.377 1 74 237 GLU B C 1
ATOM 5690 O O . GLU B 1 237 ? -25.859 -1.771 1.46 1 74 237 GLU B O 1
ATOM 5695 N N . VAL B 1 238 ? -25.062 -3.736 2.252 1 82.69 238 VAL B N 1
ATOM 5696 C CA . VAL B 1 238 ? -24.984 -4.324 0.92 1 82.69 238 VAL B CA 1
ATOM 5697 C C . VAL B 1 238 ? -25.578 -5.73 0.939 1 82.69 238 VAL B C 1
ATOM 5699 O O . VAL B 1 238 ? -25.547 -6.41 1.967 1 82.69 238 VAL B O 1
ATOM 5702 N N . ALA B 1 239 ? -26.141 -6.109 -0.166 1 86.25 239 ALA B N 1
ATOM 5703 C CA . ALA B 1 239 ? -26.656 -7.469 -0.286 1 86.25 239 ALA B CA 1
ATOM 5704 C C . ALA B 1 239 ? -25.562 -8.5 -0.05 1 86.25 239 ALA B C 1
ATOM 5706 O O . ALA B 1 239 ? -24.406 -8.281 -0.435 1 86.25 239 ALA B O 1
ATOM 5707 N N . ARG B 1 240 ? -25.922 -9.617 0.466 1 88.06 240 ARG B N 1
ATOM 5708 C CA . ARG B 1 240 ? -24.969 -10.641 0.888 1 88.06 240 ARG B CA 1
ATOM 5709 C C . ARG B 1 240 ? -24.141 -11.141 -0.292 1 88.06 240 ARG B C 1
ATOM 5711 O O . ARG B 1 240 ? -22.922 -11.258 -0.195 1 88.06 240 ARG B O 1
ATOM 5718 N N . PRO B 1 241 ? -24.797 -11.43 -1.408 1 90.44 241 PRO B N 1
ATOM 5719 C CA . PRO B 1 241 ? -23.984 -11.891 -2.541 1 90.44 241 PRO B CA 1
ATOM 5720 C C . PRO B 1 241 ? -22.984 -10.836 -3.016 1 90.44 241 PRO B C 1
ATOM 5722 O O . PRO B 1 241 ? -21.875 -11.172 -3.416 1 90.44 241 PRO B O 1
ATOM 5725 N N . GLU B 1 242 ? -23.422 -9.625 -2.959 1 92.44 242 GLU B N 1
ATOM 5726 C CA . GLU B 1 242 ? -22.516 -8.547 -3.361 1 92.44 242 GLU B CA 1
ATOM 5727 C C . GLU B 1 242 ? -21.375 -8.391 -2.369 1 92.44 242 GLU B C 1
ATOM 5729 O O . GLU B 1 242 ? -20.234 -8.141 -2.766 1 92.44 242 GLU B O 1
ATOM 5734 N N . LEU B 1 243 ? -21.672 -8.469 -1.127 1 94 243 LEU B N 1
ATOM 5735 C CA . LEU B 1 243 ? -20.609 -8.422 -0.128 1 94 243 LEU B CA 1
ATOM 5736 C C . LEU B 1 243 ? -19.625 -9.555 -0.332 1 94 243 LEU B C 1
ATOM 5738 O O . LEU B 1 243 ? -18.406 -9.352 -0.245 1 94 243 LEU B O 1
ATOM 5742 N N . ALA B 1 244 ? -20.125 -10.758 -0.569 1 95.5 244 ALA B N 1
ATOM 5743 C CA . ALA B 1 244 ? -19.266 -11.906 -0.842 1 95.5 244 ALA B CA 1
ATOM 5744 C C . ALA B 1 244 ? -18.359 -11.641 -2.043 1 95.5 244 ALA B C 1
ATOM 5746 O O . ALA B 1 244 ? -17.188 -11.984 -2.027 1 95.5 244 ALA B O 1
ATOM 5747 N N . ARG B 1 245 ? -18.891 -11.07 -3.057 1 96.31 245 ARG B N 1
ATOM 5748 C CA . ARG B 1 245 ? -18.125 -10.734 -4.254 1 96.31 245 ARG B CA 1
ATOM 5749 C C . ARG B 1 245 ? -17.031 -9.734 -3.939 1 96.31 245 ARG B C 1
ATOM 5751 O O . ARG B 1 245 ? -15.891 -9.891 -4.402 1 96.31 245 ARG B O 1
ATOM 5758 N N . LEU B 1 246 ? -17.375 -8.688 -3.182 1 96.44 246 LEU B N 1
ATOM 5759 C CA . LEU B 1 246 ? -16.391 -7.688 -2.801 1 96.44 246 LEU B CA 1
ATOM 5760 C C . LEU B 1 246 ? -15.289 -8.305 -1.956 1 96.44 246 LEU B C 1
ATOM 5762 O O . LEU B 1 246 ? -14.109 -7.965 -2.117 1 96.44 246 LEU B O 1
ATOM 5766 N N . GLN B 1 247 ? -15.664 -9.18 -1.115 1 97.69 247 GLN B N 1
ATOM 5767 C CA . GLN B 1 247 ? -14.672 -9.891 -0.318 1 97.69 247 GLN B CA 1
ATOM 5768 C C . GLN B 1 247 ? -13.75 -10.727 -1.204 1 97.69 247 GLN B C 1
ATOM 5770 O O . GLN B 1 247 ? -12.531 -10.742 -0.998 1 97.69 247 GLN B O 1
ATOM 5775 N N . ARG B 1 248 ? -14.305 -11.43 -2.166 1 98.38 248 ARG B N 1
ATOM 5776 C CA . ARG B 1 248 ? -13.484 -12.188 -3.1 1 98.38 248 ARG B CA 1
ATOM 5777 C C . ARG B 1 248 ? -12.516 -11.273 -3.842 1 98.38 248 ARG B C 1
ATOM 5779 O O . ARG B 1 248 ? -11.352 -11.633 -4.059 1 98.38 248 ARG B O 1
ATOM 5786 N N . MET B 1 249 ? -13.008 -10.133 -4.238 1 98.38 249 MET B N 1
ATOM 5787 C CA . MET B 1 249 ? -12.172 -9.164 -4.938 1 98.38 249 MET B CA 1
ATOM 5788 C C . MET B 1 249 ? -10.992 -8.734 -4.066 1 98.38 249 MET B C 1
ATOM 5790 O O . MET B 1 249 ? -9.867 -8.641 -4.547 1 98.38 249 MET B O 1
ATOM 5794 N N . TYR B 1 250 ? -11.242 -8.477 -2.783 1 98.31 250 TYR B N 1
ATOM 5795 C CA . TYR B 1 250 ? -10.18 -8.148 -1.842 1 98.31 250 TYR B CA 1
ATOM 5796 C C . TYR B 1 250 ? -9.141 -9.258 -1.788 1 98.31 250 TYR B C 1
ATOM 5798 O O . TYR B 1 250 ? -7.941 -9 -1.932 1 98.31 250 TYR B O 1
ATOM 5806 N N . TRP B 1 251 ? -9.594 -10.422 -1.68 1 98.69 251 TRP B N 1
ATOM 5807 C CA . TRP B 1 251 ? -8.695 -11.555 -1.504 1 98.69 251 TRP B CA 1
ATOM 5808 C C . TRP B 1 251 ? -7.945 -11.867 -2.797 1 98.69 251 TRP B C 1
ATOM 5810 O O . TRP B 1 251 ? -6.797 -12.305 -2.764 1 98.69 251 TRP B O 1
ATOM 5820 N N . GLU B 1 252 ? -8.594 -11.68 -3.92 1 98.56 252 GLU B N 1
ATOM 5821 C CA . GLU B 1 252 ? -7.891 -11.852 -5.188 1 98.56 252 GLU B CA 1
ATOM 5822 C C . GLU B 1 252 ? -6.684 -10.922 -5.281 1 98.56 252 GLU B C 1
ATOM 5824 O O . GLU B 1 252 ? -5.594 -11.352 -5.66 1 98.56 252 GLU B O 1
ATOM 5829 N N . ALA B 1 253 ? -6.914 -9.672 -4.961 1 98.5 253 ALA B N 1
ATOM 5830 C CA . ALA B 1 253 ? -5.805 -8.727 -4.965 1 98.5 253 ALA B CA 1
ATOM 5831 C C . ALA B 1 253 ? -4.734 -9.125 -3.957 1 98.5 253 ALA B C 1
ATOM 5833 O O . ALA B 1 253 ? -3.539 -8.992 -4.227 1 98.5 253 ALA B O 1
ATOM 5834 N N . PHE B 1 254 ? -5.172 -9.609 -2.762 1 98.31 254 PHE B N 1
ATOM 5835 C CA . PHE B 1 254 ? -4.281 -10.102 -1.718 1 98.31 254 PHE B CA 1
ATOM 5836 C C . PHE B 1 254 ? -3.381 -11.211 -2.254 1 98.31 254 PHE B C 1
ATOM 5838 O O . PHE B 1 254 ? -2.164 -11.172 -2.061 1 98.31 254 PHE B O 1
ATOM 5845 N N . VAL B 1 255 ? -3.912 -12.102 -2.959 1 98 255 VAL B N 1
ATOM 5846 C CA . VAL B 1 255 ? -3.191 -13.242 -3.506 1 98 255 VAL B CA 1
ATOM 5847 C C . VAL B 1 255 ? -2.213 -12.773 -4.582 1 98 255 VAL B C 1
ATOM 5849 O O . VAL B 1 255 ? -1.043 -13.156 -4.578 1 98 255 VAL B O 1
ATOM 5852 N N . HIS B 1 256 ? -2.672 -11.969 -5.48 1 97.62 256 HIS B N 1
ATOM 5853 C CA . HIS B 1 256 ? -1.825 -11.461 -6.555 1 97.62 256 HIS B CA 1
ATOM 5854 C C . HIS B 1 256 ? -0.637 -10.68 -5.996 1 97.62 256 HIS B C 1
ATOM 5856 O O . HIS B 1 256 ? 0.479 -10.797 -6.512 1 97.62 256 HIS B O 1
ATOM 5862 N N . GLU B 1 257 ? -0.93 -9.883 -5.004 1 97.81 257 GLU B N 1
ATOM 5863 C CA . GLU B 1 257 ? 0.137 -9.055 -4.453 1 97.81 257 GLU B CA 1
ATOM 5864 C C . GLU B 1 257 ? 1.233 -9.914 -3.828 1 97.81 257 GLU B C 1
ATOM 5866 O O . GLU B 1 257 ? 2.422 -9.648 -4.02 1 97.81 257 GLU B O 1
ATOM 5871 N N . ARG B 1 258 ? 0.854 -10.898 -3.102 1 97 258 ARG B N 1
ATOM 5872 C CA . ARG B 1 258 ? 1.831 -11.766 -2.453 1 97 258 ARG B CA 1
ATOM 5873 C C . ARG B 1 258 ? 2.654 -12.531 -3.484 1 97 258 ARG B C 1
ATOM 5875 O O . ARG B 1 258 ? 3.867 -12.68 -3.332 1 97 258 ARG B O 1
ATOM 5882 N N . PHE B 1 259 ? 1.945 -13.039 -4.48 1 96.06 259 PHE B N 1
ATOM 5883 C CA . PHE B 1 259 ? 2.674 -13.703 -5.555 1 96.06 259 PHE B CA 1
ATOM 5884 C C . PHE B 1 259 ? 3.678 -12.758 -6.199 1 96.06 259 PHE B C 1
ATOM 5886 O O . PHE B 1 259 ? 4.832 -13.125 -6.422 1 96.06 259 PHE B O 1
ATOM 5893 N N . LEU B 1 260 ? 3.229 -11.57 -6.484 1 96.12 260 LEU B N 1
ATOM 5894 C CA . LEU B 1 260 ? 4.086 -10.57 -7.109 1 96.12 260 LEU B CA 1
ATOM 5895 C C . LEU B 1 260 ? 5.273 -10.234 -6.211 1 96.12 260 LEU B C 1
ATOM 5897 O O . LEU B 1 260 ? 6.391 -10.047 -6.699 1 96.12 260 LEU B O 1
ATOM 5901 N N . THR B 1 261 ? 5.043 -10.109 -4.934 1 96.56 261 THR B N 1
ATOM 5902 C CA . THR B 1 261 ? 6.121 -9.828 -3.992 1 96.56 261 THR B CA 1
ATOM 5903 C C . THR B 1 261 ? 7.168 -10.938 -4.023 1 96.56 261 THR B C 1
ATOM 5905 O O . THR B 1 261 ? 8.367 -10.656 -4.02 1 96.56 261 THR B O 1
ATOM 5908 N N . VAL B 1 262 ? 6.762 -12.125 -4.125 1 95.25 262 VAL B N 1
ATOM 5909 C CA . VAL B 1 262 ? 7.676 -13.258 -4.145 1 95.25 262 VAL B CA 1
ATOM 5910 C C . VAL B 1 262 ? 8.523 -13.219 -5.414 1 95.25 262 VAL B C 1
ATOM 5912 O O . VAL B 1 262 ? 9.727 -13.484 -5.371 1 95.25 262 VAL B O 1
ATOM 5915 N N . VAL B 1 263 ? 7.879 -12.859 -6.5 1 91.44 263 VAL B N 1
ATOM 5916 C CA . VAL B 1 263 ? 8.539 -12.953 -7.797 1 91.44 263 VAL B CA 1
ATOM 5917 C C . VAL B 1 263 ? 9.414 -11.727 -8.031 1 91.44 263 VAL B C 1
ATOM 5919 O O . VAL B 1 263 ? 10.484 -11.82 -8.625 1 91.44 263 VAL B O 1
ATOM 5922 N N . SER B 1 264 ? 9.016 -10.586 -7.52 1 91.25 264 SER B N 1
ATOM 5923 C CA . SER B 1 264 ? 9.68 -9.344 -7.914 1 91.25 264 SER B CA 1
ATOM 5924 C C . SER B 1 264 ? 10.398 -8.703 -6.73 1 91.25 264 SER B C 1
ATOM 5926 O O . SER B 1 264 ? 11.273 -7.855 -6.914 1 91.25 264 SER B O 1
ATOM 5928 N N . GLY B 1 265 ? 9.914 -9.008 -5.543 1 91.94 265 GLY B N 1
ATOM 5929 C CA . GLY B 1 265 ? 10.516 -8.406 -4.363 1 91.94 265 GLY B CA 1
ATOM 5930 C C . GLY B 1 265 ? 9.836 -7.113 -3.945 1 91.94 265 GLY B C 1
ATOM 5931 O O . GLY B 1 265 ? 10.156 -6.547 -2.896 1 91.94 265 GLY B O 1
ATOM 5932 N N . TYR B 1 266 ? 8.867 -6.609 -4.762 1 92.56 266 TYR B N 1
ATOM 5933 C CA . TYR B 1 266 ? 8.141 -5.414 -4.355 1 92.56 266 TYR B CA 1
ATOM 5934 C C . TYR B 1 266 ? 7.289 -5.688 -3.121 1 92.56 266 TYR B C 1
ATOM 5936 O O . TYR B 1 266 ? 6.82 -6.812 -2.92 1 92.56 266 TYR B O 1
ATOM 5944 N N . PRO B 1 267 ? 6.98 -4.695 -2.359 1 91.12 267 PRO B N 1
ATOM 5945 C CA . PRO B 1 267 ? 6.336 -4.938 -1.066 1 91.12 267 PRO B CA 1
ATOM 5946 C C . PRO B 1 267 ? 4.863 -5.324 -1.202 1 91.12 267 PRO B C 1
ATOM 5948 O O . PRO B 1 267 ? 4.188 -4.875 -2.129 1 91.12 267 PRO B O 1
ATOM 5951 N N . SER B 1 268 ? 4.508 -6.16 -0.323 1 93.69 268 SER B N 1
ATOM 5952 C CA . SER B 1 268 ? 3.1 -6.477 -0.114 1 93.69 268 SER B CA 1
ATOM 5953 C C . SER B 1 268 ? 2.518 -5.664 1.039 1 93.69 268 SER B C 1
ATOM 5955 O O . SER B 1 268 ? 3.094 -5.621 2.127 1 93.69 268 SER B O 1
ATOM 5957 N N . THR B 1 269 ? 1.35 -5.059 0.808 1 90.88 269 THR B N 1
ATOM 5958 C CA . THR B 1 269 ? 0.855 -4.094 1.785 1 90.88 269 THR B CA 1
ATOM 5959 C C . THR B 1 269 ? -0.516 -4.512 2.309 1 90.88 269 THR B C 1
ATOM 5961 O O . THR B 1 269 ? -0.976 -4 3.332 1 90.88 269 THR B O 1
ATOM 5964 N N . MET B 1 270 ? -1.177 -5.426 1.67 1 94.88 270 MET B N 1
ATOM 5965 C CA . MET B 1 270 ? -2.553 -5.75 2.033 1 94.88 270 MET B CA 1
ATOM 5966 C C . MET B 1 270 ? -2.594 -6.723 3.207 1 94.88 270 MET B C 1
ATOM 5968 O O . MET B 1 270 ? -2.021 -7.812 3.137 1 94.88 270 MET B O 1
ATOM 5972 N N . PRO B 1 271 ? -3.221 -6.332 4.293 1 93.12 271 PRO B N 1
ATOM 5973 C CA . PRO B 1 271 ? -3.463 -7.328 5.34 1 93.12 271 PRO B CA 1
ATOM 5974 C C . PRO B 1 271 ? -4.605 -8.281 4.996 1 93.12 271 PRO B C 1
ATOM 5976 O O . PRO B 1 271 ? -5.406 -7.992 4.102 1 93.12 271 PRO B O 1
ATOM 5979 N N . PRO B 1 272 ? -4.559 -9.484 5.676 1 95.88 272 PRO B N 1
ATOM 5980 C CA . PRO B 1 272 ? -5.777 -10.289 5.523 1 95.88 272 PRO B CA 1
ATOM 5981 C C . PRO B 1 272 ? -7.039 -9.523 5.91 1 95.88 272 PRO B C 1
ATOM 5983 O O . PRO B 1 272 ? -7.012 -8.703 6.832 1 95.88 272 PRO B O 1
ATOM 5986 N N . LEU B 1 273 ? -8.109 -9.75 5.148 1 96.19 273 LEU B N 1
ATOM 5987 C CA . LEU B 1 273 ? -9.367 -9.086 5.449 1 96.19 273 LEU B CA 1
ATOM 5988 C C . LEU B 1 273 ? -9.836 -9.406 6.863 1 96.19 273 LEU B C 1
ATOM 5990 O O . LEU B 1 273 ? -9.883 -10.578 7.25 1 96.19 273 LEU B O 1
ATOM 5994 N N . ARG B 1 274 ? -10.219 -8.453 7.648 1 90.69 274 ARG B N 1
ATOM 5995 C CA . ARG B 1 274 ? -10.547 -8.609 9.062 1 90.69 274 ARG B CA 1
ATOM 5996 C C . ARG B 1 274 ? -11.766 -9.508 9.242 1 90.69 274 ARG B C 1
ATOM 5998 O O . ARG B 1 274 ? -11.852 -10.25 10.227 1 90.69 274 ARG B O 1
ATOM 6005 N N . THR B 1 275 ? -12.648 -9.453 8.305 1 91.56 275 THR B N 1
ATOM 6006 C CA . THR B 1 275 ? -13.898 -10.211 8.414 1 91.56 275 THR B CA 1
ATOM 6007 C C . THR B 1 275 ? -13.672 -11.672 8.039 1 91.56 275 THR B C 1
ATOM 6009 O O . THR B 1 275 ? -14.602 -12.477 8.078 1 91.56 275 THR B O 1
ATOM 6012 N N . GLY B 1 276 ? -12.453 -12.008 7.664 1 94.69 276 GLY B N 1
ATOM 6013 C CA . GLY B 1 276 ? -12.133 -13.391 7.355 1 94.69 276 GLY B CA 1
ATOM 6014 C C . GLY B 1 276 ? -12.367 -13.75 5.902 1 94.69 276 GLY B C 1
ATOM 6015 O O . GLY B 1 276 ? -12.305 -12.883 5.023 1 94.69 276 GLY B O 1
ATOM 6016 N N . LEU B 1 277 ? -12.547 -15.055 5.621 1 96.75 277 LEU B N 1
ATOM 6017 C CA . LEU B 1 277 ? -12.766 -15.578 4.273 1 96.75 277 LEU B CA 1
ATOM 6018 C C . LEU B 1 277 ? -14.078 -15.055 3.695 1 96.75 277 LEU B C 1
ATOM 6020 O O . LEU B 1 277 ? -14.961 -14.633 4.438 1 96.75 277 LEU B O 1
ATOM 6024 N N . PRO B 1 278 ? -14.18 -15.047 2.338 1 96.75 278 PRO B N 1
ATOM 6025 C CA . PRO B 1 278 ? -15.438 -14.602 1.737 1 96.75 278 PRO B CA 1
ATOM 6026 C C . PRO B 1 278 ? -16.625 -15.438 2.193 1 96.75 278 PRO B C 1
ATOM 6028 O O . PRO B 1 278 ? -16.516 -16.656 2.34 1 96.75 278 PRO B O 1
ATOM 6031 N N . TYR B 1 279 ? -17.75 -14.742 2.328 1 94 279 TYR B N 1
ATOM 6032 C CA . TYR B 1 279 ? -18.984 -15.445 2.629 1 94 279 TYR B CA 1
ATOM 6033 C C . TYR B 1 279 ? -19.375 -16.375 1.491 1 94 279 TYR B C 1
ATOM 6035 O O . TYR B 1 279 ? -19.016 -16.141 0.334 1 94 279 TYR B O 1
ATOM 6043 N N . ALA B 1 280 ? -20.094 -17.359 1.92 1 91.88 280 ALA B N 1
ATOM 6044 C CA . ALA B 1 280 ? -20.641 -18.234 0.883 1 91.88 280 ALA B CA 1
ATOM 6045 C C . ALA B 1 280 ? -21.594 -17.453 -0.031 1 91.88 280 ALA B C 1
ATOM 6047 O O . ALA B 1 280 ? -22.359 -16.609 0.435 1 91.88 280 ALA B O 1
ATOM 6048 N N . ASP B 1 281 ? -21.453 -17.672 -1.271 1 91.5 281 ASP B N 1
ATOM 6049 C CA . ASP B 1 281 ? -22.25 -17.031 -2.299 1 91.5 281 ASP B CA 1
ATOM 6050 C C . ASP B 1 281 ? -23.031 -18.047 -3.123 1 91.5 281 ASP B C 1
ATOM 6052 O O . ASP B 1 281 ? -22.469 -18.719 -3.988 1 91.5 281 ASP B O 1
ATOM 6056 N N . PRO B 1 282 ? -24.281 -18.156 -2.885 1 90.25 282 PRO B N 1
ATOM 6057 C CA . PRO B 1 282 ? -25.062 -19.172 -3.6 1 90.25 282 PRO B CA 1
ATOM 6058 C C . PRO B 1 282 ? -25.219 -18.859 -5.086 1 90.25 282 PRO B C 1
ATOM 6060 O O . PRO B 1 282 ? -25.641 -19.719 -5.863 1 90.25 282 PRO B O 1
ATOM 6063 N N . THR B 1 283 ? -24.859 -17.688 -5.449 1 91.44 283 THR B N 1
ATOM 6064 C CA . THR B 1 283 ? -25.062 -17.297 -6.84 1 91.44 283 THR B CA 1
ATOM 6065 C C . THR B 1 283 ? -23.922 -17.812 -7.711 1 91.44 283 THR B C 1
ATOM 6067 O O . THR B 1 283 ? -23.984 -17.734 -8.938 1 91.44 283 THR B O 1
ATOM 6070 N N . ILE B 1 284 ? -22.875 -18.375 -7.098 1 93.69 284 ILE B N 1
ATOM 6071 C CA . ILE B 1 284 ? -21.781 -18.938 -7.891 1 93.69 284 ILE B CA 1
ATOM 6072 C C . ILE B 1 284 ? -21.672 -20.438 -7.625 1 93.69 284 ILE B C 1
ATOM 6074 O O . ILE B 1 284 ? -22.094 -20.922 -6.57 1 93.69 284 ILE B O 1
ATOM 6078 N N . PRO B 1 285 ? -21.094 -21.188 -8.609 1 91.12 285 PRO B N 1
ATOM 6079 C CA . PRO B 1 285 ? -20.922 -22.625 -8.375 1 91.12 285 PRO B CA 1
ATOM 6080 C C . PRO B 1 285 ? -20.094 -22.922 -7.129 1 91.12 285 PRO B C 1
ATOM 6082 O O . PRO B 1 285 ? -19.125 -22.203 -6.844 1 91.12 285 PRO B O 1
ATOM 6085 N N . ALA B 1 286 ? -20.453 -23.938 -6.469 1 90.06 286 ALA B N 1
ATOM 6086 C CA . ALA B 1 286 ? -19.828 -24.297 -5.199 1 90.06 286 ALA B CA 1
ATOM 6087 C C . ALA B 1 286 ? -18.328 -24.562 -5.379 1 90.06 286 ALA B C 1
ATOM 6089 O O . ALA B 1 286 ? -17.516 -24.234 -4.512 1 90.06 286 ALA B O 1
ATOM 6090 N N . HIS B 1 287 ? -17.984 -25.234 -6.516 1 91 287 HIS B N 1
ATOM 6091 C CA . HIS B 1 287 ? -16.594 -25.594 -6.715 1 91 287 HIS B CA 1
ATOM 6092 C C . HIS B 1 287 ? -15.711 -24.344 -6.852 1 91 287 HIS B C 1
ATOM 6094 O O . HIS B 1 287 ? -14.531 -24.375 -6.5 1 91 287 HIS B O 1
ATOM 6100 N N . ILE B 1 288 ? -16.297 -23.281 -7.34 1 94.12 288 ILE B N 1
ATOM 6101 C CA . ILE B 1 288 ? -15.547 -22.031 -7.473 1 94.12 288 ILE B CA 1
ATOM 6102 C C . ILE B 1 288 ? -15.266 -21.453 -6.09 1 94.12 288 ILE B C 1
ATOM 6104 O O . ILE B 1 288 ? -14.133 -21.047 -5.801 1 94.12 288 ILE B O 1
ATOM 6108 N N . HIS B 1 289 ? -16.281 -21.453 -5.262 1 93.56 289 HIS B N 1
ATOM 6109 C CA . HIS B 1 289 ? -16.109 -20.953 -3.902 1 93.56 289 HIS B CA 1
ATOM 6110 C C . HIS B 1 289 ? -15.055 -21.75 -3.146 1 93.56 289 HIS B C 1
ATOM 6112 O O . HIS B 1 289 ? -14.172 -21.172 -2.502 1 93.56 289 HIS B O 1
ATOM 6118 N N . VAL B 1 290 ? -15.148 -23.016 -3.223 1 92.38 290 VAL B N 1
ATOM 6119 C CA . VAL B 1 290 ? -14.25 -23.906 -2.488 1 92.38 290 VAL B CA 1
ATOM 6120 C C . VAL B 1 290 ? -12.828 -23.734 -3.016 1 92.38 290 VAL B C 1
ATOM 6122 O O . VAL B 1 290 ? -11.883 -23.562 -2.236 1 92.38 290 VAL B O 1
ATOM 6125 N N . GLY B 1 291 ? -12.703 -23.828 -4.352 1 93.5 291 GLY B N 1
ATOM 6126 C CA . GLY B 1 291 ? -11.383 -23.688 -4.953 1 93.5 291 GLY B CA 1
ATOM 6127 C C . GLY B 1 291 ? -10.719 -22.359 -4.633 1 93.5 291 GLY B C 1
ATOM 6128 O O . GLY B 1 291 ? -9.539 -22.312 -4.285 1 93.5 291 GLY B O 1
ATOM 6129 N N . PHE B 1 292 ? -11.492 -21.328 -4.762 1 95.88 292 PHE B N 1
ATOM 6130 C CA . PHE B 1 292 ? -10.953 -19.984 -4.516 1 95.88 292 PHE B CA 1
ATOM 6131 C C . PHE B 1 292 ? -10.578 -19.828 -3.049 1 95.88 292 PHE B C 1
ATOM 6133 O O . PHE B 1 292 ? -9.547 -19.219 -2.734 1 95.88 292 PHE B O 1
ATOM 6140 N N . THR B 1 293 ? -11.344 -20.312 -2.154 1 95.5 293 THR B N 1
ATOM 6141 C CA . THR B 1 293 ? -11.07 -20.234 -0.723 1 95.5 293 THR B CA 1
ATOM 6142 C C . THR B 1 293 ? -9.789 -20.984 -0.378 1 95.5 293 THR B C 1
ATOM 6144 O O . THR B 1 293 ? -9.016 -20.531 0.481 1 95.5 293 THR B O 1
ATOM 6147 N N . ARG B 1 294 ? -9.555 -22.047 -1.029 1 94.94 294 ARG B N 1
ATOM 6148 C CA . ARG B 1 294 ? -8.336 -22.812 -0.798 1 94.94 294 ARG B CA 1
ATOM 6149 C C . ARG B 1 294 ? -7.102 -22.016 -1.227 1 94.94 294 ARG B C 1
ATOM 6151 O O . ARG B 1 294 ? -6.062 -22.078 -0.568 1 94.94 294 ARG B O 1
ATOM 6158 N N . ILE B 1 295 ? -7.234 -21.344 -2.324 1 96.25 295 ILE B N 1
ATOM 6159 C CA . ILE B 1 295 ? -6.133 -20.516 -2.791 1 96.25 295 ILE B CA 1
ATOM 6160 C C . ILE B 1 295 ? -5.836 -19.422 -1.765 1 96.25 295 ILE B C 1
ATOM 6162 O O . ILE B 1 295 ? -4.676 -19.125 -1.478 1 96.25 295 ILE B O 1
ATOM 6166 N N . ILE B 1 296 ? -6.895 -18.828 -1.256 1 97.75 296 ILE B N 1
ATOM 6167 C CA . ILE B 1 296 ? -6.734 -17.812 -0.229 1 97.75 296 ILE B CA 1
ATOM 6168 C C . ILE B 1 296 ? -5.965 -18.391 0.958 1 97.75 296 ILE B C 1
ATOM 6170 O O . ILE B 1 296 ? -5.004 -17.781 1.438 1 97.75 296 ILE B O 1
ATOM 6174 N N . ARG B 1 297 ? -6.34 -19.516 1.395 1 96.94 297 ARG B N 1
ATOM 6175 C CA . ARG B 1 297 ? -5.711 -20.141 2.551 1 96.94 297 ARG B CA 1
ATOM 6176 C C . ARG B 1 297 ? -4.227 -20.406 2.297 1 96.94 297 ARG B C 1
ATOM 6178 O O . ARG B 1 297 ? -3.393 -20.156 3.17 1 96.94 297 ARG B O 1
ATOM 6185 N N . LEU B 1 298 ? -3.939 -20.859 1.157 1 97.56 298 LEU B N 1
ATOM 6186 C CA . LEU B 1 298 ? -2.545 -21.109 0.803 1 97.56 298 LEU B CA 1
ATOM 6187 C C . LEU B 1 298 ? -1.726 -19.812 0.898 1 97.56 298 LEU B C 1
ATOM 6189 O O . LEU B 1 298 ? -0.646 -19.812 1.492 1 97.56 298 LEU B O 1
ATOM 6193 N N . PHE B 1 299 ? -2.256 -18.766 0.416 1 98 299 PHE B N 1
ATOM 6194 C CA . PHE B 1 299 ? -1.473 -17.531 0.356 1 98 299 PHE B CA 1
ATOM 6195 C C . PHE B 1 299 ? -1.495 -16.812 1.697 1 98 299 PHE B C 1
ATOM 6197 O O . PHE B 1 299 ? -0.733 -15.867 1.912 1 98 299 PHE B O 1
ATOM 6204 N N . THR B 1 300 ? -2.363 -17.188 2.596 1 97.75 300 THR B N 1
ATOM 6205 C CA . THR B 1 300 ? -2.309 -16.672 3.959 1 97.75 300 THR B CA 1
ATOM 6206 C C . THR B 1 300 ? -1.181 -17.328 4.746 1 97.75 300 THR B C 1
ATOM 6208 O O . THR B 1 300 ? -0.715 -16.797 5.75 1 97.75 300 THR B O 1
ATOM 6211 N N . ILE B 1 301 ? -0.762 -18.516 4.301 1 97.62 301 ILE B N 1
ATOM 6212 C CA . ILE B 1 301 ? 0.376 -19.172 4.93 1 97.62 301 ILE B CA 1
ATOM 6213 C C . ILE B 1 301 ? 1.646 -18.359 4.684 1 97.62 301 ILE B C 1
ATOM 6215 O O . ILE B 1 301 ? 2.492 -18.234 5.57 1 97.62 301 ILE B O 1
ATOM 6219 N N . LEU B 1 302 ? 1.75 -17.828 3.438 1 96.75 302 LEU B N 1
ATOM 6220 C CA . LEU B 1 302 ? 2.822 -16.875 3.156 1 96.75 302 LEU B CA 1
ATOM 6221 C C . LEU B 1 302 ? 2.514 -15.508 3.76 1 96.75 302 LEU B C 1
ATOM 6223 O O . LEU B 1 302 ? 2.326 -14.531 3.033 1 96.75 302 LEU B O 1
ATOM 6227 N N . ASP B 1 303 ? 2.545 -15.43 5.02 1 95.62 303 ASP B N 1
ATOM 6228 C CA . ASP B 1 303 ? 2.096 -14.242 5.738 1 95.62 303 ASP B CA 1
ATOM 6229 C C . ASP B 1 303 ? 3.148 -13.141 5.684 1 95.62 303 ASP B C 1
ATOM 6231 O O . ASP B 1 303 ? 4.16 -13.273 4.992 1 95.62 303 ASP B O 1
ATOM 6235 N N . ASP B 1 304 ? 2.865 -12.07 6.328 1 93.19 304 ASP B N 1
ATOM 6236 C CA . ASP B 1 304 ? 3.725 -10.891 6.27 1 93.19 304 ASP B CA 1
ATOM 6237 C C . ASP B 1 304 ? 5.117 -11.203 6.809 1 93.19 304 ASP B C 1
ATOM 6239 O O . ASP B 1 304 ? 6.113 -10.672 6.312 1 93.19 304 ASP B O 1
ATOM 6243 N N . GLU B 1 305 ? 5.152 -11.961 7.82 1 94.69 305 GLU B N 1
ATOM 6244 C CA . GLU B 1 305 ? 6.441 -12.352 8.391 1 94.69 305 GLU B CA 1
ATOM 6245 C C . GLU B 1 305 ? 7.281 -13.125 7.375 1 94.69 305 GLU B C 1
ATOM 6247 O O . GLU B 1 305 ? 8.477 -12.867 7.223 1 94.69 305 GLU B O 1
ATOM 6252 N N . PHE B 1 306 ? 6.688 -14.07 6.73 1 97.25 306 PHE B N 1
ATOM 6253 C CA . PHE B 1 306 ? 7.391 -14.828 5.699 1 97.25 306 PHE B CA 1
ATOM 6254 C C . PHE B 1 306 ? 7.934 -13.891 4.621 1 97.25 306 PHE B C 1
ATOM 6256 O O . PHE B 1 306 ? 9.094 -14 4.227 1 97.25 306 PHE B O 1
ATOM 6263 N N . LEU B 1 307 ? 7.098 -13.031 4.113 1 96.06 307 LEU B N 1
ATOM 6264 C CA . LEU B 1 307 ? 7.488 -12.133 3.035 1 96.06 307 LEU B CA 1
ATOM 6265 C C . LEU B 1 307 ? 8.617 -11.211 3.48 1 96.06 307 LEU B C 1
ATOM 6267 O O . LEU B 1 307 ? 9.484 -10.852 2.678 1 96.06 307 LEU B O 1
ATOM 6271 N N . SER B 1 308 ? 8.547 -10.82 4.754 1 93.44 308 SER B N 1
ATOM 6272 C CA . SER B 1 308 ? 9.633 -10.008 5.285 1 93.44 308 SER B CA 1
ATOM 6273 C C . SER B 1 308 ? 10.961 -10.758 5.234 1 93.44 308 SER B C 1
ATOM 6275 O O . SER B 1 308 ? 11.984 -10.203 4.832 1 93.44 308 SER B O 1
ATOM 6277 N N . TYR B 1 309 ? 10.953 -12.008 5.59 1 95.38 309 TYR B N 1
ATOM 6278 C CA . TYR B 1 309 ? 12.141 -12.836 5.492 1 95.38 309 TYR B CA 1
ATOM 6279 C C . TYR B 1 309 ? 12.57 -13.008 4.039 1 95.38 309 TYR B C 1
ATOM 6281 O O . TYR B 1 309 ? 13.75 -12.898 3.715 1 95.38 309 TYR B O 1
ATOM 6289 N N . TRP B 1 310 ? 11.594 -13.242 3.242 1 95.81 310 TRP B N 1
ATOM 6290 C CA . TRP B 1 310 ? 11.844 -13.547 1.837 1 95.81 310 TRP B CA 1
ATOM 6291 C C . TRP B 1 310 ? 12.492 -12.359 1.135 1 95.81 310 TRP B C 1
ATOM 6293 O O . TRP B 1 310 ? 13.469 -12.523 0.396 1 95.81 310 TRP B O 1
ATOM 6303 N N . THR B 1 311 ? 12.031 -11.18 1.349 1 92.31 311 THR B N 1
ATOM 6304 C CA . THR B 1 311 ? 12.508 -10 0.646 1 92.31 311 THR B CA 1
ATOM 6305 C C . THR B 1 311 ? 13.805 -9.484 1.271 1 92.31 311 THR B C 1
ATOM 6307 O O . THR B 1 311 ? 14.453 -8.586 0.725 1 92.31 311 THR B O 1
ATOM 6310 N N . SER B 1 312 ? 14.227 -10.039 2.385 1 90.75 312 SER B N 1
ATOM 6311 C CA . SER B 1 312 ? 15.453 -9.602 3.049 1 90.75 312 SER B CA 1
ATOM 6312 C C . SER B 1 312 ? 16.625 -10.508 2.707 1 90.75 312 SER B C 1
ATOM 6314 O O . SER B 1 312 ? 17.734 -10.32 3.209 1 90.75 312 SER B O 1
ATOM 6316 N N . GLN B 1 313 ? 16.406 -11.414 1.891 1 88.94 313 GLN B N 1
ATOM 6317 C CA . GLN B 1 313 ? 17.438 -12.414 1.596 1 88.94 313 GLN B CA 1
ATOM 6318 C C . GLN B 1 313 ? 18.641 -11.781 0.905 1 88.94 313 GLN B C 1
ATOM 6320 O O . GLN B 1 313 ? 19.766 -12.258 1.044 1 88.94 313 GLN B O 1
ATOM 6325 N N . ASP B 1 314 ? 18.375 -10.719 0.195 1 81.25 314 ASP B N 1
ATOM 6326 C CA . ASP B 1 314 ? 19.453 -10.109 -0.575 1 81.25 314 ASP B CA 1
ATOM 6327 C C . ASP B 1 314 ? 20.219 -9.086 0.261 1 81.25 314 ASP B C 1
ATOM 6329 O O . ASP B 1 314 ? 21.219 -8.523 -0.195 1 81.25 314 ASP B O 1
ATOM 6333 N N . LEU B 1 315 ? 19.75 -8.93 1.422 1 84.62 315 LEU B N 1
ATOM 6334 C CA . LEU B 1 315 ? 20.469 -8.008 2.307 1 84.62 315 LEU B CA 1
ATOM 6335 C C . LEU B 1 315 ? 21.75 -8.648 2.842 1 84.62 315 LEU B C 1
ATOM 6337 O O . LEU B 1 315 ? 21.844 -9.875 2.908 1 84.62 315 LEU B O 1
ATOM 6341 N N . PRO B 1 316 ? 22.672 -7.707 3.158 1 81.81 316 PRO B N 1
ATOM 6342 C CA . PRO B 1 316 ? 23.875 -8.242 3.812 1 81.81 316 PRO B CA 1
ATOM 6343 C C . PRO B 1 316 ? 23.547 -9.039 5.078 1 81.81 316 PRO B C 1
ATOM 6345 O O . PRO B 1 316 ? 22.578 -8.727 5.77 1 81.81 316 PRO B O 1
ATOM 6348 N N . GLU B 1 317 ? 24.297 -10.086 5.336 1 81.06 317 GLU B N 1
ATOM 6349 C CA . GLU B 1 317 ? 24.047 -11.039 6.414 1 81.06 317 GLU B CA 1
ATOM 6350 C C . GLU B 1 317 ? 23.781 -10.32 7.734 1 81.06 317 GLU B C 1
ATOM 6352 O O . GLU B 1 317 ? 22.891 -10.719 8.5 1 81.06 317 GLU B O 1
ATOM 6357 N N . GLY B 1 318 ? 24.469 -9.312 8.023 1 80.25 318 GLY B N 1
ATOM 6358 C CA . GLY B 1 318 ? 24.328 -8.594 9.281 1 80.25 318 GLY B CA 1
ATOM 6359 C C . GLY B 1 318 ? 23.031 -7.801 9.367 1 80.25 318 GLY B C 1
ATOM 6360 O O . GLY B 1 318 ? 22.594 -7.426 10.453 1 80.25 318 GLY B O 1
ATOM 6361 N N . GLU B 1 319 ? 22.312 -7.668 8.297 1 83.25 319 GLU B N 1
ATOM 6362 C CA . GLU B 1 319 ? 21.125 -6.84 8.258 1 83.25 319 GLU B CA 1
ATOM 6363 C C . GLU B 1 319 ? 19.859 -7.691 8.141 1 83.25 319 GLU B C 1
ATOM 6365 O O . GLU B 1 319 ? 18.75 -7.18 8.242 1 83.25 319 GLU B O 1
ATOM 6370 N N . ARG B 1 320 ? 20.047 -8.969 8.047 1 88.19 320 ARG B N 1
ATOM 6371 C CA . ARG B 1 320 ? 18.906 -9.867 7.922 1 88.19 320 ARG B CA 1
ATOM 6372 C C . ARG B 1 320 ? 18.297 -10.164 9.281 1 88.19 320 ARG B C 1
ATOM 6374 O O . ARG B 1 320 ? 19.016 -10.359 10.266 1 88.19 320 ARG B O 1
ATOM 6381 N N . PRO B 1 321 ? 17.031 -10.133 9.32 1 89.06 321 PRO B N 1
ATOM 6382 C CA . PRO B 1 321 ? 16.391 -10.484 10.594 1 89.06 321 PRO B CA 1
ATOM 6383 C C . PRO B 1 321 ? 16.672 -11.93 11.008 1 89.06 321 PRO B C 1
ATOM 6385 O O . PRO B 1 321 ? 16.719 -12.828 10.156 1 89.06 321 PRO B O 1
ATOM 6388 N N . PRO B 1 322 ? 16.812 -12.086 12.281 1 91.44 322 PRO B N 1
ATOM 6389 C CA . PRO B 1 322 ? 17.047 -13.453 12.742 1 91.44 322 PRO B CA 1
ATOM 6390 C C . PRO B 1 322 ? 15.852 -14.367 12.516 1 91.44 322 PRO B C 1
ATOM 6392 O O . PRO B 1 322 ? 14.703 -13.93 12.641 1 91.44 322 PRO B O 1
ATOM 6395 N N . MET B 1 323 ? 16.141 -15.609 12.148 1 93.44 323 MET B N 1
ATOM 6396 C CA . MET B 1 323 ? 15.094 -16.609 11.898 1 93.44 323 MET B CA 1
ATOM 6397 C C . MET B 1 323 ? 15.453 -17.938 12.531 1 93.44 323 MET B C 1
ATOM 6399 O O . MET B 1 323 ? 16.547 -18.453 12.336 1 93.44 323 MET B O 1
ATOM 6403 N N . ALA B 1 324 ? 14.523 -18.484 13.25 1 93.31 324 ALA B N 1
ATOM 6404 C CA . ALA B 1 324 ? 14.742 -19.781 13.891 1 93.31 324 ALA B CA 1
ATOM 6405 C C . ALA B 1 324 ? 14.312 -20.922 12.977 1 93.31 324 ALA B C 1
ATOM 6407 O O . ALA B 1 324 ? 13.414 -20.766 12.148 1 93.31 324 ALA B O 1
ATOM 6408 N N . ALA B 1 325 ? 14.906 -22.141 13.148 1 92.81 325 ALA B N 1
ATOM 6409 C CA . ALA B 1 325 ? 14.555 -23.328 12.383 1 92.81 325 ALA B CA 1
ATOM 6410 C C . ALA B 1 325 ? 13.102 -23.719 12.609 1 92.81 325 ALA B C 1
ATOM 6412 O O . ALA B 1 325 ? 12.438 -24.219 11.695 1 92.81 325 ALA B O 1
ATOM 6413 N N . GLN B 1 326 ? 12.711 -23.391 13.789 1 94.94 326 GLN B N 1
ATOM 6414 C CA . GLN B 1 326 ? 11.336 -23.734 14.156 1 94.94 326 GLN B CA 1
ATOM 6415 C C . GLN B 1 326 ? 10.336 -22.984 13.273 1 94.94 326 GLN B C 1
ATOM 6417 O O . GLN B 1 326 ? 9.242 -23.5 13.016 1 94.94 326 GLN B O 1
ATOM 6422 N N . TYR B 1 327 ? 10.727 -21.828 12.898 1 96.75 327 TYR B N 1
ATOM 6423 C CA . TYR B 1 327 ? 9.852 -21.062 12.016 1 96.75 327 TYR B CA 1
ATOM 6424 C C . TYR B 1 327 ? 9.633 -21.797 10.695 1 96.75 327 TYR B C 1
ATOM 6426 O O . TYR B 1 327 ? 8.5 -21.906 10.219 1 96.75 327 TYR B O 1
ATOM 6434 N N . ILE B 1 328 ? 10.672 -22.312 10.086 1 97 328 ILE B N 1
ATOM 6435 C CA . ILE B 1 328 ? 10.609 -23.047 8.82 1 97 328 ILE B CA 1
ATOM 6436 C C . ILE B 1 328 ? 9.781 -24.312 8.992 1 97 328 ILE B C 1
ATOM 6438 O O . ILE B 1 328 ? 8.938 -24.641 8.148 1 97 328 ILE B O 1
ATOM 6442 N N . GLU B 1 329 ? 9.992 -24.953 10.07 1 97 329 GLU B N 1
ATOM 6443 C CA . GLU B 1 329 ? 9.258 -26.172 10.352 1 97 329 GLU B CA 1
ATOM 6444 C C . GLU B 1 329 ? 7.766 -25.906 10.492 1 97 329 GLU B C 1
ATOM 6446 O O . GLU B 1 329 ? 6.938 -26.688 10.016 1 97 329 GLU B O 1
ATOM 6451 N N . ARG B 1 330 ? 7.508 -24.859 11.156 1 97.25 330 ARG B N 1
ATOM 6452 C CA . ARG B 1 330 ? 6.109 -24.5 11.359 1 97.25 330 ARG B CA 1
ATOM 6453 C C . ARG B 1 330 ? 5.426 -24.203 10.023 1 97.25 330 ARG B C 1
ATOM 6455 O O . ARG B 1 330 ? 4.262 -24.562 9.828 1 97.25 330 ARG B O 1
ATOM 6462 N N . LYS B 1 331 ? 6.082 -23.516 9.172 1 98.06 331 LYS B N 1
ATOM 6463 C CA . LYS B 1 331 ? 5.512 -23.219 7.859 1 98.06 331 LYS B CA 1
ATOM 6464 C C . LYS B 1 331 ? 5.234 -24.5 7.074 1 98.06 331 LYS B C 1
ATOM 6466 O O . LYS B 1 331 ? 4.199 -24.609 6.41 1 98.06 331 LYS B O 1
ATOM 6471 N N . HIS B 1 332 ? 6.141 -25.469 7.121 1 96.88 332 HIS B N 1
ATOM 6472 C CA . HIS B 1 332 ? 5.918 -26.734 6.449 1 96.88 332 HIS B CA 1
ATOM 6473 C C . HIS B 1 332 ? 4.746 -27.5 7.078 1 96.88 332 HIS B C 1
ATOM 6475 O O . HIS B 1 332 ? 3.971 -28.141 6.371 1 96.88 332 HIS B O 1
ATOM 6481 N N . THR B 1 333 ? 4.695 -27.359 8.328 1 97.81 333 THR B N 1
ATOM 6482 C CA . THR B 1 333 ? 3.582 -28.016 9.016 1 97.81 333 THR B CA 1
ATOM 6483 C C . THR B 1 333 ? 2.252 -27.406 8.586 1 97.81 333 THR B C 1
ATOM 6485 O O . THR B 1 333 ? 1.262 -28.109 8.406 1 97.81 333 THR B O 1
ATOM 6488 N N . GLN B 1 334 ? 2.221 -26.109 8.484 1 97.88 334 GLN B N 1
ATOM 6489 C CA . GLN B 1 334 ? 1.013 -25.438 8.023 1 97.88 334 GLN B CA 1
ATOM 6490 C C . GLN B 1 334 ? 0.618 -25.922 6.629 1 97.88 334 GLN B C 1
ATOM 6492 O O . GLN B 1 334 ? -0.568 -26.094 6.336 1 97.88 334 GLN B O 1
ATOM 6497 N N . LEU B 1 335 ? 1.563 -26.125 5.785 1 97.38 335 LEU B N 1
ATOM 6498 C CA . LEU B 1 335 ? 1.298 -26.609 4.438 1 97.38 335 LEU B CA 1
ATOM 6499 C C . LEU B 1 335 ? 0.802 -28.062 4.465 1 97.38 335 LEU B C 1
ATOM 6501 O O . LEU B 1 335 ? -0.055 -28.438 3.668 1 97.38 335 LEU B O 1
ATOM 6505 N N . ASP B 1 336 ? 1.325 -28.844 5.375 1 96.25 336 ASP B N 1
ATOM 6506 C CA . ASP B 1 336 ? 0.82 -30.203 5.566 1 96.25 336 ASP B CA 1
ATOM 6507 C C . ASP B 1 336 ? -0.643 -30.188 6 1 96.25 336 ASP B C 1
ATOM 6509 O O . ASP B 1 336 ? -1.453 -30.969 5.5 1 96.25 336 ASP B O 1
ATOM 6513 N N . ASP B 1 337 ? -0.868 -29.344 6.934 1 96.12 337 ASP B N 1
ATOM 6514 C CA . ASP B 1 337 ? -2.234 -29.234 7.434 1 96.12 337 ASP B CA 1
ATOM 6515 C C . ASP B 1 337 ? -3.191 -28.812 6.32 1 96.12 337 ASP B C 1
ATOM 6517 O O . ASP B 1 337 ? -4.312 -29.312 6.23 1 96.12 337 ASP B O 1
ATOM 6521 N N . ASP B 1 338 ? -2.77 -27.891 5.562 1 94.44 338 ASP B N 1
ATOM 6522 C CA . ASP B 1 338 ? -3.592 -27.453 4.441 1 94.44 338 ASP B CA 1
ATOM 6523 C C . ASP B 1 338 ? -3.855 -28.609 3.469 1 94.44 338 ASP B C 1
ATOM 6525 O O . ASP B 1 338 ? -4.961 -28.734 2.938 1 94.44 338 ASP B O 1
ATOM 6529 N N . GLU B 1 339 ? -2.873 -29.375 3.18 1 92.19 339 GLU B N 1
ATOM 6530 C CA . GLU B 1 339 ? -3.01 -30.531 2.287 1 92.19 339 GLU B CA 1
ATOM 6531 C C . GLU B 1 339 ? -4.023 -31.531 2.832 1 92.19 339 GLU B C 1
ATOM 6533 O O . GLU B 1 339 ? -4.855 -32.031 2.084 1 92.19 339 GLU B O 1
ATOM 6538 N N . THR B 1 340 ? -3.934 -31.734 4.062 1 92.56 340 THR B N 1
ATOM 6539 C CA . THR B 1 340 ? -4.852 -32.656 4.719 1 92.56 340 THR B CA 1
ATOM 6540 C C . THR B 1 340 ? -6.281 -32.125 4.684 1 92.56 340 THR B C 1
ATOM 6542 O O . THR B 1 340 ? -7.223 -32.875 4.391 1 92.56 340 THR B O 1
ATOM 6545 N N . ASP B 1 341 ? -6.379 -30.875 4.961 1 88.75 341 ASP B N 1
ATOM 6546 C CA . ASP B 1 341 ? -7.691 -30.234 4.938 1 88.75 341 ASP B CA 1
ATOM 6547 C C . ASP B 1 341 ? -8.289 -30.281 3.535 1 88.75 341 ASP B C 1
ATOM 6549 O O . ASP B 1 341 ? -9.5 -30.484 3.375 1 88.75 341 ASP B O 1
ATOM 6553 N N . ALA B 1 342 ? -7.449 -30.016 2.58 1 85.94 342 ALA B N 1
ATOM 6554 C CA . ALA B 1 342 ? -7.914 -30.016 1.196 1 85.94 342 ALA B CA 1
ATOM 6555 C C . ALA B 1 342 ? -8.406 -31.406 0.79 1 85.94 342 ALA B C 1
ATOM 6557 O O . ALA B 1 342 ? -9.383 -31.531 0.045 1 85.94 342 ALA B O 1
ATOM 6558 N N . ALA B 1 343 ? -7.762 -32.406 1.227 1 82.31 343 ALA B N 1
ATOM 6559 C CA . ALA B 1 343 ? -8.156 -33.781 0.933 1 82.31 343 ALA B CA 1
ATOM 6560 C C . ALA B 1 343 ? -9.5 -34.125 1.571 1 82.31 343 ALA B C 1
ATOM 6562 O O . ALA B 1 343 ? -10.32 -34.812 0.979 1 82.31 343 ALA B O 1
ATOM 6563 N N . THR B 1 344 ? -9.711 -33.594 2.68 1 78.12 344 THR B N 1
ATOM 6564 C CA . THR B 1 344 ? -10.969 -33.844 3.387 1 78.12 344 THR B CA 1
ATOM 6565 C C . THR B 1 344 ? -12.125 -33.125 2.695 1 78.12 344 THR B C 1
ATOM 6567 O O . THR B 1 344 ? -13.234 -33.656 2.621 1 78.12 344 THR B O 1
ATOM 6570 N N . ASP B 1 345 ? -11.844 -31.922 2.271 1 72.69 345 ASP B N 1
ATOM 6571 C CA . ASP B 1 345 ? -12.859 -31.172 1.541 1 72.69 345 ASP B CA 1
ATOM 6572 C C . ASP B 1 345 ? -13.258 -31.891 0.254 1 72.69 345 ASP B C 1
ATOM 6574 O O . ASP B 1 345 ? -14.43 -31.891 -0.134 1 72.69 345 ASP B O 1
ATOM 6578 N N . HIS B 1 346 ? -12.273 -32.469 -0.444 1 65.5 346 HIS B N 1
ATOM 6579 C CA . HIS B 1 346 ? -12.5 -33.188 -1.695 1 65.5 346 HIS B CA 1
ATOM 6580 C C . HIS B 1 346 ? -13.266 -34.5 -1.458 1 65.5 346 HIS B C 1
ATOM 6582 O O . HIS B 1 346 ? -14.094 -34.875 -2.279 1 65.5 346 HIS B O 1
ATOM 6588 N N . ALA B 1 347 ? -12.812 -35.25 -0.467 1 55.72 347 ALA B N 1
ATOM 6589 C CA . ALA B 1 347 ? -13.477 -36.531 -0.159 1 55.72 347 ALA B CA 1
ATOM 6590 C C . ALA B 1 347 ? -14.953 -36.281 0.165 1 55.72 347 ALA B C 1
ATOM 6592 O O . ALA B 1 347 ? -15.781 -37.188 -0.061 1 55.72 347 ALA B O 1
ATOM 6593 N N . GLY B 1 348 ? -15.133 -35.281 0.742 1 47.84 348 GLY B N 1
ATOM 6594 C CA . GLY B 1 348 ? -16.547 -35.031 0.944 1 47.84 348 GLY B CA 1
ATOM 6595 C C . GLY B 1 348 ? -17.281 -34.656 -0.334 1 47.84 348 GLY B C 1
ATOM 6596 O O . GLY B 1 348 ? -16.656 -34.219 -1.301 1 47.84 348 GLY B O 1
ATOM 6597 N N . GLU B 1 349 ? -18.312 -35.5 -0.71 1 45.97 349 GLU B N 1
ATOM 6598 C CA . GLU B 1 349 ? -19.156 -35.531 -1.9 1 45.97 349 GLU B CA 1
ATOM 6599 C C . GLU B 1 349 ? -19.047 -34.219 -2.691 1 45.97 349 GLU B C 1
ATOM 6601 O O . GLU B 1 349 ? -19.172 -34.219 -3.918 1 45.97 349 GLU B O 1
ATOM 6606 N N . ALA B 1 350 ? -19.266 -32.969 -2.072 1 45.34 350 ALA B N 1
ATOM 6607 C CA . ALA B 1 350 ? -19.844 -31.766 -2.658 1 45.34 350 ALA B CA 1
ATOM 6608 C C . ALA B 1 350 ? -18.844 -31.062 -3.562 1 45.34 350 ALA B C 1
ATOM 6610 O O . ALA B 1 350 ? -19.219 -30.297 -4.449 1 45.34 350 ALA B O 1
ATOM 6611 N N . CYS B 1 351 ? -17.609 -30.812 -3.266 1 54.03 351 CYS B N 1
ATOM 6612 C CA . CYS B 1 351 ? -17.266 -29.547 -3.895 1 54.03 351 CYS B CA 1
ATOM 6613 C C . CYS B 1 351 ? -16.469 -29.781 -5.176 1 54.03 351 CYS B C 1
ATOM 6615 O O . CYS B 1 351 ? -16.406 -28.891 -6.039 1 54.03 351 CYS B O 1
ATOM 6617 N N . GLY B 1 352 ? -16.359 -31.078 -5.695 1 76.56 352 GLY B N 1
ATOM 6618 C CA . GLY B 1 352 ? -15.883 -31.5 -7.004 1 76.56 352 GLY B CA 1
ATOM 6619 C C . GLY B 1 352 ? -15.07 -30.422 -7.719 1 76.56 352 GLY B C 1
ATOM 6620 O O . GLY B 1 352 ? -15.547 -29.828 -8.695 1 76.56 352 GLY B O 1
ATOM 6621 N N . LEU B 1 353 ? -13.883 -30.078 -7.336 1 86.94 353 LEU B N 1
ATOM 6622 C CA . LEU B 1 353 ? -13.016 -29.141 -8.039 1 86.94 353 LEU B CA 1
ATOM 6623 C C . LEU B 1 353 ? -12.703 -29.641 -9.445 1 86.94 353 LEU B C 1
ATOM 6625 O O . LEU B 1 353 ? -12.602 -30.859 -9.672 1 86.94 353 LEU B O 1
ATOM 6629 N N . THR B 1 354 ? -12.719 -28.734 -10.414 1 86.06 354 THR B N 1
ATOM 6630 C CA . THR B 1 354 ? -12.273 -29.094 -11.758 1 86.06 354 THR B CA 1
ATOM 6631 C C . THR B 1 354 ? -10.812 -29.516 -11.758 1 86.06 354 THR B C 1
ATOM 6633 O O . THR B 1 354 ? -10.086 -29.266 -10.797 1 86.06 354 THR B O 1
ATOM 6636 N N . GLU B 1 355 ? -10.422 -30.188 -12.766 1 83.88 355 GLU B N 1
ATOM 6637 C CA . GLU B 1 355 ? -9.023 -30.594 -12.891 1 83.88 355 GLU B CA 1
ATOM 6638 C C . GLU B 1 355 ? -8.094 -29.391 -12.875 1 83.88 355 GLU B C 1
ATOM 6640 O O . GLU B 1 355 ? -6.992 -29.453 -12.32 1 83.88 355 GLU B O 1
ATOM 6645 N N . LEU B 1 356 ? -8.547 -28.359 -13.523 1 84.19 356 LEU B N 1
ATOM 6646 C CA . LEU B 1 356 ? -7.758 -27.125 -13.562 1 84.19 356 LEU B CA 1
ATOM 6647 C C . LEU B 1 356 ? -7.551 -26.578 -12.156 1 84.19 356 LEU B C 1
ATOM 6649 O O . LEU B 1 356 ? -6.441 -26.172 -11.805 1 84.19 356 LEU B O 1
ATOM 6653 N N . GLN B 1 357 ? -8.547 -26.562 -11.383 1 89 357 GLN B N 1
ATOM 6654 C CA . GLN B 1 357 ? -8.469 -26.062 -10.023 1 89 357 GLN B CA 1
ATOM 6655 C C . GLN B 1 357 ? -7.582 -26.938 -9.156 1 89 357 GLN B C 1
ATOM 6657 O O . GLN B 1 357 ? -6.789 -26.438 -8.352 1 89 357 GLN B O 1
ATOM 6662 N N . ARG B 1 358 ? -7.684 -28.203 -9.32 1 86.88 358 ARG B N 1
ATOM 6663 C CA . ARG B 1 358 ? -6.871 -29.141 -8.555 1 86.88 358 ARG B CA 1
ATOM 6664 C C . ARG B 1 358 ? -5.391 -28.984 -8.891 1 86.88 358 ARG B C 1
ATOM 6666 O O . ARG B 1 358 ? -4.543 -29 -7.992 1 86.88 358 ARG B O 1
ATOM 6673 N N . ALA B 1 359 ? -5.172 -28.891 -10.172 1 87 359 ALA B N 1
ATOM 6674 C CA . ALA B 1 359 ? -3.789 -28.719 -10.602 1 87 359 ALA B CA 1
ATOM 6675 C C . ALA B 1 359 ? -3.197 -27.438 -10.039 1 87 359 ALA B C 1
ATOM 6677 O O . ALA B 1 359 ? -2.051 -27.406 -9.586 1 87 359 ALA B O 1
ATOM 6678 N N . ASP B 1 360 ? -3.936 -26.406 -10.109 1 89.94 360 ASP B N 1
ATOM 6679 C CA . ASP B 1 360 ? -3.469 -25.109 -9.617 1 89.94 360 ASP B CA 1
ATOM 6680 C C . ASP B 1 360 ? -3.174 -25.172 -8.117 1 89.94 360 ASP B C 1
ATOM 6682 O O . ASP B 1 360 ? -2.145 -24.672 -7.664 1 89.94 360 ASP B O 1
ATOM 6686 N N . LEU B 1 361 ? -4.059 -25.75 -7.367 1 91.56 361 LEU B N 1
ATOM 6687 C CA . LEU B 1 361 ? -3.889 -25.859 -5.922 1 91.56 361 LEU B CA 1
ATOM 6688 C C . LEU B 1 361 ? -2.668 -26.703 -5.582 1 91.56 361 LEU B C 1
ATOM 6690 O O . LEU B 1 361 ? -1.889 -26.359 -4.691 1 91.56 361 LEU B O 1
ATOM 6694 N N . PHE B 1 362 ? -2.562 -27.781 -6.277 1 91.12 362 PHE B N 1
ATOM 6695 C CA . PHE B 1 362 ? -1.468 -28.703 -6.023 1 91.12 362 PHE B CA 1
ATOM 6696 C C . PHE B 1 362 ? -0.124 -28.062 -6.344 1 91.12 362 PHE B C 1
ATOM 6698 O O . PHE B 1 362 ? 0.798 -28.094 -5.527 1 91.12 362 PHE B O 1
ATOM 6705 N N . VAL B 1 363 ? -0.05 -27.469 -7.516 1 91.75 363 VAL B N 1
ATOM 6706 C CA . VAL B 1 363 ? 1.199 -26.859 -7.953 1 91.75 363 VAL B CA 1
ATOM 6707 C C . VAL B 1 363 ? 1.547 -25.688 -7.039 1 91.75 363 VAL B C 1
ATOM 6709 O O . VAL B 1 363 ? 2.711 -25.5 -6.68 1 91.75 363 VAL B O 1
ATOM 6712 N N . THR B 1 364 ? 0.563 -24.906 -6.699 1 94.56 364 THR B N 1
ATOM 6713 C CA . THR B 1 364 ? 0.786 -23.75 -5.828 1 94.56 364 THR B CA 1
ATOM 6714 C C . THR B 1 364 ? 1.301 -24.203 -4.461 1 94.56 364 THR B C 1
ATOM 6716 O O . THR B 1 364 ? 2.227 -23.609 -3.914 1 94.56 364 THR B O 1
ATOM 6719 N N . ARG B 1 365 ? 0.714 -25.219 -3.904 1 95.38 365 ARG B N 1
ATOM 6720 C CA . ARG B 1 365 ? 1.169 -25.75 -2.619 1 95.38 365 ARG B CA 1
ATOM 6721 C C . ARG B 1 365 ? 2.609 -26.234 -2.707 1 95.38 365 ARG B C 1
ATOM 6723 O O . ARG B 1 365 ? 3.42 -25.953 -1.821 1 95.38 365 ARG B O 1
ATOM 6730 N N . MET B 1 366 ? 2.936 -26.953 -3.756 1 94.62 366 MET B N 1
ATOM 6731 C CA . MET B 1 366 ? 4.293 -27.453 -3.949 1 94.62 366 MET B CA 1
ATOM 6732 C C . MET B 1 366 ? 5.281 -26.297 -4.094 1 94.62 366 MET B C 1
ATOM 6734 O O . MET B 1 366 ? 6.383 -26.344 -3.547 1 94.62 366 MET B O 1
ATOM 6738 N N . TRP B 1 367 ? 4.824 -25.375 -4.867 1 96.25 367 TRP B N 1
ATOM 6739 C CA . TRP B 1 367 ? 5.641 -24.172 -5.059 1 96.25 367 TRP B CA 1
ATOM 6740 C C . TRP B 1 367 ? 5.926 -23.5 -3.725 1 96.25 367 TRP B C 1
ATOM 6742 O O . TRP B 1 367 ? 7.062 -23.094 -3.459 1 96.25 367 TRP B O 1
ATOM 6752 N N . GLN B 1 368 ? 4.961 -23.391 -2.893 1 97.56 368 GLN B N 1
ATOM 6753 C CA . GLN B 1 368 ? 5.133 -22.766 -1.588 1 97.56 368 GLN B CA 1
ATOM 6754 C C . GLN B 1 368 ? 6.07 -23.578 -0.701 1 97.56 368 GLN B C 1
ATOM 6756 O O . GLN B 1 368 ? 6.836 -23.016 0.085 1 97.56 368 GLN B O 1
ATOM 6761 N N . ARG B 1 369 ? 6.02 -24.891 -0.815 1 96.75 369 ARG B N 1
ATOM 6762 C CA . ARG B 1 369 ? 6.957 -25.734 -0.091 1 96.75 369 ARG B CA 1
ATOM 6763 C C . ARG B 1 369 ? 8.398 -25.453 -0.516 1 96.75 369 ARG B C 1
ATOM 6765 O O . ARG B 1 369 ? 9.305 -25.438 0.319 1 96.75 369 ARG B O 1
ATOM 6772 N N . VAL B 1 370 ? 8.516 -25.281 -1.769 1 96.38 370 VAL B N 1
ATOM 6773 C CA . VAL B 1 370 ? 9.836 -24.969 -2.307 1 96.38 370 VAL B CA 1
ATOM 6774 C C . VAL B 1 370 ? 10.305 -23.609 -1.769 1 96.38 370 VAL B C 1
ATOM 6776 O O . VAL B 1 370 ? 11.469 -23.469 -1.393 1 96.38 370 VAL B O 1
ATOM 6779 N N . LEU B 1 371 ? 9.438 -22.656 -1.781 1 96.94 371 LEU B N 1
ATOM 6780 C CA . LEU B 1 371 ? 9.789 -21.328 -1.275 1 96.94 371 LEU B CA 1
ATOM 6781 C C . LEU B 1 371 ? 10.258 -21.406 0.174 1 96.94 371 LEU B C 1
ATOM 6783 O O . LEU B 1 371 ? 11.281 -20.828 0.533 1 96.94 371 LEU B O 1
ATOM 6787 N N . VAL B 1 372 ? 9.477 -22.109 0.99 1 97.62 372 VAL B N 1
ATOM 6788 C CA . VAL B 1 372 ? 9.812 -22.25 2.404 1 97.62 372 VAL B CA 1
ATOM 6789 C C . VAL B 1 372 ? 11.148 -22.969 2.551 1 97.62 372 VAL B C 1
ATOM 6791 O O . VAL B 1 372 ? 11.984 -22.578 3.363 1 97.62 372 VAL B O 1
ATOM 6794 N N . TRP B 1 373 ? 11.32 -23.969 1.806 1 96.31 373 TRP B N 1
ATOM 6795 C CA . TRP B 1 373 ? 12.562 -24.734 1.817 1 96.31 373 TRP B CA 1
ATOM 6796 C C . TRP B 1 373 ? 13.742 -23.859 1.421 1 96.31 373 TRP B C 1
ATOM 6798 O O . TRP B 1 373 ? 14.797 -23.891 2.064 1 96.31 373 TRP B O 1
ATOM 6808 N N . GLN B 1 374 ? 13.578 -23.125 0.365 1 94.5 374 GLN B N 1
ATOM 6809 C CA . GLN B 1 374 ? 14.633 -22.234 -0.107 1 94.5 374 GLN B CA 1
ATOM 6810 C C . GLN B 1 374 ? 15 -21.203 0.959 1 94.5 374 GLN B C 1
ATOM 6812 O O . GLN B 1 374 ? 16.172 -20.844 1.099 1 94.5 374 GLN B O 1
ATOM 6817 N N . LEU B 1 375 ? 13.984 -20.719 1.575 1 95.31 375 LEU B N 1
ATOM 6818 C CA . LEU B 1 375 ? 14.242 -19.781 2.656 1 95.31 375 LEU B CA 1
ATOM 6819 C C . LEU B 1 375 ? 15.078 -20.422 3.754 1 95.31 375 LEU B C 1
ATOM 6821 O O . LEU B 1 375 ? 16.031 -19.812 4.254 1 95.31 375 LEU B O 1
ATOM 6825 N N . GLY B 1 376 ? 14.734 -21.641 4.156 1 94.25 376 GLY B N 1
ATOM 6826 C CA . GLY B 1 376 ? 15.547 -22.375 5.117 1 94.25 376 GLY B CA 1
ATOM 6827 C C . GLY B 1 376 ? 16.969 -22.594 4.648 1 94.25 376 GLY B C 1
ATOM 6828 O O . GLY B 1 376 ? 17.906 -22.484 5.434 1 94.25 376 GLY B O 1
ATOM 6829 N N . MET B 1 377 ? 17.141 -22.891 3.432 1 91.25 377 MET B N 1
ATOM 6830 C CA . MET B 1 377 ? 18.453 -23.125 2.83 1 91.25 377 MET B CA 1
ATOM 6831 C C . MET B 1 377 ? 19.297 -21.844 2.857 1 91.25 377 MET B C 1
ATOM 6833 O O . MET B 1 377 ? 20.484 -21.891 3.168 1 91.25 377 MET B O 1
ATOM 6837 N N . SER B 1 378 ? 18.688 -20.719 2.5 1 88.69 378 SER B N 1
ATOM 6838 C CA . SER B 1 378 ? 19.391 -19.453 2.43 1 88.69 378 SER B CA 1
ATOM 6839 C C . SER B 1 378 ? 19.938 -19.047 3.797 1 88.69 378 SER B C 1
ATOM 6841 O O . SER B 1 378 ? 20.891 -18.281 3.889 1 88.69 378 SER B O 1
ATOM 6843 N N . ARG B 1 379 ? 19.328 -19.625 4.848 1 90.56 379 ARG B N 1
ATOM 6844 C CA . ARG B 1 379 ? 19.75 -19.297 6.207 1 90.56 379 ARG B CA 1
ATOM 6845 C C . ARG B 1 379 ? 20.531 -20.438 6.832 1 90.56 379 ARG B C 1
ATOM 6847 O O . ARG B 1 379 ? 20.797 -20.438 8.039 1 90.56 379 ARG B O 1
ATOM 6854 N N . CYS B 1 380 ? 20.797 -21.484 6.051 1 88.56 380 CYS B N 1
ATOM 6855 C CA . CYS B 1 380 ? 21.594 -22.641 6.461 1 88.56 380 CYS B CA 1
ATOM 6856 C C . CYS B 1 380 ? 20.953 -23.344 7.641 1 88.56 380 CYS B C 1
ATOM 6858 O O . CYS B 1 380 ? 21.641 -23.719 8.602 1 88.56 380 CYS B O 1
ATOM 6860 N N . LEU B 1 381 ? 19.719 -23.422 7.508 1 90.56 381 LEU B N 1
ATOM 6861 C CA . LEU B 1 381 ? 18.984 -24.047 8.609 1 90.56 381 LEU B CA 1
ATOM 6862 C C . LEU B 1 381 ? 18.688 -25.516 8.312 1 90.56 381 LEU B C 1
ATOM 6864 O O . LEU B 1 381 ? 18.172 -26.234 9.164 1 90.56 381 LEU B O 1
ATOM 6868 N N . LEU B 1 382 ? 18.953 -25.984 7.125 1 90.31 382 LEU B N 1
ATOM 6869 C CA . LEU B 1 382 ? 18.641 -27.344 6.699 1 90.31 382 LEU B CA 1
ATOM 6870 C C . LEU B 1 382 ? 19.812 -28.281 6.977 1 90.31 382 LEU B C 1
ATOM 6872 O O . LEU B 1 382 ? 20.922 -27.828 7.246 1 90.31 382 LEU B O 1
ATOM 6876 N N . SER B 1 383 ? 19.438 -29.578 6.984 1 86.94 383 SER B N 1
ATOM 6877 C CA . SER B 1 383 ? 20.469 -30.578 7.215 1 86.94 383 SER B CA 1
ATOM 6878 C C . SER B 1 383 ? 20.328 -31.75 6.266 1 86.94 383 SER B C 1
ATOM 6880 O O . SER B 1 383 ? 19.234 -32 5.738 1 86.94 383 SER B O 1
ATOM 6882 N N . SER B 1 384 ? 21.422 -32.469 5.949 1 80.62 384 SER B N 1
ATOM 6883 C CA . SER B 1 384 ? 21.391 -33.656 5.113 1 80.62 384 SER B CA 1
ATOM 6884 C C . SER B 1 384 ? 20.656 -34.812 5.805 1 80.62 384 SER B C 1
ATOM 6886 O O . SER B 1 384 ? 19.938 -35.562 5.16 1 80.62 384 SER B O 1
ATOM 6888 N N . VAL B 1 385 ? 20.891 -34.844 7.059 1 82 385 VAL B N 1
ATOM 6889 C CA . VAL B 1 385 ? 20.219 -35.875 7.867 1 82 385 VAL B CA 1
ATOM 6890 C C . VAL B 1 385 ? 19.562 -35.219 9.086 1 82 385 VAL B C 1
ATOM 6892 O O . VAL B 1 385 ? 20.125 -35.25 10.188 1 82 385 VAL B O 1
ATOM 6895 N N . PRO B 1 386 ? 18.375 -34.75 8.836 1 81.31 386 PRO B N 1
ATOM 6896 C CA . PRO B 1 386 ? 17.719 -34.094 9.961 1 81.31 386 PRO B CA 1
ATOM 6897 C C . PRO B 1 386 ? 17.312 -35.062 11.062 1 81.31 386 PRO B C 1
ATOM 6899 O O . PRO B 1 386 ? 17.062 -36.25 10.797 1 81.31 386 PRO B O 1
ATOM 6902 N N . PRO B 1 387 ? 17.297 -34.562 12.273 1 83.88 387 PRO B N 1
ATOM 6903 C CA . PRO B 1 387 ? 16.812 -35.406 13.367 1 83.88 387 PRO B CA 1
ATOM 6904 C C . PRO B 1 387 ? 15.406 -35.938 13.133 1 83.88 387 PRO B C 1
ATOM 6906 O O . PRO B 1 387 ? 14.617 -35.281 12.43 1 83.88 387 PRO B O 1
ATOM 6909 N N . ALA B 1 388 ? 15.125 -37 13.703 1 84 388 ALA B N 1
ATOM 6910 C CA . ALA B 1 388 ? 13.828 -37.656 13.516 1 84 388 ALA B CA 1
ATOM 6911 C C . ALA B 1 388 ? 12.695 -36.75 14.008 1 84 388 ALA B C 1
ATOM 6913 O O . ALA B 1 388 ? 11.562 -36.844 13.531 1 84 388 ALA B O 1
ATOM 6914 N N . SER B 1 389 ? 12.992 -35.906 14.883 1 86.38 389 SER B N 1
ATOM 6915 C CA . SER B 1 389 ? 11.969 -35.062 15.477 1 86.38 389 SER B CA 1
ATOM 6916 C C . SER B 1 389 ? 11.648 -33.875 14.578 1 86.38 389 SER B C 1
ATOM 6918 O O . SER B 1 389 ? 10.602 -33.219 14.734 1 86.38 389 SER B O 1
ATOM 6920 N N . SER B 1 390 ? 12.484 -33.688 13.656 1 88.06 390 SER B N 1
ATOM 6921 C CA . SER B 1 390 ? 12.305 -32.531 12.797 1 88.06 390 SER B CA 1
ATOM 6922 C C . SER B 1 390 ? 11.391 -32.844 11.617 1 88.06 390 SER B C 1
ATOM 6924 O O . SER B 1 390 ? 11.195 -34 11.273 1 88.06 390 SER B O 1
ATOM 6926 N N . HIS B 1 391 ? 10.828 -31.875 11.047 1 93.12 391 HIS B N 1
ATOM 6927 C CA . HIS B 1 391 ? 10.016 -32.031 9.844 1 93.12 391 HIS B CA 1
ATOM 6928 C C . HIS B 1 391 ? 10.852 -32.531 8.672 1 93.12 391 HIS B C 1
ATOM 6930 O O . HIS B 1 391 ? 12 -32.094 8.492 1 93.12 391 HIS B O 1
ATOM 6936 N N . GLU B 1 392 ? 10.297 -33.375 7.922 1 91.88 392 GLU B N 1
ATOM 6937 C CA . GLU B 1 392 ? 11.016 -33.969 6.809 1 91.88 392 GLU B CA 1
ATOM 6938 C C . GLU B 1 392 ? 11.539 -32.938 5.844 1 91.88 392 GLU B C 1
ATOM 6940 O O . GLU B 1 392 ? 12.578 -33.125 5.207 1 91.88 392 GLU B O 1
ATOM 6945 N N . ALA B 1 393 ? 10.898 -31.828 5.812 1 93.12 393 ALA B N 1
ATOM 6946 C CA . ALA B 1 393 ? 11.234 -30.781 4.848 1 93.12 393 ALA B CA 1
ATOM 6947 C C . ALA B 1 393 ? 12.492 -30.031 5.262 1 93.12 393 ALA B C 1
ATOM 6949 O O . ALA B 1 393 ? 13.016 -29.219 4.504 1 93.12 393 ALA B O 1
ATOM 6950 N N . MET B 1 394 ? 13.008 -30.391 6.414 1 93.88 394 MET B N 1
ATOM 6951 C CA . MET B 1 394 ? 14.258 -29.766 6.863 1 93.88 394 MET B CA 1
ATOM 6952 C C . MET B 1 394 ? 15.461 -30.453 6.234 1 93.88 394 MET B C 1
ATOM 6954 O O . MET B 1 394 ? 16.594 -30.031 6.438 1 93.88 394 MET B O 1
ATOM 6958 N N . SER B 1 395 ? 15.172 -31.375 5.43 1 90.88 395 SER B N 1
ATOM 6959 C CA . SER B 1 395 ? 16.219 -32.125 4.738 1 90.88 395 SER B CA 1
ATOM 6960 C C . SER B 1 395 ? 16.656 -31.375 3.469 1 90.88 395 SER B C 1
ATOM 6962 O O . SER B 1 395 ? 15.828 -30.828 2.744 1 90.88 395 SER B O 1
ATOM 6964 N N . LEU B 1 396 ? 17.922 -31.484 3.17 1 88.5 396 LEU B N 1
ATOM 6965 C CA . LEU B 1 396 ? 18.469 -30.875 1.968 1 88.5 396 LEU B CA 1
ATOM 6966 C C . LEU B 1 396 ? 17.938 -31.547 0.713 1 88.5 396 LEU B C 1
ATOM 6968 O O . LEU B 1 396 ? 17.859 -30.938 -0.349 1 88.5 396 LEU B O 1
ATOM 6972 N N . VAL B 1 397 ? 17.516 -32.781 0.816 1 88.38 397 VAL B N 1
ATOM 6973 C CA . VAL B 1 397 ? 17.141 -33.531 -0.365 1 88.38 397 VAL B CA 1
ATOM 6974 C C . VAL B 1 397 ? 15.617 -33.562 -0.507 1 88.38 397 VAL B C 1
ATOM 6976 O O . VAL B 1 397 ? 15.086 -34.125 -1.466 1 88.38 397 VAL B O 1
ATOM 6979 N N . PHE B 1 398 ? 14.953 -32.875 0.318 1 91.31 398 PHE B N 1
ATOM 6980 C CA . PHE B 1 398 ? 13.492 -32.906 0.427 1 91.31 398 PHE B CA 1
ATOM 6981 C C . PHE B 1 398 ? 12.844 -32.594 -0.916 1 91.31 398 PHE B C 1
ATOM 6983 O O . PHE B 1 398 ? 11.961 -33.344 -1.364 1 91.31 398 PHE B O 1
ATOM 6990 N N . PRO B 1 399 ? 13.242 -31.562 -1.633 1 91.31 399 PRO B N 1
ATOM 6991 C CA . PRO B 1 399 ? 12.562 -31.25 -2.895 1 91.31 399 PRO B CA 1
ATOM 6992 C C . PRO B 1 399 ? 12.719 -32.375 -3.932 1 91.31 399 PRO B C 1
ATOM 6994 O O . PRO B 1 399 ? 11.766 -32.688 -4.645 1 91.31 399 PRO B O 1
ATOM 6997 N N . ALA B 1 400 ? 13.852 -32.906 -3.986 1 88 400 ALA B N 1
ATOM 6998 C CA . ALA B 1 400 ? 14.125 -33.938 -4.984 1 88 400 ALA B CA 1
ATOM 6999 C C . ALA B 1 400 ? 13.406 -35.25 -4.637 1 88 400 ALA B C 1
ATOM 7001 O O . ALA B 1 400 ? 12.93 -35.938 -5.527 1 88 400 ALA B O 1
ATOM 7002 N N . ARG B 1 401 ? 13.305 -35.531 -3.443 1 85.12 401 ARG B N 1
ATOM 7003 C CA . ARG B 1 401 ? 12.742 -36.812 -3.037 1 85.12 401 ARG B CA 1
ATOM 7004 C C . ARG B 1 401 ? 11.219 -36.75 -2.986 1 85.12 401 ARG B C 1
ATOM 7006 O O . ARG B 1 401 ? 10.539 -37.562 -3.592 1 85.12 401 ARG B O 1
ATOM 7013 N N . ARG B 1 402 ? 10.727 -35.812 -2.35 1 86.88 402 ARG B N 1
ATOM 7014 C CA . ARG B 1 402 ? 9.281 -35.781 -2.123 1 86.88 402 ARG B CA 1
ATOM 7015 C C . ARG B 1 402 ? 8.578 -35 -3.223 1 86.88 402 ARG B C 1
ATOM 7017 O O . ARG B 1 402 ? 7.578 -35.438 -3.777 1 86.88 402 ARG B O 1
ATOM 7024 N N . LEU B 1 403 ? 9.039 -33.844 -3.596 1 89.44 403 LEU B N 1
ATOM 7025 C CA . LEU B 1 403 ? 8.281 -32.969 -4.473 1 89.44 403 LEU B CA 1
ATOM 7026 C C . LEU B 1 403 ? 8.352 -33.438 -5.922 1 89.44 403 LEU B C 1
ATOM 7028 O O . LEU B 1 403 ? 7.359 -33.375 -6.648 1 89.44 403 LEU B O 1
ATOM 7032 N N . GLY B 1 404 ? 9.5 -33.969 -6.281 1 87.25 404 GLY B N 1
ATOM 7033 C CA . GLY B 1 404 ? 9.617 -34.5 -7.629 1 87.25 404 GLY B CA 1
ATOM 7034 C C . GLY B 1 404 ? 8.664 -35.656 -7.902 1 87.25 404 GLY B C 1
ATOM 7035 O O . GLY B 1 404 ? 7.98 -35.656 -8.922 1 87.25 404 GLY B O 1
ATOM 7036 N N . ALA B 1 405 ? 8.633 -36.5 -6.992 1 87.75 405 ALA B N 1
ATOM 7037 C CA . ALA B 1 405 ? 7.77 -37.656 -7.125 1 87.75 405 ALA B CA 1
ATOM 7038 C C . ALA B 1 405 ? 6.297 -37.25 -7.105 1 87.75 405 ALA B C 1
ATOM 7040 O O . ALA B 1 405 ? 5.496 -37.781 -7.887 1 87.75 405 ALA B O 1
ATOM 7041 N N . GLN B 1 406 ? 5.965 -36.406 -6.258 1 89.38 406 GLN B N 1
ATOM 7042 C CA . GLN B 1 406 ? 4.582 -35.969 -6.125 1 89.38 406 GLN B CA 1
ATOM 7043 C C . GLN B 1 406 ? 4.109 -35.25 -7.379 1 89.38 406 GLN B C 1
ATOM 7045 O O . GLN B 1 406 ? 2.977 -35.438 -7.828 1 89.38 406 GLN B O 1
ATOM 7050 N N . LEU B 1 407 ? 4.902 -34.438 -7.883 1 88.56 407 LEU B N 1
ATOM 7051 C CA . LEU B 1 407 ? 4.527 -33.688 -9.062 1 88.56 407 LEU B CA 1
ATOM 7052 C C . LEU B 1 407 ? 4.359 -34.594 -10.273 1 88.56 407 LEU B C 1
ATOM 7054 O O . LEU B 1 407 ? 3.449 -34.406 -11.086 1 88.56 407 LEU B O 1
ATOM 7058 N N . ARG B 1 408 ? 5.242 -35.531 -10.398 1 86.56 408 ARG B N 1
ATOM 7059 C CA . ARG B 1 408 ? 5.102 -36.5 -11.469 1 86.56 408 ARG B CA 1
ATOM 7060 C C . ARG B 1 408 ? 3.785 -37.25 -11.359 1 86.56 408 ARG B C 1
ATOM 7062 O O . ARG B 1 408 ? 3.09 -37.469 -12.352 1 86.56 408 ARG B O 1
ATOM 7069 N N . SER B 1 409 ? 3.559 -37.656 -10.164 1 86.38 409 SER B N 1
ATOM 7070 C CA . SER B 1 409 ? 2.316 -38.375 -9.93 1 86.38 409 SER B CA 1
ATOM 7071 C C . SER B 1 409 ? 1.102 -37.562 -10.312 1 86.38 409 SER B C 1
ATOM 7073 O O . SER B 1 409 ? 0.148 -38.062 -10.898 1 86.38 409 SER B O 1
ATOM 7075 N N . LEU B 1 410 ? 1.071 -36.344 -10.008 1 82.75 410 LEU B N 1
ATOM 7076 C CA . LEU B 1 410 ? -0.029 -35.438 -10.344 1 82.75 410 LEU B CA 1
ATOM 7077 C C . LEU B 1 410 ? -0.164 -35.281 -11.859 1 82.75 410 LEU B C 1
ATOM 7079 O O . LEU B 1 410 ? -1.268 -35.375 -12.398 1 82.75 410 LEU B O 1
ATOM 7083 N N . VAL B 1 411 ? 0.891 -35 -12.469 1 81.75 411 VAL B N 1
ATOM 7084 C CA . VAL B 1 411 ? 0.899 -34.75 -13.898 1 81.75 411 VAL B CA 1
ATOM 7085 C C . VAL B 1 411 ? 0.384 -35.969 -14.656 1 81.75 411 VAL B C 1
ATOM 7087 O O . VAL B 1 411 ? -0.301 -35.844 -15.672 1 81.75 411 VAL B O 1
ATOM 7090 N N . THR B 1 412 ? 0.731 -37.062 -14.141 1 82.25 412 THR B N 1
ATOM 7091 C CA . THR B 1 412 ? 0.33 -38.281 -14.812 1 82.25 412 THR B CA 1
ATOM 7092 C C . THR B 1 412 ? -1.171 -38.531 -14.664 1 82.25 412 THR B C 1
ATOM 7094 O O . THR B 1 412 ? -1.774 -39.25 -15.461 1 82.25 412 THR B O 1
ATOM 7097 N N . GLN B 1 413 ? -1.747 -37.875 -13.734 1 80.25 413 GLN B N 1
ATOM 7098 C CA . GLN B 1 413 ? -3.174 -38.062 -13.484 1 80.25 413 GLN B CA 1
ATOM 7099 C C . GLN B 1 413 ? -3.994 -37 -14.227 1 80.25 413 GLN B C 1
ATOM 7101 O O . GLN B 1 413 ? -5.215 -37.125 -14.344 1 80.25 413 GLN B O 1
ATOM 7106 N N . LEU B 1 414 ? -3.326 -36.031 -14.734 1 79.12 414 LEU B N 1
ATOM 7107 C CA . LEU B 1 414 ? -4.02 -34.906 -15.359 1 79.12 414 LEU B CA 1
ATOM 7108 C C . LEU B 1 414 ? -3.748 -34.875 -16.859 1 79.12 414 LEU B C 1
ATOM 7110 O O . LEU B 1 414 ? -2.832 -35.562 -17.344 1 79.12 414 LEU B O 1
ATOM 7114 N N . ASP B 1 415 ? -4.777 -34.281 -17.531 1 75.75 415 ASP B N 1
ATOM 7115 C CA . ASP B 1 415 ? -4.422 -33.812 -18.875 1 75.75 415 ASP B CA 1
ATOM 7116 C C . ASP B 1 415 ? -3.584 -32.531 -18.812 1 75.75 415 ASP B C 1
ATOM 7118 O O . ASP B 1 415 ? -4.129 -31.438 -18.703 1 75.75 415 ASP B O 1
ATOM 7122 N N . PRO B 1 416 ? -2.379 -32.719 -18.969 1 65.81 416 PRO B N 1
ATOM 7123 C CA . PRO B 1 416 ? -1.465 -31.625 -18.609 1 65.81 416 PRO B CA 1
ATOM 7124 C C . PRO B 1 416 ? -1.647 -30.375 -19.484 1 65.81 416 PRO B C 1
ATOM 7126 O O . PRO B 1 416 ? -1.524 -29.25 -19 1 65.81 416 PRO B O 1
ATOM 7129 N N . ILE B 1 417 ? -1.881 -30.609 -20.703 1 66 417 ILE B N 1
ATOM 7130 C CA . ILE B 1 417 ? -1.958 -29.453 -21.609 1 66 417 ILE B CA 1
ATOM 7131 C C . ILE B 1 417 ? -3.145 -28.578 -21.234 1 66 417 ILE B C 1
ATOM 7133 O O . ILE B 1 417 ? -3.025 -27.344 -21.188 1 66 417 ILE B O 1
ATOM 7137 N N . THR B 1 418 ? -4.137 -29.219 -20.922 1 68.25 418 THR B N 1
ATOM 7138 C CA . THR B 1 418 ? -5.332 -28.438 -20.609 1 68.25 418 THR B CA 1
ATOM 7139 C C . THR B 1 418 ? -5.285 -27.922 -19.172 1 68.25 418 THR B C 1
ATOM 7141 O O . THR B 1 418 ? -5.559 -26.75 -18.922 1 68.25 418 THR B O 1
ATOM 7144 N N . SER B 1 419 ? -4.812 -28.781 -18.328 1 73.62 419 SER B N 1
ATOM 7145 C CA . SER B 1 419 ? -4.938 -28.484 -16.906 1 73.62 419 SER B CA 1
ATOM 7146 C C . SER B 1 419 ? -3.814 -27.562 -16.438 1 73.62 419 SER B C 1
ATOM 7148 O O . SER B 1 419 ? -3.984 -26.797 -15.484 1 73.62 419 SER B O 1
ATOM 7150 N N . ILE B 1 420 ? -2.727 -27.562 -17.156 1 75.25 420 ILE B N 1
ATOM 7151 C CA . ILE B 1 420 ? -1.592 -26.75 -16.734 1 75.25 420 ILE B CA 1
ATOM 7152 C C . ILE B 1 420 ? -1.37 -25.609 -17.719 1 75.25 420 ILE B C 1
ATOM 7154 O O . ILE B 1 420 ? -1.125 -24.469 -17.312 1 75.25 420 ILE B O 1
ATOM 7158 N N . GLY B 1 421 ? -1.608 -25.891 -18.922 1 69.88 421 GLY B N 1
ATOM 7159 C CA . GLY B 1 421 ? -1.315 -24.922 -19.969 1 69.88 421 GLY B CA 1
ATOM 7160 C C . GLY B 1 421 ? -2.291 -23.766 -19.984 1 69.88 421 GLY B C 1
ATOM 7161 O O . GLY B 1 421 ? -1.955 -22.672 -20.453 1 69.88 421 GLY B O 1
ATOM 7162 N N . MET B 1 422 ? -3.406 -23.969 -19.359 1 69.56 422 MET B N 1
ATOM 7163 C CA . MET B 1 422 ? -4.457 -22.953 -19.453 1 69.56 422 MET B CA 1
ATOM 7164 C C . MET B 1 422 ? -4.438 -22.047 -18.219 1 69.56 422 MET B C 1
ATOM 7166 O O . MET B 1 422 ? -5.348 -21.234 -18.031 1 69.56 422 MET B O 1
ATOM 7170 N N . HIS B 1 423 ? -3.527 -22.109 -17.328 1 68 423 HIS B N 1
ATOM 7171 C CA . HIS B 1 423 ? -3.42 -21.25 -16.141 1 68 423 HIS B CA 1
ATOM 7172 C C . HIS B 1 423 ? -2.477 -20.078 -16.391 1 68 423 HIS B C 1
ATOM 7174 O O . HIS B 1 423 ? -2.244 -19.266 -15.5 1 68 423 HIS B O 1
ATOM 7180 N N . GLY B 1 424 ? -2.109 -19.953 -17.547 1 70.19 424 GLY B N 1
ATOM 7181 C CA . GLY B 1 424 ? -1.25 -18.828 -17.859 1 70.19 424 GLY B CA 1
ATOM 7182 C C . GLY B 1 424 ? 0.192 -19.031 -17.438 1 70.19 424 GLY B C 1
ATOM 7183 O O . GLY B 1 424 ? 0.602 -20.156 -17.156 1 70.19 424 GLY B O 1
ATOM 7184 N N . THR B 1 425 ? 0.878 -17.984 -17.359 1 73.62 425 THR B N 1
ATOM 7185 C CA . THR B 1 425 ? 2.32 -18.031 -17.141 1 73.62 425 THR B CA 1
ATOM 7186 C C . THR B 1 425 ? 2.635 -18.203 -15.656 1 73.62 425 THR B C 1
ATOM 7188 O O . THR B 1 425 ? 3.725 -18.656 -15.297 1 73.62 425 THR B O 1
ATOM 7191 N N . GLY B 1 426 ? 1.704 -17.922 -14.859 1 81 426 GLY B N 1
ATOM 7192 C CA . GLY B 1 426 ? 1.946 -18.047 -13.43 1 81 426 GLY B CA 1
ATOM 7193 C C . GLY B 1 426 ? 2.246 -19.469 -13 1 81 426 GLY B C 1
ATOM 7194 O O . GLY B 1 426 ? 3.182 -19.719 -12.234 1 81 426 GLY B O 1
ATOM 7195 N N . ILE B 1 427 ? 1.514 -20.422 -13.477 1 84.25 427 ILE B N 1
ATOM 7196 C CA . ILE B 1 427 ? 1.711 -21.828 -13.086 1 84.25 427 ILE B CA 1
ATOM 7197 C C . ILE B 1 427 ? 3.023 -22.344 -13.672 1 84.25 427 ILE B C 1
ATOM 7199 O O . ILE B 1 427 ? 3.707 -23.156 -13.055 1 84.25 427 ILE B O 1
ATOM 7203 N N . LEU B 1 428 ? 3.32 -21.859 -14.836 1 84.62 428 LEU B N 1
ATOM 7204 C CA . LEU B 1 428 ? 4.574 -22.281 -15.461 1 84.62 428 LEU B CA 1
ATOM 7205 C C . LEU B 1 428 ? 5.77 -21.75 -14.672 1 84.62 428 LEU B C 1
ATOM 7207 O O . LEU B 1 428 ? 6.777 -22.453 -14.531 1 84.62 428 LEU B O 1
ATOM 7211 N N . GLN B 1 429 ? 5.566 -20.562 -14.203 1 87.25 429 GLN B N 1
ATOM 7212 C CA . GLN B 1 429 ? 6.617 -20 -13.367 1 87.25 429 GLN B CA 1
ATOM 7213 C C . GLN B 1 429 ? 6.816 -20.828 -12.102 1 87.25 429 GLN B C 1
ATOM 7215 O O . GLN B 1 429 ? 7.949 -21.078 -11.688 1 87.25 429 GLN B O 1
ATOM 7220 N N . LYS B 1 430 ? 5.805 -21.219 -11.523 1 90.44 430 LYS B N 1
ATOM 7221 C CA . LYS B 1 430 ? 5.871 -22.062 -10.328 1 90.44 430 LYS B CA 1
ATOM 7222 C C . LYS B 1 430 ? 6.527 -23.406 -10.641 1 90.44 430 LYS B C 1
ATOM 7224 O O . LYS B 1 430 ? 7.406 -23.859 -9.898 1 90.44 430 LYS B O 1
ATOM 7229 N N . LEU B 1 431 ? 6.113 -23.984 -11.734 1 89.69 431 LEU B N 1
ATOM 7230 C CA . LEU B 1 431 ? 6.652 -25.281 -12.133 1 89.69 431 LEU B CA 1
ATOM 7231 C C . LEU B 1 431 ? 8.148 -25.172 -12.438 1 89.69 431 LEU B C 1
ATOM 7233 O O . LEU B 1 431 ? 8.914 -26.078 -12.102 1 89.69 431 LEU B O 1
ATOM 7237 N N . PHE B 1 432 ? 8.484 -24.188 -13.047 1 91.38 432 PHE B N 1
ATOM 7238 C CA . PHE B 1 432 ? 9.898 -23.969 -13.328 1 91.38 432 PHE B CA 1
ATOM 7239 C C . PHE B 1 432 ? 10.703 -23.891 -12.031 1 91.38 432 PHE B C 1
ATOM 7241 O O . PHE B 1 432 ? 11.758 -24.516 -11.914 1 91.38 432 PHE B O 1
ATOM 7248 N N . GLU B 1 433 ? 10.203 -23.078 -11.117 1 91.56 433 GLU B N 1
ATOM 7249 C CA . GLU B 1 433 ? 10.914 -22.906 -9.859 1 91.56 433 GLU B CA 1
ATOM 7250 C C . GLU B 1 433 ? 11.055 -24.234 -9.109 1 91.56 433 GLU B C 1
ATOM 7252 O O . GLU B 1 433 ? 12.102 -24.5 -8.523 1 91.56 433 GLU B O 1
ATOM 7257 N N . ILE B 1 434 ? 10.07 -24.984 -9.117 1 93.69 434 ILE B N 1
ATOM 7258 C CA . ILE B 1 434 ? 10.102 -26.297 -8.477 1 93.69 434 ILE B CA 1
ATOM 7259 C C . ILE B 1 434 ? 11.148 -27.172 -9.156 1 93.69 434 ILE B C 1
ATOM 7261 O O . ILE B 1 434 ? 12.023 -27.734 -8.5 1 93.69 434 ILE B O 1
ATOM 7265 N N . THR B 1 435 ? 11.047 -27.219 -10.445 1 93.19 435 THR B N 1
ATOM 7266 C CA . THR B 1 435 ? 11.938 -28.062 -11.227 1 93.19 435 THR B CA 1
ATOM 7267 C C . THR B 1 435 ? 13.391 -27.609 -11.094 1 93.19 435 THR B C 1
ATOM 7269 O O . THR B 1 435 ? 14.297 -28.422 -10.953 1 93.19 435 THR B O 1
ATOM 7272 N N . ASN B 1 436 ? 13.508 -26.344 -11.188 1 92.38 436 ASN B N 1
ATOM 7273 C CA . ASN B 1 436 ? 14.836 -25.766 -11.039 1 92.38 436 ASN B CA 1
ATOM 7274 C C . ASN B 1 436 ? 15.438 -26.078 -9.672 1 92.38 436 ASN B C 1
ATOM 7276 O O . ASN B 1 436 ? 16.641 -26.359 -9.562 1 92.38 436 ASN B O 1
ATOM 7280 N N . THR B 1 437 ? 14.672 -26 -8.672 1 92.44 437 THR B N 1
ATOM 7281 C CA . THR B 1 437 ? 15.117 -26.312 -7.32 1 92.44 437 THR B CA 1
ATOM 7282 C C . THR B 1 437 ? 15.508 -27.781 -7.195 1 92.44 437 THR B C 1
ATOM 7284 O O . THR B 1 437 ? 16.516 -28.109 -6.57 1 92.44 437 THR B O 1
ATOM 7287 N N . ILE B 1 438 ? 14.75 -28.625 -7.727 1 91.31 438 ILE B N 1
ATOM 7288 C CA . ILE B 1 438 ? 15.062 -30.047 -7.727 1 91.31 438 ILE B CA 1
ATOM 7289 C C . ILE B 1 438 ? 16.406 -30.281 -8.406 1 91.31 438 ILE B C 1
ATOM 7291 O O . ILE B 1 438 ? 17.25 -31.031 -7.898 1 91.31 438 ILE B O 1
ATOM 7295 N N . ALA B 1 439 ? 16.609 -29.594 -9.5 1 90.56 439 ALA B N 1
ATOM 7296 C CA . ALA B 1 439 ? 17.891 -29.703 -10.211 1 90.56 439 ALA B CA 1
ATOM 7297 C C . ALA B 1 439 ? 19.047 -29.281 -9.32 1 90.56 439 ALA B C 1
ATOM 7299 O O . ALA B 1 439 ? 20.094 -29.922 -9.305 1 90.56 439 ALA B O 1
ATOM 7300 N N . ASP B 1 440 ? 18.859 -28.266 -8.617 1 87.06 440 ASP B N 1
ATOM 7301 C CA . ASP B 1 440 ? 19.906 -27.75 -7.734 1 87.06 440 ASP B CA 1
ATOM 7302 C C . ASP B 1 440 ? 20.234 -28.75 -6.629 1 87.06 440 ASP B C 1
ATOM 7304 O O . ASP B 1 440 ? 21.391 -28.922 -6.258 1 87.06 440 ASP B O 1
ATOM 7308 N N . VAL B 1 441 ? 19.25 -29.344 -6.113 1 87.75 441 VAL B N 1
ATOM 7309 C CA . VAL B 1 441 ? 19.438 -30.312 -5.047 1 87.75 441 VAL B CA 1
ATOM 7310 C C . VAL B 1 441 ? 20.203 -31.531 -5.582 1 87.75 441 VAL B C 1
ATOM 7312 O O . VAL B 1 441 ? 21.109 -32.031 -4.93 1 87.75 441 VAL B O 1
ATOM 7315 N N . LEU B 1 442 ? 19.859 -31.922 -6.746 1 85.69 442 LEU B N 1
ATOM 7316 C CA . LEU B 1 442 ? 20.484 -33.094 -7.355 1 85.69 442 LEU B CA 1
ATOM 7317 C C . LEU B 1 442 ? 21.953 -32.781 -7.676 1 85.69 442 LEU B C 1
ATOM 7319 O O . LEU B 1 442 ? 22.797 -33.688 -7.613 1 85.69 442 LEU B O 1
ATOM 7323 N N . ALA B 1 443 ? 22.234 -31.578 -7.969 1 81.38 443 ALA B N 1
ATOM 7324 C CA . ALA B 1 443 ? 23.609 -31.188 -8.266 1 81.38 443 ALA B CA 1
ATOM 7325 C C . ALA B 1 443 ? 24.453 -31.141 -6.996 1 81.38 443 ALA B C 1
ATOM 7327 O O . ALA B 1 443 ? 25.656 -31.406 -7.031 1 81.38 443 ALA B O 1
ATOM 7328 N N . LEU B 1 444 ? 23.922 -30.719 -5.969 1 75.44 444 LEU B N 1
ATOM 7329 C CA . LEU B 1 444 ? 24.656 -30.516 -4.719 1 75.44 444 LEU B CA 1
ATOM 7330 C C . LEU B 1 444 ? 24.875 -31.844 -4 1 75.44 444 LEU B C 1
ATOM 7332 O O . LEU B 1 444 ? 25.875 -32.031 -3.299 1 75.44 444 LEU B O 1
ATOM 7336 N N . VAL B 1 445 ? 23.953 -32.75 -3.961 1 71.06 445 VAL B N 1
ATOM 7337 C CA . VAL B 1 445 ? 24.078 -34 -3.244 1 71.06 445 VAL B CA 1
ATOM 7338 C C . VAL B 1 445 ? 24.172 -35.156 -4.242 1 71.06 445 VAL B C 1
ATOM 7340 O O . VAL B 1 445 ? 23.219 -35.906 -4.406 1 71.06 445 VAL B O 1
ATOM 7343 N N . PRO B 1 446 ? 25.359 -35.125 -5.035 1 58.47 446 PRO B N 1
ATOM 7344 C CA . PRO B 1 446 ? 25.453 -36.125 -6.113 1 58.47 446 PRO B CA 1
ATOM 7345 C C . PRO B 1 446 ? 25.25 -37.562 -5.617 1 58.47 446 PRO B C 1
ATOM 7347 O O . PRO B 1 446 ? 24.75 -38.406 -6.367 1 58.47 446 PRO B O 1
ATOM 7350 N N . ASP B 1 447 ? 25.984 -37.812 -4.473 1 52.91 447 ASP B N 1
ATOM 7351 C CA . ASP B 1 447 ? 25.984 -39.188 -4.062 1 52.91 447 ASP B CA 1
ATOM 7352 C C . ASP B 1 447 ? 24.578 -39.656 -3.678 1 52.91 447 ASP B C 1
ATOM 7354 O O . ASP B 1 447 ? 24.406 -40.656 -2.973 1 52.91 447 ASP B O 1
ATOM 7358 N N . ALA B 1 448 ? 23.719 -38.781 -3.758 1 49.53 448 ALA B N 1
ATOM 7359 C CA . ALA B 1 448 ? 22.469 -39.469 -3.406 1 49.53 448 ALA B CA 1
ATOM 7360 C C . ALA B 1 448 ? 22.344 -40.781 -4.168 1 49.53 448 ALA B C 1
ATOM 7362 O O . ALA B 1 448 ? 21.422 -40.938 -4.988 1 49.53 448 ALA B O 1
ATOM 7363 N N . THR B 1 449 ? 23.406 -41.281 -4.504 1 47.59 449 THR B N 1
ATOM 7364 C CA . THR B 1 449 ? 23.516 -42.625 -5 1 47.59 449 THR B CA 1
ATOM 7365 C C . THR B 1 449 ? 22.844 -43.625 -4.047 1 47.59 449 THR B C 1
ATOM 7367 O O . THR B 1 449 ? 23.219 -44.781 -3.975 1 47.59 449 THR B O 1
ATOM 7370 N N . HIS B 1 450 ? 22.266 -43 -3.025 1 49.06 450 HIS B N 1
ATOM 7371 C CA . HIS B 1 450 ? 21.5 -44 -2.275 1 49.06 450 HIS B CA 1
ATOM 7372 C C . HIS B 1 450 ? 20.516 -44.75 -3.178 1 49.06 450 HIS B C 1
ATOM 7374 O O . HIS B 1 450 ? 20.156 -44.25 -4.25 1 49.06 450 HIS B O 1
ATOM 7380 N N . PRO B 1 451 ? 20.188 -45.844 -2.779 1 46.91 451 PRO B N 1
ATOM 7381 C CA . PRO B 1 451 ? 19.094 -46.594 -3.418 1 46.91 451 PRO B CA 1
ATOM 7382 C C . PRO B 1 451 ? 17.875 -45.719 -3.678 1 46.91 451 PRO B C 1
ATOM 7384 O O . PRO B 1 451 ? 17.391 -45.031 -2.768 1 46.91 451 PRO B O 1
ATOM 7387 N N . GLY B 1 452 ? 17.578 -45.25 -5.02 1 57.94 452 GLY B N 1
ATOM 7388 C CA . GLY B 1 452 ? 16.438 -44.438 -5.391 1 57.94 452 GLY B CA 1
ATOM 7389 C C . GLY B 1 452 ? 16.797 -43.156 -6.102 1 57.94 452 GLY B C 1
ATOM 7390 O O . GLY B 1 452 ? 15.93 -42.406 -6.555 1 57.94 452 GLY B O 1
ATOM 7391 N N . SER B 1 453 ? 18.109 -42.812 -6.156 1 63.81 453 SER B N 1
ATOM 7392 C CA . SER B 1 453 ? 18.625 -41.625 -6.84 1 63.81 453 SER B CA 1
ATOM 7393 C C . SER B 1 453 ? 18.234 -41.625 -8.312 1 63.81 453 SER B C 1
ATOM 7395 O O . SER B 1 453 ? 17.906 -40.594 -8.875 1 63.81 453 SER B O 1
ATOM 7397 N N . GLY B 1 454 ? 18.234 -42.812 -8.797 1 73.56 454 GLY B N 1
ATOM 7398 C CA . GLY B 1 454 ? 17.844 -42.906 -10.188 1 73.56 454 GLY B CA 1
ATOM 7399 C C . GLY B 1 454 ? 16.438 -42.406 -10.453 1 73.56 454 GLY B C 1
ATOM 7400 O O . GLY B 1 454 ? 16.188 -41.688 -11.422 1 73.56 454 GLY B O 1
ATOM 7401 N N . GLN B 1 455 ? 15.633 -42.75 -9.492 1 82.56 455 GLN B N 1
ATOM 7402 C CA . GLN B 1 455 ? 14.242 -42.344 -9.633 1 82.56 455 GLN B CA 1
ATOM 7403 C C . GLN B 1 455 ? 14.102 -40.812 -9.531 1 82.56 455 GLN B C 1
ATOM 7405 O O . GLN B 1 455 ? 13.297 -40.219 -10.242 1 82.56 455 GLN B O 1
ATOM 7410 N N . THR B 1 456 ? 14.891 -40.188 -8.695 1 85 456 THR B N 1
ATOM 7411 C CA . THR B 1 456 ? 14.828 -38.75 -8.5 1 85 456 THR B CA 1
ATOM 7412 C C . THR B 1 456 ? 15.289 -38.031 -9.758 1 85 456 THR B C 1
ATOM 7414 O O . THR B 1 456 ? 14.719 -37 -10.117 1 85 456 THR B O 1
ATOM 7417 N N . VAL B 1 457 ? 16.266 -38.531 -10.352 1 84.81 457 VAL B N 1
ATOM 7418 C CA . VAL B 1 457 ? 16.766 -37.938 -11.586 1 84.81 457 VAL B CA 1
ATOM 7419 C C . VAL B 1 457 ? 15.742 -38.094 -12.703 1 84.81 457 VAL B C 1
ATOM 7421 O O . VAL B 1 457 ? 15.516 -37.156 -13.484 1 84.81 457 VAL B O 1
ATOM 7424 N N . ASP B 1 458 ? 15.125 -39.312 -12.719 1 87.06 458 ASP B N 1
ATOM 7425 C CA . ASP B 1 458 ? 14.094 -39.562 -13.719 1 87.06 458 ASP B CA 1
ATOM 7426 C C . ASP B 1 458 ? 12.922 -38.594 -13.555 1 87.06 458 ASP B C 1
ATOM 7428 O O . ASP B 1 458 ? 12.344 -38.125 -14.539 1 87.06 458 ASP B O 1
ATOM 7432 N N . ASP B 1 459 ? 12.609 -38.406 -12.328 1 89.25 459 ASP B N 1
ATOM 7433 C CA . ASP B 1 459 ? 11.523 -37.469 -12.047 1 89.25 459 ASP B CA 1
ATOM 7434 C C . ASP B 1 459 ? 11.883 -36.062 -12.523 1 89.25 459 ASP B C 1
ATOM 7436 O O . ASP B 1 459 ? 11.047 -35.375 -13.109 1 89.25 459 ASP B O 1
ATOM 7440 N N . PHE B 1 460 ? 13.055 -35.625 -12.234 1 90.75 460 PHE B N 1
ATOM 7441 C CA . PHE B 1 460 ? 13.516 -34.312 -12.672 1 90.75 460 PHE B CA 1
ATOM 7442 C C . PHE B 1 460 ? 13.453 -34.188 -14.188 1 90.75 460 PHE B C 1
ATOM 7444 O O . PHE B 1 460 ? 12.93 -33.188 -14.711 1 90.75 460 PHE B O 1
ATOM 7451 N N . ILE B 1 461 ? 13.938 -35.188 -14.875 1 88.62 461 ILE B N 1
ATOM 7452 C CA . ILE B 1 461 ? 13.961 -35.156 -16.328 1 88.62 461 ILE B CA 1
ATOM 7453 C C . ILE B 1 461 ? 12.539 -35.125 -16.875 1 88.62 461 ILE B C 1
ATOM 7455 O O . ILE B 1 461 ? 12.25 -34.406 -17.828 1 88.62 461 ILE B O 1
ATOM 7459 N N . PHE B 1 462 ? 11.758 -35.906 -16.297 1 89.31 462 PHE B N 1
ATOM 7460 C CA . PHE B 1 462 ? 10.352 -35.938 -16.672 1 89.31 462 PHE B CA 1
ATOM 7461 C C . PHE B 1 462 ? 9.75 -34.531 -16.562 1 89.31 462 PHE B C 1
ATOM 7463 O O . PHE B 1 462 ? 9.07 -34.062 -17.484 1 89.31 462 PHE B O 1
ATOM 7470 N N . LEU B 1 463 ? 9.961 -33.875 -15.492 1 90.25 463 LEU B N 1
ATOM 7471 C CA . LEU B 1 463 ? 9.406 -32.562 -15.242 1 90.25 463 LEU B CA 1
ATOM 7472 C C . LEU B 1 463 ? 9.992 -31.531 -16.203 1 90.25 463 LEU B C 1
ATOM 7474 O O . LEU B 1 463 ? 9.273 -30.641 -16.688 1 90.25 463 LEU B O 1
ATOM 7478 N N . ALA B 1 464 ? 11.242 -31.609 -16.422 1 91 464 ALA B N 1
ATOM 7479 C CA . ALA B 1 464 ? 11.883 -30.719 -17.375 1 91 464 ALA B CA 1
ATOM 7480 C C . ALA B 1 464 ? 11.273 -30.859 -18.766 1 91 464 ALA B C 1
ATOM 7482 O O . ALA B 1 464 ? 10.992 -29.875 -19.438 1 91 464 ALA B O 1
ATOM 7483 N N . ARG B 1 465 ? 11.031 -32.062 -19.156 1 88.25 465 ARG B N 1
ATOM 7484 C CA . ARG B 1 465 ? 10.422 -32.312 -20.453 1 88.25 465 ARG B CA 1
ATOM 7485 C C . ARG B 1 465 ? 9.008 -31.766 -20.516 1 88.25 465 ARG B C 1
ATOM 7487 O O . ARG B 1 465 ? 8.57 -31.281 -21.562 1 88.25 465 ARG B O 1
ATOM 7494 N N . LEU B 1 466 ? 8.367 -31.984 -19.469 1 87.44 466 LEU B N 1
ATOM 7495 C CA . LEU B 1 466 ? 7.027 -31.406 -19.391 1 87.44 466 LEU B CA 1
ATOM 7496 C C . LEU B 1 466 ? 7.062 -29.906 -19.609 1 87.44 466 LEU B C 1
ATOM 7498 O O . LEU B 1 466 ? 6.281 -29.375 -20.391 1 87.44 466 LEU B O 1
ATOM 7502 N N . LEU B 1 467 ? 7.918 -29.219 -18.953 1 87.88 467 LEU B N 1
ATOM 7503 C CA . LEU B 1 467 ? 8.031 -27.766 -19.078 1 87.88 467 LEU B CA 1
ATOM 7504 C C . LEU B 1 467 ? 8.391 -27.375 -20.5 1 87.88 467 LEU B C 1
ATOM 7506 O O . LEU B 1 467 ? 7.867 -26.375 -21.016 1 87.88 467 LEU B O 1
ATOM 7510 N N . PHE B 1 468 ? 9.234 -28.172 -21.109 1 87.25 468 PHE B N 1
ATOM 7511 C CA . PHE B 1 468 ? 9.672 -27.891 -22.469 1 87.25 468 PHE B CA 1
ATOM 7512 C C . PHE B 1 468 ? 8.523 -28.047 -23.453 1 87.25 468 PHE B C 1
ATOM 7514 O O . PHE B 1 468 ? 8.555 -27.484 -24.547 1 87.25 468 PHE B O 1
ATOM 7521 N N . SER B 1 469 ? 7.559 -28.75 -23.016 1 82.38 469 SER B N 1
ATOM 7522 C CA . SER B 1 469 ? 6.438 -29.031 -23.906 1 82.38 469 SER B CA 1
ATOM 7523 C C . SER B 1 469 ? 5.484 -27.844 -23.984 1 82.38 469 SER B C 1
ATOM 7525 O O . SER B 1 469 ? 4.652 -27.75 -24.891 1 82.38 469 SER B O 1
ATOM 7527 N N . PHE B 1 470 ? 5.652 -27.016 -23.078 1 81.19 470 PHE B N 1
ATOM 7528 C CA . PHE B 1 470 ? 4.801 -25.828 -23.109 1 81.19 470 PHE B CA 1
ATOM 7529 C C . PHE B 1 470 ? 5.426 -24.734 -23.953 1 81.19 470 PHE B C 1
ATOM 7531 O O . PHE B 1 470 ? 6.555 -24.312 -23.703 1 81.19 470 PHE B O 1
ATOM 7538 N N . ASP B 1 471 ? 4.695 -24.203 -24.875 1 75 471 ASP B N 1
ATOM 7539 C CA . ASP B 1 471 ? 5.195 -23.203 -25.797 1 75 471 ASP B CA 1
ATOM 7540 C C . ASP B 1 471 ? 5.461 -21.875 -25.078 1 75 471 ASP B C 1
ATOM 7542 O O . ASP B 1 471 ? 6.293 -21.078 -25.516 1 75 471 ASP B O 1
ATOM 7546 N N . ARG B 1 472 ? 4.871 -21.703 -24.016 1 75.31 472 ARG B N 1
ATOM 7547 C CA . ARG B 1 472 ? 4.902 -20.391 -23.375 1 75.31 472 ARG B CA 1
ATOM 7548 C C . ARG B 1 472 ? 6.004 -20.328 -22.312 1 75.31 472 ARG B C 1
ATOM 7550 O O . ARG B 1 472 ? 6.129 -19.328 -21.594 1 75.31 472 ARG B O 1
ATOM 7557 N N . ILE B 1 473 ? 6.777 -21.328 -22.203 1 79.75 473 ILE B N 1
ATOM 7558 C CA . ILE B 1 473 ? 7.875 -21.266 -21.25 1 79.75 473 ILE B CA 1
ATOM 7559 C C . ILE B 1 473 ? 8.922 -20.25 -21.719 1 79.75 473 ILE B C 1
ATOM 7561 O O . ILE B 1 473 ? 9.172 -20.125 -22.922 1 79.75 473 ILE B O 1
ATOM 7565 N N . ASP B 1 474 ? 9.453 -19.578 -20.859 1 79 474 ASP B N 1
ATOM 7566 C CA . ASP B 1 474 ? 10.469 -18.562 -21.125 1 79 474 ASP B CA 1
ATOM 7567 C C . ASP B 1 474 ? 11.758 -19.203 -21.656 1 79 474 ASP B C 1
ATOM 7569 O O . ASP B 1 474 ? 12.188 -20.234 -21.156 1 79 474 ASP B O 1
ATOM 7573 N N . LYS B 1 475 ? 12.289 -18.562 -22.625 1 82.5 475 LYS B N 1
ATOM 7574 C CA . LYS B 1 475 ? 13.492 -19.094 -23.25 1 82.5 475 LYS B CA 1
ATOM 7575 C C . LYS B 1 475 ? 14.648 -19.188 -22.266 1 82.5 475 LYS B C 1
ATOM 7577 O O . LYS B 1 475 ? 15.414 -20.141 -22.266 1 82.5 475 LYS B O 1
ATOM 7582 N N . VAL B 1 476 ? 14.742 -18.188 -21.469 1 84.62 476 VAL B N 1
ATOM 7583 C CA . VAL B 1 476 ? 15.82 -18.172 -20.484 1 84.62 476 VAL B CA 1
ATOM 7584 C C . VAL B 1 476 ? 15.648 -19.328 -19.5 1 84.62 476 VAL B C 1
ATOM 7586 O O . VAL B 1 476 ? 16.625 -19.984 -19.141 1 84.62 476 VAL B O 1
ATOM 7589 N N . GLN B 1 477 ? 14.461 -19.594 -19.172 1 86.69 477 GLN B N 1
ATOM 7590 C CA . GLN B 1 477 ? 14.164 -20.688 -18.25 1 86.69 477 GLN B CA 1
ATOM 7591 C C . GLN B 1 477 ? 14.477 -22.047 -18.875 1 86.69 477 GLN B C 1
ATOM 7593 O O . GLN B 1 477 ? 15.023 -22.938 -18.219 1 86.69 477 GLN B O 1
ATOM 7598 N N . LYS B 1 478 ? 14.125 -22.141 -20.062 1 87.88 478 LYS B N 1
ATOM 7599 C CA . LYS B 1 478 ? 14.422 -23.359 -20.797 1 87.88 478 LYS B CA 1
ATOM 7600 C C . LYS B 1 478 ? 15.922 -23.609 -20.875 1 87.88 478 LYS B C 1
ATOM 7602 O O . LYS B 1 478 ? 16.391 -24.734 -20.656 1 87.88 478 LYS B O 1
ATOM 7607 N N . ASP B 1 479 ? 16.625 -22.562 -21.156 1 89.81 479 ASP B N 1
ATOM 7608 C CA . ASP B 1 479 ? 18.078 -22.688 -21.297 1 89.81 479 ASP B CA 1
ATOM 7609 C C . ASP B 1 479 ? 18.719 -23.047 -19.969 1 89.81 479 ASP B C 1
ATOM 7611 O O . ASP B 1 479 ? 19.672 -23.828 -19.938 1 89.81 479 ASP B O 1
ATOM 7615 N N . ILE B 1 480 ? 18.219 -22.5 -18.969 1 90.06 480 ILE B N 1
ATOM 7616 C CA . ILE B 1 480 ? 18.75 -22.812 -17.641 1 90.06 480 ILE B CA 1
ATOM 7617 C C . ILE B 1 480 ? 18.562 -24.297 -17.344 1 90.06 480 ILE B C 1
ATOM 7619 O O . ILE B 1 480 ? 19.516 -24.969 -16.906 1 90.06 480 ILE B O 1
ATOM 7623 N N . LEU B 1 481 ? 17.453 -24.859 -17.594 1 91.31 481 LEU B N 1
ATOM 7624 C CA . LEU B 1 481 ? 17.172 -26.266 -17.312 1 91.31 481 LEU B CA 1
ATOM 7625 C C . LEU B 1 481 ? 17.984 -27.172 -18.234 1 91.31 481 LEU B C 1
ATOM 7627 O O . LEU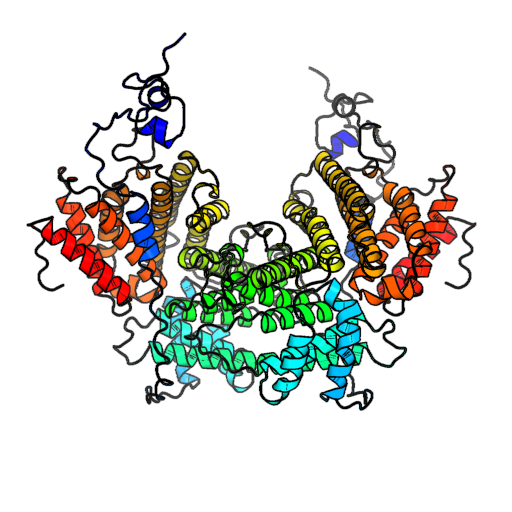 B 1 481 ? 18.453 -28.234 -17.797 1 91.31 481 LEU B O 1
ATOM 7631 N N . ARG B 1 482 ? 18.141 -26.703 -19.422 1 90.62 482 ARG B N 1
ATOM 7632 C CA . ARG B 1 482 ? 18.969 -27.469 -20.359 1 90.62 482 ARG B CA 1
ATOM 7633 C C . ARG B 1 482 ? 20.406 -27.562 -19.875 1 90.62 482 ARG B C 1
ATOM 7635 O O . ARG B 1 482 ? 21.031 -28.609 -19.953 1 90.62 482 ARG B O 1
ATOM 7642 N N . MET B 1 483 ? 20.844 -26.453 -19.438 1 89.88 483 MET B N 1
ATOM 7643 C CA . MET B 1 483 ? 22.203 -26.422 -18.922 1 89.88 483 MET B CA 1
ATOM 7644 C C . MET B 1 483 ? 22.359 -27.344 -17.703 1 89.88 483 MET B C 1
ATOM 7646 O O . MET B 1 483 ? 23.375 -28.016 -17.562 1 89.88 483 MET B O 1
ATOM 7650 N N . LYS B 1 484 ? 21.391 -27.375 -16.938 1 88.31 484 LYS B N 1
ATOM 7651 C CA . LYS B 1 484 ? 21.422 -28.219 -15.75 1 88.31 484 LYS B CA 1
ATOM 7652 C C . LYS B 1 484 ? 21.359 -29.703 -16.125 1 88.31 484 LYS B C 1
ATOM 7654 O O . LYS B 1 484 ? 22.031 -30.531 -15.5 1 88.31 484 LYS B O 1
ATOM 7659 N N . ILE B 1 485 ? 20.594 -30.016 -17.078 1 87.81 485 ILE B N 1
ATOM 7660 C CA . ILE B 1 485 ? 20.484 -31.391 -17.562 1 87.81 485 ILE B CA 1
ATOM 7661 C C . ILE B 1 485 ? 21.828 -31.844 -18.156 1 87.81 485 ILE B C 1
ATOM 7663 O O . ILE B 1 485 ? 22.281 -32.938 -17.906 1 87.81 485 ILE B O 1
ATOM 7667 N N . GLN B 1 486 ? 22.391 -30.906 -18.875 1 85.06 486 GLN B N 1
ATOM 7668 C CA . GLN B 1 486 ? 23.672 -31.219 -19.484 1 85.06 486 GLN B CA 1
ATOM 7669 C C . GLN B 1 486 ? 24.75 -31.438 -18.422 1 85.06 486 GLN B C 1
ATOM 7671 O O . GLN B 1 486 ? 25.562 -32.375 -18.547 1 85.06 486 GLN B O 1
ATOM 7676 N N . SER B 1 487 ? 24.703 -30.625 -17.469 1 82.31 487 SER B N 1
ATOM 7677 C CA . SER B 1 487 ? 25.688 -30.75 -16.406 1 82.31 487 SER B CA 1
ATOM 7678 C C . SER B 1 487 ? 25.5 -32.062 -15.633 1 82.31 487 SER B C 1
ATOM 7680 O O . SER B 1 487 ? 26.484 -32.656 -15.195 1 82.31 487 SER B O 1
ATOM 7682 N N . MET B 1 488 ? 24.328 -32.562 -15.492 1 78.38 488 MET B N 1
ATOM 7683 C CA . MET B 1 488 ? 24.031 -33.781 -14.781 1 78.38 488 MET B CA 1
ATOM 7684 C C . MET B 1 488 ? 24.391 -35 -15.625 1 78.38 488 MET B C 1
ATOM 7686 O O . MET B 1 488 ? 24.75 -36.062 -15.086 1 78.38 488 MET B O 1
ATOM 7690 N N . GLY B 1 489 ? 24.078 -34.906 -16.953 1 72.62 489 GLY B N 1
ATOM 7691 C CA . GLY B 1 489 ? 24.484 -35.969 -17.859 1 72.62 489 GLY B CA 1
ATOM 7692 C C . GLY B 1 489 ? 25.953 -36.312 -17.781 1 72.62 489 GLY B C 1
ATOM 7693 O O . GLY B 1 489 ? 26.344 -37.469 -17.875 1 72.62 489 GLY B O 1
ATOM 7694 N N . ASP B 1 490 ? 26.656 -35.344 -17.547 1 66.5 490 ASP B N 1
ATOM 7695 C CA . ASP B 1 490 ? 28.094 -35.562 -17.391 1 66.5 490 ASP B CA 1
ATOM 7696 C C . ASP B 1 490 ? 28.406 -36.281 -16.094 1 66.5 490 ASP B C 1
ATOM 7698 O O . ASP B 1 490 ? 29.391 -37.031 -16 1 66.5 490 ASP B O 1
ATOM 7702 N N . THR B 1 491 ? 27.469 -36.062 -15.195 1 61.91 491 THR B N 1
ATOM 7703 C CA . THR B 1 491 ? 27.703 -36.656 -13.875 1 61.91 491 THR B CA 1
ATOM 7704 C C . THR B 1 491 ? 27.047 -38.031 -13.75 1 61.91 491 THR B C 1
ATOM 7706 O O . THR B 1 491 ? 27.578 -38.906 -13.094 1 61.91 491 THR B O 1
ATOM 7709 N N . PHE B 1 492 ? 25.812 -38.062 -14.422 1 58.59 492 PHE B N 1
ATOM 7710 C CA . PHE B 1 492 ? 25.078 -39.312 -14.289 1 58.59 492 PHE B CA 1
ATOM 7711 C C . PHE B 1 492 ? 25.078 -40.062 -15.602 1 58.59 492 PHE B C 1
ATOM 7713 O O . PHE B 1 492 ? 24.562 -39.594 -16.625 1 58.59 492 PHE B O 1
ATOM 7720 N N . SER B 1 493 ? 26.031 -40.906 -15.945 1 54.41 493 SER B N 1
ATOM 7721 C CA . SER B 1 493 ? 26.266 -41.688 -17.172 1 54.41 493 SER B CA 1
ATOM 7722 C C . SER B 1 493 ? 24.953 -42.219 -17.75 1 54.41 493 SER B C 1
ATOM 7724 O O . SER B 1 493 ? 24.844 -42.406 -18.969 1 54.41 493 SER B O 1
ATOM 7726 N N . SER B 1 494 ? 24.016 -42.5 -16.969 1 49.22 494 SER B N 1
ATOM 7727 C CA . SER B 1 494 ? 22.812 -43.219 -17.375 1 49.22 494 SER B CA 1
ATOM 7728 C C . SER B 1 494 ? 21.766 -42.281 -17.969 1 49.22 494 SER B C 1
ATOM 7730 O O . SER B 1 494 ? 20.703 -42.719 -18.422 1 49.22 494 SER B O 1
ATOM 7732 N N . ILE B 1 495 ? 22.047 -41.031 -17.875 1 52.59 495 ILE B N 1
ATOM 7733 C CA . ILE B 1 495 ? 21.016 -40.094 -18.344 1 52.59 495 ILE B CA 1
ATOM 7734 C C . ILE B 1 495 ? 21.156 -39.906 -19.859 1 52.59 495 ILE B C 1
ATOM 7736 O O . ILE B 1 495 ? 22.172 -39.406 -20.328 1 52.59 495 ILE B O 1
ATOM 7740 N N . HIS B 1 496 ? 20.547 -40.75 -20.688 1 47.91 496 HIS B N 1
ATOM 7741 C CA . HIS B 1 496 ? 20.469 -40.5 -22.125 1 47.91 496 HIS B CA 1
ATOM 7742 C C . HIS B 1 496 ? 19.703 -39.219 -22.438 1 47.91 496 HIS B C 1
ATOM 7744 O O . HIS B 1 496 ? 18.516 -39.125 -22.141 1 47.91 496 HIS B O 1
ATOM 7750 N N . ILE B 1 497 ? 20.359 -38.156 -22.453 1 49.28 497 ILE B N 1
ATOM 7751 C CA . ILE B 1 497 ? 19.828 -36.875 -22.875 1 49.28 497 ILE B CA 1
ATOM 7752 C C . ILE B 1 497 ? 19.453 -36.906 -24.359 1 49.28 497 ILE B C 1
ATOM 7754 O O . ILE B 1 497 ? 20.203 -36.438 -25.203 1 49.28 497 ILE B O 1
ATOM 7758 N N . GLU B 1 498 ? 19.078 -37.906 -24.969 1 41.03 498 GLU B N 1
ATOM 7759 C CA . GLU B 1 498 ? 18.688 -37.875 -26.375 1 41.03 498 GLU B CA 1
ATOM 7760 C C . GLU B 1 498 ? 17.453 -37 -26.594 1 41.03 498 GLU B C 1
ATOM 7762 O O . GLU B 1 498 ? 16.453 -37.156 -25.891 1 41.03 498 GLU B O 1
ATOM 7767 N N . GLY B 1 499 ? 17.547 -35.938 -27.516 1 46.5 499 GLY B N 1
ATOM 7768 C CA . GLY B 1 499 ? 16.531 -35.125 -28.141 1 46.5 499 GLY B CA 1
ATOM 7769 C C . GLY B 1 499 ? 16.156 -33.906 -27.328 1 46.5 499 GLY B C 1
ATOM 7770 O O . GLY B 1 499 ? 15.125 -33.281 -27.562 1 46.5 499 GLY B O 1
ATOM 7771 N N . MET B 1 500 ? 16.641 -33.688 -26.203 1 44.84 500 MET B N 1
ATOM 7772 C CA . MET B 1 500 ? 16.203 -32.469 -25.562 1 44.84 500 MET B CA 1
ATOM 7773 C C . MET B 1 500 ? 16.922 -31.25 -26.172 1 44.84 500 MET B C 1
ATOM 7775 O O . MET B 1 500 ? 18.109 -31.328 -26.484 1 44.84 500 MET B O 1
#

Solvent-accessible surface area (backbone atoms only — not comparable to full-atom values): 55287 Å² total; per-residue (Å²): 129,87,69,74,33,93,56,57,28,56,51,30,53,73,66,72,44,86,30,57,49,46,86,60,14,65,59,28,53,75,66,72,42,79,46,48,72,80,75,85,66,75,90,64,76,77,75,62,76,66,43,60,68,42,46,62,58,50,63,65,46,79,67,67,78,72,68,81,66,62,75,74,69,80,62,80,62,86,78,68,65,92,42,65,66,52,57,60,66,44,46,65,56,24,59,68,58,43,29,51,80,49,70,62,76,48,70,68,58,50,51,52,26,56,72,39,26,88,82,30,44,70,29,31,14,28,44,26,12,54,50,18,34,38,48,49,26,64,47,53,37,44,63,77,84,40,58,44,58,53,50,28,44,49,27,34,33,49,13,52,47,25,57,41,64,47,74,72,68,44,47,81,38,76,67,85,74,48,72,63,56,32,47,26,25,45,32,41,17,54,48,11,47,62,62,67,22,55,65,40,16,48,49,29,39,49,51,25,50,50,47,51,56,69,50,36,65,77,51,47,40,74,24,92,83,43,65,75,50,73,60,88,44,76,56,30,61,20,10,50,58,52,48,18,36,52,41,43,49,52,48,51,52,46,46,52,39,50,54,46,20,72,75,68,53,48,85,66,67,74,71,81,60,82,78,53,75,58,54,85,41,87,89,48,63,62,31,36,54,53,50,42,50,50,52,50,53,55,49,56,69,62,30,70,67,52,50,53,55,61,61,33,64,84,44,59,77,90,71,39,78,89,79,58,61,64,57,49,44,49,54,53,47,53,51,49,50,49,52,52,51,50,50,52,54,56,68,39,88,77,38,69,60,51,67,45,52,49,44,50,53,52,50,50,52,52,31,50,51,46,52,50,40,50,53,31,52,78,67,66,58,46,31,84,76,53,59,86,88,48,56,72,67,38,24,58,53,32,54,32,60,54,50,31,51,51,50,52,54,50,49,72,73,44,60,49,65,65,34,47,39,31,59,28,53,63,53,51,51,39,51,46,52,44,50,50,49,26,51,52,37,52,66,73,49,63,71,46,66,47,95,60,34,67,56,38,53,49,32,48,51,51,51,51,51,54,52,68,67,41,64,67,54,52,67,68,58,52,50,51,53,48,50,51,50,53,57,42,35,74,70,38,81,81,53,78,77,77,89,120,129,86,68,73,32,94,57,56,28,54,52,30,54,74,64,71,44,86,30,56,48,48,87,59,14,66,58,27,54,74,65,73,42,76,47,46,72,80,76,86,66,75,88,64,77,79,75,61,75,68,44,60,68,44,46,62,60,50,63,64,46,76,68,67,75,72,70,82,66,64,74,74,70,79,64,81,63,84,77,69,65,93,41,66,66,51,58,59,65,45,46,66,57,26,59,69,59,43,26,52,81,49,71,63,77,47,70,68,56,49,51,52,26,54,73,39,25,87,83,30,44,70,28,29,15,28,45,26,14,52,49,17,35,39,49,49,26,62,46,55,37,45,62,76,86,40,59,44,58,53,51,27,44,48,26,35,33,50,13,52,46,26,56,42,64,45,76,71,68,43,49,80,39,77,67,86,75,47,72,62,58,34,47,27,26,46,32,42,17,53,47,10,48,62,62,67,24,55,66,39,16,48,50,30,38,49,52,24,50,51,47,51,57,68,51,37,65,77,53,47,38,74,24,92,83,42,66,76,51,74,61,89,44,78,55,31,61,20,10,49,59,53,48,18,35,53,40,42,48,53,48,51,52,45,46,51,38,51,53,46,20,72,75,68,53,48,84,66,66,73,70,82,60,84,77,53,74,57,54,86,42,88,89,48,64,60,30,36,55,53,51,42,50,51,54,50,53,56,50,57,69,62,31,70,68,51,50,54,54,62,61,34,64,83,45,59,78,90,71,40,77,88,78,59,61,64,57,51,42,48,54,53,46,51,52,50,52,49,53,52,50,52,51,52,53,57,68,38,86,76,37,68,62,52,66,45,52,48,46,49,52,50,50,52,53,52,31,49,50,46,53,50,40,48,53,32,51,78,67,66,58,46,31,83,76,55,58,87,87,49,56,71,65,38,23,58,54,31,51,33,61,53,49,31,50,51,50,50,55,50,50,73,73,44,61,49,65,65,35,48,38,29,59,27,53,64,52,50,51,39,50,46,51,45,51,51,48,25,51,50,37,52,65,73,49,63,69,48,67,46,95,59,36,66,56,38,52,50,34,49,51,51,51,52,51,53,51,67,67,41,65,67,55,52,66,68,59,51,49,52,52,49,51,52,50,53,58,41,36,75,70,38,81,81,52,78,77,76,87,119

pLDDT: mean 79.49, std 20.19, range [24.25, 98.69]

Radius of gyration: 31.88 Å; Cα contacts (8 Å, |Δi|>4): 1274; chains: 2; bounding box: 81×86×90 Å

Secondary structure (DSSP, 8-state):
-----SS--HHHHHTT----S-SS-HHHHHHT----------------TTHHHHHHHHSS----------------------SHHHHHHTHHHIIIIITTTSTTS-HHHHHHHHHHTTT-HHHHHHHHHHHHHHHHHH---SSTTS-HHHHHHHHHHHHHHHHHTSPPP-TTS-----HHHHHHHHHHHHHHHHTT-HHHHHHHHHHHHHHHHHHTGGG-EEESS--S---SSTT-EEEHHHHHHHHHHHHHHHHHHHHHHHHH-PPP-PPPPTT-SPPP-TTS-HHHHHHHHHHHHHHHHS-HHHHHHHHTTTS-GGGSPP--HHHHHHHHHHHHHHHHHHHHHHHSTT----HHHHHHHHHHHHHHHHHHHHHHHHTT--BSS--TTS-GGGBTTHIIIIIHHHHHHHHHHS-HHHHTGGGTHHHHHHHHHHHHHHHHHHHH-TT--STTHHHHHHHHHHHHHHHHH-TTS-HHHHHHHHHHHHHHHHH-TT------/-----SS--HHHHHTT----S-SS-HHHHHHT----------------TTHHHHHHHHTS-----------------------HHHHHHTHHHIIIIITTTSTTS-HHHHHHHHHHTTT-HHHHHHHHHHHHHHHHHH---SSTTS-HHHHHHHHHHHHHHHHHTSPPP-TTS-----HHHHHHHHHHHHHHHHTT-HHHHHHHHHHHHHHHHHTTGGG-EEESS--S---SSTT-EEEHHHHHHHHHHHHHHHHHHHHHHHHH-PPP-PPPPTT-SPPP-TTS-HHHHHHHHHHHHHHHHS-HHHHHHHHTTTS-GGGSPP--HHHHHHHHHHHHHHHHHHHHHHHSTT----HHHHHHHHHHHHHHHHHHHHHHHHTT--BSS--TTS-GGGBTTHIIIIIHHHHHHHHHHS-HHHHHHTT-HHHHHHHHHHHHHHHHHHHH-TT--STTHHHHHHHHHHHHHHHHH-TTS-HHHHHHHHHHHHHHHHH-TT------

Sequence (1000 aa):
MEKRASRACTACRLRKVKCNGQQPCAQCDHLNVACAYSTPTERHGRRVRGRLISQLRVGVSATPPAASAAPPLALPFSSLPLDEVYFTGLIPSYERFAYPVNPIMTSAEILESIHLMREDRTHAAFVYAFAAVTVNLTEVSWTLHGDVSARMQDLGARSLAAMHEEPPIGISSAPTTSVRRIMTCVFLEMCAMACKQHERASLLLQEAISCIHLLRIDRLKPELNAAPTSPSSPGGEVARPELARLQRMYWEAFVHERFLTVVSGYPSTMPPLRTGLPYADPTIPAHIHVGFTRIIRLFTILDDEFLSYWTSQDLPEGERPPMAAQYIERKHTQLDDDETDAATDHAGEACGLTELQRADLFVTRMWQRVLVWQLGMSRCLLSSVPPASSHEAMSLVFPARRLGAQLRSLVTQLDPITSIGMHGTGILQKLFEITNTIADVLALVPDATHPGSGQTVDDFIFLARLLFSFDRIDKVQKDILRMKIQSMGDTFSSIHIEGMMEKRASRACTACRLRKVKCNGQQPCAQCDHLNVACAYSTPTERHGRRVRGRLISQLRVGVSATPPAASAAPPLALPFSSLPLDEVYFTGLIPSYERFAYPVNPIMTSAEILESIHLMREDRTHAAFVYAFAAVTVNLTEVSWTLHGDVSARMQDLGARSLAAMHEEPPIGISSAPTTSVRRIMTCVFLEMCAMACKQHERASLLLQEAISCIHLLRIDRLKPELNAAPTSPSSPGGEVARPELARLQRMYWEAFVHERFLTVVSGYPSTMPPLRTGLPYADPTIPAHIHVGFTRIIRLFTILDDEFLSYWTSQDLPEGERPPMAAQYIERKHTQLDDDETDAATDHAGEACGLTELQRADLFVTRMWQRVLVWQLGMSRCLLSSVPPASSHEAMSLVFPARRLGAQLRSLVTQLDPITSIGMHGTGILQKLFEITNTIADVLALVPDATHPGSGQTVDDFIFLARLLFSFDRIDKVQKDILRMKIQSMGDTFSSIHIEGM

Foldseek 3Di:
DLDQQPDAFPVCVVVVHRFSNDQQTPVCVVVVHGRHHDDPDPPPPDPPPLCPVCVVVCVVPPPPPPPPPDPPDVPVFPPDDPALVVLLVLLVLCVVFPCLQVVFAHSVNLNVLNVCVVPALLSVLLSLLSVLLSLQQAPQACPDVHNSLVSSVVSLVSSVVSVVPPPDDPPPDDDDQDPSQLVSLQSSLQSCVLVVNLVSSVVSLVVSQVSLVQLQLLLEDEDPPDDQDRAPDRNYYHHLLNSLSSQLSLLSSQLSQLLSCLVPVDDDDRARRPVHHRDDHPVDALLSSVLNSLSSLLVVLCPNVVSLLNSCLPPDPVPHDDDDLVVLQVSVVSLVVSVVVVVVVCVPPPNPHDLLSVLVSLLSSLLVLLSSLVSCVSVPNADCDDDPPTDPSSHLQCLLPPVLVVNVVSPVVDPCSRNQSSRGCSSLVSLLSSLLSLLVSCVVCVVVVPDCNVVSVVSSVVSLVSSVPGNSRDPVSNVSSVVSLVVVCVVPVPDPPPPD/DQDQQPDAFPVCVVVVHRFSNDQQTPVCVVVVHGRHHDDPPPPPDCPPPLCPVCVVVCVVPDPPPPPPPDVPDVPVFPPDDPALVVLLVLLVLCVVQPCLQVVFAHSVNLNVLNVCVVPALLSVLLSLLSVLLSLQQADQACPDVHNSLVSSVVSLVSSVVSVVPPPDDPPPDDDDQDPSQLVSLQSSLQSCVLVVNLVSSQVSLVVSQVSLVQLQLLLEDADPPDDQDRAPDRNYYHHLLNSLSSQLSLLSSQLSQLLSCLVPVDDDDRARRPVHHRDDHPVDALLSSVLNSLSSLLVVLCPNVVSLLNSCLPPDPVPHDDDDLVVLQVSVVSLVVSVVVNVVVCVPPPNPHDLLSVLVSLLSSLLVLLSSLVSCVSVPNADCDDDPPTDPSSHLQCLLPPVLVVNVVSPVVDPCSRNQSSRGCSSLVSLLSSLLSLLVSCVVCVVVVPDCNVVSVVSSVVSLVSSVPGNSRDPVSNVSSVVSLVVVCVVPVPPPPPPD

Nearest PDB structures (foldseek):
  2veq-assembly1_A-2  TM=6.319E-01  e=2.267E-03  Saccharomyces cerevisiae
  8fy4-assembly1_B  TM=2.526E-01  e=8.392E-01  Gallus gallus
  8fbj-assembly1_A  TM=2.221E-01  e=7.113E-01  synthetic construct
  8fy4-assembly1_B  TM=3.184E-01  e=7.267E-01  Gallus gallus
  8fbj-assembly1_A  TM=2.213E-01  e=6.169E-01  synthetic construct

Organism: Cryphonectria parasitica (strain ATCC 38755 / EP155) (NCBI:txid660469)

InterPro domains:
  IPR001138 Zn(2)Cys(6) fungal-type DNA-binding domain [PF00172] (7-43)
  IPR001138 Zn(2)Cys(6) fungal-type DNA-binding domain [PS00463] (8-35)
  IPR001138 Zn(2)Cys(6) fungal-type DNA-binding domain [PS50048] (8-37)
  IPR001138 Zn(2)Cys(6) fungal-type DNA-binding domain [SM00066] (3-46)
  IPR001138 Zn(2)Cys(6) fungal-type DNA-binding domain [cd00067] (4-38)
  IPR036864 Zn(2)-C6 fungal-type DNA-binding domain superfamily [G3DSA:4.10.240.10] (1-60)
  IPR036864 Zn(2)-C6 fungal-type DNA-binding domain superfamily [SSF57701] (3-44)
  IPR050797 Carbohydrate Metabolism and Transport Regulator [PTHR31668] (90-461)